Protein AF-A0A969DQN4-F1 (afdb_monomer)

Foldseek 3Di:
DDADQQWAWDDDPPDIDIDRCQPPPAQVDQDPPPSPFRFNDWHHDPPDRFKIWTATPPPRDIDIDGDPPPPDQLWAWDDDPPGIDIDRCLVPPAQVAQDPVPSPFGFHDWDDDPVDRAWIWTATPPPRDIDIDGPDPPDPPQLWAWPDDPPGTDIDRCQPPPAQPAQDPVPSPWGFHDWDDDPDDRAWIWTATPPPRDIDIGHPDPDQPQLWAWDQDLVGIDIDRCQPPPAQVDQDPVPSPWGFRDWHDDPDQSWIWTATPPPRDIDIDHDPPDPQVVFWDPPDADLAPPQCDADSNRGRFTKGWDDDVPDPDPPWTWMAGPPLRDIFTCPDLDCPGSNVVVVPPDDDDADLPDQKGACCVQAVDAPDGIHGLVLLPQPQLSNLLSVVLVVVSVVPPDPHPVLSVLLSVLSSLLSVLCVVVVPNDPVPDAQVSLVVSCVVCVPPALVSQLSSLVSVLVSCVVVVHPSCRRRPPVSRDDHDDDFADAADPQLVVLLLVCLVLADLLLSLLLVLCLVLLAALVFSLAFWLPQWDDDPNWIWRWTARPVVRDIDIDTDDPVNVVSQVVLSVVCCVQVNPPQTHSAFAWPDDDLVCTRPVPPIHTDSDGADSFLVRGPSNVVSLSVCVVVVRAGPVSHRDRGRSNNSSLHSLQVCCVVPNQVSSCSSHVPPDSCCCQRHRHDDDPVSLVVLCVVCLFFADFLQQDGDRCVNQDPLCSVCVPLQAQQDDPPPDDGDGFGFSDRNVDDDPVPDPPCQLQDRRTTGTLVCLVVLVVLLVVLVVQLVVCVVVVVVVSNVRSVVNNVSCVSHSVVSVVSNVD

Mean predicted aligned error: 22.47 Å

Sequence (813 aa):
MQKHPPISFHQTLTDTLQINWKQEYNGEFICPKCNKARIKHFLSHKKSDCKLRLRCHLCDQTTSLSCLISKYPSISFHPTLKERLQVNWKKEYNGEFICPKCNQGTLDKFIRDKDKLCKLTLRCNKCHQTTNLTCNKNPFRPPISFHPTLKEVLQVDWNQEYKNEFICPACNKGHLTKFQYASGAACKLKLSCNVCDKITYLTCQNKKHPAVSNHQTLKGKLQVDWKEEYNDEFVCFKCNNGRIGRFSYQEGLHNIKCCCTSCGQYTTLSCQISPHIHSYRRDLCCPNPLCTNIGPNGQKGWIYETFNKNRSEKTASNCKCYFCKINFNPTSICNSSWNGNQNTDKLLPFCFSENIWDFRHFVEKPQVKTLNFSSIKLQWYREQVKQYLHFLLKSGNYTSVTVPVNSLVALRQFGQLLYQYQIQDPSGINRQLVLVFLDREKANSNRTIREKLHILKNFFEWLGFDAATFVFVRDIPKVSYDNPDWLDEVTRNAIKQHLFRIPLPIANQYLIQEYTAARPGDICQMNFNCLIEMNGKWYVNFYQHKTKRWHKILATREIRKVIEQQQQWIQHTAGSSYPYLFCHFRSIRQESYPDFDNIKPLPKPPRIKSGENAMVRIIRMLIERENIRDANGQKPYFTGKITRHSRLQFIRTKYGMEAAQLYADHKSSTTTFQHYAPPTREQIASVDLPFQELLMNPSNKFLPWQSLPESLLSNPTAHELDLEISPRNVVYGHCALDPKIPCPVNLFPKCYGCSSFRPSSSKLPLYERQYQGEKQRLVSAEESGAELAKEEAKATIEAMDKWLPELRSIANG

Radius of gyration: 44.98 Å; Cα contacts (8 Å, |Δi|>4): 1214; chains: 1; bounding box: 77×148×80 Å

Nearest PDB structures (foldseek):
  5jk0-assembly1_A  TM=6.588E-01  e=1.262E-06  Helicobacter pylori 26695
  2a3v-assembly1_A  TM=6.619E-01  e=3.279E-06  Vibrio cholerae O1 biovar El Tor str. N16961
  2a3v-assembly1_C  TM=6.698E-01  e=5.544E-06  Vibrio cholerae O1 biovar El Tor str. N16961
  2a3v-assembly1_D  TM=5.781E-01  e=5.231E-05  Vibrio cholerae O1 biovar El Tor str. N16961

pLDDT: mean 75.31, std 16.82, range [29.55, 98.56]

Structure (mmCIF, N/CA/C/O backbone):
data_AF-A0A969DQN4-F1
#
_entry.id   AF-A0A969DQN4-F1
#
loop_
_atom_site.group_PDB
_atom_site.id
_atom_site.type_symbol
_atom_site.label_atom_id
_atom_site.label_alt_id
_atom_site.label_comp_id
_atom_site.label_asym_id
_atom_site.label_entity_id
_atom_site.label_seq_id
_atom_site.pdbx_PDB_ins_code
_atom_site.Cartn_x
_atom_site.Cartn_y
_atom_site.Cartn_z
_atom_site.occupancy
_atom_site.B_iso_or_equiv
_atom_site.auth_seq_id
_atom_site.auth_comp_id
_atom_site.auth_asym_id
_atom_site.auth_atom_id
_atom_site.pdbx_PDB_model_num
ATOM 1 N N . MET A 1 1 ? 25.670 -39.206 20.666 1.00 35.03 1 MET A N 1
ATOM 2 C CA . MET A 1 1 ? 24.452 -39.953 20.262 1.00 35.03 1 MET A CA 1
ATOM 3 C C . MET A 1 1 ? 23.223 -39.066 20.451 1.00 35.03 1 MET A C 1
ATOM 5 O O . MET A 1 1 ? 22.805 -38.867 21.585 1.00 35.03 1 MET A O 1
ATOM 9 N N . GLN A 1 2 ? 22.663 -38.495 19.378 1.00 30.31 2 GLN A N 1
ATOM 10 C CA . GLN A 1 2 ? 21.412 -37.725 19.455 1.00 30.31 2 GLN A CA 1
ATOM 11 C C . GLN A 1 2 ? 20.251 -38.668 19.811 1.00 30.31 2 GLN A C 1
ATOM 13 O O . GLN A 1 2 ? 19.948 -39.604 19.073 1.00 30.31 2 GLN A O 1
ATOM 18 N N . LYS A 1 3 ? 19.638 -38.463 20.983 1.00 43.44 3 LYS A N 1
ATOM 19 C CA . LYS A 1 3 ? 18.459 -39.215 21.429 1.00 43.44 3 LYS A CA 1
ATOM 20 C C . LYS A 1 3 ? 17.247 -38.700 20.650 1.00 43.44 3 LYS A C 1
ATOM 22 O O . LYS A 1 3 ? 16.821 -37.571 20.874 1.00 43.44 3 LYS A O 1
ATOM 27 N N . HIS A 1 4 ? 16.707 -39.508 19.738 1.00 50.06 4 HIS A N 1
ATOM 28 C CA . HIS A 1 4 ? 15.424 -39.209 19.098 1.00 50.06 4 HIS A CA 1
ATOM 29 C C . HIS A 1 4 ? 14.336 -39.014 20.169 1.00 50.06 4 HIS A C 1
ATOM 31 O O . HIS A 1 4 ? 14.338 -39.748 21.165 1.00 50.06 4 HIS A O 1
ATOM 37 N N . PRO A 1 5 ? 13.412 -38.052 19.998 1.00 61.00 5 PRO A N 1
ATOM 38 C CA . PRO A 1 5 ? 12.283 -37.907 20.904 1.00 61.00 5 PRO A CA 1
ATOM 39 C C . PRO A 1 5 ? 11.422 -39.187 20.869 1.00 61.00 5 PRO A C 1
ATOM 41 O O . PRO A 1 5 ? 11.298 -39.810 19.810 1.00 61.00 5 PRO A O 1
ATOM 44 N N . PRO A 1 6 ? 10.857 -39.625 22.009 1.00 67.31 6 PRO A N 1
ATOM 45 C CA . PRO A 1 6 ? 10.046 -40.835 22.096 1.00 67.31 6 PRO A CA 1
ATOM 46 C C . PRO A 1 6 ? 8.651 -40.561 21.527 1.00 67.31 6 PRO A C 1
ATOM 48 O O . PRO A 1 6 ? 7.685 -40.392 22.265 1.00 67.31 6 PRO A O 1
ATOM 51 N N . ILE A 1 7 ? 8.578 -40.468 20.203 1.00 68.12 7 ILE A N 1
ATOM 52 C CA . ILE A 1 7 ? 7.354 -40.237 19.440 1.00 68.12 7 ILE A CA 1
ATOM 53 C C . ILE A 1 7 ? 6.916 -41.573 18.838 1.00 68.12 7 ILE A C 1
ATOM 55 O O . ILE A 1 7 ? 7.743 -42.275 18.253 1.00 68.12 7 ILE A O 1
ATOM 59 N N . SER A 1 8 ? 5.639 -41.926 18.980 1.00 63.09 8 SER A N 1
ATOM 60 C CA . SER A 1 8 ? 5.029 -43.037 18.240 1.00 63.09 8 SER A CA 1
ATOM 61 C C . SER A 1 8 ? 3.931 -42.532 17.318 1.00 63.09 8 SER A C 1
ATOM 63 O O . SER A 1 8 ? 3.334 -41.478 17.544 1.00 63.09 8 SER A O 1
ATOM 65 N N . PHE A 1 9 ? 3.663 -43.316 16.279 1.00 63.66 9 PHE A N 1
ATOM 66 C CA . PHE A 1 9 ? 2.595 -43.060 15.325 1.00 63.66 9 PHE A CA 1
ATOM 67 C C . PHE A 1 9 ? 1.586 -44.202 15.402 1.00 63.66 9 PHE A C 1
ATOM 69 O O . PHE A 1 9 ? 1.962 -45.377 15.406 1.00 63.66 9 PHE A O 1
ATOM 76 N N . HIS A 1 10 ? 0.306 -43.857 15.474 1.00 54.41 10 HIS A N 1
ATOM 77 C CA . HIS A 1 10 ? -0.801 -44.799 15.553 1.00 54.41 10 HIS A CA 1
ATOM 78 C C . HIS A 1 10 ? -1.793 -44.505 14.431 1.00 54.41 10 HIS A C 1
ATOM 80 O O . HIS A 1 10 ? -2.334 -43.408 14.343 1.00 54.41 10 HIS A O 1
ATOM 86 N N . GLN A 1 11 ? -2.043 -45.485 13.563 1.00 47.44 11 GLN A N 1
ATOM 87 C CA . GLN A 1 11 ? -3.094 -45.358 12.556 1.00 47.44 11 GLN A CA 1
ATOM 88 C C . GLN A 1 11 ? -4.470 -45.455 13.217 1.00 47.44 11 GLN A C 1
ATOM 90 O O . GLN A 1 11 ? -4.756 -46.411 13.939 1.00 47.44 11 GLN A O 1
ATOM 95 N N . THR A 1 12 ? -5.317 -44.472 12.940 1.00 48.06 12 THR A N 1
ATOM 96 C CA . THR A 1 12 ? -6.743 -44.469 13.271 1.00 48.06 12 THR A CA 1
ATOM 97 C C . THR A 1 12 ? -7.561 -44.608 11.983 1.00 48.06 12 THR A C 1
ATOM 99 O O . THR A 1 12 ? -7.003 -44.632 10.887 1.00 48.06 12 THR A O 1
ATOM 102 N N . LEU A 1 13 ? -8.886 -44.734 12.094 1.00 32.16 13 LEU A N 1
ATOM 103 C CA . LEU A 1 13 ? -9.775 -44.928 10.939 1.00 32.16 13 LEU A CA 1
ATOM 104 C C . LEU A 1 13 ? -9.776 -43.748 9.950 1.00 32.16 13 LEU A C 1
ATOM 106 O O . LEU A 1 13 ? -10.175 -43.934 8.804 1.00 32.16 13 LEU A O 1
ATOM 110 N N . THR A 1 14 ? -9.338 -42.561 10.372 1.00 29.55 14 THR A N 1
ATOM 111 C CA . THR A 1 14 ? -9.420 -41.331 9.569 1.00 29.55 14 THR A CA 1
ATOM 112 C C . THR A 1 14 ? -8.111 -40.546 9.482 1.00 29.55 14 THR A C 1
ATOM 114 O O . THR A 1 14 ? -8.001 -39.700 8.600 1.00 29.55 14 THR A O 1
ATOM 117 N N . ASP A 1 15 ? -7.116 -40.823 10.338 1.00 45.84 15 ASP A N 1
ATOM 118 C CA . ASP A 1 15 ? -5.803 -40.154 10.306 1.00 45.84 15 ASP A CA 1
ATOM 119 C C . ASP A 1 15 ? -4.697 -40.939 11.057 1.00 45.84 15 ASP A C 1
ATOM 121 O O . ASP A 1 15 ? -4.953 -41.961 11.702 1.00 45.84 15 ASP A O 1
ATOM 125 N N . THR A 1 16 ? -3.451 -40.462 11.010 1.00 54.44 16 THR A N 1
ATOM 126 C CA . THR A 1 16 ? -2.323 -40.959 11.811 1.00 54.44 16 THR A CA 1
ATOM 127 C C . THR A 1 16 ? -2.137 -40.090 13.055 1.00 54.44 16 THR A C 1
ATOM 129 O O . THR A 1 16 ? -1.666 -38.960 12.977 1.00 54.44 16 THR A O 1
ATOM 132 N N . LEU A 1 17 ? -2.460 -40.634 14.227 1.00 55.47 17 LEU A N 1
ATOM 133 C CA . LEU A 1 17 ? -2.239 -39.984 15.515 1.00 55.47 17 LEU A CA 1
ATOM 134 C C . LEU A 1 17 ? -0.753 -40.066 15.898 1.00 55.47 17 LEU A C 1
ATOM 136 O O . LEU A 1 17 ? -0.215 -41.158 16.097 1.00 55.47 17 LEU A O 1
ATOM 140 N N . GLN A 1 18 ? -0.092 -38.916 16.012 1.00 74.75 18 GLN A N 1
ATOM 141 C CA . GLN A 1 18 ? 1.274 -38.797 16.524 1.00 74.75 18 GLN A CA 1
ATOM 142 C C . GLN A 1 18 ? 1.230 -38.485 18.025 1.00 74.75 18 GLN A C 1
ATOM 144 O O . GLN A 1 18 ? 0.632 -37.489 18.411 1.00 74.75 18 GLN A O 1
ATOM 149 N N . ILE A 1 19 ? 1.884 -39.305 18.852 1.00 63.78 19 ILE A N 1
ATOM 150 C CA . ILE A 1 19 ? 1.938 -39.132 20.313 1.00 63.78 19 ILE A CA 1
ATOM 151 C C . ILE A 1 19 ? 3.381 -38.870 20.737 1.00 63.78 19 ILE A C 1
ATOM 153 O O . ILE A 1 19 ? 4.262 -39.704 20.498 1.00 63.78 19 ILE A O 1
ATOM 157 N N . ASN A 1 20 ? 3.638 -37.742 21.402 1.00 78.56 20 ASN A N 1
ATOM 158 C CA . ASN A 1 20 ? 4.917 -37.469 22.054 1.00 78.56 20 ASN A CA 1
ATOM 159 C C . ASN A 1 20 ? 4.863 -37.866 23.534 1.00 78.56 20 ASN A C 1
ATOM 161 O O . ASN A 1 20 ? 4.552 -37.056 24.405 1.00 78.56 20 ASN A O 1
ATOM 165 N N . TRP A 1 21 ? 5.257 -39.102 23.840 1.00 73.69 21 TRP A N 1
ATOM 166 C CA . TRP A 1 21 ? 5.142 -39.689 25.181 1.00 73.69 21 TRP A CA 1
ATOM 167 C C . TRP A 1 21 ? 5.861 -38.908 26.282 1.00 73.69 21 TRP A C 1
ATOM 169 O O . TRP A 1 21 ? 5.433 -38.927 27.433 1.00 73.69 21 TRP A O 1
ATOM 179 N N . LYS A 1 22 ? 6.947 -38.199 25.946 1.00 76.62 22 LYS A N 1
ATOM 180 C CA . LYS A 1 22 ? 7.672 -37.373 26.921 1.00 76.62 22 LYS A CA 1
ATOM 181 C C . LYS A 1 22 ? 6.961 -36.050 27.215 1.00 76.62 22 LYS A C 1
ATOM 183 O O . LYS A 1 22 ? 7.179 -35.502 28.287 1.00 76.62 22 LYS A O 1
ATOM 188 N N . GLN A 1 23 ? 6.181 -35.515 26.279 1.00 75.50 23 GLN A N 1
ATOM 189 C CA . GLN A 1 23 ? 5.434 -34.270 26.485 1.00 75.50 23 GLN A CA 1
ATOM 190 C C . GLN A 1 23 ? 4.039 -34.539 27.043 1.00 75.50 23 GLN A C 1
ATOM 192 O O . GLN A 1 23 ? 3.620 -33.853 27.964 1.00 75.50 23 GLN A O 1
ATOM 197 N N . GLU A 1 24 ? 3.356 -35.547 26.509 1.00 72.62 24 GLU A N 1
ATOM 198 C CA . GLU A 1 24 ? 1.934 -35.773 26.764 1.00 72.62 24 GLU A CA 1
ATOM 199 C C . GLU A 1 24 ? 1.664 -36.665 27.981 1.00 72.62 24 GLU A C 1
ATOM 201 O O . GLU A 1 24 ? 0.620 -36.519 28.591 1.00 72.62 24 GLU A O 1
ATOM 206 N N . TYR A 1 25 ? 2.597 -37.547 28.373 1.00 69.38 25 TYR A N 1
ATOM 207 C CA . TYR A 1 25 ? 2.356 -38.561 29.417 1.00 69.38 25 TYR A CA 1
ATOM 208 C C . TYR A 1 25 ? 3.458 -38.605 30.495 1.00 69.38 25 TYR A C 1
ATOM 210 O O . TYR A 1 25 ? 3.711 -39.635 31.132 1.00 69.38 25 TYR A O 1
ATOM 218 N N . ASN A 1 26 ? 4.175 -37.495 30.699 1.00 76.50 26 ASN A N 1
ATOM 219 C CA . ASN A 1 26 ? 5.295 -37.435 31.640 1.00 76.50 26 ASN A CA 1
ATOM 220 C C . ASN A 1 26 ? 4.841 -37.615 33.096 1.00 76.50 26 ASN A C 1
ATOM 222 O O . ASN A 1 26 ? 4.226 -36.728 33.680 1.00 76.50 26 ASN A O 1
ATOM 226 N N . GLY A 1 27 ? 5.223 -38.731 33.719 1.00 72.75 27 GLY A N 1
ATOM 227 C CA . GLY A 1 27 ? 4.890 -39.004 35.115 1.00 72.75 27 GLY A CA 1
ATOM 228 C C . GLY A 1 27 ? 3.451 -39.472 35.350 1.00 72.75 27 GLY A C 1
ATOM 229 O O . GLY A 1 27 ? 3.026 -39.522 36.507 1.00 72.75 27 GLY A O 1
ATOM 230 N N . GLU A 1 28 ? 2.718 -39.837 34.297 1.00 74.69 28 GLU A N 1
ATOM 231 C CA . GLU A 1 28 ? 1.364 -40.392 34.425 1.00 74.69 28 GLU A CA 1
ATOM 232 C C . GLU A 1 28 ? 1.365 -41.876 34.805 1.00 74.69 28 GLU A C 1
ATOM 234 O O . GLU A 1 28 ? 0.514 -42.330 35.564 1.00 74.69 28 GLU A O 1
ATOM 239 N N . PHE A 1 29 ? 2.356 -42.642 34.344 1.00 75.31 29 PHE A N 1
ATOM 240 C CA . PHE A 1 29 ? 2.425 -44.078 34.616 1.00 75.31 29 PHE A CA 1
ATOM 241 C C . PHE A 1 29 ? 3.207 -44.377 35.893 1.00 75.31 29 PHE A C 1
ATOM 243 O O . PHE A 1 29 ? 4.335 -43.913 36.063 1.00 75.31 29 PHE A O 1
ATOM 250 N N . ILE A 1 30 ? 2.650 -45.218 36.762 1.00 78.38 30 ILE A N 1
ATOM 251 C CA . ILE A 1 30 ? 3.364 -45.793 37.907 1.00 78.38 30 ILE A CA 1
ATOM 252 C C . ILE A 1 30 ? 4.131 -47.031 37.431 1.00 78.38 30 ILE A C 1
ATOM 254 O O . ILE A 1 30 ? 3.636 -47.819 36.626 1.00 78.38 30 ILE A O 1
ATOM 258 N N . CYS A 1 31 ? 5.372 -47.196 37.888 1.00 80.88 31 CYS A N 1
ATOM 259 C CA . CYS A 1 31 ? 6.198 -48.339 37.527 1.00 80.88 31 CYS A CA 1
ATOM 260 C C . CYS A 1 31 ? 5.563 -49.645 38.027 1.00 80.88 31 CYS A C 1
ATOM 262 O O . CYS A 1 31 ? 5.512 -49.848 39.238 1.00 80.88 31 CYS A O 1
ATOM 264 N N . PRO A 1 32 ? 5.197 -50.586 37.137 1.00 74.25 32 PRO A N 1
ATOM 265 C CA . PRO A 1 32 ? 4.518 -51.819 37.539 1.00 74.25 32 PRO A CA 1
ATOM 266 C C . PRO A 1 32 ? 5.434 -52.803 38.282 1.00 74.25 32 PRO A C 1
ATOM 268 O O . PRO A 1 32 ? 4.969 -53.829 38.764 1.00 74.25 32 PRO A O 1
ATOM 271 N N . LYS A 1 33 ? 6.747 -52.536 38.341 1.00 84.44 33 LYS A N 1
ATOM 272 C CA . LYS A 1 33 ? 7.721 -53.392 39.031 1.00 84.44 33 LYS A CA 1
ATOM 273 C C . LYS A 1 33 ? 7.975 -52.971 40.471 1.00 84.44 33 LYS A C 1
ATOM 275 O O . LYS A 1 33 ? 8.053 -53.835 41.330 1.00 84.44 33 LYS A O 1
ATOM 280 N N . CYS A 1 34 ? 8.104 -51.672 40.743 1.00 86.06 34 CYS A N 1
ATOM 281 C CA . CYS A 1 34 ? 8.350 -51.191 42.105 1.00 86.06 34 CYS A CA 1
ATOM 282 C C . CYS A 1 34 ? 7.134 -50.531 42.758 1.00 86.06 34 CYS A C 1
ATOM 284 O O . CYS A 1 34 ? 7.188 -50.253 43.948 1.00 86.06 34 CYS A O 1
ATOM 286 N N . ASN A 1 35 ? 6.087 -50.218 41.987 1.00 82.81 35 ASN A N 1
ATOM 287 C CA . ASN A 1 35 ? 4.863 -49.518 42.392 1.00 82.81 35 ASN A CA 1
ATOM 288 C C . ASN A 1 35 ? 5.054 -48.171 43.124 1.00 82.81 35 ASN A C 1
ATOM 290 O O . ASN A 1 35 ? 4.096 -47.597 43.626 1.00 82.81 35 ASN A O 1
ATOM 294 N N . LYS A 1 36 ? 6.287 -47.649 43.174 1.00 79.62 36 LYS A N 1
ATOM 295 C CA . LYS A 1 36 ? 6.671 -46.445 43.933 1.00 79.62 36 LYS A CA 1
ATOM 296 C C . LYS A 1 36 ? 7.048 -45.261 43.042 1.00 79.62 36 LYS A C 1
ATOM 298 O O . LYS A 1 36 ? 6.866 -44.113 43.427 1.00 79.62 36 LYS A O 1
ATOM 303 N N . ALA A 1 37 ? 7.582 -45.518 41.846 1.00 81.62 37 ALA A N 1
ATOM 304 C CA . ALA A 1 37 ? 8.096 -44.469 40.965 1.00 81.62 37 ALA A CA 1
ATOM 305 C C . ALA A 1 37 ? 7.123 -44.145 39.831 1.00 81.62 37 ALA A C 1
ATOM 307 O O . ALA A 1 37 ? 6.693 -45.050 39.114 1.00 81.62 37 ALA A O 1
ATOM 308 N N . ARG A 1 38 ? 6.891 -42.856 39.571 1.00 83.88 38 ARG A N 1
ATOM 309 C CA . ARG A 1 38 ? 6.293 -42.400 38.309 1.00 83.88 38 ARG A CA 1
ATOM 310 C C . ARG A 1 38 ? 7.331 -42.442 37.180 1.00 83.88 38 ARG A C 1
ATOM 312 O O . ARG A 1 38 ? 8.483 -42.035 37.356 1.00 83.88 38 ARG A O 1
ATOM 319 N N . ILE A 1 39 ? 6.943 -42.965 36.024 1.00 78.56 39 ILE A N 1
ATOM 320 C CA . ILE A 1 39 ? 7.813 -43.180 34.866 1.00 78.56 39 ILE A CA 1
ATOM 321 C C . ILE A 1 39 ? 7.997 -41.857 34.117 1.00 78.56 39 ILE A C 1
ATOM 323 O O . ILE A 1 39 ? 7.035 -41.251 33.655 1.00 78.56 39 ILE A O 1
ATOM 327 N N . LYS A 1 40 ? 9.256 -41.427 33.979 1.00 77.94 40 LYS A N 1
ATOM 328 C CA . LYS A 1 40 ? 9.645 -40.184 33.284 1.00 77.94 40 LYS A CA 1
ATOM 329 C C . LYS A 1 40 ? 10.583 -40.422 32.090 1.00 77.94 40 LYS A C 1
ATOM 331 O O . LYS A 1 40 ? 10.873 -39.503 31.325 1.00 77.94 40 LYS A O 1
ATOM 336 N N . HIS A 1 41 ? 11.071 -41.655 31.912 1.00 79.38 41 HIS A N 1
ATOM 337 C CA . HIS A 1 41 ? 12.020 -42.012 30.856 1.00 79.38 41 HIS A CA 1
ATOM 338 C C . HIS A 1 41 ? 11.387 -42.949 29.828 1.00 79.38 41 HIS A C 1
ATOM 340 O O . HIS A 1 41 ? 11.181 -44.138 30.081 1.00 79.38 41 HIS A O 1
ATOM 346 N N . PHE A 1 42 ? 11.143 -42.396 28.643 1.00 79.00 42 PHE A N 1
ATOM 347 C CA . PHE A 1 42 ? 10.597 -43.091 27.484 1.00 79.00 42 PHE A CA 1
ATOM 348 C C . PHE A 1 42 ? 11.696 -43.251 26.427 1.00 79.00 42 PHE A C 1
ATOM 350 O O . PHE A 1 42 ? 12.384 -42.286 26.083 1.00 79.00 42 PHE A O 1
ATOM 357 N N . LEU A 1 43 ? 11.880 -44.468 25.920 1.00 73.88 43 LEU A N 1
ATOM 358 C CA . LEU A 1 43 ? 12.871 -44.824 24.905 1.00 73.88 43 LEU A CA 1
ATOM 359 C C . LEU A 1 43 ? 12.149 -45.410 23.683 1.00 73.88 43 LEU A C 1
ATOM 361 O O . LEU A 1 43 ? 11.376 -46.362 23.815 1.00 73.88 43 LEU A O 1
ATOM 365 N N . SER A 1 44 ? 12.408 -44.866 22.491 1.00 65.50 44 SER A N 1
ATOM 366 C CA . SER A 1 44 ? 11.850 -45.386 21.237 1.00 65.50 44 SER A CA 1
ATOM 367 C C . SER A 1 44 ? 12.601 -46.634 20.756 1.00 65.50 44 SER A C 1
ATOM 369 O O . SER A 1 44 ? 13.817 -46.767 20.924 1.00 65.50 44 SER A O 1
ATOM 371 N N . HIS A 1 45 ? 11.878 -47.585 20.162 1.00 64.50 45 HIS A N 1
ATOM 372 C CA . HIS A 1 45 ? 12.457 -48.821 19.638 1.00 64.50 45 HIS A CA 1
ATOM 373 C C . HIS A 1 45 ? 12.831 -48.673 18.151 1.00 64.50 45 HIS A C 1
ATOM 375 O O . HIS A 1 45 ? 11.957 -48.522 17.305 1.00 64.50 45 HIS A O 1
ATOM 381 N N . LYS A 1 46 ? 14.122 -48.803 17.801 1.00 55.44 46 LYS A N 1
ATOM 382 C CA . LYS A 1 46 ? 14.663 -48.537 16.442 1.00 55.44 46 LYS A CA 1
ATOM 383 C C . LYS A 1 46 ? 14.065 -49.358 15.280 1.00 55.44 46 LYS A C 1
ATOM 385 O O . LYS A 1 46 ? 14.342 -49.040 14.132 1.00 55.44 46 LYS A O 1
ATOM 390 N N . LYS A 1 47 ? 13.316 -50.436 15.546 1.00 54.09 47 LYS A N 1
ATOM 391 C CA . LYS A 1 47 ? 12.784 -51.362 14.518 1.00 54.09 47 LYS A CA 1
ATOM 392 C C . LYS A 1 47 ? 11.250 -51.448 14.463 1.00 54.09 47 LYS A C 1
ATOM 394 O O . LYS A 1 47 ? 10.724 -52.330 13.791 1.00 54.09 47 LYS A O 1
ATOM 399 N N . SER A 1 48 ? 10.519 -50.629 15.221 1.00 58.06 48 SER A N 1
ATOM 400 C CA . SER A 1 48 ? 9.050 -50.706 15.234 1.00 58.06 48 SER A CA 1
ATOM 401 C C . SER A 1 48 ? 8.401 -49.416 15.720 1.00 58.06 48 SER A C 1
ATOM 403 O O . SER A 1 48 ? 8.602 -49.043 16.876 1.00 58.06 48 SER A O 1
ATOM 405 N N . ASP A 1 49 ? 7.540 -48.841 14.885 1.00 54.41 49 ASP A N 1
ATOM 406 C CA . ASP A 1 49 ? 6.924 -47.520 15.091 1.00 54.41 49 ASP A CA 1
ATOM 407 C C . ASP A 1 49 ? 5.924 -47.456 16.263 1.00 54.41 49 ASP A C 1
ATOM 409 O O . ASP A 1 49 ? 5.544 -46.371 16.698 1.00 54.41 49 ASP A O 1
ATOM 413 N N . CYS A 1 50 ? 5.538 -48.609 16.829 1.00 54.69 50 CYS A N 1
ATOM 414 C CA . CYS A 1 50 ? 4.576 -48.700 17.936 1.00 54.69 50 CYS A CA 1
ATOM 415 C C . CYS A 1 50 ? 5.083 -49.474 19.175 1.00 54.69 50 CYS A C 1
ATOM 417 O O . CYS A 1 50 ? 4.264 -49.939 19.973 1.00 54.69 50 CYS A O 1
ATOM 419 N N . LYS A 1 51 ? 6.404 -49.671 19.345 1.00 65.88 51 LYS A N 1
ATOM 420 C CA . LYS A 1 51 ? 6.963 -50.220 20.603 1.00 65.88 51 LYS A CA 1
ATOM 421 C C . LYS A 1 51 ? 7.764 -49.166 21.355 1.00 65.88 51 LYS A C 1
ATOM 423 O O . LYS A 1 51 ? 8.726 -48.613 20.825 1.00 65.88 51 LYS A O 1
ATOM 428 N N . LEU A 1 52 ? 7.410 -48.973 22.619 1.00 72.94 52 LEU A N 1
ATOM 429 C CA . LEU A 1 52 ? 8.041 -48.032 23.532 1.00 72.94 52 LEU A CA 1
ATOM 430 C C . LEU A 1 52 ? 8.651 -48.798 24.708 1.00 72.94 52 LEU A C 1
ATOM 432 O O . LEU A 1 52 ? 8.031 -49.715 25.247 1.00 72.94 52 LEU A O 1
ATOM 436 N N . ARG A 1 53 ? 9.867 -48.441 25.120 1.00 79.88 53 ARG A N 1
ATOM 437 C CA . ARG A 1 53 ? 10.477 -48.952 26.353 1.00 79.88 53 ARG A CA 1
ATOM 438 C C . ARG A 1 53 ? 10.422 -47.873 27.426 1.00 79.88 53 ARG A C 1
ATOM 440 O O . ARG A 1 53 ? 10.891 -46.759 27.218 1.00 79.88 53 ARG A O 1
ATOM 447 N N . LEU A 1 54 ? 9.862 -48.225 28.570 1.00 80.81 54 LEU A N 1
ATOM 448 C CA . LEU A 1 54 ? 9.755 -47.397 29.760 1.00 80.81 54 LEU A CA 1
ATOM 449 C C . LEU A 1 54 ? 10.831 -47.819 30.751 1.00 80.81 54 LEU A C 1
ATOM 451 O O . LEU A 1 54 ? 10.842 -48.982 31.147 1.00 80.81 54 LEU A O 1
ATOM 455 N N . ARG A 1 55 ? 11.712 -46.912 31.172 1.00 82.56 55 ARG A N 1
ATOM 456 C CA . ARG A 1 55 ? 12.716 -47.207 32.208 1.00 82.56 55 ARG A CA 1
ATOM 457 C C . ARG A 1 55 ? 12.321 -46.526 33.515 1.00 82.56 55 ARG A C 1
ATOM 459 O O . ARG A 1 55 ? 12.069 -45.320 33.541 1.00 82.56 55 ARG A O 1
ATOM 466 N N . CYS A 1 56 ? 12.236 -47.299 34.592 1.00 83.25 56 CYS A N 1
ATOM 467 C CA . CYS A 1 56 ? 12.017 -46.755 35.928 1.00 83.25 56 CYS A CA 1
ATOM 468 C C . CYS A 1 56 ? 13.312 -46.131 36.450 1.00 83.25 56 CYS A C 1
ATOM 470 O O . CYS A 1 56 ? 14.349 -46.771 36.377 1.00 83.25 56 CYS A O 1
ATOM 472 N N . HIS A 1 57 ? 13.263 -44.924 37.013 1.00 83.00 57 HIS A N 1
ATOM 473 C CA . HIS A 1 57 ? 14.459 -44.299 37.587 1.00 83.00 57 HIS A CA 1
ATOM 474 C C . HIS A 1 57 ? 14.817 -44.830 38.987 1.00 83.00 57 HIS A C 1
ATOM 476 O O . HIS A 1 57 ? 15.953 -44.666 39.401 1.00 83.00 57 HIS A O 1
ATOM 482 N N . LEU A 1 58 ? 13.875 -45.457 39.711 1.00 84.12 58 LEU A N 1
ATOM 483 C CA . LEU A 1 58 ? 14.137 -45.987 41.059 1.00 84.12 58 LEU A CA 1
ATOM 484 C C . LEU A 1 58 ? 14.628 -47.438 41.062 1.00 84.12 58 LEU A C 1
ATOM 486 O O . LEU A 1 58 ? 15.531 -47.762 41.817 1.00 84.12 58 LEU A O 1
ATOM 490 N N . CYS A 1 59 ? 14.034 -48.325 40.256 1.00 87.38 59 CYS A N 1
ATOM 491 C CA . CYS A 1 59 ? 14.419 -49.749 40.231 1.00 87.38 59 CYS A CA 1
ATOM 492 C C . CYS A 1 59 ? 15.194 -50.160 38.975 1.00 87.38 59 CYS A C 1
ATOM 494 O O . CYS A 1 59 ? 15.504 -51.333 38.804 1.00 87.38 59 CYS A O 1
ATOM 496 N N . ASP A 1 60 ? 15.428 -49.217 38.062 1.00 82.75 60 ASP A N 1
ATOM 497 C CA . ASP A 1 60 ? 16.148 -49.389 36.796 1.00 82.75 60 ASP A CA 1
ATOM 498 C C . ASP A 1 60 ? 15.584 -50.437 35.812 1.00 82.75 60 ASP A C 1
ATOM 500 O O . ASP A 1 60 ? 16.082 -50.622 34.699 1.00 82.75 60 ASP A O 1
ATOM 504 N N . GLN A 1 61 ? 14.466 -51.075 36.169 1.00 82.25 61 GLN A N 1
ATOM 505 C CA . GLN A 1 61 ? 13.784 -52.056 35.338 1.00 82.25 61 GLN A CA 1
ATOM 506 C C . GLN A 1 61 ? 13.104 -51.402 34.135 1.00 82.25 61 GLN A C 1
ATOM 508 O O . GLN A 1 61 ? 12.505 -50.321 34.219 1.00 82.25 61 GLN A O 1
ATOM 513 N N . THR A 1 62 ? 13.163 -52.102 33.000 1.00 80.31 62 THR A N 1
ATOM 514 C CA . THR A 1 62 ? 12.563 -51.654 31.742 1.00 80.31 62 THR A CA 1
ATOM 515 C C . THR A 1 62 ? 11.279 -52.426 31.451 1.00 80.31 62 THR A C 1
ATOM 517 O O . THR A 1 62 ? 11.290 -53.648 31.351 1.00 80.31 62 THR A O 1
ATOM 520 N N . THR A 1 63 ? 10.167 -51.718 31.261 1.00 74.31 63 THR A N 1
ATOM 521 C CA . THR A 1 63 ? 8.881 -52.295 30.839 1.00 74.31 63 THR A CA 1
ATOM 522 C C . THR A 1 63 ? 8.605 -51.904 29.391 1.00 74.31 63 THR A C 1
ATOM 524 O O . THR A 1 63 ? 8.785 -50.748 29.018 1.00 74.31 63 THR A O 1
ATOM 527 N N . SER A 1 64 ? 8.197 -52.849 28.544 1.00 73.06 64 SER A N 1
ATOM 528 C CA . SER A 1 64 ? 7.850 -52.545 27.149 1.00 73.06 64 SER A CA 1
ATOM 529 C C . SER A 1 64 ? 6.348 -52.314 27.017 1.00 73.06 64 SER A C 1
ATOM 531 O O . SER A 1 64 ? 5.568 -53.197 27.358 1.00 73.06 64 SER A O 1
ATOM 533 N N . LEU A 1 65 ? 5.952 -51.160 26.481 1.00 61.81 65 LEU A N 1
ATOM 534 C CA . LEU A 1 65 ? 4.602 -50.923 25.984 1.00 61.81 65 LEU A CA 1
ATOM 535 C C . LEU A 1 65 ? 4.573 -51.240 24.489 1.00 61.81 65 LEU A C 1
ATOM 537 O O . LEU A 1 65 ? 5.335 -50.686 23.694 1.00 61.81 65 LEU A O 1
ATOM 541 N N . SER A 1 66 ? 3.681 -52.139 24.097 1.00 58.28 66 SER A N 1
ATOM 542 C CA . SER A 1 66 ? 3.325 -52.369 22.701 1.00 58.28 66 SER A CA 1
ATOM 543 C C . SER A 1 66 ? 1.828 -52.183 22.555 1.00 58.28 66 SER A C 1
ATOM 545 O O . SER A 1 66 ? 1.077 -52.733 23.357 1.00 58.28 66 SER A O 1
ATOM 547 N N . CYS A 1 67 ? 1.386 -51.449 21.536 1.00 46.81 67 CYS A N 1
ATOM 548 C CA . CYS A 1 67 ? -0.038 -51.357 21.240 1.00 46.81 67 CYS A CA 1
ATOM 549 C C . CYS A 1 67 ? -0.626 -52.761 20.992 1.00 46.81 67 CYS A C 1
ATOM 551 O O . CYS A 1 67 ? -0.083 -53.537 20.203 1.00 46.81 67 CYS A O 1
ATOM 553 N N . LEU A 1 68 ? -1.765 -53.065 21.617 1.00 39.53 68 LEU A N 1
ATOM 554 C CA . LEU A 1 68 ? -2.571 -54.269 21.364 1.00 39.53 68 LEU A CA 1
ATOM 555 C C . LEU A 1 68 ? -3.425 -54.140 20.087 1.00 39.53 68 LEU A C 1
ATOM 557 O O . LEU A 1 68 ? -4.491 -54.739 19.974 1.00 39.53 68 LEU A O 1
ATOM 561 N N . ILE A 1 69 ? -2.972 -53.370 19.094 1.00 40.53 69 ILE A N 1
ATOM 562 C CA . ILE A 1 69 ? -3.593 -53.393 17.770 1.00 40.53 69 ILE A CA 1
ATOM 563 C C . ILE A 1 69 ? -3.164 -54.714 17.130 1.00 40.53 69 ILE A C 1
ATOM 565 O O . ILE A 1 69 ? -2.002 -54.888 16.753 1.00 40.53 69 ILE A O 1
ATOM 569 N N . SER A 1 70 ? -4.098 -55.671 17.089 1.00 38.69 70 SER A N 1
ATOM 570 C CA . SER A 1 70 ? -3.953 -56.950 16.391 1.00 38.69 70 SER A CA 1
ATOM 571 C C . SER A 1 70 ? -3.309 -56.699 15.036 1.00 38.69 70 SER A C 1
ATOM 573 O O . SER A 1 70 ? -3.857 -55.992 14.192 1.00 38.69 70 SER A O 1
ATOM 575 N N . LYS A 1 71 ? -2.123 -57.272 14.838 1.00 42.78 71 LYS A N 1
ATOM 576 C CA . LYS A 1 71 ? -1.231 -56.945 13.724 1.00 42.78 71 LYS A CA 1
ATOM 577 C C . LYS A 1 71 ? -1.822 -57.277 12.343 1.00 42.78 71 LYS A C 1
ATOM 579 O O . LYS A 1 71 ? -1.218 -56.910 11.342 1.00 42.78 71 LYS A O 1
ATOM 584 N N . TYR A 1 72 ? -2.977 -57.948 12.292 1.00 50.66 72 TYR A N 1
ATOM 585 C CA . TYR A 1 72 ? -3.746 -58.252 11.088 1.00 50.66 72 TYR A CA 1
ATOM 586 C C . TYR A 1 72 ? -5.238 -58.302 11.463 1.00 50.66 72 TYR A C 1
ATOM 588 O O . TYR A 1 72 ? -5.622 -59.186 12.235 1.00 50.66 72 TYR A O 1
ATOM 596 N N . PRO A 1 73 ? -6.104 -57.395 10.980 1.00 51.94 73 PRO A N 1
ATOM 597 C CA . PRO A 1 73 ? -7.541 -57.618 11.088 1.00 51.94 73 PRO A CA 1
ATOM 598 C C . PRO A 1 73 ? -7.916 -58.876 10.284 1.00 51.94 73 PRO A C 1
ATOM 600 O O . PRO A 1 73 ? -7.255 -59.197 9.290 1.00 51.94 73 PRO A O 1
ATOM 603 N N . SER A 1 74 ? -8.961 -59.596 10.707 1.00 54.25 74 SER A N 1
ATOM 604 C CA . SER A 1 74 ? -9.513 -60.797 10.050 1.00 54.25 74 SER A CA 1
ATOM 605 C C . SER A 1 74 ? -10.225 -60.443 8.739 1.00 54.25 74 SER A C 1
ATOM 607 O O . SER A 1 74 ? -11.349 -60.862 8.499 1.00 54.25 74 SER A O 1
ATOM 609 N N . ILE A 1 75 ? -9.590 -59.608 7.921 1.00 56.28 75 ILE A N 1
ATOM 610 C CA . ILE A 1 75 ? -10.130 -59.049 6.694 1.00 56.28 75 ILE A CA 1
ATOM 611 C C . ILE A 1 75 ? -9.423 -59.715 5.515 1.00 56.28 75 ILE A C 1
ATOM 613 O O . ILE A 1 75 ? -8.187 -59.675 5.415 1.00 56.28 75 ILE A O 1
ATOM 617 N N . SER A 1 76 ? -10.197 -60.327 4.621 1.00 55.53 76 SER A N 1
ATOM 618 C CA . SER A 1 76 ? -9.721 -60.786 3.314 1.00 55.53 76 SER A CA 1
ATOM 619 C C . SER A 1 76 ? -10.266 -59.889 2.206 1.00 55.53 76 SER A C 1
ATOM 621 O O . SER A 1 76 ? -11.277 -59.208 2.362 1.00 55.53 76 SER A O 1
ATOM 623 N N . PHE A 1 77 ? -9.568 -59.898 1.074 1.00 55.69 77 PHE A N 1
ATOM 624 C CA . PHE A 1 77 ? -9.993 -59.220 -0.142 1.00 55.69 77 PHE A CA 1
ATOM 625 C C . PHE A 1 77 ? -10.169 -60.271 -1.231 1.00 55.69 77 PHE A C 1
ATOM 627 O O . PHE A 1 77 ? -9.254 -61.064 -1.477 1.00 55.69 77 PHE A O 1
ATOM 634 N N . HIS A 1 78 ? -11.328 -60.265 -1.876 1.00 48.88 78 HIS A N 1
ATOM 635 C CA . HIS A 1 78 ? -11.690 -61.178 -2.948 1.00 48.88 78 HIS A CA 1
ATOM 636 C C . HIS A 1 78 ? -11.902 -60.374 -4.235 1.00 48.88 78 HIS A C 1
ATOM 638 O O . HIS A 1 78 ? -12.698 -59.437 -4.245 1.00 48.88 78 HIS A O 1
ATOM 644 N N . PRO A 1 79 ? -11.174 -60.671 -5.321 1.00 42.19 79 PRO A N 1
ATOM 645 C CA . PRO A 1 79 ? -11.458 -60.064 -6.614 1.00 42.19 79 PRO A CA 1
ATOM 646 C C . PRO A 1 79 ? -12.804 -60.581 -7.141 1.00 42.19 79 PRO A C 1
ATOM 648 O O . PRO A 1 79 ? -13.046 -61.785 -7.127 1.00 42.19 79 PRO A O 1
ATOM 651 N N . THR A 1 80 ? -13.659 -59.676 -7.606 1.00 46.56 80 THR A N 1
ATOM 652 C CA . THR A 1 80 ? -14.895 -59.991 -8.338 1.00 46.56 80 THR A CA 1
ATOM 653 C C . THR A 1 80 ? -14.812 -59.396 -9.746 1.00 46.56 80 THR A C 1
ATOM 655 O O . THR A 1 80 ? -13.903 -58.620 -10.038 1.00 46.56 80 THR A O 1
ATOM 658 N N . LEU A 1 81 ? -15.745 -59.761 -10.631 1.00 33.06 81 LEU A N 1
ATOM 659 C CA . LEU A 1 81 ? -15.734 -59.353 -12.044 1.00 33.06 81 LEU A CA 1
ATOM 660 C C . LEU A 1 81 ? -15.867 -57.840 -12.274 1.00 33.06 81 LEU A C 1
ATOM 662 O O . LEU A 1 81 ? -15.587 -57.388 -13.380 1.00 33.06 81 LEU A O 1
ATOM 666 N N . LYS A 1 82 ? -16.286 -57.059 -11.269 1.00 33.94 82 LYS A N 1
ATOM 667 C CA . LYS A 1 82 ? -16.413 -55.601 -11.406 1.00 33.94 82 LYS A CA 1
ATOM 668 C C . LYS A 1 82 ? -15.611 -54.796 -10.378 1.00 33.94 82 LYS A C 1
ATOM 670 O O . LYS A 1 82 ? -15.136 -53.743 -10.768 1.00 33.94 82 LYS A O 1
ATOM 675 N N . GLU A 1 83 ? -15.343 -55.296 -9.159 1.00 53.50 83 GLU A N 1
ATOM 676 C CA . GLU A 1 83 ? -14.435 -54.662 -8.165 1.00 53.50 83 GLU A CA 1
ATOM 677 C C . GLU A 1 83 ? -13.852 -55.665 -7.126 1.00 53.50 83 GLU A C 1
ATOM 679 O O . GLU A 1 83 ? -14.045 -56.878 -7.226 1.00 53.50 83 GLU A O 1
ATOM 684 N N . ARG A 1 84 ? -13.105 -55.197 -6.106 1.00 49.91 84 ARG A N 1
ATOM 685 C CA . ARG A 1 84 ? -12.610 -56.020 -4.977 1.00 49.91 84 ARG A CA 1
ATOM 686 C C . ARG A 1 84 ? -13.595 -56.002 -3.800 1.00 49.91 84 ARG A C 1
ATOM 688 O O . ARG A 1 84 ? -13.790 -54.960 -3.190 1.00 49.91 84 ARG A O 1
ATOM 695 N N . LEU A 1 85 ? 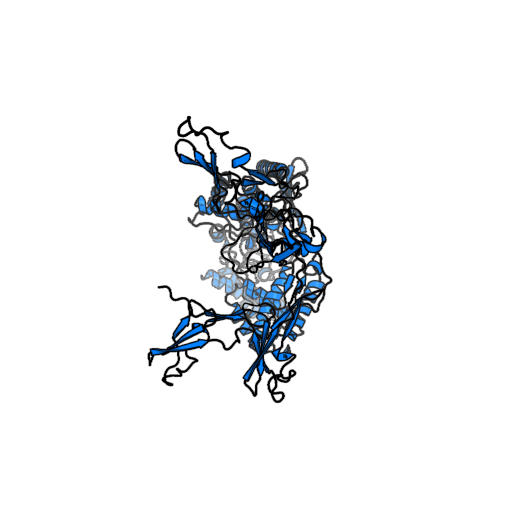-14.110 -57.167 -3.413 1.00 49.38 85 LEU A N 1
ATOM 696 C CA . LEU A 1 85 ? -14.926 -57.354 -2.211 1.00 49.38 85 LEU A CA 1
ATOM 697 C C . LEU A 1 85 ? -14.031 -57.499 -0.970 1.00 49.38 85 LEU A C 1
ATOM 699 O O . LEU A 1 85 ? -13.143 -58.354 -0.937 1.00 49.38 85 LEU A O 1
ATOM 703 N N . GLN A 1 86 ? -14.264 -56.682 0.056 1.00 66.69 86 GLN A N 1
ATOM 704 C CA . GLN A 1 86 ? -13.600 -56.775 1.358 1.00 66.69 86 GLN A CA 1
ATOM 705 C C . GLN A 1 86 ? -14.535 -57.464 2.359 1.00 66.69 86 GLN A C 1
ATOM 707 O O . GLN A 1 86 ? -15.647 -56.994 2.557 1.00 66.69 86 GLN A O 1
ATOM 712 N N . VAL A 1 87 ? -14.079 -58.544 2.999 1.00 56.72 87 VAL A N 1
ATOM 713 C CA . VAL A 1 87 ? -14.876 -59.343 3.951 1.00 56.72 87 VAL A CA 1
ATOM 714 C C . VAL A 1 87 ? -14.198 -59.327 5.313 1.00 56.72 87 VAL A C 1
ATOM 716 O O . VAL A 1 87 ? -13.011 -59.657 5.402 1.00 56.72 87 VAL A O 1
ATOM 719 N N . ASN A 1 88 ? -14.920 -58.958 6.374 1.00 73.19 88 ASN A N 1
ATOM 720 C CA . ASN A 1 88 ? -14.420 -58.983 7.751 1.00 73.19 88 ASN A CA 1
ATOM 721 C C . ASN A 1 88 ? -14.947 -60.215 8.492 1.00 73.19 88 ASN A C 1
ATOM 723 O O . ASN A 1 88 ? -15.940 -60.148 9.210 1.00 73.19 88 ASN A O 1
ATOM 727 N N . TRP A 1 89 ? -14.223 -61.328 8.389 1.00 69.06 89 TRP A N 1
ATOM 728 C CA . TRP A 1 89 ? -14.633 -62.639 8.903 1.00 69.06 89 TRP A CA 1
ATOM 729 C C . TRP A 1 89 ? -14.975 -62.662 10.393 1.00 69.06 89 TRP A C 1
ATOM 731 O O . TRP A 1 89 ? -15.880 -63.379 10.803 1.00 69.06 89 TRP A O 1
ATOM 741 N N . LYS A 1 90 ? -14.293 -61.849 11.209 1.00 68.94 90 LYS A N 1
ATOM 742 C CA . LYS A 1 90 ? -14.575 -61.774 12.650 1.00 68.94 90 LYS A CA 1
ATOM 743 C C . LYS A 1 90 ? -15.848 -60.981 12.964 1.00 68.94 90 LYS A C 1
ATOM 745 O O . LYS A 1 90 ? -16.428 -61.180 14.022 1.00 68.94 90 LYS A O 1
ATOM 750 N N . LYS A 1 91 ? -16.258 -60.053 12.096 1.00 70.31 91 LYS A N 1
ATOM 751 C CA . LYS A 1 91 ? -17.494 -59.279 12.280 1.00 70.31 91 LYS A CA 1
ATOM 752 C C . LYS A 1 91 ? -18.688 -59.959 11.611 1.00 70.31 91 LYS A C 1
ATOM 754 O O . LYS A 1 91 ? -19.777 -59.919 12.160 1.00 70.31 91 LYS A O 1
ATOM 759 N N . GLU A 1 92 ? -18.468 -60.545 10.441 1.00 65.06 92 GLU A N 1
ATOM 760 C CA . GLU A 1 92 ? -19.533 -60.989 9.538 1.00 65.06 92 GLU A CA 1
ATOM 761 C C . GLU A 1 92 ? -19.847 -62.485 9.651 1.00 65.06 92 GLU A C 1
ATOM 763 O O . GLU A 1 92 ? -20.954 -62.858 9.311 1.00 65.06 92 GLU A O 1
ATOM 768 N N . TYR A 1 93 ? -18.921 -63.325 10.140 1.00 64.31 93 TYR A N 1
ATOM 769 C CA . TYR A 1 93 ? -19.073 -64.794 10.123 1.00 64.31 93 TYR A CA 1
ATOM 770 C C . TYR A 1 93 ? -18.593 -65.474 11.425 1.00 64.31 93 TYR A C 1
ATOM 772 O O . TYR A 1 93 ? -18.162 -66.632 11.434 1.00 64.31 93 TYR A O 1
ATOM 780 N N . ASN A 1 94 ? -18.577 -64.749 12.549 1.00 71.50 94 ASN A N 1
ATOM 781 C CA . ASN A 1 94 ? -18.042 -65.266 13.810 1.00 71.50 94 ASN A CA 1
ATOM 782 C C . ASN A 1 94 ? -18.956 -66.334 14.422 1.00 71.50 94 ASN A C 1
ATOM 784 O O . ASN A 1 94 ? -20.061 -66.029 14.858 1.00 71.50 94 ASN A O 1
ATOM 788 N N . GLY A 1 95 ? -18.457 -67.567 14.518 1.00 66.56 95 GLY A N 1
ATOM 789 C CA . GLY A 1 95 ? -19.191 -68.681 15.118 1.00 66.56 95 GLY A CA 1
ATOM 790 C C . GLY A 1 95 ? -20.193 -69.368 14.185 1.00 66.56 95 GLY A C 1
ATOM 791 O O . GLY A 1 95 ? -20.786 -70.358 14.598 1.00 66.56 95 GLY A O 1
ATOM 792 N N . GLU A 1 96 ? -20.338 -68.911 12.939 1.00 74.56 96 GLU A N 1
ATOM 793 C CA . GLU A 1 96 ? -21.288 -69.490 11.976 1.00 74.56 96 GLU A CA 1
ATOM 794 C C . GLU A 1 96 ? -20.869 -70.871 11.454 1.00 74.56 96 GLU A C 1
ATOM 796 O O . GLU A 1 96 ? -21.710 -71.681 11.074 1.00 74.56 96 GLU A O 1
ATOM 801 N N . PHE A 1 97 ? -19.569 -71.180 11.454 1.00 73.69 97 PHE A N 1
ATOM 802 C CA . PHE A 1 97 ? -19.071 -72.457 10.947 1.00 73.69 97 PHE A CA 1
ATOM 803 C C . PHE A 1 97 ? -18.883 -73.472 12.076 1.00 73.69 97 PHE A C 1
ATOM 805 O O . PHE A 1 97 ? -18.068 -73.276 12.985 1.00 73.69 97 PHE A O 1
ATOM 812 N N . ILE A 1 98 ? -19.589 -74.598 11.983 1.00 78.75 98 ILE A N 1
ATOM 813 C CA . ILE A 1 98 ? -19.402 -75.755 12.865 1.00 78.75 98 ILE A CA 1
ATOM 814 C C . ILE A 1 98 ? -18.082 -76.450 12.504 1.00 78.75 98 ILE A C 1
ATOM 816 O O . ILE A 1 98 ? -17.740 -76.617 11.334 1.00 78.75 98 ILE A O 1
ATOM 820 N N . CYS A 1 99 ? -17.305 -76.839 13.516 1.00 78.31 99 CYS A N 1
ATOM 821 C CA . CYS A 1 99 ? -16.021 -77.501 13.335 1.00 78.31 99 CYS A CA 1
ATOM 822 C C . CYS A 1 99 ? -16.218 -78.892 12.715 1.00 78.31 99 CYS A C 1
ATOM 824 O O . CYS A 1 99 ? -16.722 -79.785 13.400 1.00 78.31 99 CYS A O 1
ATOM 826 N N . PRO A 1 100 ? -15.708 -79.143 11.496 1.00 72.69 100 PRO A N 1
ATOM 827 C CA . PRO A 1 100 ? -15.911 -80.417 10.806 1.00 72.69 100 PRO A CA 1
ATOM 828 C C . PRO A 1 100 ? -15.137 -81.581 11.442 1.00 72.69 100 PRO A C 1
ATOM 830 O O . PRO A 1 100 ? -15.271 -82.722 11.017 1.00 72.69 100 PRO A O 1
ATOM 833 N N . LYS A 1 101 ? -14.265 -81.306 12.424 1.00 83.75 101 LYS A N 1
ATOM 834 C CA . LYS A 1 101 ? -13.459 -82.329 13.104 1.00 83.75 101 LYS A CA 1
ATOM 835 C C . LYS A 1 101 ? -14.106 -82.881 14.366 1.00 83.75 101 LYS A C 1
ATOM 837 O O . LYS A 1 101 ? -13.833 -84.023 14.702 1.00 83.75 101 LYS A O 1
ATOM 842 N N . CYS A 1 102 ? -14.911 -82.091 15.073 1.00 84.81 102 CYS A N 1
ATOM 843 C CA . CYS A 1 102 ? -15.562 -82.551 16.302 1.00 84.81 102 CYS A CA 1
ATOM 844 C C . CYS A 1 102 ? -17.084 -82.407 16.289 1.00 84.81 102 CYS A C 1
ATOM 846 O O . CYS A 1 102 ? -17.713 -82.871 17.230 1.00 84.81 102 CYS A O 1
ATOM 848 N N . ASN A 1 103 ? -17.671 -81.727 15.295 1.00 78.81 103 ASN A N 1
ATOM 849 C CA . ASN A 1 103 ? -19.102 -81.413 15.175 1.00 78.81 103 ASN A CA 1
ATOM 850 C C . ASN A 1 103 ? -19.771 -80.752 16.398 1.00 78.81 103 ASN A C 1
ATOM 852 O O . ASN A 1 103 ? -20.973 -80.520 16.382 1.00 78.81 103 ASN A O 1
ATOM 856 N N . GLN A 1 104 ? -19.016 -80.402 17.443 1.00 81.88 104 GLN A N 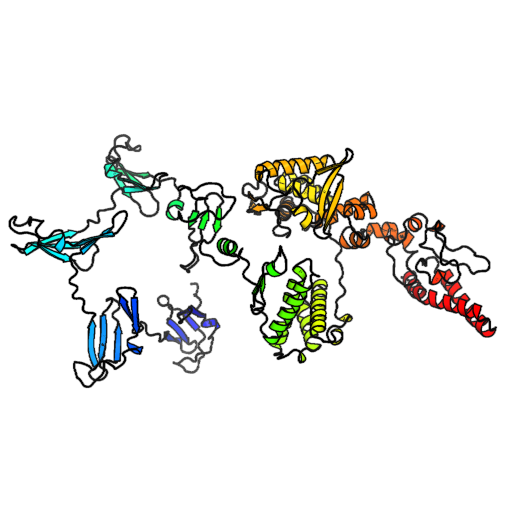1
ATOM 857 C CA . GLN A 1 104 ? -19.556 -79.856 18.692 1.00 81.88 104 GLN A CA 1
ATOM 858 C C . GLN A 1 104 ? -19.065 -78.443 19.026 1.00 81.88 104 GLN A C 1
ATOM 860 O O . GLN A 1 104 ? -19.588 -77.823 19.954 1.00 81.88 104 GLN A O 1
ATOM 865 N N . GLY A 1 105 ? -18.035 -77.942 18.339 1.00 80.38 105 GLY A N 1
ATOM 866 C CA . GLY A 1 105 ? -17.480 -76.598 18.536 1.00 80.38 105 GLY A CA 1
ATOM 867 C C . GLY A 1 105 ? -17.606 -75.739 17.285 1.00 80.38 105 GLY A C 1
ATOM 868 O O . GLY A 1 105 ? -17.775 -76.268 16.190 1.00 80.38 105 GLY A O 1
ATOM 869 N N . THR A 1 106 ? -17.477 -74.424 17.431 1.00 82.12 106 THR A N 1
ATOM 870 C CA . THR A 1 106 ? -17.540 -73.463 16.321 1.00 82.12 106 THR A CA 1
ATOM 871 C C . THR A 1 106 ? -16.148 -72.928 15.981 1.00 82.12 106 THR A C 1
ATOM 873 O O . THR A 1 106 ? -15.207 -72.996 16.782 1.00 82.12 106 THR A O 1
ATOM 876 N N . LEU A 1 107 ? -15.974 -72.468 14.745 1.00 78.81 107 LEU A N 1
ATOM 877 C CA . LEU A 1 107 ? -14.728 -71.896 14.244 1.00 78.81 107 LEU A CA 1
ATOM 878 C C . LEU A 1 107 ? -14.742 -70.370 14.446 1.00 78.81 107 LEU A C 1
ATOM 880 O O . LEU A 1 107 ? -15.264 -69.638 13.611 1.00 78.81 107 LEU A O 1
ATOM 884 N N . ASP A 1 108 ? -14.170 -69.885 15.550 1.00 73.62 108 ASP A N 1
ATOM 885 C CA . ASP A 1 108 ? -14.244 -68.469 15.969 1.00 73.62 108 ASP A CA 1
ATOM 886 C C . ASP A 1 108 ? -12.886 -67.730 15.965 1.00 73.62 108 ASP A C 1
ATOM 888 O O . ASP A 1 108 ? -12.817 -66.498 16.038 1.00 73.62 108 ASP A O 1
ATOM 892 N N . LYS A 1 109 ? -11.770 -68.462 15.837 1.00 75.50 109 LYS A N 1
ATOM 893 C CA . LYS A 1 109 ? -10.416 -67.890 15.770 1.00 75.50 109 LYS A CA 1
ATOM 894 C C . LYS A 1 109 ? -9.868 -67.888 14.346 1.00 75.50 109 LYS A C 1
ATOM 896 O O . LYS A 1 109 ? -9.473 -68.926 13.819 1.00 75.50 109 LYS A O 1
ATOM 901 N N . PHE A 1 110 ? -9.766 -66.688 13.775 1.00 74.69 110 PHE A N 1
ATOM 902 C CA . PHE A 1 110 ? -9.285 -66.419 12.416 1.00 74.69 110 PHE A CA 1
ATOM 903 C C . PHE A 1 110 ? -7.797 -66.033 12.402 1.00 74.69 110 PHE A C 1
ATOM 905 O O . PHE A 1 110 ? -7.411 -65.015 12.979 1.00 74.69 110 PHE A O 1
ATOM 912 N N . ILE A 1 111 ? -6.960 -66.809 11.710 1.00 69.62 111 ILE A N 1
ATOM 913 C CA . ILE A 1 111 ? -5.518 -66.569 11.548 1.00 69.62 111 ILE A CA 1
ATOM 914 C C . ILE A 1 111 ? -5.217 -66.401 10.054 1.00 69.62 111 ILE A C 1
ATOM 916 O O . ILE A 1 111 ? -5.466 -67.303 9.252 1.00 69.62 111 ILE A O 1
ATOM 920 N N . ARG A 1 112 ? -4.682 -65.238 9.664 1.00 58.22 112 ARG A N 1
ATOM 921 C CA . ARG A 1 112 ? -4.281 -64.950 8.279 1.00 58.22 112 ARG A CA 1
ATOM 922 C C . ARG A 1 112 ? -2.799 -65.258 8.069 1.00 58.22 112 ARG A C 1
ATOM 924 O O . ARG A 1 112 ? -1.953 -64.755 8.807 1.00 58.22 112 ARG A O 1
ATOM 931 N N . ASP A 1 113 ? -2.501 -66.033 7.032 1.00 59.94 113 ASP A N 1
ATOM 932 C CA . ASP A 1 113 ? -1.137 -66.298 6.565 1.00 59.94 113 ASP A CA 1
ATOM 933 C C . ASP A 1 113 ? -0.631 -65.097 5.738 1.00 59.94 113 ASP A C 1
ATOM 935 O O . ASP A 1 113 ? -1.327 -64.616 4.838 1.00 59.94 113 ASP A O 1
ATOM 939 N N . LYS A 1 114 ? 0.550 -64.556 6.071 1.00 49.03 114 LYS A N 1
ATOM 940 C CA . LYS A 1 114 ? 1.076 -63.330 5.436 1.00 49.03 114 LYS A CA 1
ATOM 941 C C . LYS A 1 114 ? 1.579 -63.572 4.019 1.00 49.03 114 LYS A C 1
ATOM 943 O O . LYS A 1 114 ? 1.535 -62.646 3.213 1.00 49.03 114 LYS A O 1
ATOM 948 N N . ASP A 1 115 ? 1.991 -64.799 3.717 1.00 49.25 115 ASP A N 1
ATOM 949 C CA . ASP A 1 115 ? 2.685 -65.122 2.469 1.00 49.25 115 ASP A CA 1
ATOM 950 C C . ASP A 1 115 ? 1.740 -65.698 1.402 1.00 49.25 115 ASP A C 1
ATOM 952 O O . ASP A 1 115 ? 2.140 -65.948 0.264 1.00 49.25 115 ASP A O 1
ATOM 956 N N . LYS A 1 116 ? 0.456 -65.897 1.739 1.00 56.03 116 LYS A N 1
ATOM 957 C CA . LYS A 1 116 ? -0.538 -66.511 0.848 1.00 56.03 116 LYS A CA 1
ATOM 958 C C . LYS A 1 116 ? -1.799 -65.656 0.758 1.00 56.03 116 LYS A C 1
ATOM 960 O O . LYS A 1 116 ? -2.700 -65.733 1.591 1.00 56.03 116 LYS A O 1
ATOM 965 N N . LEU A 1 117 ? -1.885 -64.857 -0.309 1.00 49.03 117 LEU A N 1
ATOM 966 C CA . LEU A 1 117 ? -3.124 -64.193 -0.723 1.00 49.03 117 LEU A CA 1
ATOM 967 C C . LEU A 1 117 ? -4.223 -65.264 -0.891 1.00 49.03 117 LEU A C 1
ATOM 969 O O . LEU A 1 117 ? -4.116 -66.114 -1.773 1.00 49.03 117 LEU A O 1
ATOM 973 N N . CYS A 1 118 ? -5.256 -65.204 -0.039 1.00 51.34 118 CYS A N 1
ATOM 974 C CA . CYS A 1 118 ? -6.456 -66.064 -0.015 1.00 51.34 118 CYS A CA 1
ATOM 975 C C . CYS A 1 118 ? -6.391 -67.395 0.774 1.00 51.34 118 CYS A C 1
ATOM 977 O O . CYS A 1 118 ? -7.223 -68.269 0.522 1.00 51.34 118 CYS A O 1
ATOM 979 N N . LYS A 1 119 ? -5.481 -67.552 1.751 1.00 58.72 119 LYS A N 1
ATOM 980 C CA . LYS A 1 119 ? -5.561 -68.642 2.749 1.00 58.72 119 LYS A CA 1
ATOM 981 C C . LYS A 1 119 ? -5.965 -68.103 4.126 1.00 58.72 119 LYS A C 1
ATOM 983 O O . LYS A 1 119 ? -5.267 -67.262 4.693 1.00 58.72 119 LYS A O 1
ATOM 988 N N . LEU A 1 120 ? -7.080 -68.603 4.656 1.00 69.06 120 LEU A N 1
ATOM 989 C CA . LEU A 1 120 ? -7.588 -68.290 5.989 1.00 69.06 120 LEU A CA 1
ATOM 990 C C . LEU A 1 120 ? -7.564 -69.560 6.843 1.00 69.06 120 LEU A C 1
ATOM 992 O O . LEU A 1 120 ? -8.171 -70.567 6.491 1.00 69.06 120 LEU A O 1
ATOM 996 N N . THR A 1 121 ? -6.849 -69.532 7.962 1.00 78.25 121 THR A N 1
ATOM 997 C CA . THR A 1 121 ? -6.823 -70.644 8.915 1.00 78.25 121 THR A CA 1
ATOM 998 C C . THR A 1 121 ? -7.812 -70.351 10.032 1.00 78.25 121 THR A C 1
ATOM 1000 O O . THR A 1 121 ? -7.719 -69.319 10.694 1.00 78.25 121 THR A O 1
ATOM 1003 N N . LEU A 1 122 ? -8.752 -71.261 10.248 1.00 77.75 122 LEU A N 1
ATOM 1004 C CA . LEU A 1 122 ? -9.736 -71.210 11.318 1.00 77.75 122 LEU A CA 1
ATOM 1005 C C . LEU A 1 122 ? -9.358 -72.201 12.415 1.00 77.75 122 LEU A C 1
ATOM 1007 O O . LEU A 1 122 ? -8.927 -73.309 12.108 1.00 77.75 122 LEU A O 1
ATOM 1011 N N . ARG A 1 123 ? -9.528 -71.846 13.688 1.00 82.31 123 ARG A N 1
ATOM 1012 C CA . ARG A 1 123 ? -9.302 -72.762 14.816 1.00 82.31 123 ARG A CA 1
ATOM 1013 C C . ARG A 1 123 ? -10.596 -72.969 15.590 1.00 82.31 123 ARG A C 1
ATOM 1015 O O . ARG A 1 123 ? -11.258 -71.995 15.930 1.00 82.31 123 ARG A O 1
ATOM 1022 N N . CYS A 1 124 ? -10.925 -74.226 15.880 1.00 85.12 124 CYS A N 1
ATOM 1023 C CA . CYS A 1 124 ? -12.084 -74.564 16.700 1.00 85.12 124 CYS A CA 1
ATOM 1024 C C . CYS A 1 124 ? -11.869 -74.146 18.157 1.00 85.12 124 CYS A C 1
ATOM 1026 O O . CYS A 1 124 ? -10.798 -74.381 18.729 1.00 85.12 124 CYS A O 1
ATOM 1028 N N . ASN A 1 125 ? -12.896 -73.572 18.775 1.00 83.31 125 ASN A N 1
ATOM 1029 C CA . ASN A 1 125 ? -12.851 -73.203 20.187 1.00 83.31 125 ASN A CA 1
ATOM 1030 C C . ASN A 1 125 ? -12.864 -74.392 21.148 1.00 83.31 125 ASN A C 1
ATOM 1032 O O . ASN A 1 125 ? -12.232 -74.294 22.193 1.00 83.31 125 ASN A O 1
ATOM 1036 N N . LYS A 1 126 ? -13.508 -75.511 20.793 1.00 86.38 126 LYS A N 1
ATOM 1037 C CA . LYS A 1 126 ? -13.566 -76.706 21.650 1.00 86.38 126 LYS A CA 1
ATOM 1038 C C . LYS A 1 126 ? -12.386 -77.653 21.460 1.00 86.38 126 LYS A C 1
ATOM 1040 O O . LYS A 1 126 ? -11.626 -77.879 22.388 1.00 86.38 126 LYS A O 1
ATOM 1045 N N . CYS A 1 127 ? -12.208 -78.217 20.264 1.00 86.00 127 CYS A N 1
ATOM 1046 C CA . CYS A 1 127 ? -11.177 -79.243 20.046 1.00 86.00 127 CYS A CA 1
ATOM 1047 C C . CYS A 1 127 ? -9.816 -78.669 19.630 1.00 86.00 127 CYS A C 1
ATOM 1049 O O . CYS A 1 127 ? -8.875 -79.422 19.395 1.00 86.00 127 CYS A O 1
ATOM 1051 N N . HIS A 1 128 ? -9.720 -77.345 19.462 1.00 84.06 128 HIS A N 1
ATOM 1052 C CA . HIS A 1 128 ? -8.506 -76.619 19.079 1.00 84.06 128 HIS A CA 1
ATOM 1053 C C . HIS A 1 128 ? -7.852 -77.016 17.750 1.00 84.06 128 HIS A C 1
ATOM 1055 O O . HIS A 1 128 ? -6.826 -76.424 17.397 1.00 84.06 128 HIS A O 1
ATOM 1061 N N . GLN A 1 129 ? -8.461 -77.934 16.998 1.00 81.56 129 GLN A N 1
ATOM 1062 C CA . GLN A 1 129 ? -8.037 -78.318 15.660 1.00 81.56 129 GLN A CA 1
ATOM 1063 C C . GLN A 1 129 ? -8.237 -77.161 14.684 1.00 81.56 129 GLN A C 1
ATOM 1065 O O . GLN A 1 129 ? -9.196 -76.385 14.785 1.00 81.56 129 GLN A O 1
ATOM 1070 N N . THR A 1 130 ? -7.308 -77.037 13.743 1.00 80.44 130 THR A N 1
ATOM 1071 C CA . THR A 1 130 ? -7.329 -75.990 12.726 1.00 80.44 130 THR A CA 1
ATOM 1072 C C . THR A 1 130 ? -7.888 -76.523 11.414 1.00 80.44 130 THR A C 1
ATOM 1074 O O . THR A 1 130 ? -7.512 -77.589 10.936 1.00 80.44 130 THR A O 1
ATOM 1077 N N . THR A 1 131 ? -8.793 -75.761 10.810 1.00 74.25 131 THR A N 1
ATOM 1078 C CA . THR A 1 131 ? -9.336 -76.013 9.474 1.00 74.25 131 THR A CA 1
ATOM 1079 C C . THR A 1 131 ? -8.925 -74.858 8.577 1.00 74.25 131 THR A C 1
ATOM 1081 O O . THR A 1 131 ? -9.043 -73.698 8.956 1.00 74.25 131 THR A O 1
ATOM 1084 N N . ASN A 1 132 ? -8.401 -75.148 7.392 1.00 73.38 132 ASN A N 1
ATOM 1085 C CA . ASN A 1 132 ? -7.996 -74.105 6.457 1.00 73.38 132 ASN A CA 1
ATOM 1086 C C . ASN A 1 132 ? -9.117 -73.868 5.445 1.00 73.38 132 ASN A C 1
ATOM 1088 O O . ASN A 1 132 ? -9.446 -74.770 4.682 1.00 73.38 132 ASN A O 1
ATOM 1092 N N . LEU A 1 133 ? -9.648 -72.647 5.404 1.00 59.09 133 LEU A N 1
ATOM 1093 C CA . LEU A 1 133 ? -10.412 -72.150 4.271 1.00 59.09 133 LEU A CA 1
ATOM 1094 C C . LEU A 1 133 ? -9.422 -71.590 3.253 1.00 59.09 133 LEU A C 1
ATOM 1096 O O . LEU A 1 133 ? -8.884 -70.486 3.375 1.00 59.09 133 LEU A O 1
ATOM 1100 N N . THR A 1 134 ? -9.133 -72.395 2.246 1.00 56.03 134 THR A N 1
ATOM 1101 C CA . THR A 1 134 ? -8.469 -71.934 1.033 1.00 56.03 134 THR A CA 1
ATOM 1102 C C . THR A 1 134 ? -9.549 -71.635 0.011 1.00 56.03 134 THR A C 1
ATOM 1104 O O . THR A 1 134 ? -10.357 -72.511 -0.287 1.00 56.03 134 THR A O 1
ATOM 1107 N N . CYS A 1 135 ? -9.556 -70.426 -0.561 1.00 43.88 135 CYS A N 1
ATOM 1108 C CA . CYS A 1 135 ? -10.254 -70.230 -1.831 1.00 43.88 135 CYS A CA 1
ATOM 1109 C C . CYS A 1 135 ? -9.701 -71.285 -2.791 1.00 43.88 135 CYS A C 1
ATOM 1111 O O . CYS A 1 135 ? -8.474 -71.408 -2.887 1.00 43.88 135 CYS A O 1
ATOM 1113 N N . ASN A 1 136 ? -10.579 -72.089 -3.393 1.00 36.59 136 ASN A N 1
ATOM 1114 C CA . ASN A 1 136 ? -10.207 -73.267 -4.160 1.00 36.59 136 ASN A CA 1
ATOM 1115 C C . ASN A 1 136 ? -9.480 -72.829 -5.438 1.00 36.59 136 ASN A C 1
ATOM 1117 O O . ASN A 1 136 ? -10.036 -72.727 -6.523 1.00 36.59 136 ASN A O 1
ATOM 1121 N N . LYS A 1 137 ? -8.200 -72.510 -5.287 1.00 36.84 137 LYS A N 1
ATOM 1122 C CA . LYS A 1 137 ? -7.234 -72.493 -6.361 1.00 36.84 137 LYS A CA 1
ATOM 1123 C C . LYS A 1 137 ? -6.677 -73.904 -6.419 1.00 36.84 137 LYS A C 1
ATOM 1125 O O . LYS A 1 137 ? -5.577 -74.146 -5.936 1.00 36.84 137 LYS A O 1
ATOM 1130 N N . ASN A 1 138 ? -7.396 -74.792 -7.093 1.00 30.64 138 ASN A N 1
ATOM 1131 C CA . ASN A 1 138 ? -6.705 -75.435 -8.192 1.00 30.64 138 ASN A CA 1
ATOM 1132 C C . ASN A 1 138 ? -7.090 -74.647 -9.443 1.00 30.64 138 ASN A C 1
ATOM 1134 O O . ASN A 1 138 ? -8.136 -74.889 -10.041 1.00 30.64 138 ASN A O 1
ATOM 1138 N N . PRO A 1 139 ? -6.315 -73.601 -9.772 1.00 38.53 139 PRO A N 1
ATOM 1139 C CA . PRO A 1 139 ? -6.501 -72.946 -11.034 1.00 38.53 139 PRO A CA 1
ATOM 1140 C C . PRO A 1 139 ? -6.045 -73.986 -12.052 1.00 38.53 139 PRO A C 1
ATOM 1142 O O . PRO A 1 139 ? -4.854 -74.301 -12.120 1.00 38.53 139 PRO A O 1
ATOM 1145 N N . PHE A 1 140 ? -6.955 -74.470 -12.891 1.00 37.59 140 PHE A N 1
ATOM 1146 C CA . PHE A 1 140 ? -6.552 -74.623 -14.277 1.00 37.59 140 PHE A CA 1
ATOM 1147 C C . PHE A 1 140 ? -6.129 -73.207 -14.669 1.00 37.59 140 PHE A C 1
ATOM 1149 O O . PHE A 1 140 ? -6.956 -72.361 -14.987 1.00 37.59 140 PHE A O 1
ATOM 1156 N N . ARG A 1 141 ? -4.851 -72.870 -14.446 1.00 44.75 141 ARG A N 1
ATOM 1157 C CA . ARG A 1 141 ? -4.260 -71.772 -15.178 1.00 44.75 141 ARG A CA 1
ATOM 1158 C C . ARG A 1 141 ? -4.245 -72.364 -16.574 1.00 44.75 141 ARG A C 1
ATOM 1160 O O . ARG A 1 141 ? -3.454 -73.291 -16.775 1.00 44.75 141 ARG A O 1
ATOM 1167 N N . PRO A 1 142 ? -5.107 -71.921 -17.504 1.00 49.62 142 PRO A N 1
ATOM 1168 C CA . PRO A 1 142 ? -4.751 -72.124 -18.896 1.00 49.62 142 PRO A CA 1
ATOM 1169 C C . PRO A 1 142 ? -3.293 -71.643 -19.013 1.00 49.62 142 PRO A C 1
ATOM 1171 O O . PRO A 1 142 ? -2.914 -70.714 -18.278 1.00 49.62 142 PRO A O 1
ATOM 1174 N N . PRO A 1 143 ? -2.419 -72.350 -19.743 1.00 55.41 143 PRO A N 1
ATOM 1175 C CA . PRO A 1 143 ? -1.016 -71.995 -19.853 1.00 55.41 143 PRO A CA 1
ATOM 1176 C C . PRO A 1 143 ? -0.958 -70.700 -20.644 1.00 55.41 143 PRO A C 1
ATOM 1178 O O . PRO A 1 143 ? -0.681 -70.693 -21.825 1.00 55.41 143 PRO A O 1
ATOM 1181 N N . ILE A 1 144 ? -1.294 -69.609 -19.974 1.00 55.00 144 ILE A N 1
ATOM 1182 C CA . ILE A 1 144 ? -1.441 -68.295 -20.531 1.00 55.00 144 ILE A CA 1
ATOM 1183 C C . ILE A 1 144 ? -0.234 -67.516 -20.068 1.00 55.00 144 ILE A C 1
ATOM 1185 O O . ILE A 1 144 ? -0.057 -67.283 -18.864 1.00 55.00 144 ILE A O 1
ATOM 1189 N N . SER A 1 145 ? 0.614 -67.147 -21.015 1.00 51.12 145 SER A N 1
ATOM 1190 C CA . SER A 1 145 ? 1.707 -66.228 -20.764 1.00 51.12 145 SER A CA 1
ATOM 1191 C C . SER A 1 145 ? 1.273 -64.803 -21.056 1.00 51.12 145 SER A C 1
ATOM 1193 O O . SER A 1 145 ? 0.471 -64.537 -21.943 1.00 51.12 145 SER A O 1
ATOM 1195 N N . PHE A 1 146 ? 1.817 -63.873 -20.279 1.00 53.69 146 PHE A N 1
ATOM 1196 C CA . PHE A 1 146 ? 1.641 -62.447 -20.499 1.00 53.69 146 PHE A CA 1
ATOM 1197 C C . PHE A 1 146 ? 2.987 -61.873 -20.919 1.00 53.69 146 PHE A C 1
ATOM 1199 O O . PHE A 1 146 ? 3.952 -61.917 -20.150 1.00 53.69 146 PHE A O 1
ATOM 1206 N N . HIS A 1 147 ? 3.052 -61.355 -22.138 1.00 46.12 147 HIS A N 1
ATOM 1207 C CA . HIS A 1 147 ? 4.245 -60.766 -22.720 1.00 46.12 147 HIS A CA 1
ATOM 1208 C C . HIS A 1 147 ? 4.044 -59.254 -22.846 1.00 46.12 147 HIS A C 1
ATOM 1210 O O . HIS A 1 147 ? 3.150 -58.813 -23.568 1.00 46.12 147 HIS A O 1
ATOM 1216 N N . PRO A 1 148 ? 4.834 -58.426 -22.145 1.00 41.56 148 PRO A N 1
ATOM 1217 C CA . PRO A 1 148 ? 4.765 -56.984 -22.330 1.00 41.56 148 PRO A CA 1
ATOM 1218 C C . PRO A 1 148 ? 5.224 -56.631 -23.749 1.00 41.56 148 PRO A C 1
ATOM 1220 O O . PRO A 1 148 ? 6.358 -56.922 -24.127 1.00 41.56 148 PRO A O 1
ATOM 1223 N N . THR A 1 149 ? 4.350 -55.996 -24.527 1.00 40.69 149 THR A N 1
ATOM 1224 C CA . THR A 1 149 ? 4.697 -55.399 -25.823 1.00 40.69 149 THR A CA 1
ATOM 1225 C C . THR A 1 149 ? 4.696 -53.872 -25.705 1.00 40.69 149 THR A C 1
ATOM 1227 O O . THR A 1 149 ? 4.289 -53.311 -24.687 1.00 40.69 149 THR A O 1
ATOM 1230 N N . LEU A 1 150 ? 5.175 -53.171 -26.737 1.00 35.06 150 LEU A N 1
ATOM 1231 C CA . LEU A 1 150 ? 5.345 -51.711 -26.714 1.00 35.06 150 LEU A CA 1
ATOM 1232 C C . LEU A 1 150 ? 4.036 -50.914 -26.602 1.00 35.06 150 LEU A C 1
ATOM 1234 O O . LEU A 1 150 ? 4.097 -49.721 -26.305 1.00 35.06 150 LEU A O 1
ATOM 1238 N N . LYS A 1 151 ? 2.875 -51.532 -26.850 1.00 36.81 151 LYS A N 1
ATOM 1239 C CA . LYS A 1 151 ? 1.579 -50.845 -26.771 1.00 36.81 151 LYS A CA 1
ATOM 1240 C C . LYS A 1 151 ? 0.637 -51.449 -25.731 1.00 36.81 151 LYS A C 1
ATOM 1242 O O . LYS A 1 151 ? -0.011 -50.663 -25.054 1.00 36.81 151 LYS A O 1
ATOM 1247 N N . GLU A 1 152 ? 0.635 -52.770 -25.516 1.00 46.56 152 GLU A N 1
ATOM 1248 C CA . GLU A 1 152 ? -0.160 -53.445 -24.468 1.00 46.56 152 GLU A CA 1
ATOM 1249 C C . GLU A 1 152 ? 0.492 -54.768 -23.999 1.00 46.56 152 GLU A C 1
ATOM 1251 O O . GLU A 1 152 ? 1.529 -55.190 -24.515 1.00 46.56 152 GLU A O 1
ATOM 1256 N N . VAL A 1 153 ? -0.085 -55.437 -22.996 1.00 46.00 153 VAL A N 1
ATOM 1257 C CA . VAL A 1 153 ? 0.361 -56.773 -22.561 1.00 46.00 153 VAL A CA 1
ATOM 1258 C C . VAL A 1 153 ? -0.340 -57.829 -23.420 1.00 46.00 153 VAL A C 1
ATOM 1260 O O . VAL A 1 153 ? -1.549 -57.993 -23.307 1.00 46.00 153 VAL A O 1
ATOM 1263 N N . LEU A 1 154 ? 0.414 -58.552 -24.253 1.00 46.53 154 LEU A N 1
ATOM 1264 C CA . LEU A 1 154 ? -0.109 -59.653 -25.062 1.00 46.53 154 LEU A CA 1
ATOM 1265 C C . LEU A 1 154 ? -0.325 -60.885 -24.178 1.00 46.53 154 LEU A C 1
ATOM 1267 O O . LEU A 1 154 ? 0.598 -61.331 -23.493 1.00 46.53 154 LEU A O 1
ATOM 1271 N N . GLN A 1 155 ? -1.536 -61.427 -24.204 1.00 58.59 155 GLN A N 1
ATOM 1272 C CA . GLN A 1 155 ? -1.922 -62.647 -23.508 1.00 58.59 155 GLN A CA 1
ATOM 1273 C C . GLN A 1 155 ? -1.928 -63.806 -24.518 1.00 58.59 155 GLN A C 1
ATOM 1275 O O . GLN A 1 155 ? -2.626 -63.701 -25.516 1.00 58.59 155 GLN A O 1
ATOM 1280 N N . VAL A 1 156 ? -1.157 -64.871 -24.277 1.00 50.12 156 VAL A N 1
ATOM 1281 C CA . VAL A 1 156 ? -1.003 -66.024 -25.192 1.00 50.12 156 VAL A CA 1
ATOM 1282 C C . VAL A 1 156 ? -1.406 -67.307 -24.479 1.00 50.12 156 VAL A C 1
ATOM 1284 O O . VAL A 1 156 ? -0.731 -67.661 -23.513 1.00 50.12 156 VAL A O 1
ATOM 1287 N N . ASP A 1 157 ? -2.449 -68.010 -24.932 1.00 67.31 157 ASP A N 1
ATOM 1288 C CA . ASP A 1 157 ? -2.863 -69.319 -24.397 1.00 67.31 157 ASP A CA 1
ATOM 1289 C C . ASP A 1 157 ? -2.196 -70.482 -25.139 1.00 67.31 157 ASP A C 1
ATOM 1291 O O . ASP A 1 157 ? -2.671 -70.964 -26.162 1.00 67.31 157 ASP A O 1
ATOM 1295 N N . TRP A 1 158 ? -1.109 -71.005 -24.577 1.00 61.09 158 TRP A N 1
ATOM 1296 C CA . TRP A 1 158 ? -0.298 -72.063 -25.181 1.00 61.09 158 TRP A CA 1
ATOM 1297 C C . TRP A 1 158 ? -1.049 -73.388 -25.399 1.00 61.09 158 TRP A C 1
ATOM 1299 O O . TRP A 1 158 ? -0.640 -74.178 -26.246 1.00 61.09 158 TRP A O 1
ATOM 1309 N N . ASN A 1 159 ? -2.146 -73.647 -24.675 1.00 63.44 159 ASN A N 1
ATOM 1310 C CA . ASN A 1 159 ? -2.951 -74.859 -24.865 1.00 63.44 159 ASN A CA 1
ATOM 1311 C C . ASN A 1 159 ? -3.955 -74.716 -26.008 1.00 63.44 159 ASN A C 1
ATOM 1313 O O . ASN A 1 159 ? -4.380 -75.740 -26.544 1.00 63.44 159 ASN A O 1
ATOM 1317 N N . GLN A 1 160 ? -4.386 -73.494 -26.325 1.00 63.62 160 GLN A N 1
ATOM 1318 C CA . GLN A 1 160 ? -5.299 -73.236 -27.440 1.00 63.62 160 GLN A CA 1
ATOM 1319 C C . GLN A 1 160 ? -4.535 -72.899 -28.717 1.00 63.62 160 GLN A C 1
ATOM 1321 O O . GLN A 1 160 ? -4.859 -73.431 -29.772 1.00 63.62 160 GLN A O 1
ATOM 1326 N N . GLU A 1 161 ? -3.514 -72.053 -28.611 1.00 58.91 161 GLU A N 1
ATOM 1327 C CA . GLU A 1 161 ? -2.855 -71.440 -29.762 1.00 58.91 161 GLU A CA 1
ATOM 1328 C C . GLU A 1 161 ? -1.706 -72.290 -30.328 1.00 58.91 161 GLU A C 1
ATOM 1330 O O . GLU A 1 161 ? -1.471 -72.227 -31.525 1.00 58.91 161 GLU A O 1
ATOM 1335 N N . TYR A 1 162 ? -1.030 -73.115 -29.509 1.00 56.38 162 TYR A N 1
ATOM 1336 C CA . TYR A 1 162 ? 0.222 -73.802 -29.900 1.00 56.38 162 TYR A CA 1
ATOM 1337 C C . TYR A 1 162 ? 0.249 -75.313 -29.584 1.00 56.38 162 TYR A C 1
ATOM 1339 O O . TYR A 1 162 ? 1.306 -75.956 -29.509 1.00 56.38 162 TYR A O 1
ATOM 1347 N N . LYS A 1 163 ? -0.916 -75.927 -29.344 1.00 57.56 163 LYS A N 1
ATOM 1348 C CA . LYS A 1 163 ? -1.011 -77.354 -29.000 1.00 57.56 163 LYS A CA 1
ATOM 1349 C C . LYS A 1 163 ? -0.604 -78.223 -30.193 1.00 57.56 163 LYS A C 1
ATOM 1351 O O . LYS A 1 163 ? -1.183 -78.118 -31.264 1.00 57.56 163 LYS A O 1
ATOM 1356 N N . ASN A 1 164 ? 0.337 -79.142 -29.966 1.00 64.25 164 ASN A N 1
ATOM 1357 C CA . ASN A 1 164 ? 0.937 -80.041 -30.969 1.00 64.25 164 ASN A CA 1
ATOM 1358 C C . ASN A 1 164 ? 1.851 -79.365 -32.004 1.00 64.25 164 ASN A C 1
ATOM 1360 O O . ASN A 1 164 ? 2.352 -80.049 -32.889 1.00 64.25 164 ASN A O 1
ATOM 1364 N N . GLU A 1 165 ? 2.138 -78.073 -31.889 1.00 65.62 165 GLU A N 1
ATOM 1365 C CA . GLU A 1 165 ? 2.954 -77.380 -32.891 1.00 65.62 165 GLU A CA 1
ATOM 1366 C C . GLU A 1 165 ? 4.447 -77.721 -32.770 1.00 65.62 165 GLU A C 1
ATOM 1368 O O . GLU A 1 165 ? 5.144 -77.928 -33.760 1.00 65.62 165 GLU A O 1
ATOM 1373 N N . PHE A 1 166 ? 4.943 -77.865 -31.539 1.00 61.69 166 PHE A N 1
ATOM 1374 C CA . PHE A 1 166 ? 6.366 -78.085 -31.287 1.00 61.69 166 PHE A CA 1
ATOM 1375 C C . PHE A 1 166 ? 6.705 -79.571 -31.145 1.00 61.69 166 PHE A C 1
ATOM 1377 O O . PHE A 1 166 ? 6.259 -80.242 -30.209 1.00 61.69 166 PHE A O 1
ATOM 1384 N N . ILE A 1 167 ? 7.558 -80.074 -32.037 1.00 66.00 167 ILE A N 1
ATOM 1385 C CA . ILE A 1 167 ? 8.130 -81.424 -31.958 1.00 66.00 167 ILE A CA 1
ATOM 1386 C C . ILE A 1 167 ? 9.186 -81.463 -30.845 1.00 66.00 167 ILE A C 1
ATOM 1388 O O . ILE A 1 167 ? 9.981 -80.539 -30.674 1.00 66.00 167 ILE A O 1
ATOM 1392 N N . CYS A 1 168 ? 9.199 -82.537 -30.056 1.00 64.94 168 CYS A N 1
ATOM 1393 C CA . CYS A 1 168 ? 10.143 -82.721 -28.965 1.00 64.94 168 CYS A CA 1
ATOM 1394 C C . CYS A 1 168 ? 11.560 -82.960 -29.513 1.00 64.94 168 CYS A C 1
ATOM 1396 O O . CYS A 1 168 ? 11.821 -84.041 -30.048 1.00 64.94 168 CYS A O 1
ATOM 1398 N N . PRO A 1 169 ? 12.517 -82.048 -29.267 1.00 60.06 169 PRO A N 1
ATOM 1399 C CA . PRO A 1 169 ? 13.870 -82.164 -29.815 1.00 60.06 169 PRO A CA 1
ATOM 1400 C C . PRO A 1 169 ? 14.664 -83.333 -29.214 1.00 60.06 169 PRO A C 1
ATOM 1402 O O . PRO A 1 169 ? 15.705 -83.717 -29.731 1.00 60.06 169 PRO A O 1
ATOM 1405 N N . ALA A 1 170 ? 14.199 -83.904 -28.098 1.00 67.88 170 ALA A N 1
ATOM 1406 C CA . ALA A 1 170 ? 14.898 -84.984 -27.411 1.00 67.88 170 ALA A CA 1
ATOM 1407 C C . ALA A 1 170 ? 14.549 -86.385 -27.935 1.00 67.88 170 ALA A C 1
ATOM 1409 O O . ALA A 1 170 ? 15.251 -87.337 -27.602 1.00 67.88 170 ALA A O 1
ATOM 1410 N N . CYS A 1 171 ? 13.454 -86.539 -28.685 1.00 75.94 171 CYS A N 1
ATOM 1411 C CA . CYS A 1 171 ? 13.073 -87.832 -29.267 1.00 75.94 171 CYS A CA 1
ATOM 1412 C C . CYS A 1 171 ? 12.627 -87.751 -30.729 1.00 75.94 171 CYS A C 1
ATOM 1414 O O . CYS A 1 171 ? 12.462 -88.800 -31.342 1.00 75.94 171 CYS A O 1
ATOM 1416 N N . ASN A 1 172 ? 12.392 -86.547 -31.268 1.00 70.25 172 ASN A N 1
ATOM 1417 C CA . ASN A 1 172 ? 11.905 -86.266 -32.624 1.00 70.25 172 ASN A CA 1
ATOM 1418 C C . ASN A 1 172 ? 10.637 -87.028 -33.059 1.00 70.25 172 ASN A C 1
ATOM 1420 O O . ASN A 1 172 ? 10.285 -87.006 -34.232 1.00 70.25 172 ASN A O 1
ATOM 1424 N N . LYS A 1 173 ? 9.942 -87.695 -32.129 1.00 76.44 173 LYS A N 1
ATOM 1425 C CA . LYS A 1 173 ? 8.742 -88.507 -32.393 1.00 76.44 173 LYS A CA 1
ATOM 1426 C C . LYS A 1 173 ? 7.504 -88.039 -31.626 1.00 76.44 173 LYS A C 1
ATOM 1428 O O . LYS A 1 173 ? 6.391 -88.329 -32.041 1.00 76.44 173 LYS A O 1
ATOM 1433 N N . GLY A 1 174 ? 7.683 -87.349 -30.499 1.00 75.69 174 GLY A N 1
ATOM 1434 C CA . GLY A 1 174 ? 6.587 -86.790 -29.700 1.00 75.69 174 GLY A CA 1
ATOM 1435 C C . GLY A 1 174 ? 6.476 -85.277 -29.835 1.00 75.69 174 GLY A C 1
ATOM 1436 O O . GLY A 1 174 ? 7.415 -84.627 -30.283 1.00 75.69 174 GLY A O 1
ATOM 1437 N N . HIS A 1 175 ? 5.358 -84.710 -29.389 1.00 75.94 175 HIS A N 1
ATOM 1438 C CA . HIS A 1 175 ? 5.111 -83.267 -29.360 1.00 75.94 175 HIS A CA 1
ATOM 1439 C C . HIS A 1 175 ? 5.153 -82.734 -27.918 1.00 75.94 175 HIS A C 1
ATOM 1441 O O . HIS A 1 175 ? 4.863 -83.448 -26.951 1.00 75.94 175 HIS A O 1
ATOM 1447 N N . LEU A 1 176 ? 5.522 -81.464 -27.753 1.00 69.19 176 LEU A N 1
ATOM 1448 C CA . LEU A 1 176 ? 5.522 -80.771 -26.463 1.00 69.19 176 LEU A CA 1
ATOM 1449 C C . LEU A 1 176 ? 4.108 -80.267 -26.156 1.00 69.19 176 LEU A C 1
ATOM 1451 O O . LEU A 1 176 ? 3.749 -79.149 -26.505 1.00 69.19 176 LEU A O 1
ATOM 1455 N N . THR A 1 177 ? 3.286 -81.110 -25.534 1.00 70.56 177 THR A N 1
ATOM 1456 C CA . THR A 1 177 ? 1.843 -80.841 -25.372 1.00 70.56 177 THR A CA 1
ATOM 1457 C C . THR A 1 177 ? 1.415 -80.571 -23.932 1.00 70.56 177 THR A C 1
ATOM 1459 O O . THR A 1 177 ? 0.283 -80.158 -23.690 1.00 70.56 177 THR A O 1
ATOM 1462 N N . LYS A 1 178 ? 2.301 -80.801 -22.956 1.00 73.50 178 LYS A N 1
ATOM 1463 C CA . LYS A 1 178 ? 2.032 -80.592 -21.526 1.00 73.50 178 LYS A CA 1
ATOM 1464 C C . LYS A 1 178 ? 2.770 -79.339 -21.038 1.00 73.50 178 LYS A C 1
ATOM 1466 O O . LYS A 1 178 ? 3.994 -79.366 -20.879 1.00 73.50 178 LYS A O 1
ATOM 1471 N N . PHE A 1 179 ? 2.018 -78.269 -20.771 1.00 71.12 179 PHE A N 1
ATOM 1472 C CA . PHE A 1 179 ? 2.519 -76.942 -20.386 1.00 71.12 179 PHE A CA 1
ATOM 1473 C C . PHE A 1 179 ? 2.278 -76.663 -18.894 1.00 71.12 179 PHE A C 1
ATOM 1475 O O . PHE A 1 179 ? 1.156 -76.796 -18.406 1.00 71.12 179 PHE A O 1
ATOM 1482 N N . GLN A 1 180 ? 3.311 -76.259 -18.147 1.00 67.38 180 GLN A N 1
ATOM 1483 C CA . GLN A 1 180 ? 3.199 -75.920 -16.721 1.00 67.38 180 GLN A CA 1
ATOM 1484 C C . GLN A 1 180 ? 4.030 -74.685 -16.358 1.00 67.38 180 GLN A C 1
ATOM 1486 O O . GLN A 1 180 ? 5.173 -74.538 -16.777 1.00 67.38 180 GLN A O 1
ATOM 1491 N N . TYR A 1 181 ? 3.493 -73.806 -15.512 1.00 59.41 181 TYR A N 1
ATOM 1492 C CA . TYR A 1 181 ? 4.248 -72.674 -14.968 1.00 59.41 181 TYR A CA 1
ATOM 1493 C C . TYR A 1 181 ? 5.022 -73.067 -13.707 1.00 59.41 181 TYR A C 1
ATOM 1495 O O . TYR A 1 181 ? 4.438 -73.588 -12.758 1.00 59.41 181 TYR A O 1
ATOM 1503 N N . ALA A 1 182 ? 6.321 -72.761 -13.658 1.00 52.94 182 ALA A N 1
ATOM 1504 C CA . ALA A 1 182 ? 7.117 -72.949 -12.446 1.00 52.94 182 ALA A CA 1
ATOM 1505 C C . ALA A 1 182 ? 6.831 -71.821 -11.434 1.00 52.94 182 ALA A C 1
ATOM 1507 O O . ALA A 1 182 ? 6.943 -70.636 -11.754 1.00 52.94 182 ALA A O 1
ATOM 1508 N N . SER A 1 183 ? 6.454 -72.164 -10.198 1.00 47.00 183 SER A N 1
ATOM 1509 C CA . SER A 1 183 ? 6.175 -71.176 -9.150 1.00 47.00 183 SER A CA 1
ATOM 1510 C C . SER A 1 183 ? 7.457 -70.463 -8.704 1.00 47.00 183 SER A C 1
ATOM 1512 O O . SER A 1 183 ? 8.358 -71.112 -8.182 1.00 47.00 183 SER A O 1
ATOM 1514 N N . GLY A 1 184 ? 7.522 -69.136 -8.862 1.00 51.72 184 GLY A N 1
ATOM 1515 C CA . GLY A 1 184 ? 8.578 -68.303 -8.264 1.00 51.72 184 GLY A CA 1
ATOM 1516 C C . GLY A 1 184 ? 9.370 -67.394 -9.211 1.00 51.72 184 GLY A C 1
ATOM 1517 O O . GLY A 1 184 ? 10.214 -66.647 -8.732 1.00 51.72 184 GLY A O 1
ATOM 1518 N N . ALA A 1 185 ? 9.104 -67.389 -10.521 1.00 49.19 185 ALA A N 1
ATOM 1519 C CA . ALA A 1 185 ? 9.713 -66.431 -11.452 1.00 49.19 185 ALA A CA 1
ATOM 1520 C C . ALA A 1 185 ? 8.729 -66.033 -12.563 1.00 49.19 185 ALA A C 1
ATOM 1522 O O . ALA A 1 185 ? 8.061 -66.894 -13.135 1.00 49.19 185 ALA A O 1
ATOM 1523 N N . ALA A 1 186 ? 8.640 -64.738 -12.884 1.00 48.81 186 ALA A N 1
ATOM 1524 C CA . ALA A 1 186 ? 7.925 -64.283 -14.074 1.00 48.81 186 ALA A CA 1
ATOM 1525 C C . ALA A 1 186 ? 8.619 -64.859 -15.327 1.00 48.81 186 ALA A C 1
ATOM 1527 O O . ALA A 1 186 ? 9.839 -64.773 -15.449 1.00 48.81 186 ALA A O 1
ATOM 1528 N N . CYS A 1 187 ? 7.845 -65.470 -16.230 1.00 48.66 187 CYS A N 1
ATOM 1529 C CA . CYS A 1 187 ? 8.296 -65.988 -17.533 1.00 48.66 187 CYS A CA 1
ATOM 1530 C C . CYS A 1 187 ? 9.231 -67.222 -17.526 1.00 48.66 187 CYS A C 1
ATOM 1532 O O . CYS A 1 187 ? 10.184 -67.279 -18.308 1.00 48.66 187 CYS A O 1
ATOM 1534 N N . LYS A 1 188 ? 8.949 -68.239 -16.694 1.00 56.44 188 LYS A N 1
ATOM 1535 C CA . LYS A 1 188 ? 9.496 -69.602 -16.877 1.00 56.44 188 LYS A CA 1
ATOM 1536 C C . LYS A 1 188 ? 8.375 -70.617 -17.142 1.00 56.44 188 LYS A C 1
ATOM 1538 O O . LYS A 1 188 ? 7.670 -71.012 -16.211 1.00 56.44 188 LYS A O 1
ATOM 1543 N N . LEU A 1 189 ? 8.224 -71.026 -18.402 1.00 59.31 189 LEU A N 1
ATOM 1544 C CA . LEU A 1 189 ? 7.270 -72.045 -18.847 1.00 59.31 189 LEU A CA 1
ATOM 1545 C C . LEU A 1 189 ? 7.990 -73.393 -18.993 1.00 59.31 189 LEU A C 1
ATOM 1547 O O . LEU A 1 189 ? 9.026 -73.491 -19.645 1.00 59.31 189 LEU A O 1
ATOM 1551 N N . LYS A 1 190 ? 7.458 -74.431 -18.355 1.00 70.38 190 LYS A N 1
ATOM 1552 C CA . LYS A 1 190 ? 7.937 -75.813 -18.424 1.00 70.38 190 LYS A CA 1
ATOM 1553 C C . LYS A 1 190 ? 7.107 -76.565 -19.464 1.00 70.38 190 LYS A C 1
ATOM 1555 O O . LYS A 1 190 ? 5.880 -76.551 -19.391 1.00 70.38 190 LYS A O 1
ATOM 1560 N N . LEU A 1 191 ? 7.780 -77.227 -20.396 1.00 70.44 191 LEU A N 1
ATOM 1561 C CA . LEU A 1 191 ? 7.191 -78.013 -21.477 1.00 70.44 191 LEU A CA 1
ATOM 1562 C C . LEU A 1 191 ? 7.605 -79.475 -21.307 1.00 70.44 191 LEU A C 1
ATOM 1564 O O . LEU A 1 191 ? 8.774 -79.745 -21.036 1.00 70.44 191 LEU A O 1
ATOM 1568 N N . SER A 1 192 ? 6.685 -80.422 -21.480 1.00 74.62 192 SER A N 1
ATOM 1569 C CA . SER A 1 192 ? 7.009 -81.857 -21.454 1.00 74.62 192 SER A CA 1
ATOM 1570 C C . SER A 1 192 ? 6.463 -82.590 -22.675 1.00 74.62 192 SER A C 1
ATOM 1572 O O . SER A 1 192 ? 5.370 -82.289 -23.160 1.00 74.62 192 SER A O 1
ATOM 1574 N N . CYS A 1 193 ? 7.272 -83.520 -23.184 1.00 80.31 193 CYS A N 1
ATOM 1575 C CA . CYS A 1 193 ? 6.937 -84.363 -24.327 1.00 80.31 193 CYS A CA 1
ATOM 1576 C C . CYS A 1 193 ? 5.868 -85.391 -23.958 1.00 80.31 193 CYS A C 1
ATOM 1578 O O . CYS A 1 193 ? 5.972 -86.026 -22.914 1.00 80.31 193 CYS A O 1
ATOM 1580 N N . ASN A 1 194 ? 4.881 -85.608 -24.825 1.00 79.12 194 ASN A N 1
ATOM 1581 C CA . ASN A 1 194 ? 3.855 -86.629 -24.600 1.00 79.12 194 ASN A CA 1
ATOM 1582 C C . ASN A 1 194 ? 4.322 -88.075 -24.816 1.00 79.12 194 ASN A C 1
ATOM 1584 O O . ASN A 1 194 ? 3.621 -88.980 -24.382 1.00 79.12 194 ASN A O 1
ATOM 1588 N N . VAL A 1 195 ? 5.457 -88.293 -25.487 1.00 85.25 195 VAL A N 1
ATOM 1589 C CA . VAL A 1 195 ? 5.959 -89.644 -25.799 1.00 85.25 195 VAL A CA 1
ATOM 1590 C C . VAL A 1 195 ? 7.074 -90.078 -24.853 1.00 85.25 195 VAL A C 1
ATOM 1592 O O . VAL A 1 195 ? 7.053 -91.197 -24.362 1.00 85.25 195 VAL A O 1
ATOM 1595 N N . CYS A 1 196 ? 8.064 -89.219 -24.595 1.00 81.88 196 CYS A N 1
ATOM 1596 C CA . CYS A 1 196 ? 9.240 -89.592 -23.797 1.00 81.88 196 CYS A CA 1
ATOM 1597 C C . CYS A 1 196 ? 9.308 -88.915 -22.421 1.00 81.88 196 CYS A C 1
ATOM 1599 O O . CYS A 1 196 ? 10.320 -89.054 -21.738 1.00 81.88 196 CYS A O 1
ATOM 1601 N N . ASP A 1 197 ? 8.298 -88.111 -22.066 1.00 82.12 197 ASP A N 1
ATOM 1602 C CA . ASP A 1 197 ? 8.181 -87.316 -20.830 1.00 82.12 197 ASP A CA 1
ATOM 1603 C C . ASP A 1 197 ? 9.385 -86.408 -20.483 1.00 82.12 197 ASP A C 1
ATOM 1605 O O . ASP A 1 197 ? 9.393 -85.738 -19.447 1.00 82.12 197 ASP A O 1
ATOM 1609 N N . LYS A 1 198 ? 10.388 -86.286 -21.369 1.00 72.81 198 LYS A N 1
ATOM 1610 C CA . LYS A 1 198 ? 11.498 -85.343 -21.198 1.00 72.81 198 LYS A CA 1
ATOM 1611 C C . LYS A 1 198 ? 10.982 -83.908 -21.190 1.00 72.81 198 LYS A C 1
ATOM 1613 O O . LYS A 1 198 ? 10.098 -83.521 -21.960 1.00 72.81 198 LYS A O 1
ATOM 1618 N N . ILE A 1 199 ? 11.577 -83.122 -20.300 1.00 69.62 199 ILE A N 1
ATOM 1619 C CA . ILE A 1 199 ? 11.130 -81.783 -19.934 1.00 69.62 199 ILE A CA 1
ATOM 1620 C C . ILE A 1 199 ? 12.120 -80.757 -20.481 1.00 69.62 199 ILE A C 1
ATOM 1622 O O . ILE A 1 199 ? 13.321 -80.890 -20.261 1.00 69.62 199 ILE A O 1
ATOM 1626 N N . THR A 1 200 ? 11.619 -79.708 -21.128 1.00 60.78 200 THR A N 1
ATOM 1627 C CA . THR A 1 200 ? 12.406 -78.522 -21.484 1.00 60.78 200 THR A CA 1
ATOM 1628 C C . THR A 1 200 ? 11.780 -77.261 -20.890 1.00 60.78 200 THR A C 1
ATOM 1630 O O . THR A 1 200 ? 10.603 -77.251 -20.523 1.00 60.78 200 THR A O 1
ATOM 1633 N N . TYR A 1 201 ? 12.561 -76.193 -20.749 1.00 65.25 201 TYR A N 1
ATOM 1634 C CA . TYR A 1 201 ? 12.108 -74.947 -20.130 1.00 65.25 201 TYR A CA 1
ATOM 1635 C C . TYR A 1 201 ? 12.273 -73.779 -21.098 1.00 65.25 201 TYR A C 1
ATOM 1637 O O . TYR A 1 201 ? 13.379 -73.494 -21.551 1.00 65.25 201 TYR A O 1
ATOM 1645 N N . LEU A 1 202 ? 11.190 -73.047 -21.342 1.00 50.75 202 LEU A N 1
ATOM 1646 C CA . LEU A 1 202 ? 11.241 -71.721 -21.938 1.00 50.75 202 LEU A CA 1
ATOM 1647 C C . LEU A 1 202 ? 11.421 -70.713 -20.807 1.00 50.75 202 LEU A C 1
ATOM 1649 O O . LEU A 1 202 ? 10.501 -70.426 -20.039 1.00 50.75 202 LEU A O 1
ATOM 1653 N N . THR A 1 203 ? 12.639 -70.203 -20.670 1.00 50.31 203 THR A N 1
ATOM 1654 C CA . THR A 1 203 ? 12.934 -69.101 -19.752 1.00 50.31 203 THR A CA 1
ATOM 1655 C C . THR A 1 203 ? 13.186 -67.845 -20.566 1.00 50.31 203 THR A C 1
ATOM 1657 O O . THR A 1 203 ? 13.988 -67.876 -21.498 1.00 50.31 203 THR A O 1
ATOM 1660 N N . CYS A 1 204 ? 12.521 -66.740 -20.222 1.00 39.59 204 CYS A N 1
ATOM 1661 C CA . CYS A 1 204 ? 12.898 -65.440 -20.767 1.00 39.59 204 CYS A CA 1
ATOM 1662 C C . CYS A 1 204 ? 14.325 -65.152 -20.290 1.00 39.59 204 CYS A C 1
ATOM 1664 O O . CYS A 1 204 ? 14.567 -65.031 -19.085 1.00 39.59 204 CYS A O 1
ATOM 1666 N N . GLN A 1 205 ? 15.291 -65.140 -21.208 1.00 36.56 205 GLN A N 1
ATOM 1667 C CA . GLN A 1 205 ? 16.687 -64.933 -20.852 1.00 36.56 205 GLN A CA 1
ATOM 1668 C C . GLN A 1 205 ? 16.860 -63.504 -20.322 1.00 36.56 205 GLN A C 1
ATOM 1670 O O . GLN A 1 205 ? 16.962 -62.557 -21.096 1.00 36.56 205 GLN A O 1
ATOM 1675 N N . ASN A 1 206 ? 16.953 -63.349 -18.997 1.00 37.38 206 ASN A N 1
ATOM 1676 C CA . ASN A 1 206 ? 17.680 -62.237 -18.389 1.00 37.38 206 ASN A CA 1
ATOM 1677 C C . ASN A 1 206 ? 19.151 -62.371 -18.807 1.00 37.38 206 ASN A C 1
ATOM 1679 O O . ASN A 1 206 ? 19.969 -62.965 -18.104 1.00 37.38 206 ASN A O 1
ATOM 1683 N N . LYS A 1 207 ? 19.481 -61.864 -19.995 1.00 34.34 207 LYS A N 1
ATOM 1684 C CA . LYS A 1 207 ? 20.860 -61.594 -20.390 1.00 34.34 207 LYS A CA 1
ATOM 1685 C C . LYS A 1 207 ? 21.324 -60.335 -19.659 1.00 34.34 207 LYS A C 1
ATOM 1687 O O . LYS A 1 207 ? 20.550 -59.396 -19.480 1.00 34.34 207 LYS A O 1
ATOM 1692 N N . LYS A 1 208 ? 22.601 -60.341 -19.250 1.00 39.31 208 LYS A N 1
ATOM 1693 C CA . LYS A 1 208 ? 23.412 -59.144 -18.958 1.00 39.31 208 LYS A CA 1
ATOM 1694 C C . LYS A 1 208 ? 22.926 -58.012 -19.858 1.00 39.31 208 LYS A C 1
ATOM 1696 O O . LYS A 1 208 ? 22.839 -58.264 -21.060 1.00 39.31 208 LYS A O 1
ATOM 1701 N N . HIS A 1 209 ? 22.572 -56.859 -19.278 1.00 39.19 209 HIS A N 1
ATOM 1702 C CA . HIS A 1 209 ? 21.997 -55.740 -20.027 1.00 39.19 209 HIS A CA 1
ATOM 1703 C C . HIS A 1 209 ? 22.729 -55.616 -21.366 1.00 39.19 209 HIS A C 1
ATOM 1705 O O . HIS A 1 209 ? 23.958 -55.464 -21.345 1.00 39.19 209 HIS A O 1
ATOM 1711 N N . PRO A 1 210 ? 22.031 -55.771 -22.508 1.00 48.56 210 PRO A N 1
ATOM 1712 C CA . PRO A 1 210 ? 22.658 -55.505 -23.789 1.00 48.56 210 PRO A CA 1
ATOM 1713 C C . PRO A 1 210 ? 23.200 -54.075 -23.729 1.00 48.56 210 PRO A C 1
ATOM 1715 O O . PRO A 1 210 ? 22.737 -53.268 -22.910 1.00 48.56 210 PRO A O 1
ATOM 1718 N N . ALA A 1 211 ? 24.231 -53.771 -24.511 1.00 55.00 211 ALA A N 1
ATOM 1719 C CA . ALA A 1 211 ? 24.853 -52.453 -24.515 1.00 55.00 211 ALA A CA 1
ATOM 1720 C C . ALA A 1 211 ? 23.944 -51.448 -25.222 1.00 55.00 211 ALA A C 1
ATOM 1722 O O . ALA A 1 211 ? 24.343 -50.793 -26.167 1.00 55.00 211 ALA A O 1
ATOM 1723 N N . VAL A 1 212 ? 22.696 -51.375 -24.781 1.00 54.78 212 VAL A N 1
ATOM 1724 C CA . VAL A 1 212 ? 21.616 -50.674 -25.424 1.00 54.78 212 VAL A CA 1
ATOM 1725 C C . VAL A 1 212 ? 21.322 -49.444 -24.601 1.00 54.78 212 VAL A C 1
ATOM 1727 O O . VAL A 1 212 ? 20.833 -49.534 -23.469 1.00 54.78 212 VAL A O 1
ATOM 1730 N N . SER A 1 213 ? 21.636 -48.281 -25.153 1.00 53.84 213 SER A N 1
ATOM 1731 C CA . SER A 1 213 ? 21.234 -47.020 -24.551 1.00 53.84 213 SER A CA 1
ATOM 1732 C C . SER A 1 213 ? 19.899 -46.574 -25.121 1.00 53.84 213 SER A C 1
ATOM 1734 O O . SER A 1 213 ? 19.522 -46.866 -26.253 1.00 53.84 213 SER A O 1
ATOM 1736 N N . ASN A 1 214 ? 19.157 -45.853 -24.292 1.00 56.34 214 ASN A N 1
ATOM 1737 C CA . ASN A 1 214 ? 17.904 -45.241 -24.681 1.00 56.34 214 ASN A CA 1
ATOM 1738 C C . ASN A 1 214 ? 18.101 -43.728 -24.678 1.00 56.34 214 ASN A C 1
ATOM 1740 O O . ASN A 1 214 ? 18.314 -43.138 -23.617 1.00 56.34 214 ASN A O 1
ATOM 1744 N N . HIS A 1 215 ? 18.014 -43.113 -25.850 1.00 48.78 215 HIS A N 1
ATOM 1745 C CA . HIS A 1 215 ? 18.112 -41.675 -26.040 1.00 48.78 215 HIS A CA 1
ATOM 1746 C C . HIS A 1 215 ? 16.743 -41.111 -26.400 1.00 48.78 215 HIS A C 1
ATOM 1748 O O . HIS A 1 215 ? 16.072 -41.583 -27.315 1.00 48.78 215 HIS A O 1
ATOM 1754 N N . GLN A 1 216 ? 16.317 -40.071 -25.692 1.00 47.38 216 GLN A N 1
ATOM 1755 C CA . GLN A 1 216 ? 15.110 -39.352 -26.072 1.00 47.38 216 GLN A CA 1
ATOM 1756 C C . GLN A 1 216 ? 15.478 -38.314 -27.136 1.00 47.38 216 GLN A C 1
ATOM 1758 O O . GLN A 1 216 ? 16.281 -37.420 -26.882 1.00 47.38 216 GLN A O 1
ATOM 1763 N N . THR A 1 217 ? 14.903 -38.442 -28.325 1.00 45.12 217 THR A N 1
ATOM 1764 C CA . THR A 1 217 ? 15.111 -37.541 -29.466 1.00 45.12 217 THR A CA 1
ATOM 1765 C C . THR A 1 217 ? 13.846 -36.725 -29.739 1.00 45.12 217 THR A C 1
ATOM 1767 O O . THR A 1 217 ? 12.766 -37.042 -29.234 1.00 45.12 217 THR A O 1
ATOM 1770 N N . LEU A 1 218 ? 13.955 -35.696 -30.587 1.00 35.94 218 LEU A N 1
ATOM 1771 C CA . LEU A 1 218 ? 12.813 -34.888 -31.043 1.00 35.94 218 LEU A CA 1
ATOM 1772 C C . LEU A 1 218 ? 11.722 -35.719 -31.750 1.00 35.94 218 LEU A C 1
ATOM 1774 O O . LEU A 1 218 ? 10.578 -35.283 -31.808 1.00 35.94 218 LEU A O 1
ATOM 1778 N N . LYS A 1 219 ? 12.056 -36.915 -32.263 1.00 36.19 219 LYS A N 1
ATOM 1779 C CA . LYS A 1 219 ? 11.141 -37.807 -33.001 1.00 36.19 219 LYS A CA 1
ATOM 1780 C C . LYS A 1 219 ? 10.695 -39.039 -32.202 1.00 36.19 219 LYS A C 1
ATOM 1782 O O . LYS A 1 219 ? 10.039 -39.917 -32.750 1.00 36.19 219 LYS A O 1
ATOM 1787 N N . GLY A 1 220 ? 11.033 -39.119 -30.914 1.00 56.06 220 GLY A N 1
ATOM 1788 C CA . GLY A 1 220 ? 10.692 -40.254 -30.055 1.00 56.06 220 GLY A CA 1
ATOM 1789 C C . GLY A 1 220 ? 11.908 -40.857 -29.360 1.00 56.06 220 GLY A C 1
ATOM 1790 O O . GLY A 1 220 ? 12.940 -40.209 -29.195 1.00 56.06 220 GLY A O 1
ATOM 1791 N N . LYS A 1 221 ? 11.778 -42.101 -28.904 1.00 50.47 221 LYS A N 1
ATOM 1792 C CA . LYS A 1 221 ? 12.841 -42.813 -28.192 1.00 50.47 221 LYS A CA 1
ATOM 1793 C C . LYS A 1 221 ? 13.714 -43.555 -29.206 1.00 50.47 221 LYS A C 1
ATOM 1795 O O . LYS A 1 221 ? 13.229 -44.477 -29.850 1.00 50.47 221 LYS A O 1
ATOM 1800 N N . LEU A 1 222 ? 14.970 -43.143 -29.343 1.00 47.56 222 LEU A N 1
ATOM 1801 C CA . LEU A 1 222 ? 15.984 -43.860 -30.107 1.00 47.56 222 LEU A CA 1
ATOM 1802 C C . LEU A 1 222 ? 16.656 -44.867 -29.174 1.00 47.56 222 LEU A C 1
ATOM 1804 O O . LEU A 1 222 ? 17.211 -44.494 -28.138 1.00 47.56 222 LEU A O 1
ATOM 1808 N N . GLN A 1 223 ? 16.562 -46.139 -29.524 1.00 61.41 223 GLN A N 1
ATOM 1809 C CA . GLN A 1 223 ? 17.250 -47.221 -28.842 1.00 61.41 223 GLN A CA 1
ATOM 1810 C C . GLN A 1 223 ? 18.451 -47.589 -29.710 1.00 61.41 223 GLN A C 1
ATOM 1812 O O . GLN A 1 223 ? 18.251 -47.868 -30.883 1.00 61.41 223 GLN A O 1
ATOM 1817 N N . VAL A 1 224 ? 19.659 -47.513 -29.152 1.00 51.56 224 VAL A N 1
ATOM 1818 C CA . VAL A 1 224 ? 20.909 -47.808 -29.869 1.00 51.56 224 VAL A CA 1
ATOM 1819 C C . VAL A 1 224 ? 21.550 -49.013 -29.212 1.00 51.56 224 VAL A C 1
ATOM 1821 O O . VAL A 1 224 ? 21.924 -48.906 -28.040 1.00 51.56 224 VAL A O 1
ATOM 1824 N N . ASP A 1 225 ? 21.674 -50.134 -29.920 1.00 73.19 225 ASP A N 1
ATOM 1825 C CA . ASP A 1 225 ? 22.487 -51.271 -29.487 1.00 73.19 225 ASP A CA 1
ATOM 1826 C C . ASP A 1 225 ? 23.941 -51.052 -29.903 1.00 73.19 225 ASP A C 1
ATOM 1828 O O . ASP A 1 225 ? 24.351 -51.353 -31.016 1.00 73.19 225 ASP A O 1
ATOM 1832 N N . TRP A 1 226 ? 24.764 -50.550 -28.985 1.00 64.00 226 TRP A N 1
ATOM 1833 C CA . TRP A 1 226 ? 26.166 -50.229 -29.262 1.00 64.00 226 TRP A CA 1
ATOM 1834 C C . TRP A 1 226 ? 27.001 -51.453 -29.629 1.00 64.00 226 TRP A C 1
ATOM 1836 O O . TRP A 1 226 ? 28.052 -51.310 -30.248 1.00 64.00 226 TRP A O 1
ATOM 1846 N N . LYS A 1 227 ? 26.556 -52.655 -29.243 1.00 69.31 227 LYS A N 1
ATOM 1847 C CA . LYS A 1 227 ? 27.251 -53.891 -29.589 1.00 69.31 227 LYS A CA 1
ATOM 1848 C C . LYS A 1 227 ? 26.876 -54.390 -30.986 1.00 69.31 227 LYS A C 1
ATOM 1850 O O . LYS A 1 227 ? 27.693 -55.067 -31.597 1.00 69.31 227 LYS A O 1
ATOM 1855 N N . GLU A 1 228 ? 25.680 -54.101 -31.485 1.00 69.31 228 GLU A N 1
ATOM 1856 C CA . GLU A 1 228 ? 25.298 -54.482 -32.853 1.00 69.31 228 GLU A CA 1
ATOM 1857 C C . GLU A 1 228 ? 25.598 -53.376 -33.867 1.00 69.31 228 GLU A C 1
ATOM 1859 O O . GLU A 1 228 ? 26.113 -53.661 -34.942 1.00 69.31 228 GLU A O 1
ATOM 1864 N N . GLU A 1 229 ? 25.329 -52.121 -33.514 1.00 60.22 229 GLU A N 1
ATOM 1865 C CA . GLU A 1 229 ? 25.372 -50.989 -34.444 1.00 60.22 229 GLU A CA 1
ATOM 1866 C C . GLU A 1 229 ? 26.762 -50.350 -34.561 1.00 60.22 229 GLU A C 1
ATOM 1868 O O . GLU A 1 229 ? 27.076 -49.800 -35.607 1.00 60.22 229 GLU A O 1
ATOM 1873 N N . TYR A 1 230 ? 27.594 -50.435 -33.514 1.00 58.78 230 TYR A N 1
ATOM 1874 C CA . TYR A 1 230 ? 28.847 -49.668 -33.402 1.00 58.78 230 TYR A CA 1
ATOM 1875 C C . TYR A 1 230 ? 30.062 -50.515 -32.983 1.00 58.78 230 TYR A C 1
ATOM 1877 O O . TYR A 1 230 ? 31.107 -49.982 -32.585 1.00 58.78 230 TYR A O 1
ATOM 1885 N N . ASN A 1 231 ? 29.946 -51.847 -33.021 1.00 69.88 231 ASN A N 1
ATOM 1886 C CA . ASN A 1 231 ? 31.047 -52.725 -32.637 1.00 69.88 231 ASN A CA 1
ATOM 1887 C C . ASN A 1 231 ? 32.212 -52.588 -33.614 1.00 69.88 231 ASN A C 1
ATOM 1889 O O . ASN A 1 231 ? 32.047 -52.734 -34.820 1.00 69.88 231 ASN A O 1
ATOM 1893 N N . ASP A 1 232 ? 33.399 -52.332 -33.066 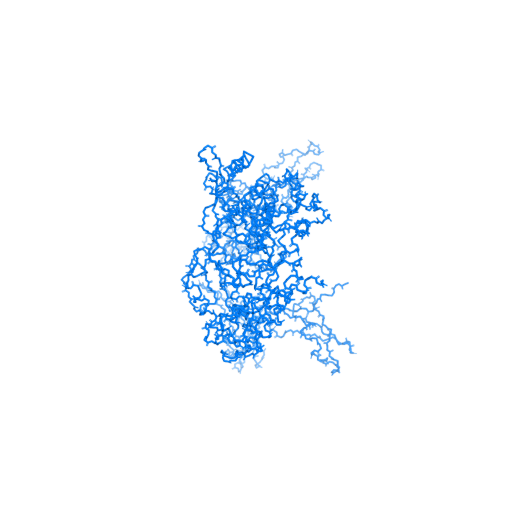1.00 68.69 232 ASP A N 1
ATOM 1894 C CA . ASP A 1 232 ? 34.629 -52.151 -33.829 1.00 68.69 232 ASP A CA 1
ATOM 1895 C C . ASP A 1 232 ? 34.621 -50.946 -34.794 1.00 68.69 232 ASP A C 1
ATOM 1897 O O . ASP A 1 232 ? 35.538 -50.798 -35.599 1.00 68.69 232 ASP A O 1
ATOM 1901 N N . GLU A 1 233 ? 33.650 -50.035 -34.703 1.00 72.19 233 GLU A N 1
ATOM 1902 C CA . GLU A 1 233 ? 33.605 -48.834 -35.550 1.00 72.19 233 GLU A CA 1
ATOM 1903 C C . GLU A 1 233 ? 34.605 -47.768 -35.081 1.00 72.19 233 GLU A C 1
ATOM 1905 O O . GLU A 1 233 ? 35.287 -47.124 -35.879 1.00 72.19 233 GLU A O 1
ATOM 1910 N N . PHE A 1 234 ? 34.745 -47.611 -33.764 1.00 69.44 234 PHE A N 1
ATOM 1911 C CA . PHE A 1 234 ? 35.569 -46.558 -33.181 1.00 69.44 234 PHE A CA 1
ATOM 1912 C C . PHE A 1 234 ? 36.987 -47.039 -32.870 1.00 69.44 234 PHE A C 1
ATOM 1914 O O . PHE A 1 234 ? 37.196 -48.027 -32.157 1.00 69.44 234 PHE A O 1
ATOM 1921 N N . VAL A 1 235 ? 37.977 -46.278 -33.338 1.00 73.19 235 VAL A N 1
ATOM 1922 C CA . VAL A 1 235 ? 39.385 -46.460 -32.970 1.00 73.19 235 VAL A CA 1
ATOM 1923 C C . VAL A 1 235 ? 39.617 -45.918 -31.559 1.00 73.19 235 VAL A C 1
ATOM 1925 O O . VAL A 1 235 ? 39.165 -44.833 -31.189 1.00 73.19 235 VAL A O 1
ATOM 1928 N N . CYS A 1 236 ? 40.329 -46.680 -30.735 1.00 75.50 236 CYS A N 1
ATOM 1929 C CA . CYS A 1 236 ? 40.675 -46.280 -29.383 1.00 75.50 236 CYS A CA 1
ATOM 1930 C C . CYS A 1 236 ? 41.675 -45.121 -29.411 1.00 75.50 236 CYS A C 1
ATOM 1932 O O . CYS A 1 236 ? 42.864 -45.335 -29.631 1.00 75.50 236 CYS A O 1
ATOM 1934 N N . PHE A 1 237 ? 41.225 -43.916 -29.061 1.00 69.56 237 PHE A N 1
ATOM 1935 C CA . PHE A 1 237 ? 42.076 -42.718 -28.985 1.00 69.56 237 PHE A CA 1
ATOM 1936 C C . PHE A 1 237 ? 43.257 -42.824 -28.000 1.00 69.56 237 PHE A C 1
ATOM 1938 O O . PHE A 1 237 ? 44.128 -41.961 -27.987 1.00 69.56 237 PHE A O 1
ATOM 1945 N N . LYS A 1 238 ? 43.273 -43.835 -27.116 1.00 77.56 238 LYS A N 1
ATOM 1946 C CA . LYS A 1 238 ? 44.367 -44.042 -26.156 1.00 77.56 238 LYS A CA 1
ATOM 1947 C C . LYS A 1 238 ? 45.546 -44.808 -26.741 1.00 77.56 238 LYS A C 1
ATOM 1949 O O . LYS A 1 238 ? 46.668 -44.536 -26.339 1.00 77.56 238 LYS A O 1
ATOM 1954 N N . CYS A 1 239 ? 45.310 -45.778 -27.622 1.00 80.38 239 CYS A N 1
ATOM 1955 C CA . CYS A 1 239 ? 46.390 -46.583 -28.202 1.00 80.38 239 CYS A CA 1
ATOM 1956 C C . CYS A 1 239 ? 46.470 -46.502 -29.727 1.00 80.38 239 CYS A C 1
ATOM 1958 O O . CYS A 1 239 ? 47.389 -47.087 -30.288 1.00 80.38 239 CYS A O 1
ATOM 1960 N N . ASN A 1 240 ? 45.511 -45.841 -30.385 1.00 76.19 240 ASN A N 1
ATOM 1961 C CA . ASN A 1 240 ? 45.346 -45.679 -31.836 1.00 76.19 240 ASN A CA 1
ATOM 1962 C C . ASN A 1 240 ? 45.343 -46.964 -32.687 1.00 76.19 240 ASN A C 1
ATOM 1964 O O . ASN A 1 240 ? 45.034 -46.898 -33.869 1.00 76.19 240 ASN A O 1
ATOM 1968 N N . ASN A 1 241 ? 45.598 -48.128 -32.088 1.00 78.81 241 ASN A N 1
ATOM 1969 C CA . ASN A 1 241 ? 45.683 -49.422 -32.764 1.00 78.81 241 ASN A CA 1
ATOM 1970 C C . ASN A 1 241 ? 44.541 -50.375 -32.389 1.00 78.81 241 ASN A C 1
ATOM 1972 O O . ASN A 1 241 ? 44.289 -51.345 -33.096 1.00 78.81 241 ASN A O 1
ATOM 1976 N N . GLY A 1 242 ? 43.865 -50.146 -31.260 1.00 78.25 242 GLY A N 1
ATOM 1977 C CA . GLY A 1 242 ? 42.764 -50.996 -30.809 1.00 78.25 242 GLY A CA 1
ATOM 1978 C C . GLY A 1 242 ? 41.397 -50.438 -31.164 1.00 78.25 242 GLY A C 1
ATOM 1979 O O . GLY A 1 242 ? 41.239 -49.228 -31.303 1.00 78.25 242 GLY A O 1
ATOM 1980 N N . ARG A 1 243 ? 40.397 -51.313 -31.276 1.00 79.75 243 ARG A N 1
ATOM 1981 C CA . ARG A 1 243 ? 39.008 -50.930 -31.555 1.00 79.75 243 ARG A CA 1
ATOM 1982 C C . ARG A 1 243 ? 38.152 -50.989 -30.291 1.00 79.75 243 ARG A C 1
ATOM 1984 O O . ARG A 1 243 ? 38.473 -51.696 -29.332 1.00 79.75 243 ARG A O 1
ATOM 1991 N N . ILE A 1 244 ? 37.085 -50.199 -30.241 1.00 74.62 244 ILE A N 1
ATOM 1992 C CA . ILE A 1 244 ? 36.118 -50.247 -29.142 1.00 74.62 244 ILE A CA 1
ATOM 1993 C C . ILE A 1 244 ? 35.087 -51.338 -29.452 1.00 74.62 244 ILE A C 1
ATOM 1995 O O . ILE A 1 244 ? 34.250 -51.165 -30.330 1.00 74.62 244 ILE A O 1
ATOM 1999 N N . GLY A 1 245 ? 35.136 -52.443 -28.703 1.00 69.19 245 GLY A N 1
ATOM 2000 C CA . GLY A 1 245 ? 34.231 -53.588 -28.908 1.00 69.19 245 GLY A CA 1
ATOM 2001 C C . GLY A 1 245 ? 33.597 -54.144 -27.629 1.00 69.19 245 GLY A C 1
ATOM 2002 O O . GLY A 1 245 ? 32.774 -55.058 -27.663 1.00 69.19 245 GLY A O 1
ATOM 2003 N N . ARG A 1 246 ? 33.959 -53.610 -26.453 1.00 78.94 246 ARG A N 1
ATOM 2004 C CA . ARG A 1 246 ? 33.362 -54.009 -25.169 1.00 78.94 246 ARG A CA 1
ATOM 2005 C C . ARG A 1 246 ? 32.616 -52.842 -24.541 1.00 78.94 246 ARG A C 1
ATOM 2007 O O . ARG A 1 246 ? 33.224 -51.878 -24.086 1.00 78.94 246 ARG A O 1
ATOM 2014 N N . PHE A 1 247 ? 31.299 -52.968 -24.459 1.00 73.25 247 PHE A N 1
ATOM 2015 C CA . PHE A 1 247 ? 30.413 -51.942 -23.924 1.00 73.25 247 PHE A CA 1
ATOM 2016 C C . PHE A 1 247 ? 29.718 -52.442 -22.656 1.00 73.25 247 PHE A C 1
ATOM 2018 O O . PHE A 1 247 ? 29.290 -53.595 -22.578 1.00 73.25 247 PHE A O 1
ATOM 2025 N N . SER A 1 248 ? 29.606 -51.580 -21.647 1.00 72.00 248 SER A N 1
ATOM 2026 C CA . SER A 1 248 ? 28.873 -51.877 -20.415 1.00 72.00 248 SER A CA 1
ATOM 2027 C C . SER A 1 248 ? 28.102 -50.654 -19.934 1.00 72.00 248 SER A C 1
ATOM 2029 O O . SER A 1 248 ? 28.619 -49.534 -19.915 1.00 72.00 248 SER A O 1
ATOM 2031 N N . TYR A 1 249 ? 26.849 -50.875 -19.551 1.00 60.69 249 TYR A N 1
ATOM 2032 C CA . TYR A 1 249 ? 25.977 -49.834 -19.024 1.00 60.69 249 TYR A CA 1
ATOM 2033 C C . TYR A 1 249 ? 26.183 -49.667 -17.513 1.00 60.69 249 TYR A C 1
ATOM 2035 O O . TYR A 1 249 ? 26.229 -50.660 -16.785 1.00 60.69 249 TYR A O 1
ATOM 2043 N N . GLN A 1 250 ? 26.283 -48.423 -17.028 1.00 59.28 250 GLN A N 1
ATOM 2044 C CA . GLN A 1 250 ? 26.246 -48.124 -15.592 1.00 59.28 250 GLN A CA 1
ATOM 2045 C C . GLN A 1 250 ? 24.900 -47.502 -15.200 1.00 59.28 250 GLN A C 1
ATOM 2047 O O . GLN A 1 250 ? 24.575 -46.385 -15.610 1.00 59.28 250 GLN A O 1
ATOM 2052 N N . GLU A 1 251 ? 24.138 -48.204 -14.355 1.00 47.25 251 GLU A N 1
ATOM 2053 C CA . GLU A 1 251 ? 22.913 -47.674 -13.749 1.00 47.25 251 GLU A CA 1
ATOM 2054 C C . GLU A 1 251 ? 23.210 -46.425 -12.900 1.00 47.25 251 GLU A C 1
ATOM 2056 O O . GLU A 1 251 ? 24.099 -46.425 -12.050 1.00 47.25 251 GLU A O 1
ATOM 2061 N N . GLY A 1 252 ? 22.447 -45.351 -13.133 1.00 50.56 252 GLY A N 1
ATOM 2062 C CA . GLY A 1 252 ? 22.416 -44.152 -12.284 1.00 50.56 252 GLY A CA 1
ATOM 2063 C C . GLY A 1 252 ? 22.958 -42.859 -12.903 1.00 50.56 252 GLY A C 1
ATOM 2064 O O . GLY A 1 252 ? 22.593 -41.786 -12.430 1.00 50.56 252 GLY A O 1
ATOM 2065 N N . LEU A 1 253 ? 23.773 -42.923 -13.964 1.00 51.09 253 LEU A N 1
ATOM 2066 C CA . LEU A 1 253 ? 24.386 -41.724 -14.572 1.00 51.09 253 LEU A CA 1
ATOM 2067 C C . LEU A 1 253 ? 24.115 -41.546 -16.074 1.00 51.09 253 LEU A C 1
ATOM 2069 O O . LEU A 1 253 ? 24.608 -40.586 -16.652 1.00 51.09 253 LEU A O 1
ATOM 2073 N N . HIS A 1 254 ? 23.333 -42.430 -16.708 1.00 57.88 254 HIS A N 1
ATOM 2074 C CA . HIS A 1 254 ? 23.144 -42.446 -18.171 1.00 57.88 254 HIS A CA 1
ATOM 2075 C C . HIS A 1 254 ? 24.479 -42.467 -18.949 1.00 57.88 254 HIS A C 1
ATOM 2077 O O . HIS A 1 254 ? 24.597 -41.868 -20.016 1.00 57.88 254 HIS A O 1
ATOM 2083 N N . ASN A 1 255 ? 25.477 -43.166 -18.401 1.00 62.19 255 ASN A N 1
ATOM 2084 C CA . ASN A 1 255 ? 26.832 -43.250 -18.936 1.00 62.19 255 ASN A CA 1
ATOM 2085 C C . ASN A 1 255 ? 27.094 -44.642 -19.531 1.00 62.19 255 ASN A C 1
ATOM 2087 O O . ASN A 1 255 ? 26.774 -45.656 -18.902 1.00 62.19 255 ASN A O 1
ATOM 2091 N N . ILE A 1 256 ? 27.723 -44.693 -20.707 1.00 66.88 256 ILE A N 1
ATOM 2092 C CA . ILE A 1 256 ? 28.176 -45.942 -21.340 1.00 66.88 256 ILE A CA 1
ATOM 2093 C C . ILE A 1 256 ? 29.683 -46.051 -21.156 1.00 66.88 256 ILE A C 1
ATOM 2095 O O . ILE A 1 256 ? 30.432 -45.171 -21.585 1.00 66.88 256 ILE A O 1
ATOM 2099 N N . LYS A 1 257 ? 30.141 -47.137 -20.532 1.00 76.88 257 LYS A N 1
ATOM 2100 C CA . LYS A 1 257 ? 31.564 -47.471 -20.475 1.00 76.88 257 LYS A CA 1
ATOM 2101 C C . LYS A 1 257 ? 31.945 -48.289 -21.698 1.00 76.88 257 LYS A C 1
ATOM 2103 O O . LYS A 1 257 ? 31.419 -49.379 -21.907 1.00 76.88 257 LYS A O 1
ATOM 2108 N N . CYS A 1 258 ? 32.896 -47.761 -22.447 1.00 75.94 258 CYS A N 1
ATOM 2109 C CA . CYS A 1 258 ? 33.470 -48.328 -23.654 1.00 75.94 258 CYS A CA 1
ATOM 2110 C C . CYS A 1 258 ? 34.893 -48.802 -23.342 1.00 75.94 258 CYS A C 1
ATOM 2112 O O . CYS A 1 258 ? 35.669 -48.049 -22.758 1.00 75.94 258 CYS A O 1
ATOM 2114 N N . CYS A 1 259 ? 35.243 -50.035 -23.691 1.00 82.62 259 CYS A N 1
ATOM 2115 C CA . CYS A 1 259 ? 36.544 -50.640 -23.421 1.00 82.62 259 CYS A CA 1
ATOM 2116 C C . CYS A 1 259 ? 37.219 -51.046 -24.734 1.00 82.62 259 CYS A C 1
ATOM 2118 O O . CYS A 1 259 ? 36.602 -51.679 -25.597 1.00 82.62 259 CYS A O 1
ATOM 2120 N N . CYS A 1 260 ? 38.492 -50.676 -24.865 1.00 82.81 260 CYS A N 1
ATOM 2121 C CA . CYS A 1 260 ? 39.325 -51.050 -26.001 1.00 82.81 260 CYS A CA 1
ATOM 2122 C C . CYS A 1 260 ? 39.641 -52.549 -25.980 1.00 82.81 260 CYS A C 1
ATOM 2124 O O . CYS A 1 260 ? 40.070 -53.085 -24.954 1.00 82.81 260 CYS A O 1
ATOM 2126 N N . THR A 1 261 ? 39.475 -53.223 -27.118 1.00 81.94 261 THR A N 1
ATOM 2127 C CA . THR A 1 261 ? 39.759 -54.656 -27.255 1.00 81.94 261 THR A CA 1
ATOM 2128 C C . THR A 1 261 ? 41.249 -54.971 -27.143 1.00 81.94 261 THR A C 1
ATOM 2130 O O . THR A 1 261 ? 41.577 -56.004 -26.564 1.00 81.94 261 THR A O 1
ATOM 2133 N N . SER A 1 262 ? 42.132 -54.068 -27.589 1.00 84.25 262 SER A N 1
ATOM 2134 C CA . SER A 1 262 ? 43.587 -54.290 -27.596 1.00 84.25 262 SER A CA 1
ATOM 2135 C C . SER A 1 262 ? 44.296 -53.864 -26.308 1.00 84.25 262 SER A C 1
ATOM 2137 O O . SER A 1 262 ? 45.118 -54.613 -25.798 1.00 84.25 262 SER A O 1
ATOM 2139 N N . CYS A 1 263 ? 44.008 -52.674 -25.760 1.00 84.19 263 CYS A N 1
ATOM 2140 C CA . CYS A 1 263 ? 44.721 -52.158 -24.575 1.00 84.19 263 CYS A CA 1
ATOM 2141 C C . CYS A 1 263 ? 43.923 -52.246 -23.264 1.00 84.19 263 CYS A C 1
ATOM 2143 O O . CYS A 1 263 ? 44.439 -51.888 -22.208 1.00 84.19 263 CYS A O 1
ATOM 2145 N N . GLY A 1 264 ? 42.652 -52.663 -23.311 1.00 82.69 264 GLY A N 1
ATOM 2146 C CA . GLY A 1 264 ? 41.797 -52.825 -22.128 1.00 82.69 264 GLY A CA 1
ATOM 2147 C C . GLY A 1 264 ? 41.376 -51.527 -21.426 1.00 82.69 264 GLY A C 1
ATOM 2148 O O . GLY A 1 264 ? 40.629 -51.580 -20.450 1.00 82.69 264 GLY A O 1
ATOM 2149 N N . GLN A 1 265 ? 41.818 -50.360 -21.905 1.00 80.25 265 GLN A N 1
ATOM 2150 C CA . GLN A 1 265 ? 41.489 -49.067 -21.304 1.00 80.25 265 GLN A CA 1
ATOM 2151 C C . GLN A 1 265 ? 40.016 -48.704 -21.510 1.00 80.25 265 GLN A C 1
ATOM 2153 O O . GLN A 1 265 ? 39.430 -48.983 -22.561 1.00 80.25 265 GLN A O 1
ATOM 2158 N N . TYR A 1 266 ? 39.429 -48.057 -20.500 1.00 78.31 266 TYR A N 1
ATOM 2159 C CA . TYR A 1 266 ? 38.025 -47.652 -20.494 1.00 78.31 266 TYR A CA 1
ATOM 2160 C C . TYR A 1 266 ? 37.864 -46.166 -20.817 1.00 78.31 266 TYR A C 1
ATOM 2162 O O . TYR A 1 266 ? 38.672 -45.326 -20.428 1.00 78.31 266 TYR A O 1
ATOM 2170 N N . THR A 1 267 ? 36.773 -45.818 -21.487 1.00 68.31 267 THR A N 1
ATOM 2171 C CA . THR A 1 267 ? 36.308 -44.444 -21.692 1.00 68.31 267 THR A CA 1
ATOM 2172 C C . THR A 1 267 ? 34.810 -44.382 -21.478 1.00 68.31 267 THR A C 1
ATOM 2174 O O . THR A 1 267 ? 34.098 -45.349 -21.732 1.00 68.31 267 THR A O 1
ATOM 2177 N N . THR A 1 268 ? 34.332 -43.261 -20.947 1.00 68.56 268 THR A N 1
ATOM 2178 C CA . THR A 1 268 ? 32.917 -43.086 -20.620 1.00 68.56 268 THR A CA 1
ATOM 2179 C C . THR A 1 268 ? 32.295 -42.081 -21.576 1.00 68.56 268 THR A C 1
ATOM 2181 O O . THR A 1 268 ? 32.765 -40.950 -21.652 1.00 68.56 268 THR A O 1
ATOM 2184 N N . LEU A 1 269 ? 31.233 -42.484 -22.271 1.00 57.72 269 LEU A N 1
ATOM 2185 C CA . LEU A 1 269 ? 30.382 -41.578 -23.036 1.00 57.72 269 LEU A CA 1
ATOM 2186 C C . LEU A 1 269 ? 29.254 -41.093 -22.120 1.00 57.72 269 LEU A C 1
ATOM 2188 O O . LEU A 1 269 ? 28.490 -41.911 -21.598 1.00 57.72 269 LEU A O 1
ATOM 2192 N N . SER A 1 270 ? 29.165 -39.779 -21.908 1.00 55.09 270 SER A N 1
ATOM 2193 C CA . SER A 1 270 ? 28.081 -39.133 -21.163 1.00 55.09 270 SER A CA 1
ATOM 2194 C C . SER A 1 270 ? 27.188 -38.335 -22.114 1.00 55.09 270 SER A C 1
ATOM 2196 O O . SER A 1 270 ? 27.658 -37.572 -22.958 1.00 55.09 270 SER A O 1
ATOM 2198 N N . CYS A 1 271 ? 25.871 -38.513 -22.002 1.00 47.75 271 CYS A N 1
ATOM 2199 C CA . CYS A 1 271 ? 24.914 -37.710 -22.759 1.00 47.75 271 CYS A CA 1
ATOM 2200 C C . CYS A 1 271 ? 24.747 -36.345 -22.068 1.00 47.75 271 CYS A C 1
ATOM 2202 O O . CYS A 1 271 ? 24.344 -36.293 -20.908 1.00 47.75 271 CYS A O 1
ATOM 2204 N N . GLN A 1 272 ? 25.014 -35.232 -22.765 1.00 42.47 272 GLN A N 1
ATOM 2205 C CA . GLN A 1 272 ? 24.843 -33.873 -22.211 1.00 42.47 272 GLN A CA 1
ATOM 2206 C C . GLN A 1 272 ? 23.376 -33.478 -21.948 1.00 42.47 272 GLN A C 1
ATOM 2208 O O . GLN A 1 272 ? 23.093 -32.400 -21.419 1.00 42.47 272 GLN A O 1
ATOM 2213 N N . ILE A 1 273 ? 22.419 -34.336 -22.301 1.00 42.72 273 ILE A N 1
ATOM 2214 C CA . ILE A 1 273 ? 21.003 -34.059 -22.108 1.00 42.72 273 ILE A CA 1
ATOM 2215 C C . ILE A 1 273 ? 20.629 -34.357 -20.647 1.00 42.72 273 ILE A C 1
ATOM 2217 O O . ILE A 1 273 ? 20.549 -35.503 -20.214 1.00 42.72 273 ILE A O 1
ATOM 2221 N N . SER A 1 274 ? 20.428 -33.280 -19.883 1.00 44.22 274 SER A N 1
ATOM 2222 C CA . SER A 1 274 ? 20.161 -33.267 -18.437 1.00 44.22 274 SER A CA 1
ATOM 2223 C C . SER A 1 274 ? 19.036 -34.236 -17.995 1.00 44.22 274 SER A C 1
ATOM 2225 O O . SER A 1 274 ? 18.038 -34.369 -18.710 1.00 44.22 274 SER A O 1
ATOM 2227 N N . PRO A 1 275 ? 19.103 -34.832 -16.780 1.00 43.25 275 PRO A N 1
ATOM 2228 C CA . PRO A 1 275 ? 18.116 -35.783 -16.222 1.00 43.25 275 PRO A CA 1
ATOM 2229 C C . PRO A 1 275 ? 16.654 -35.294 -16.146 1.00 43.25 275 PRO A C 1
ATOM 2231 O O . PRO A 1 275 ? 15.759 -36.053 -15.775 1.00 43.25 275 PRO A O 1
ATOM 2234 N N . HIS A 1 276 ? 16.370 -34.044 -16.516 1.00 48.31 276 HIS A N 1
ATOM 2235 C CA . HIS A 1 276 ? 15.021 -33.479 -16.573 1.00 48.31 276 HIS A CA 1
ATOM 2236 C C . HIS A 1 276 ? 14.079 -34.163 -17.581 1.00 48.31 276 HIS A C 1
ATOM 2238 O O . HIS A 1 276 ? 12.869 -33.962 -17.488 1.00 48.31 276 HIS A O 1
ATOM 2244 N N . ILE A 1 277 ? 14.592 -34.990 -18.501 1.00 52.09 277 ILE A N 1
ATOM 2245 C CA . ILE A 1 277 ? 13.757 -35.757 -19.439 1.00 52.09 277 ILE A CA 1
ATOM 2246 C C . ILE A 1 277 ? 12.970 -36.873 -18.743 1.00 52.09 277 ILE A C 1
ATOM 2248 O O . ILE A 1 277 ? 11.807 -37.081 -19.080 1.00 52.09 277 ILE A O 1
ATOM 2252 N N . HIS A 1 278 ? 13.544 -37.559 -17.747 1.00 47.97 278 HIS A N 1
ATOM 2253 C CA . HIS A 1 278 ? 12.864 -38.680 -17.078 1.00 47.97 278 HIS A CA 1
ATOM 2254 C C . HIS A 1 278 ? 11.598 -38.236 -16.323 1.00 47.97 278 HIS A C 1
ATOM 2256 O O . HIS A 1 278 ? 10.651 -38.999 -16.169 1.00 47.97 278 HIS A O 1
ATOM 2262 N N . SER A 1 279 ? 11.562 -36.983 -15.875 1.00 67.44 279 SER A N 1
ATOM 2263 C CA . SER A 1 279 ? 10.431 -36.406 -15.144 1.00 67.44 279 SER A CA 1
ATOM 2264 C C . SER A 1 279 ? 9.493 -35.590 -16.035 1.00 67.44 279 SER A C 1
ATOM 2266 O O . SER A 1 279 ? 8.670 -34.839 -15.514 1.00 67.44 279 SER A O 1
ATOM 2268 N N . TYR A 1 280 ? 9.640 -35.661 -17.360 1.00 77.81 280 TYR A N 1
ATOM 2269 C CA . TYR A 1 280 ? 8.856 -34.858 -18.291 1.00 77.81 280 TYR A CA 1
ATOM 2270 C C . TYR A 1 280 ? 7.365 -35.222 -18.255 1.00 77.81 280 TYR A C 1
ATOM 2272 O O . TYR A 1 280 ? 6.982 -36.384 -18.386 1.00 77.81 280 TYR A O 1
ATOM 2280 N N . ARG A 1 281 ? 6.510 -34.205 -18.123 1.00 81.50 281 ARG A N 1
ATOM 2281 C CA . ARG A 1 281 ? 5.051 -34.333 -18.113 1.00 81.50 281 ARG A CA 1
ATOM 2282 C C . ARG A 1 281 ? 4.484 -33.821 -19.429 1.00 81.50 281 ARG A C 1
ATOM 2284 O O . ARG A 1 281 ? 4.322 -32.616 -19.630 1.00 81.50 281 ARG A O 1
ATOM 2291 N N . ARG A 1 282 ? 4.226 -34.770 -20.332 1.00 78.44 282 ARG A N 1
ATOM 2292 C CA . ARG A 1 282 ? 3.655 -34.543 -21.673 1.00 78.44 282 ARG A CA 1
ATOM 2293 C C . ARG A 1 282 ? 2.160 -34.194 -21.667 1.00 78.44 282 ARG A C 1
ATOM 2295 O O . ARG A 1 282 ? 1.594 -33.873 -22.700 1.00 78.44 282 ARG A O 1
ATOM 2302 N N . ASP A 1 283 ? 1.511 -34.374 -20.524 1.00 80.31 283 ASP A N 1
ATOM 2303 C CA . ASP A 1 283 ? 0.091 -34.126 -20.274 1.00 80.31 283 ASP A CA 1
ATOM 2304 C C . ASP A 1 283 ? -0.161 -32.734 -19.674 1.00 80.31 283 ASP A C 1
ATOM 2306 O O . ASP A 1 283 ? -1.306 -32.318 -19.521 1.00 80.31 283 ASP A O 1
ATOM 2310 N N . LEU A 1 284 ? 0.902 -32.005 -19.320 1.00 82.56 284 LEU A N 1
ATOM 2311 C CA . LEU A 1 284 ? 0.810 -30.738 -18.608 1.00 82.56 284 LEU A CA 1
ATOM 2312 C C . LEU A 1 284 ? 1.342 -29.586 -19.455 1.00 82.56 284 LEU A C 1
ATOM 2314 O O . LEU A 1 284 ? 2.490 -29.581 -19.899 1.00 82.56 284 LEU A O 1
ATOM 2318 N N . CYS A 1 285 ? 0.521 -28.549 -19.583 1.00 83.12 285 CYS A N 1
ATOM 2319 C CA . CYS A 1 285 ? 0.930 -27.267 -20.131 1.00 83.12 285 CYS A CA 1
ATOM 2320 C C . CYS A 1 285 ? 1.497 -26.356 -19.039 1.00 83.12 285 CYS A C 1
ATOM 2322 O O . CYS A 1 285 ? 1.155 -26.432 -17.858 1.00 83.12 285 CYS A O 1
ATOM 2324 N N . CYS A 1 286 ? 2.369 -25.447 -19.455 1.00 80.19 286 CYS A N 1
ATOM 2325 C CA . CYS A 1 286 ? 2.926 -24.421 -18.612 1.00 80.19 286 CYS A CA 1
ATOM 2326 C C . CYS A 1 286 ? 1.812 -23.484 -18.174 1.00 80.19 286 CYS A C 1
ATOM 2328 O O . CYS A 1 286 ? 1.200 -22.823 -19.017 1.00 80.19 286 CYS A O 1
ATOM 2330 N N . PRO A 1 287 ? 1.613 -23.358 -16.860 1.00 68.38 287 PRO A N 1
ATOM 2331 C CA . PRO A 1 287 ? 0.569 -22.512 -16.326 1.00 68.38 287 PRO A CA 1
ATOM 2332 C C . PRO A 1 287 ? 0.808 -21.029 -16.616 1.00 68.38 287 PRO A C 1
ATOM 2334 O O . PRO A 1 287 ? -0.107 -20.226 -16.715 1.00 68.38 287 PRO A O 1
ATOM 2337 N N . ASN A 1 288 ? 2.061 -20.608 -16.762 1.00 67.06 288 ASN A N 1
ATOM 2338 C CA . ASN A 1 288 ? 2.345 -19.203 -16.999 1.00 67.06 288 ASN A CA 1
ATOM 2339 C C . ASN A 1 288 ? 1.775 -18.777 -18.372 1.00 67.06 288 ASN A C 1
ATOM 2341 O O . ASN A 1 288 ? 2.303 -19.242 -19.387 1.00 67.06 288 ASN A O 1
ATOM 2345 N N . PRO A 1 289 ? 0.773 -17.872 -18.443 1.00 57.00 289 PRO A N 1
ATOM 2346 C CA . PRO A 1 289 ? 0.174 -17.461 -19.713 1.00 57.00 289 PRO A CA 1
ATOM 2347 C C . PRO A 1 289 ? 1.199 -16.839 -20.673 1.00 57.00 289 PRO A C 1
ATOM 2349 O O . PRO A 1 289 ? 1.011 -16.911 -21.881 1.00 57.00 289 PRO A O 1
ATOM 2352 N N . LEU A 1 290 ? 2.317 -16.343 -20.141 1.00 53.53 290 LEU A N 1
ATOM 2353 C CA . LEU A 1 290 ? 3.420 -15.715 -20.876 1.00 53.53 290 LEU A CA 1
ATOM 2354 C C . LEU A 1 290 ? 4.496 -16.694 -21.338 1.00 53.53 290 LEU A C 1
ATOM 2356 O O . LEU A 1 290 ? 5.462 -16.302 -21.978 1.00 53.53 290 LEU A O 1
ATOM 2360 N N . CYS A 1 291 ? 4.405 -17.962 -20.942 1.00 71.44 291 CYS A N 1
ATOM 2361 C CA . CYS A 1 291 ? 5.301 -18.976 -21.468 1.00 71.44 291 CYS A CA 1
ATOM 2362 C C . CYS A 1 291 ? 4.842 -19.321 -22.883 1.00 71.44 291 CYS A C 1
ATOM 2364 O O . CYS A 1 291 ? 4.037 -20.227 -23.052 1.00 71.44 291 CYS A O 1
ATOM 2366 N N . THR A 1 292 ? 5.319 -18.578 -23.873 1.00 74.50 292 THR A N 1
ATOM 2367 C CA . THR A 1 292 ? 5.006 -18.790 -25.294 1.00 74.50 292 THR A CA 1
ATOM 2368 C C . THR A 1 292 ? 5.831 -19.915 -25.910 1.00 74.50 292 THR A C 1
ATOM 2370 O O . THR A 1 292 ? 5.409 -20.513 -26.891 1.00 74.50 292 THR A O 1
ATOM 2373 N N . ASN A 1 293 ? 6.972 -20.252 -25.301 1.00 70.62 293 ASN A N 1
ATOM 2374 C CA . ASN A 1 293 ? 7.828 -21.339 -25.762 1.00 70.62 293 ASN A CA 1
ATOM 2375 C C . ASN A 1 293 ? 7.087 -22.675 -25.724 1.00 70.62 293 ASN A C 1
ATOM 2377 O O . ASN A 1 293 ? 6.454 -23.016 -24.720 1.00 70.62 293 ASN A O 1
ATOM 2381 N N . ILE A 1 294 ? 7.232 -23.439 -26.797 1.00 78.44 294 ILE A N 1
ATOM 2382 C CA . ILE A 1 294 ? 6.576 -24.722 -27.003 1.00 78.44 294 ILE A CA 1
ATOM 2383 C C . ILE A 1 294 ? 7.528 -25.854 -26.603 1.00 78.44 294 ILE A C 1
ATOM 2385 O O . ILE A 1 294 ? 8.727 -25.814 -26.876 1.00 78.44 294 ILE A O 1
ATOM 2389 N N . GLY A 1 295 ? 7.007 -26.821 -25.852 1.00 75.12 295 GLY A N 1
ATOM 2390 C CA . GLY A 1 295 ? 7.724 -28.021 -25.445 1.00 75.12 295 GLY A CA 1
ATOM 2391 C C . GLY A 1 295 ? 7.885 -29.023 -26.597 1.00 75.12 295 GLY A C 1
ATOM 2392 O O . GLY A 1 295 ? 7.290 -28.848 -27.659 1.00 75.12 295 GLY A O 1
ATOM 2393 N N . PRO A 1 296 ? 8.652 -30.106 -26.387 1.00 62.97 296 PRO A N 1
ATOM 2394 C CA . PRO A 1 296 ? 9.015 -31.060 -27.444 1.00 62.97 296 PRO A CA 1
ATOM 2395 C C . PRO A 1 296 ? 7.839 -31.714 -28.191 1.00 62.97 296 PRO A C 1
ATOM 2397 O O . PRO A 1 296 ? 8.019 -32.208 -29.295 1.00 62.97 296 PRO A O 1
ATOM 2400 N N . ASN A 1 297 ? 6.644 -31.735 -27.601 1.00 68.56 297 ASN A N 1
ATOM 2401 C CA . ASN A 1 297 ? 5.431 -32.341 -28.153 1.00 68.56 297 ASN A CA 1
ATOM 2402 C C . ASN A 1 297 ? 4.374 -31.313 -28.603 1.00 68.56 297 ASN A C 1
ATOM 2404 O O . ASN A 1 297 ? 3.201 -31.661 -28.707 1.00 68.56 297 ASN A O 1
ATOM 2408 N N . GLY A 1 298 ? 4.738 -30.042 -28.784 1.00 74.19 298 GLY A N 1
ATOM 2409 C CA . GLY A 1 298 ? 3.773 -29.005 -29.160 1.00 74.19 298 GLY A CA 1
ATOM 2410 C C . GLY A 1 298 ? 3.008 -28.383 -27.984 1.00 74.19 298 GLY A C 1
ATOM 2411 O O . GLY A 1 298 ? 2.291 -27.402 -28.173 1.00 74.19 298 GLY A O 1
ATOM 2412 N N . GLN A 1 299 ? 3.169 -28.887 -26.755 1.00 77.44 299 GLN A N 1
ATOM 2413 C CA . GLN A 1 299 ? 2.485 -28.324 -25.590 1.00 77.44 299 GLN A CA 1
ATOM 2414 C C . GLN A 1 299 ? 3.099 -26.985 -25.163 1.00 77.44 299 GLN A C 1
ATOM 2416 O O . GLN A 1 299 ? 4.298 -26.749 -25.315 1.00 77.44 299 GLN A O 1
ATOM 2421 N N . LYS A 1 300 ? 2.305 -26.112 -24.541 1.00 80.38 300 LYS A N 1
ATOM 2422 C CA . LYS A 1 300 ? 2.816 -24.854 -23.988 1.00 80.38 300 LYS A CA 1
ATOM 2423 C C . LYS A 1 300 ? 3.843 -25.157 -22.895 1.00 80.38 300 LYS A C 1
ATOM 2425 O O . LYS A 1 300 ? 3.503 -25.696 -21.854 1.00 80.38 300 LYS A O 1
ATOM 2430 N N . GLY A 1 301 ? 5.095 -24.778 -23.099 1.00 81.50 301 GLY A N 1
ATOM 2431 C CA . GLY A 1 301 ? 6.224 -24.984 -22.199 1.00 81.50 301 GLY A CA 1
ATOM 2432 C C . GLY A 1 301 ? 6.683 -26.427 -21.955 1.00 81.50 301 GLY A C 1
ATOM 2433 O O . GLY A 1 301 ? 6.020 -27.407 -22.270 1.00 81.50 301 GLY A O 1
ATOM 2434 N N . TRP A 1 302 ? 7.872 -26.560 -21.366 1.00 86.88 302 TRP A N 1
ATOM 2435 C CA . TRP A 1 302 ? 8.517 -27.854 -21.126 1.00 86.88 302 TRP A CA 1
ATOM 2436 C C . TRP A 1 302 ? 8.466 -28.204 -19.633 1.00 86.88 302 TRP A C 1
ATOM 2438 O O . TRP A 1 302 ? 9.213 -27.642 -18.837 1.00 86.88 302 TRP A O 1
ATOM 2448 N N . ILE A 1 303 ? 7.539 -29.081 -19.235 1.00 86.12 303 ILE A N 1
ATOM 2449 C CA . ILE A 1 303 ? 7.189 -29.335 -17.827 1.00 86.12 303 ILE A CA 1
ATOM 2450 C C . ILE A 1 303 ? 7.852 -30.601 -17.310 1.00 86.12 303 ILE A C 1
ATOM 2452 O O . ILE A 1 303 ? 7.746 -31.642 -17.942 1.00 86.12 303 ILE A O 1
ATOM 2456 N N . TYR A 1 304 ? 8.485 -30.531 -16.143 1.00 84.00 304 TYR A N 1
ATOM 2457 C CA . TYR A 1 304 ? 9.063 -31.696 -15.484 1.00 84.00 304 TYR A CA 1
ATOM 2458 C C . TYR A 1 304 ? 8.721 -31.743 -13.995 1.00 84.00 304 TYR A C 1
ATOM 2460 O O . TYR A 1 304 ? 8.609 -30.706 -13.339 1.00 84.00 304 TYR A O 1
ATOM 2468 N N . GLU A 1 305 ? 8.567 -32.942 -13.442 1.00 83.25 305 GLU A N 1
ATOM 2469 C CA . GLU A 1 305 ? 8.398 -33.137 -12.004 1.00 83.25 305 GLU A CA 1
ATOM 2470 C C . GLU A 1 305 ? 9.686 -32.823 -11.240 1.00 83.25 305 GLU A C 1
ATOM 2472 O O . GLU A 1 305 ? 10.798 -33.203 -11.617 1.00 83.25 305 GLU A O 1
ATOM 2477 N N . THR A 1 306 ? 9.518 -32.139 -10.115 1.00 77.69 306 THR A N 1
ATOM 2478 C CA . THR A 1 306 ? 10.564 -31.879 -9.133 1.00 77.69 306 THR A CA 1
ATOM 2479 C C . THR A 1 306 ? 10.309 -32.742 -7.904 1.00 77.69 306 THR A C 1
ATOM 2481 O O . THR A 1 306 ? 9.337 -32.535 -7.177 1.00 77.69 306 THR A O 1
ATOM 2484 N N . PHE A 1 307 ? 11.198 -33.701 -7.653 1.00 64.56 307 PHE A N 1
ATOM 2485 C CA . PHE A 1 307 ? 11.166 -34.498 -6.431 1.00 64.56 307 PHE A CA 1
ATOM 2486 C C . PHE A 1 307 ? 11.676 -33.657 -5.263 1.00 64.56 307 PHE A C 1
ATOM 2488 O O . PHE A 1 307 ? 12.855 -33.302 -5.203 1.00 64.56 307 PHE A O 1
ATOM 2495 N N . ASN A 1 308 ? 10.793 -33.329 -4.322 1.00 57.19 308 ASN A N 1
ATOM 2496 C CA . ASN A 1 308 ? 11.203 -32.704 -3.074 1.00 57.19 308 ASN A CA 1
ATOM 2497 C C . ASN A 1 308 ? 11.588 -33.821 -2.093 1.00 57.19 308 ASN A C 1
ATOM 2499 O O . ASN A 1 308 ? 10.710 -34.492 -1.557 1.00 57.19 308 ASN A O 1
ATOM 2503 N N . LYS A 1 309 ? 12.893 -34.042 -1.875 1.00 47.41 309 LYS A N 1
ATOM 2504 C CA . LYS A 1 309 ? 13.425 -35.149 -1.047 1.00 47.41 309 LYS A CA 1
ATOM 2505 C C . LYS A 1 309 ? 12.923 -35.155 0.412 1.00 47.41 309 LYS A C 1
ATOM 2507 O O . LYS A 1 309 ? 13.097 -36.153 1.097 1.00 47.41 309 LYS A O 1
ATOM 2512 N N . ASN A 1 310 ? 12.278 -34.077 0.868 1.00 47.09 310 ASN A N 1
ATOM 2513 C CA . ASN A 1 310 ? 11.930 -33.844 2.272 1.00 47.09 310 ASN A CA 1
ATOM 2514 C C . ASN A 1 310 ? 10.429 -33.968 2.608 1.00 47.09 310 ASN A C 1
ATOM 2516 O O . ASN A 1 310 ? 10.024 -33.519 3.678 1.00 47.09 310 ASN A O 1
ATOM 2520 N N . ARG A 1 311 ? 9.577 -34.536 1.742 1.00 46.53 311 ARG A N 1
ATOM 2521 C CA . ARG A 1 311 ? 8.173 -34.827 2.102 1.00 46.53 311 ARG A CA 1
ATOM 2522 C C . ARG A 1 311 ? 7.869 -36.313 1.955 1.00 46.53 311 ARG A C 1
ATOM 2524 O O . ARG A 1 311 ? 7.915 -36.854 0.859 1.00 46.53 311 ARG A O 1
ATOM 2531 N N . SER A 1 312 ? 7.528 -36.945 3.073 1.00 42.72 312 SER A N 1
ATOM 2532 C CA . SER A 1 312 ? 7.041 -38.326 3.182 1.00 42.72 312 SER A CA 1
ATOM 2533 C C . SER A 1 312 ? 5.612 -38.520 2.651 1.00 42.72 312 SER A C 1
ATOM 2535 O O . SER A 1 312 ? 5.094 -39.633 2.681 1.00 42.72 312 SER A O 1
ATOM 2537 N N . GLU A 1 313 ? 4.969 -37.473 2.131 1.00 43.22 313 GLU A N 1
ATOM 2538 C CA . GLU A 1 313 ? 3.629 -37.548 1.552 1.00 43.22 313 GLU A CA 1
ATOM 2539 C C . GLU A 1 313 ? 3.685 -37.806 0.043 1.00 43.22 313 GLU A C 1
ATOM 2541 O O . GLU A 1 313 ? 4.091 -36.965 -0.759 1.00 43.22 313 GLU A O 1
ATOM 2546 N N . LYS A 1 314 ? 3.221 -38.998 -0.336 1.00 44.88 314 LYS A N 1
ATOM 2547 C CA . LYS A 1 314 ? 3.124 -39.531 -1.703 1.00 44.88 314 LYS A CA 1
ATOM 2548 C C . LYS A 1 314 ? 2.101 -38.821 -2.613 1.00 44.88 314 LYS A C 1
ATOM 2550 O O . LYS A 1 314 ? 1.808 -39.338 -3.684 1.00 44.88 314 LYS A O 1
ATOM 2555 N N . THR A 1 315 ? 1.522 -37.688 -2.216 1.00 46.81 315 THR A N 1
ATOM 2556 C CA . THR A 1 315 ? 0.246 -37.212 -2.789 1.00 46.81 315 THR A CA 1
ATOM 2557 C C . THR A 1 315 ? 0.302 -35.900 -3.578 1.00 46.81 315 THR A C 1
ATOM 2559 O O . THR A 1 315 ? -0.717 -35.494 -4.129 1.00 46.81 315 THR A O 1
ATOM 2562 N N . ALA A 1 316 ? 1.461 -35.250 -3.740 1.00 54.03 316 ALA A N 1
ATOM 2563 C CA . ALA A 1 316 ? 1.550 -34.042 -4.571 1.00 54.03 316 ALA A CA 1
ATOM 2564 C C . ALA A 1 316 ? 2.910 -33.882 -5.272 1.00 54.03 316 ALA A C 1
ATOM 2566 O O . ALA A 1 316 ? 3.860 -33.334 -4.708 1.00 54.03 316 ALA A O 1
ATOM 2567 N N . SER A 1 317 ? 3.005 -34.321 -6.530 1.00 62.62 317 SER A N 1
ATOM 2568 C CA . SER A 1 317 ? 4.160 -34.058 -7.397 1.00 62.62 317 SER A CA 1
ATOM 2569 C C . SER A 1 317 ? 4.217 -32.568 -7.768 1.00 62.62 317 SER A C 1
ATOM 2571 O O . SER A 1 317 ? 3.407 -32.085 -8.561 1.00 62.62 317 SER A O 1
ATOM 2573 N N . ASN A 1 318 ? 5.177 -31.816 -7.224 1.00 79.19 318 ASN A N 1
ATOM 2574 C CA . ASN A 1 318 ? 5.445 -30.452 -7.689 1.00 79.19 318 ASN A CA 1
ATOM 2575 C C . ASN A 1 318 ? 6.085 -30.500 -9.081 1.00 79.19 318 ASN A C 1
ATOM 2577 O O . ASN A 1 318 ? 7.035 -31.247 -9.298 1.00 79.19 318 ASN A O 1
ATOM 2581 N N . CYS A 1 319 ? 5.604 -29.674 -10.002 1.00 86.38 319 CYS A N 1
ATOM 2582 C CA . CYS A 1 319 ? 6.106 -29.542 -11.365 1.00 86.38 319 CYS A CA 1
ATOM 2583 C C . CYS A 1 319 ? 6.843 -28.216 -11.556 1.00 86.38 319 CYS A C 1
ATOM 2585 O O . CYS A 1 319 ? 6.543 -27.217 -10.898 1.00 86.38 319 CYS A O 1
ATOM 2587 N N . LYS A 1 320 ? 7.784 -28.191 -12.500 1.00 86.00 320 LYS A N 1
ATOM 2588 C CA . LYS A 1 320 ? 8.534 -27.004 -12.900 1.00 86.00 320 LYS A CA 1
ATOM 2589 C C . LYS A 1 320 ? 8.573 -26.875 -14.418 1.00 86.00 320 LYS A C 1
ATOM 2591 O O . LYS A 1 320 ? 8.822 -27.846 -15.120 1.00 86.00 320 LYS A O 1
ATOM 2596 N N . CYS A 1 321 ? 8.354 -25.670 -14.940 1.00 83.69 321 CYS A N 1
ATOM 2597 C CA . CYS A 1 321 ? 8.592 -25.388 -16.358 1.00 83.69 321 CYS A CA 1
ATOM 2598 C C . CYS A 1 321 ? 10.070 -25.074 -16.605 1.00 83.69 321 CYS A C 1
ATOM 2600 O O . CYS A 1 321 ? 10.642 -24.211 -15.942 1.00 83.69 321 CYS A O 1
ATOM 2602 N N . TYR A 1 322 ? 10.682 -25.705 -17.599 1.00 81.50 322 TYR A N 1
ATOM 2603 C CA . TYR A 1 322 ? 12.065 -25.480 -17.994 1.00 81.50 322 TYR A CA 1
ATOM 2604 C C . TYR A 1 322 ? 12.298 -24.074 -18.548 1.00 81.50 322 TYR A C 1
ATOM 2606 O O . TYR A 1 322 ? 13.289 -23.453 -18.173 1.00 81.50 322 TYR A O 1
ATOM 2614 N N . PHE A 1 323 ? 11.392 -23.527 -19.360 1.00 79.31 323 PHE A N 1
ATOM 2615 C CA . PHE A 1 323 ? 11.599 -22.210 -19.970 1.00 79.31 323 PHE A CA 1
ATOM 2616 C C . PHE A 1 323 ? 11.404 -21.073 -18.967 1.00 79.31 323 PHE A C 1
ATOM 2618 O O . PHE A 1 323 ? 12.305 -20.277 -18.703 1.00 79.31 323 PHE A O 1
ATOM 2625 N N . CYS A 1 324 ? 10.226 -21.005 -18.343 1.00 75.06 324 CYS A N 1
ATOM 2626 C CA . CYS A 1 324 ? 9.897 -19.887 -17.463 1.00 75.06 324 CYS A CA 1
ATOM 2627 C C . CYS A 1 324 ? 10.256 -20.146 -15.991 1.00 75.06 324 CYS A C 1
ATOM 2629 O O . CYS A 1 324 ? 10.083 -19.255 -15.161 1.00 75.06 324 CYS A O 1
ATOM 2631 N N . LYS A 1 325 ? 10.736 -21.346 -15.636 1.00 79.94 325 LYS A N 1
ATOM 2632 C CA . LYS A 1 325 ? 11.120 -21.740 -14.266 1.00 79.94 325 LYS A CA 1
ATOM 2633 C C . LYS A 1 325 ? 9.985 -21.598 -13.239 1.00 79.94 325 LYS A C 1
ATOM 2635 O O . LYS A 1 325 ? 10.251 -21.397 -12.056 1.00 79.94 325 LYS A O 1
ATOM 2640 N N . ILE A 1 326 ? 8.711 -21.608 -13.655 1.00 72.31 326 ILE A N 1
ATOM 2641 C CA . ILE A 1 326 ? 7.568 -21.611 -12.721 1.00 72.31 326 ILE A CA 1
ATOM 2642 C C . ILE A 1 326 ? 7.451 -22.966 -12.045 1.00 72.31 326 ILE A C 1
ATOM 2644 O O . ILE A 1 326 ? 7.506 -23.975 -12.737 1.00 72.31 326 ILE A O 1
ATOM 2648 N N . ASN A 1 327 ? 7.307 -22.961 -10.719 1.00 81.31 327 ASN A N 1
ATOM 2649 C CA . ASN A 1 327 ? 6.940 -24.139 -9.945 1.00 81.31 327 ASN A CA 1
ATOM 2650 C C . ASN A 1 327 ? 5.432 -24.099 -9.706 1.00 81.31 327 ASN A C 1
ATOM 2652 O O . ASN A 1 327 ? 4.899 -23.040 -9.368 1.00 81.31 327 ASN A O 1
ATOM 2656 N N . PHE A 1 328 ? 4.757 -25.225 -9.867 1.00 73.81 328 PHE A N 1
ATOM 2657 C CA . PHE A 1 328 ? 3.323 -25.343 -9.641 1.00 73.81 328 PHE A CA 1
ATOM 2658 C C . PHE A 1 328 ? 2.966 -26.780 -9.276 1.00 73.81 328 PHE A C 1
ATOM 2660 O O . PHE A 1 328 ? 3.699 -27.708 -9.602 1.00 73.81 328 PHE A O 1
ATOM 2667 N N . ASN A 1 329 ? 1.837 -26.964 -8.602 1.00 81.38 329 ASN A N 1
ATOM 2668 C CA . ASN A 1 329 ? 1.289 -28.285 -8.341 1.00 81.38 329 ASN A CA 1
ATOM 2669 C C . ASN A 1 329 ? 0.063 -28.489 -9.253 1.00 81.38 329 ASN A C 1
ATOM 2671 O O . ASN A 1 329 ? -0.923 -27.768 -9.073 1.00 81.38 329 ASN A O 1
ATOM 2675 N N . PRO A 1 330 ? 0.114 -29.433 -10.213 1.00 73.38 330 PRO A N 1
ATOM 2676 C CA . PRO A 1 330 ? -0.970 -29.669 -11.161 1.00 73.38 330 PRO A CA 1
ATOM 2677 C C . PRO A 1 330 ? -2.226 -30.290 -10.523 1.00 73.38 330 PRO A C 1
ATOM 2679 O O . PRO A 1 330 ? -3.292 -30.265 -11.126 1.00 73.38 330 PRO A O 1
ATOM 2682 N N . THR A 1 331 ? -2.150 -30.828 -9.307 1.00 74.44 331 THR A N 1
ATOM 2683 C CA . THR A 1 331 ? -3.309 -31.425 -8.617 1.00 74.44 331 THR A CA 1
ATOM 2684 C C . THR A 1 331 ? -3.817 -30.572 -7.461 1.00 74.44 331 THR A C 1
ATOM 2686 O O . THR A 1 331 ? -4.764 -30.948 -6.774 1.00 74.44 331 THR A O 1
ATOM 2689 N N . SER A 1 332 ? -3.203 -29.413 -7.209 1.00 67.31 332 SER A N 1
ATOM 2690 C CA . SER A 1 332 ? -3.605 -28.584 -6.082 1.00 67.31 332 SER A CA 1
ATOM 2691 C C . SER A 1 332 ? -4.921 -27.867 -6.364 1.00 67.31 332 SER A C 1
ATOM 2693 O O . SER A 1 332 ? -5.024 -27.068 -7.292 1.00 67.31 332 SER A O 1
ATOM 2695 N N . ILE A 1 333 ? -5.908 -28.145 -5.514 1.00 59.22 333 ILE A N 1
ATOM 2696 C CA . ILE A 1 333 ? -7.217 -27.482 -5.484 1.00 59.22 333 ILE A CA 1
ATOM 2697 C C . ILE A 1 333 ? -7.252 -26.283 -4.530 1.00 59.22 333 ILE A C 1
ATOM 2699 O O . ILE A 1 333 ? -8.277 -25.622 -4.414 1.00 59.22 333 ILE A O 1
ATOM 2703 N N . CYS A 1 334 ? -6.160 -25.982 -3.815 1.00 52.25 334 CYS A N 1
ATOM 2704 C CA . CYS A 1 334 ? -6.179 -24.869 -2.871 1.00 52.25 334 CYS A CA 1
ATOM 2705 C C . CYS A 1 334 ? -6.186 -23.530 -3.620 1.00 52.25 334 CYS A C 1
ATOM 2707 O O . CYS A 1 334 ? -5.432 -23.347 -4.577 1.00 52.25 334 CYS A O 1
ATOM 2709 N N . ASN A 1 335 ? -6.981 -22.566 -3.150 1.00 49.50 335 ASN A N 1
ATOM 2710 C CA . ASN A 1 335 ? -7.098 -21.237 -3.774 1.00 49.50 335 ASN A CA 1
ATOM 2711 C C . ASN A 1 335 ? -5.762 -20.476 -3.852 1.00 49.50 335 ASN A C 1
ATOM 2713 O O . ASN A 1 335 ? -5.615 -19.556 -4.651 1.00 49.50 335 ASN A O 1
ATOM 2717 N N . SER A 1 336 ? -4.783 -20.837 -3.015 1.00 44.09 336 SER A N 1
ATOM 2718 C CA . SER A 1 336 ? -3.430 -20.271 -3.033 1.00 44.09 336 SER A CA 1
ATOM 2719 C C . SER A 1 336 ? -2.488 -20.940 -4.042 1.00 44.09 336 SER A C 1
ATOM 2721 O O . SER A 1 336 ? -1.406 -20.414 -4.305 1.00 44.09 336 SER A O 1
ATOM 2723 N N . SER A 1 337 ? -2.874 -22.079 -4.622 1.00 49.75 337 SER A N 1
ATOM 2724 C CA . SER A 1 337 ? -2.142 -22.723 -5.711 1.00 49.75 337 SER A CA 1
ATOM 2725 C C . SER A 1 337 ? -2.533 -22.148 -7.062 1.00 49.75 337 SER A C 1
ATOM 2727 O O . SER A 1 337 ? -3.600 -21.565 -7.236 1.00 49.75 337 SER A O 1
ATOM 2729 N N . TRP A 1 338 ? -1.663 -22.342 -8.051 1.00 56.16 338 TRP A N 1
ATOM 2730 C CA . TRP A 1 338 ? -1.931 -21.856 -9.394 1.00 56.16 338 TRP A CA 1
ATOM 2731 C C . TRP A 1 338 ? -3.143 -22.563 -10.041 1.00 56.16 338 TRP A C 1
ATOM 2733 O O . TRP A 1 338 ? -4.020 -21.866 -10.543 1.00 56.16 338 TRP A O 1
ATOM 2743 N N . ASN A 1 339 ? -3.242 -23.901 -9.957 1.00 57.56 339 ASN A N 1
ATOM 2744 C CA . ASN A 1 339 ? -4.376 -24.663 -10.511 1.00 57.56 339 ASN A CA 1
ATOM 2745 C C . ASN A 1 339 ? -5.683 -24.396 -9.750 1.00 57.56 339 ASN A C 1
ATOM 2747 O O . ASN A 1 339 ? -6.716 -24.170 -10.375 1.00 57.56 339 ASN A O 1
ATOM 2751 N N . GLY A 1 340 ? -5.644 -24.327 -8.415 1.00 56.03 340 GLY A N 1
ATOM 2752 C CA . GLY A 1 340 ? -6.816 -23.943 -7.629 1.00 56.03 340 GLY A CA 1
ATOM 2753 C C . GLY A 1 340 ? -7.297 -22.5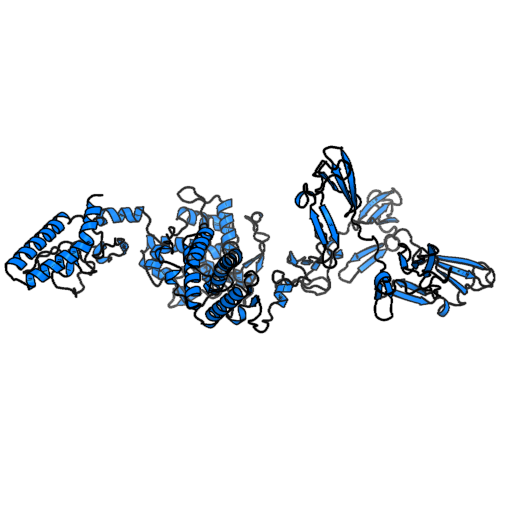28 -7.961 1.00 56.03 340 GLY A C 1
ATOM 2754 O O . GLY A 1 340 ? -8.492 -22.320 -8.129 1.00 56.03 340 GLY A O 1
ATOM 2755 N N . ASN A 1 341 ? -6.389 -21.569 -8.181 1.00 54.41 341 ASN A N 1
ATOM 2756 C CA . ASN A 1 341 ? -6.775 -20.214 -8.583 1.00 54.41 341 ASN A CA 1
ATOM 2757 C C . ASN A 1 341 ? -7.398 -20.156 -9.996 1.00 54.41 341 ASN A C 1
ATOM 2759 O O . ASN A 1 341 ? -8.246 -19.301 -10.232 1.00 54.41 341 ASN A O 1
ATOM 2763 N N . GLN A 1 342 ? -7.049 -21.069 -10.914 1.00 51.78 342 GLN A N 1
ATOM 2764 C CA . GLN A 1 342 ? -7.700 -21.154 -12.232 1.00 51.78 342 GLN A CA 1
ATOM 2765 C C . GLN A 1 342 ? -9.135 -21.691 -12.170 1.00 51.78 342 GLN A C 1
ATOM 2767 O O . GLN A 1 342 ? -9.988 -21.231 -12.923 1.00 51.78 342 GLN A O 1
ATOM 2772 N N . ASN A 1 343 ? -9.423 -22.610 -11.246 1.00 51.44 343 ASN A N 1
ATOM 2773 C CA . ASN A 1 343 ? -10.782 -23.120 -11.038 1.00 51.44 343 ASN A CA 1
ATOM 2774 C C . ASN A 1 343 ? -11.668 -22.157 -10.218 1.00 51.44 343 ASN A C 1
ATOM 2776 O O . ASN A 1 343 ? -12.887 -22.303 -10.217 1.00 51.44 343 ASN A O 1
ATOM 2780 N N . THR A 1 344 ? -11.086 -21.152 -9.546 1.00 53.97 344 THR A N 1
ATOM 2781 C CA . THR A 1 344 ? -11.821 -20.198 -8.682 1.00 53.97 344 THR A CA 1
ATOM 2782 C C . THR A 1 344 ? -12.476 -19.013 -9.395 1.00 53.97 344 THR A C 1
ATOM 2784 O O . THR A 1 344 ? -13.108 -18.181 -8.737 1.00 53.97 344 THR A O 1
ATOM 2787 N N . ASP A 1 345 ? -12.368 -18.894 -10.719 1.00 55.84 345 ASP A N 1
ATOM 2788 C CA . ASP A 1 345 ? -12.993 -17.767 -11.425 1.00 55.84 345 ASP A CA 1
ATOM 2789 C C . ASP A 1 345 ? -14.491 -17.964 -11.714 1.00 55.84 345 ASP A C 1
ATOM 2791 O O . ASP A 1 345 ? -15.164 -16.998 -12.064 1.00 55.84 345 ASP A O 1
ATOM 2795 N N . LYS A 1 346 ? -15.064 -19.148 -11.440 1.00 60.41 346 LYS A N 1
ATOM 2796 C CA . LYS A 1 346 ? -16.525 -19.296 -11.367 1.00 60.41 346 LYS A CA 1
ATOM 2797 C C . LYS A 1 346 ? -17.041 -18.742 -10.037 1.00 60.41 346 LYS A C 1
ATOM 2799 O O . LYS A 1 346 ? -16.734 -19.274 -8.973 1.00 60.41 346 LYS A O 1
ATOM 2804 N N . LEU A 1 347 ? -17.818 -17.662 -10.112 1.00 70.88 347 LEU A N 1
ATOM 2805 C CA . LEU A 1 347 ? -18.591 -17.139 -8.990 1.00 70.88 347 LEU A CA 1
ATOM 2806 C C . LEU A 1 347 ? -19.781 -18.081 -8.750 1.00 70.88 347 LEU A C 1
ATOM 2808 O O . LEU A 1 347 ? -20.703 -18.123 -9.561 1.00 70.88 347 LEU A O 1
ATOM 2812 N N . LEU A 1 348 ? -19.723 -18.885 -7.686 1.00 70.19 348 LEU A N 1
ATOM 2813 C CA . LEU A 1 348 ? -20.857 -19.712 -7.251 1.00 70.19 348 LEU A CA 1
ATOM 2814 C C . LEU A 1 348 ? -22.007 -18.811 -6.780 1.00 70.19 348 LEU A C 1
ATOM 2816 O O . LEU A 1 348 ? -21.720 -17.693 -6.379 1.00 70.19 348 LEU A O 1
ATOM 2820 N N . PRO A 1 349 ? -23.283 -19.236 -6.808 1.00 74.06 349 PRO A N 1
ATOM 2821 C CA . PRO A 1 349 ? -24.382 -18.443 -6.257 1.00 74.06 349 PRO A CA 1
ATOM 2822 C C . PRO A 1 349 ? -24.153 -18.073 -4.786 1.00 74.06 349 PRO A C 1
ATOM 2824 O O . PRO A 1 349 ? -23.657 -18.885 -4.005 1.00 74.06 349 PRO A O 1
ATOM 2827 N N . PHE A 1 350 ? -24.541 -16.857 -4.396 1.00 80.69 350 PHE A N 1
ATOM 2828 C CA . PHE A 1 350 ? -24.392 -16.410 -3.013 1.00 80.69 350 PHE A CA 1
ATOM 2829 C C . PHE A 1 350 ? -25.311 -17.207 -2.082 1.00 80.69 350 PHE A C 1
ATOM 2831 O O . PHE A 1 350 ? -26.522 -17.259 -2.299 1.00 80.69 350 PHE A O 1
ATOM 2838 N N . CYS A 1 351 ? -24.749 -17.755 -1.004 1.00 78.50 351 CYS A N 1
ATOM 2839 C CA . CYS A 1 351 ? -25.500 -18.439 0.038 1.00 78.50 351 CYS A CA 1
ATOM 2840 C C . CYS A 1 351 ? -25.231 -17.799 1.407 1.00 78.50 351 CYS A C 1
ATOM 2842 O O . CYS A 1 351 ? -24.127 -17.876 1.949 1.00 78.50 351 CYS A O 1
ATOM 2844 N N . PHE A 1 352 ? -26.255 -17.173 1.999 1.00 79.69 352 PHE A N 1
ATOM 2845 C CA . PHE A 1 352 ? -26.102 -16.485 3.283 1.00 79.69 352 PHE A CA 1
ATOM 2846 C C . PHE A 1 352 ? -25.716 -17.441 4.418 1.00 79.69 352 PHE A C 1
ATOM 2848 O O . PHE A 1 352 ? -24.957 -17.050 5.303 1.00 79.69 352 PHE A O 1
ATOM 2855 N N . SER A 1 353 ? -26.190 -18.692 4.415 1.00 77.50 353 SER A N 1
ATOM 2856 C CA . SER A 1 353 ? -25.923 -19.660 5.490 1.00 77.50 353 SER A CA 1
ATOM 2857 C C . SER A 1 353 ? -24.461 -20.119 5.540 1.00 77.50 353 SER A C 1
ATOM 2859 O O . SER A 1 353 ? -23.980 -20.485 6.613 1.00 77.50 353 SER A O 1
ATOM 2861 N N . GLU A 1 354 ? -23.698 -19.976 4.456 1.00 81.69 354 GLU A N 1
ATOM 2862 C CA . GLU A 1 354 ? -22.290 -20.368 4.412 1.00 81.69 354 GLU A CA 1
ATOM 2863 C C . GLU A 1 354 ? -21.392 -19.504 5.306 1.00 81.69 354 GLU A C 1
ATOM 2865 O O . GLU A 1 354 ? -21.633 -18.319 5.541 1.00 81.69 354 GLU A O 1
ATOM 2870 N N . ASN A 1 355 ? -20.315 -20.101 5.818 1.00 84.69 355 ASN A N 1
ATOM 2871 C CA . ASN A 1 355 ? -19.318 -19.406 6.640 1.00 84.69 355 ASN A CA 1
ATOM 2872 C C . ASN A 1 355 ? -18.187 -18.782 5.819 1.00 84.69 355 ASN A C 1
ATOM 2874 O O . ASN A 1 355 ? -17.271 -18.194 6.397 1.00 84.69 355 ASN A O 1
ATOM 2878 N N . ILE A 1 356 ? -18.219 -18.921 4.496 1.00 86.75 356 ILE A N 1
ATOM 2879 C CA . ILE A 1 356 ? -17.256 -18.311 3.588 1.00 86.75 356 ILE A CA 1
ATOM 2880 C C . ILE A 1 356 ? -18.052 -17.574 2.520 1.00 86.75 356 ILE A C 1
ATOM 2882 O O . ILE A 1 356 ? -18.797 -18.198 1.783 1.00 86.75 356 ILE A O 1
ATOM 2886 N N . TRP A 1 357 ? -17.911 -16.254 2.443 1.00 85.75 357 TRP A N 1
ATOM 2887 C CA . TRP A 1 357 ? -18.584 -15.443 1.427 1.00 85.75 357 TRP A CA 1
ATOM 2888 C C . TRP A 1 357 ? -17.584 -14.941 0.405 1.00 85.75 357 TRP A C 1
ATOM 2890 O O . TRP A 1 357 ? -16.519 -14.461 0.790 1.00 85.75 357 TRP A O 1
ATOM 2900 N N . ASP A 1 358 ? -17.938 -14.996 -0.877 1.00 82.75 358 ASP A N 1
ATOM 2901 C CA . ASP A 1 358 ? -17.161 -14.378 -1.949 1.00 82.75 358 ASP A CA 1
ATOM 2902 C C . ASP A 1 358 ? -17.548 -12.900 -2.117 1.00 82.75 358 ASP A C 1
ATOM 2904 O O . ASP A 1 358 ? -18.711 -12.560 -2.332 1.00 82.75 358 ASP A O 1
ATOM 2908 N N . PHE A 1 359 ? -16.570 -11.997 -2.024 1.00 81.00 359 PHE A N 1
ATOM 2909 C CA . PHE A 1 359 ? -16.805 -10.556 -2.146 1.00 81.00 359 PHE A CA 1
ATOM 2910 C C . PHE A 1 359 ? -17.296 -10.139 -3.533 1.00 81.00 359 PHE A C 1
ATOM 2912 O O . PHE A 1 359 ? -17.893 -9.070 -3.649 1.00 81.00 359 PHE A O 1
ATOM 2919 N N . ARG A 1 360 ? -17.054 -10.946 -4.575 1.00 81.25 360 ARG A N 1
ATOM 2920 C CA . ARG A 1 360 ? -17.475 -10.637 -5.950 1.00 81.25 360 ARG A CA 1
ATOM 2921 C C . ARG A 1 360 ? -18.996 -10.541 -6.100 1.00 81.25 360 ARG A C 1
ATOM 2923 O O . ARG A 1 360 ? -19.459 -9.948 -7.064 1.00 81.25 360 ARG A O 1
ATOM 2930 N N . HIS A 1 361 ? -19.765 -11.049 -5.135 1.00 80.75 361 HIS A N 1
ATOM 2931 C CA . HIS A 1 361 ? -21.215 -10.835 -5.058 1.00 80.75 361 HIS A CA 1
ATOM 2932 C C . HIS A 1 361 ? -21.630 -9.414 -4.679 1.00 80.75 361 HIS A C 1
ATOM 2934 O O . HIS A 1 361 ? -22.759 -9.020 -4.947 1.00 80.75 361 HIS A O 1
ATOM 2940 N N . PHE A 1 362 ? -20.743 -8.665 -4.027 1.00 80.06 362 PHE A N 1
ATOM 2941 C CA . PHE A 1 362 ? -21.054 -7.355 -3.453 1.00 80.06 362 PHE A CA 1
ATOM 2942 C C . PHE A 1 362 ? -20.209 -6.235 -4.065 1.00 80.06 362 PHE A C 1
ATOM 2944 O O . PHE A 1 362 ? -20.594 -5.073 -4.021 1.00 80.06 362 PHE A O 1
ATOM 2951 N N . VAL A 1 363 ? -19.034 -6.569 -4.607 1.00 74.56 363 VAL A N 1
ATOM 2952 C CA . VAL A 1 363 ? -18.062 -5.612 -5.142 1.00 74.56 363 VAL A CA 1
ATOM 2953 C C . VAL A 1 363 ? -17.462 -6.180 -6.424 1.00 74.56 363 VAL A C 1
ATOM 2955 O O . VAL A 1 363 ? -16.941 -7.288 -6.412 1.00 74.56 363 VAL A O 1
ATOM 2958 N N . GLU A 1 364 ? -17.455 -5.410 -7.515 1.00 65.75 364 GLU A N 1
ATOM 2959 C CA . GLU A 1 364 ? -17.011 -5.890 -8.838 1.00 65.75 364 GLU A CA 1
ATOM 2960 C C . GLU A 1 364 ? -15.548 -6.371 -8.880 1.00 65.75 364 GLU A C 1
ATOM 2962 O O . GLU A 1 364 ? -15.211 -7.304 -9.608 1.00 65.75 364 GLU A O 1
ATOM 2967 N N . LYS A 1 365 ? -14.643 -5.728 -8.125 1.00 66.81 365 LYS A N 1
ATOM 2968 C CA . LYS A 1 365 ? -13.191 -6.008 -8.158 1.00 66.81 365 LYS A CA 1
ATOM 2969 C C . LYS A 1 365 ? -12.563 -5.955 -6.761 1.00 66.81 365 LYS A C 1
ATOM 2971 O O . LYS A 1 365 ? -11.797 -5.034 -6.456 1.00 66.81 365 LYS A O 1
ATOM 2976 N N . PRO A 1 366 ? -12.875 -6.912 -5.876 1.00 66.56 366 PRO A N 1
ATOM 2977 C CA . PRO A 1 366 ? -12.427 -6.849 -4.497 1.00 66.56 366 PRO A CA 1
ATOM 2978 C C . PRO A 1 366 ? -10.943 -7.236 -4.380 1.00 66.56 366 PRO A C 1
ATOM 2980 O O . PRO A 1 366 ? -10.479 -8.191 -5.001 1.00 66.56 366 PRO A O 1
ATOM 2983 N N . GLN A 1 367 ? -10.173 -6.515 -3.551 1.00 64.06 367 GLN A N 1
ATOM 2984 C CA . GLN A 1 367 ? -8.770 -6.881 -3.275 1.00 64.06 367 GLN A CA 1
ATOM 2985 C C . GLN A 1 367 ? -8.639 -8.152 -2.421 1.00 64.06 367 GLN A C 1
ATOM 2987 O O . GLN A 1 367 ? -7.608 -8.823 -2.461 1.00 64.06 367 GLN A O 1
ATOM 2992 N N . VAL A 1 368 ? -9.678 -8.474 -1.647 1.00 67.94 368 VAL A N 1
ATOM 2993 C CA . VAL A 1 368 ? -9.814 -9.704 -0.861 1.00 67.94 368 VAL A CA 1
ATOM 2994 C C . VAL A 1 368 ? -10.970 -10.492 -1.459 1.00 67.94 368 VAL A C 1
ATOM 2996 O O . VAL A 1 368 ? -12.075 -9.973 -1.523 1.00 67.94 368 VAL A O 1
ATOM 2999 N N . LYS A 1 369 ? -10.730 -11.731 -1.900 1.00 72.12 369 LYS A N 1
ATOM 3000 C CA . LYS A 1 369 ? -11.770 -12.531 -2.567 1.00 72.12 369 LYS A CA 1
ATOM 3001 C C . LYS A 1 369 ? -12.840 -13.052 -1.598 1.00 72.12 369 LYS A C 1
ATOM 3003 O O . LYS A 1 369 ? -13.975 -13.208 -2.016 1.00 72.12 369 LYS A O 1
ATOM 3008 N N . THR A 1 370 ? -12.517 -13.296 -0.322 1.00 83.31 370 THR A N 1
ATOM 3009 C CA . THR A 1 370 ? -13.439 -13.989 0.601 1.00 83.31 370 THR A CA 1
ATOM 3010 C C . THR A 1 370 ? -13.475 -13.427 2.026 1.00 83.31 370 THR A C 1
ATOM 3012 O O . THR A 1 370 ? -12.426 -13.088 2.576 1.00 83.31 370 THR A O 1
ATOM 3015 N N . LEU A 1 371 ? -14.649 -13.444 2.665 1.00 86.12 371 LEU A N 1
ATOM 3016 C CA . LEU A 1 371 ? -14.837 -13.312 4.119 1.00 86.12 371 LEU A CA 1
ATOM 3017 C C . LEU A 1 371 ? -15.012 -14.694 4.744 1.00 86.12 371 LEU A C 1
ATOM 3019 O O . LEU A 1 371 ? -15.755 -15.504 4.208 1.00 86.12 371 LEU A O 1
ATOM 3023 N N . ASN A 1 372 ? -14.359 -14.963 5.876 1.00 89.69 372 ASN A N 1
ATOM 3024 C CA . ASN A 1 372 ? -14.475 -16.245 6.577 1.00 89.69 372 ASN A CA 1
ATOM 3025 C C . ASN A 1 372 ? -14.933 -16.032 8.027 1.00 89.69 372 ASN A C 1
ATOM 3027 O O . ASN A 1 372 ? -14.241 -15.394 8.822 1.00 89.69 372 ASN A O 1
ATOM 3031 N N . PHE A 1 373 ? -16.081 -16.599 8.375 1.00 92.00 373 PHE A N 1
ATOM 3032 C CA . PHE A 1 373 ? -16.739 -16.477 9.675 1.00 92.00 373 PHE A CA 1
ATOM 3033 C C . PHE A 1 373 ? -16.436 -17.649 10.620 1.00 92.00 373 PHE A C 1
ATOM 3035 O O . PHE A 1 373 ? -16.758 -17.580 11.804 1.00 92.00 373 PHE A O 1
ATOM 3042 N N . SER A 1 374 ? -15.776 -18.706 10.134 1.00 90.62 374 SER A N 1
ATOM 3043 C CA . SER A 1 374 ? -15.591 -19.984 10.847 1.00 90.62 374 SER A CA 1
ATOM 3044 C C . SER A 1 374 ? -14.858 -19.849 12.185 1.00 90.62 374 SER A C 1
ATOM 3046 O O . SER A 1 374 ? -15.041 -20.654 13.090 1.00 90.62 374 SER A O 1
ATOM 3048 N N . SER A 1 375 ? -14.034 -18.812 12.338 1.00 92.25 375 SER A N 1
ATOM 3049 C CA . SER A 1 375 ? -13.308 -18.521 13.579 1.00 92.25 375 SER A CA 1
ATOM 3050 C C . SER A 1 375 ? -14.174 -17.920 14.693 1.00 92.25 375 SER A C 1
ATOM 3052 O O . SER A 1 375 ? -13.715 -17.837 15.829 1.00 92.25 375 SER A O 1
ATOM 3054 N N . ILE A 1 376 ? -15.385 -17.445 14.385 1.00 95.19 376 ILE A N 1
ATOM 3055 C CA . ILE A 1 376 ? -16.337 -16.954 15.386 1.00 95.19 376 ILE A CA 1
ATOM 3056 C C . ILE A 1 376 ? -17.066 -18.174 15.943 1.00 95.19 376 ILE A C 1
ATOM 3058 O O . ILE A 1 376 ? -17.851 -18.780 15.223 1.00 95.19 376 ILE A O 1
ATOM 3062 N N . LYS A 1 377 ? -16.774 -18.583 17.181 1.00 93.44 377 LYS A N 1
ATOM 3063 C CA . LYS A 1 377 ? -17.247 -19.867 17.733 1.00 93.44 377 LYS A CA 1
ATOM 3064 C C . LYS A 1 377 ? -18.715 -19.858 18.169 1.00 93.44 377 LYS A C 1
ATOM 3066 O O . LYS A 1 377 ? -19.401 -20.848 17.955 1.00 93.44 377 LYS A O 1
ATOM 3071 N N . LEU A 1 378 ? -19.177 -18.757 18.759 1.00 94.19 378 LEU A N 1
ATOM 3072 C CA . LEU A 1 378 ? -20.558 -18.594 19.220 1.00 94.19 378 LEU A CA 1
ATOM 3073 C C . LEU A 1 378 ? -21.510 -18.467 18.031 1.00 94.19 378 LEU A C 1
ATOM 3075 O O . LEU A 1 378 ? -21.346 -17.560 17.214 1.00 94.19 378 LEU A O 1
ATOM 3079 N N . GLN A 1 379 ? -22.488 -19.370 17.942 1.00 92.69 379 GLN A N 1
ATOM 3080 C CA . GLN A 1 379 ? -23.392 -19.464 16.794 1.00 92.69 379 GLN A CA 1
ATOM 3081 C C . GLN A 1 379 ? -24.287 -18.226 16.662 1.00 92.69 379 GLN A C 1
ATOM 3083 O O . GLN A 1 379 ? -24.258 -17.586 15.613 1.00 92.69 379 GLN A O 1
ATOM 3088 N N . TRP A 1 380 ? -24.983 -17.834 17.737 1.00 94.75 380 TRP A N 1
ATOM 3089 C CA . TRP A 1 380 ? -25.834 -16.638 17.748 1.00 94.75 380 TRP A CA 1
ATOM 3090 C C . TRP A 1 380 ? -25.041 -15.391 17.329 1.00 94.75 380 TRP A C 1
ATOM 3092 O O . TRP A 1 380 ? -25.467 -14.616 16.478 1.00 94.75 380 TRP A O 1
ATOM 3102 N N . TYR A 1 381 ? -23.824 -15.235 17.859 1.00 97.06 381 TYR A N 1
ATOM 3103 C CA . TYR A 1 381 ? -22.988 -14.073 17.581 1.00 97.06 381 TYR A CA 1
ATOM 3104 C C . TYR A 1 381 ? -22.473 -14.088 16.140 1.00 97.06 381 TYR A C 1
ATOM 3106 O O . TYR A 1 381 ? -22.440 -13.055 15.476 1.00 97.06 381 TYR A O 1
ATOM 3114 N N . ARG A 1 382 ? -22.107 -15.265 15.614 1.00 95.81 382 ARG A N 1
ATOM 3115 C CA . ARG A 1 382 ? -21.724 -15.425 14.206 1.00 95.81 382 ARG A CA 1
ATOM 3116 C C . ARG A 1 382 ? -22.862 -15.006 13.279 1.00 95.81 382 ARG A C 1
ATOM 3118 O O . ARG A 1 382 ? -22.599 -14.326 12.291 1.00 95.81 382 ARG A O 1
ATOM 3125 N N . GLU A 1 383 ? -24.093 -15.398 13.586 1.00 94.38 383 GLU A N 1
ATOM 3126 C CA . GLU A 1 383 ? -25.277 -15.017 12.813 1.00 94.38 383 GLU A CA 1
ATOM 3127 C C . GLU A 1 383 ? -25.501 -13.502 12.839 1.00 94.38 383 GLU A C 1
ATOM 3129 O O . GLU A 1 383 ? -25.635 -12.904 11.772 1.00 94.38 383 GLU A O 1
ATOM 3134 N N . GLN A 1 384 ? -25.403 -12.863 14.009 1.00 95.94 384 GLN A N 1
ATOM 3135 C CA . GLN A 1 384 ? -25.496 -11.402 14.137 1.00 95.94 384 GLN A CA 1
ATOM 3136 C C . GLN A 1 384 ? -24.394 -10.670 13.356 1.00 95.94 384 GLN A C 1
ATOM 3138 O O . GLN A 1 384 ? -24.661 -9.730 12.610 1.00 95.94 384 GLN A O 1
ATOM 3143 N N . VAL A 1 385 ? -23.145 -11.140 13.437 1.00 96.44 385 VAL A N 1
ATOM 3144 C CA . VAL A 1 385 ? -22.027 -10.566 12.669 1.00 96.44 385 VAL A CA 1
ATOM 3145 C C . VAL A 1 385 ? -22.236 -10.733 11.161 1.00 96.44 385 VAL A C 1
ATOM 3147 O O . VAL A 1 385 ? -21.916 -9.821 10.396 1.00 96.44 385 VAL A O 1
ATOM 3150 N N . LYS A 1 386 ? -22.782 -11.871 10.710 1.00 94.75 386 LYS A N 1
ATOM 3151 C CA . LYS A 1 386 ? -23.138 -12.089 9.300 1.00 94.75 386 LYS A CA 1
ATOM 3152 C C . LYS A 1 386 ? -24.231 -11.120 8.862 1.00 94.75 386 LYS A C 1
ATOM 3154 O O . LYS A 1 386 ? -24.065 -10.461 7.840 1.00 94.75 386 LYS A O 1
ATOM 3159 N N . GLN A 1 387 ? -25.305 -10.983 9.635 1.00 94.75 387 GLN A N 1
ATOM 3160 C CA . GLN A 1 387 ? -26.390 -10.045 9.336 1.00 94.75 387 GLN A CA 1
ATOM 3161 C C . GLN A 1 387 ? -25.879 -8.600 9.249 1.00 94.75 387 GLN A C 1
ATOM 3163 O O . GLN A 1 387 ? -26.130 -7.932 8.245 1.00 94.75 387 GLN A O 1
ATOM 3168 N N . TYR A 1 388 ? -25.071 -8.159 10.216 1.00 94.44 388 TYR A N 1
ATOM 3169 C CA . TYR A 1 388 ? -24.460 -6.831 10.208 1.00 94.44 388 TYR A CA 1
ATOM 3170 C C . TYR A 1 388 ? -23.551 -6.607 8.995 1.00 94.44 388 TYR A C 1
ATOM 3172 O O . TYR A 1 388 ? -23.695 -5.619 8.279 1.00 94.44 388 TYR A O 1
ATOM 3180 N N . LEU A 1 389 ? -22.630 -7.532 8.703 1.00 92.31 389 LEU A N 1
ATOM 3181 C CA . LEU A 1 389 ? -21.731 -7.383 7.555 1.00 92.31 389 LEU A CA 1
ATOM 3182 C C . LEU A 1 389 ? -22.487 -7.420 6.226 1.00 92.31 389 LEU A C 1
ATOM 3184 O O . LEU A 1 389 ? -22.133 -6.685 5.309 1.00 92.31 389 LEU A O 1
ATOM 3188 N N . HIS A 1 390 ? -23.544 -8.223 6.119 1.00 91.25 390 HIS A N 1
ATOM 3189 C CA . HIS A 1 390 ? -24.419 -8.224 4.952 1.00 91.25 390 HIS A CA 1
ATOM 3190 C C . HIS A 1 390 ? -25.179 -6.900 4.802 1.00 91.25 390 HIS A C 1
ATOM 3192 O O . HIS A 1 390 ? -25.254 -6.375 3.693 1.00 91.25 390 HIS A O 1
ATOM 3198 N N . PHE A 1 391 ? -25.671 -6.322 5.903 1.00 90.31 391 PHE A N 1
ATOM 3199 C CA . PHE A 1 391 ? -26.258 -4.981 5.926 1.00 90.31 391 PHE A CA 1
ATOM 3200 C C . PHE A 1 391 ? -25.259 -3.924 5.432 1.00 90.31 391 PHE A C 1
ATOM 3202 O O . PHE A 1 391 ? -25.568 -3.167 4.510 1.00 90.31 391 PHE A O 1
ATOM 3209 N N . LEU A 1 392 ? -24.027 -3.932 5.955 1.00 87.75 392 LEU A N 1
ATOM 3210 C CA . LEU A 1 392 ? -22.974 -3.017 5.512 1.00 87.75 392 LEU A CA 1
ATOM 3211 C C . LEU A 1 392 ? -22.682 -3.175 4.014 1.00 87.75 392 LEU A C 1
ATOM 3213 O O . LEU A 1 392 ? -22.611 -2.181 3.295 1.00 87.75 392 LEU A O 1
ATOM 3217 N N . LEU A 1 393 ? -22.555 -4.411 3.528 1.00 85.88 393 LEU A N 1
ATOM 3218 C CA . LEU A 1 393 ? -22.275 -4.702 2.120 1.00 85.88 393 LEU A CA 1
ATOM 3219 C C . LEU A 1 393 ? -23.421 -4.279 1.190 1.00 85.88 393 LEU A C 1
ATOM 3221 O O . LEU A 1 393 ? -23.154 -3.755 0.112 1.00 85.88 393 LEU A O 1
ATOM 3225 N N . LYS A 1 394 ? -24.681 -4.451 1.608 1.00 84.38 394 LYS A N 1
ATOM 3226 C CA . LYS A 1 394 ? -25.857 -4.024 0.833 1.00 84.38 394 LYS A CA 1
ATOM 3227 C C . LYS A 1 394 ? -26.088 -2.516 0.840 1.00 84.38 394 LYS A C 1
ATOM 3229 O O . LYS A 1 394 ? -26.695 -2.010 -0.095 1.00 84.38 394 LYS A O 1
ATOM 3234 N N . SER A 1 395 ? -25.597 -1.796 1.849 1.00 78.19 395 SER A N 1
ATOM 3235 C CA . SER A 1 395 ? -25.813 -0.347 1.970 1.00 78.19 395 SER A CA 1
ATOM 3236 C C . SER A 1 395 ? -25.192 0.486 0.839 1.00 78.19 395 SER A C 1
ATOM 3238 O O . SER A 1 395 ? -25.493 1.667 0.728 1.00 78.19 395 SER A O 1
ATOM 3240 N N . GLY A 1 396 ? -24.284 -0.076 0.030 1.00 64.50 396 GLY A N 1
ATOM 3241 C CA . GLY A 1 396 ? -23.615 0.644 -1.065 1.00 64.50 396 GLY A CA 1
ATOM 3242 C C . GLY A 1 396 ? -22.660 1.765 -0.619 1.00 64.50 396 GLY A C 1
ATOM 3243 O O . GLY A 1 396 ? -21.909 2.298 -1.433 1.00 64.50 396 GLY A O 1
ATOM 3244 N N . ASN A 1 397 ? -22.615 2.084 0.679 1.00 58.84 397 ASN A N 1
ATOM 3245 C CA . ASN A 1 397 ? -21.844 3.193 1.251 1.00 58.84 397 ASN A CA 1
ATOM 3246 C C . ASN A 1 397 ? -20.328 2.942 1.292 1.00 58.84 397 ASN A C 1
ATOM 3248 O O . ASN A 1 397 ? -19.545 3.842 1.604 1.00 58.84 397 ASN A O 1
ATOM 3252 N N . TYR A 1 398 ? -19.883 1.729 0.961 1.00 60.50 398 TYR A N 1
ATOM 3253 C CA . TYR A 1 398 ? -18.476 1.354 1.002 1.00 60.50 398 TYR A CA 1
ATOM 3254 C C . TYR A 1 398 ? -17.913 1.181 -0.404 1.00 60.50 398 TYR A C 1
ATOM 3256 O O . TYR A 1 398 ? -18.111 0.173 -1.071 1.00 60.50 398 TYR A O 1
ATOM 3264 N N . THR A 1 399 ? -17.109 2.156 -0.826 1.00 50.34 399 THR A N 1
ATOM 3265 C CA . THR A 1 399 ? -16.333 2.094 -2.077 1.00 50.34 399 THR A CA 1
ATOM 3266 C C . THR A 1 399 ? -15.113 1.165 -1.992 1.00 50.34 399 THR A C 1
ATOM 3268 O O . THR A 1 399 ? -14.435 0.947 -2.995 1.00 50.34 399 THR A O 1
ATOM 3271 N N . SER A 1 400 ? -14.814 0.619 -0.806 1.00 63.16 400 SER A N 1
ATOM 3272 C CA . SER A 1 400 ? -13.680 -0.270 -0.544 1.00 63.16 400 SER A CA 1
ATOM 3273 C C . SER A 1 400 ? -14.064 -1.415 0.396 1.00 63.16 400 SER A C 1
ATOM 3275 O O . SER A 1 400 ? -14.697 -1.196 1.427 1.00 63.16 400 SER A O 1
ATOM 3277 N N . VAL A 1 401 ? -13.569 -2.623 0.101 1.00 69.69 401 VAL A N 1
ATOM 3278 C CA . VAL A 1 401 ? -13.707 -3.832 0.942 1.00 69.69 401 VAL A CA 1
ATOM 3279 C C . VAL A 1 401 ? -13.015 -3.726 2.307 1.00 69.69 401 VAL A C 1
ATOM 3281 O O . VAL A 1 401 ? -13.210 -4.585 3.162 1.00 69.69 401 VAL A O 1
ATOM 3284 N N . THR A 1 402 ? -12.199 -2.690 2.530 1.00 76.38 402 THR A N 1
ATOM 3285 C CA . THR A 1 402 ? -11.429 -2.513 3.770 1.00 76.38 402 THR A CA 1
ATOM 3286 C C . THR A 1 402 ? -12.319 -2.455 5.006 1.00 76.38 402 THR A C 1
ATOM 3288 O O . THR A 1 402 ? -11.991 -3.101 5.995 1.00 76.38 402 THR A O 1
ATOM 3291 N N . VAL A 1 403 ? -13.442 -1.730 4.954 1.00 81.38 403 VAL A N 1
ATOM 3292 C CA . VAL A 1 403 ? -14.299 -1.551 6.136 1.00 81.38 403 VAL A CA 1
ATOM 3293 C C . VAL A 1 403 ? -14.933 -2.880 6.568 1.00 81.38 403 VAL A C 1
ATOM 3295 O O . VAL A 1 403 ? -14.658 -3.288 7.691 1.00 81.38 403 VAL A O 1
ATOM 3298 N N . PRO A 1 404 ? -15.648 -3.636 5.706 1.00 85.88 404 PRO A N 1
ATOM 3299 C CA . PRO A 1 404 ? -16.171 -4.953 6.087 1.00 85.88 404 PRO A CA 1
ATOM 3300 C C . PRO A 1 404 ? -15.100 -5.936 6.585 1.00 85.88 404 PRO A C 1
ATOM 3302 O O . PRO A 1 404 ? -15.341 -6.694 7.523 1.00 85.88 404 PRO A O 1
ATOM 3305 N N . VAL A 1 405 ? -13.897 -5.922 5.992 1.00 87.75 405 VAL A N 1
ATOM 3306 C CA . VAL A 1 405 ? -12.781 -6.775 6.441 1.00 87.75 405 VAL A CA 1
ATOM 3307 C C . VAL A 1 405 ? -12.310 -6.379 7.842 1.00 87.75 405 VAL A C 1
ATOM 3309 O O . VAL A 1 405 ? -12.179 -7.249 8.703 1.00 87.75 405 VAL A O 1
ATOM 3312 N N . ASN A 1 406 ? -12.085 -5.089 8.093 1.00 89.62 406 ASN A N 1
ATOM 3313 C CA . ASN A 1 406 ? -11.663 -4.594 9.404 1.00 89.62 406 ASN A CA 1
ATOM 3314 C C . ASN A 1 406 ? -12.754 -4.822 10.459 1.00 89.62 406 ASN A C 1
ATOM 3316 O O . ASN A 1 406 ? -12.442 -5.232 11.578 1.00 89.62 406 ASN A O 1
ATOM 3320 N N . SER A 1 407 ? -14.025 -4.659 10.079 1.00 92.75 407 SER A N 1
ATOM 3321 C CA . SER A 1 407 ? -15.174 -4.999 10.914 1.00 92.75 407 SER A CA 1
ATOM 3322 C C . SER A 1 407 ? -15.171 -6.471 11.306 1.00 92.75 407 SER A C 1
ATOM 3324 O O . SER A 1 407 ? -15.247 -6.779 12.492 1.00 92.75 407 SER A O 1
ATOM 3326 N N . LEU A 1 408 ? -14.986 -7.388 10.349 1.00 94.31 408 LEU A N 1
ATOM 3327 C CA . LEU A 1 408 ? -14.886 -8.818 10.648 1.00 94.31 408 LEU A CA 1
ATOM 3328 C C . LEU A 1 408 ? -13.719 -9.131 11.593 1.00 94.31 408 LEU A C 1
ATOM 3330 O O . LEU A 1 408 ? -13.868 -9.974 12.473 1.00 94.31 408 LEU A O 1
ATOM 3334 N N . VAL A 1 409 ? -12.561 -8.484 11.426 1.00 94.12 409 VAL A N 1
ATOM 3335 C CA . VAL A 1 409 ? -11.401 -8.689 12.311 1.00 94.12 409 VAL A CA 1
ATOM 3336 C C . VAL A 1 409 ? -11.725 -8.259 13.742 1.00 94.12 409 VAL A C 1
ATOM 3338 O O . VAL A 1 409 ? -11.546 -9.060 14.658 1.00 94.12 409 VAL A O 1
ATOM 3341 N N . ALA A 1 410 ? -12.238 -7.042 13.934 1.00 95.69 410 ALA A N 1
ATOM 3342 C CA . ALA A 1 410 ? -12.575 -6.521 15.258 1.00 95.69 410 ALA A CA 1
ATOM 3343 C C . ALA A 1 410 ? -13.676 -7.356 15.938 1.00 95.69 410 ALA A C 1
ATOM 3345 O O . ALA A 1 410 ? -13.523 -7.775 17.084 1.00 95.69 410 ALA A O 1
ATOM 3346 N N . LEU A 1 411 ? -14.746 -7.681 15.205 1.00 97.12 411 LEU A N 1
ATOM 3347 C CA . LEU A 1 411 ? -15.860 -8.487 15.714 1.00 97.12 411 LEU A CA 1
ATOM 3348 C C . LEU A 1 411 ? -15.436 -9.927 16.002 1.00 97.12 411 LEU A C 1
ATOM 3350 O O . LEU A 1 411 ? -15.896 -10.532 16.960 1.00 97.12 411 LEU A O 1
ATOM 3354 N N . ARG A 1 412 ? -14.494 -10.491 15.245 1.00 96.50 412 ARG A N 1
ATOM 3355 C CA . ARG A 1 412 ? -13.920 -11.805 15.560 1.00 96.50 412 ARG A CA 1
ATOM 3356 C C . ARG A 1 412 ? -13.139 -11.788 16.872 1.00 96.50 412 ARG A C 1
ATOM 3358 O O . ARG A 1 412 ? -13.276 -12.727 17.651 1.00 96.50 412 ARG A O 1
ATOM 3365 N N . GLN A 1 413 ? -12.332 -10.755 17.110 1.00 95.62 413 GLN A N 1
ATOM 3366 C CA . GLN A 1 413 ? -11.600 -10.590 18.371 1.00 95.62 413 GLN A CA 1
ATOM 3367 C C . GLN A 1 413 ? -12.569 -10.416 19.549 1.00 95.62 413 GLN A C 1
ATOM 3369 O O . GLN A 1 413 ? -12.402 -11.058 20.585 1.00 95.62 413 GLN A O 1
ATOM 3374 N N . PHE A 1 414 ? -13.636 -9.636 19.367 1.00 96.81 414 PHE A N 1
ATOM 3375 C CA . PHE A 1 414 ? -14.683 -9.501 20.379 1.00 96.81 414 PHE A CA 1
ATOM 3376 C C . PHE A 1 414 ? -15.457 -10.812 20.597 1.00 96.81 414 PHE A C 1
ATOM 3378 O O . PHE A 1 414 ? -15.646 -11.242 21.728 1.00 96.81 414 PHE A O 1
ATOM 3385 N N . GLY A 1 415 ? -15.798 -11.545 19.538 1.00 96.25 415 GLY A N 1
ATOM 3386 C CA . GLY A 1 415 ? -16.433 -12.862 19.638 1.00 96.25 415 GLY A CA 1
ATOM 3387 C C . GLY A 1 415 ? -15.581 -13.912 20.363 1.00 96.25 415 GLY A C 1
ATOM 3388 O O . GLY A 1 415 ? -16.124 -14.816 20.995 1.00 96.25 415 GLY A O 1
ATOM 3389 N N . GLN A 1 416 ? -14.248 -13.796 20.320 1.00 95.50 416 GLN A N 1
ATOM 3390 C CA . GLN A 1 416 ? -13.362 -14.634 21.137 1.00 95.50 416 GLN A CA 1
ATOM 3391 C C . GLN A 1 416 ? -13.497 -14.329 22.633 1.00 95.50 416 GLN A C 1
ATOM 3393 O O . GLN A 1 416 ? -13.446 -15.264 23.431 1.00 95.50 416 GLN A O 1
ATOM 3398 N N . LEU A 1 417 ? -13.696 -13.060 23.013 1.00 95.75 417 LEU A N 1
ATOM 3399 C CA . LEU A 1 417 ? -14.006 -12.687 24.397 1.00 95.75 417 LEU A CA 1
ATOM 3400 C C . LEU A 1 417 ? -15.340 -13.270 24.828 1.00 95.75 417 LEU A C 1
ATOM 3402 O O . LEU A 1 417 ? -15.386 -13.969 25.834 1.00 95.75 417 LEU A O 1
ATOM 3406 N N . LEU A 1 418 ? -16.391 -13.053 24.037 1.00 96.44 418 LEU A N 1
ATOM 3407 C CA . LEU A 1 418 ? -17.718 -13.584 24.346 1.00 96.44 418 LEU A CA 1
ATOM 3408 C C . LEU A 1 418 ? -17.671 -15.100 24.576 1.00 96.44 418 LEU A C 1
ATOM 3410 O O . LEU A 1 418 ? -18.280 -15.601 25.514 1.00 96.44 418 LEU A O 1
ATOM 3414 N N . TYR A 1 419 ? -16.888 -15.826 23.769 1.00 95.69 419 TYR A N 1
ATOM 3415 C CA . TYR A 1 419 ? -16.728 -17.273 23.913 1.00 95.69 419 TYR A CA 1
ATOM 3416 C C . TYR A 1 419 ? -16.021 -17.658 25.218 1.00 95.69 419 TYR A C 1
ATOM 3418 O O . TYR A 1 419 ? -16.418 -18.613 25.877 1.00 95.69 419 TYR A O 1
ATOM 3426 N N . GLN A 1 420 ? -14.973 -16.929 25.603 1.00 94.88 420 GLN A N 1
ATOM 3427 C CA . GLN A 1 420 ? -14.224 -17.208 26.832 1.00 94.88 420 GLN A CA 1
ATOM 3428 C C . GLN A 1 420 ? -15.017 -16.886 28.097 1.00 94.88 420 GLN A C 1
ATOM 3430 O O . GLN A 1 420 ? -14.886 -17.606 29.080 1.00 94.88 420 GLN A O 1
ATOM 3435 N N . TYR A 1 421 ? -15.850 -15.847 28.054 1.00 95.12 421 TYR A N 1
ATOM 3436 C CA . TYR A 1 421 ? -16.770 -15.486 29.134 1.00 95.12 421 TYR A CA 1
ATOM 3437 C C . TYR A 1 421 ? -18.116 -16.223 29.043 1.00 95.12 421 TYR A C 1
ATOM 3439 O O . TYR A 1 421 ? -19.018 -15.931 29.818 1.00 95.12 421 TYR A O 1
ATOM 3447 N N . GLN A 1 422 ? -18.248 -17.183 28.117 1.00 93.56 422 GLN A N 1
ATOM 3448 C CA . GLN A 1 422 ? -19.425 -18.046 27.951 1.00 93.56 422 GLN A CA 1
ATOM 3449 C C . GLN A 1 422 ? -20.751 -17.282 27.789 1.00 93.56 422 GLN A C 1
ATOM 3451 O O . GLN A 1 422 ? -21.797 -17.730 28.254 1.00 93.56 422 GLN A O 1
ATOM 3456 N N . ILE A 1 423 ? -20.713 -16.140 27.100 1.00 95.56 423 ILE A N 1
ATOM 3457 C CA . ILE A 1 423 ? -21.889 -15.298 26.867 1.00 95.56 423 ILE A CA 1
ATOM 3458 C C . ILE A 1 423 ? -22.848 -15.997 25.894 1.00 95.56 423 ILE A C 1
ATOM 3460 O O . ILE A 1 423 ? -22.494 -16.252 24.739 1.00 95.56 423 ILE A O 1
ATOM 3464 N N . GLN A 1 424 ? -24.058 -16.312 26.360 1.00 90.25 424 GLN A N 1
ATOM 3465 C CA . GLN A 1 424 ? -25.023 -17.138 25.622 1.00 90.25 424 GLN A CA 1
ATOM 3466 C C . GLN A 1 424 ? -25.907 -16.351 24.654 1.00 90.25 424 GLN A C 1
ATOM 3468 O O . GLN A 1 424 ? -26.396 -16.929 23.688 1.00 90.25 424 GLN A O 1
ATOM 3473 N N . ASP A 1 425 ? -26.073 -15.048 24.868 1.00 90.56 425 ASP A N 1
ATOM 3474 C CA . ASP A 1 425 ? -26.948 -14.198 24.064 1.00 90.56 425 ASP A CA 1
ATOM 3475 C C . ASP A 1 425 ? -26.531 -12.710 24.167 1.00 90.56 425 ASP A C 1
ATOM 3477 O O . ASP A 1 425 ? -25.676 -12.364 24.994 1.00 90.56 425 ASP A O 1
ATOM 3481 N N . PRO A 1 426 ? -27.093 -11.814 23.329 1.00 89.62 426 PRO A N 1
ATOM 3482 C CA . PRO A 1 426 ? -26.710 -10.404 23.307 1.00 89.62 426 PRO A CA 1
ATOM 3483 C C . PRO A 1 426 ? -26.859 -9.671 24.651 1.00 89.62 426 PRO A C 1
ATOM 3485 O O . PRO A 1 426 ? -26.080 -8.755 24.902 1.00 89.62 426 PRO A O 1
ATOM 3488 N N . SER A 1 427 ? -27.799 -10.062 25.522 1.00 88.44 427 SER A N 1
ATOM 3489 C CA . SER A 1 427 ? -28.045 -9.384 26.808 1.00 88.44 427 SER A CA 1
ATOM 3490 C C . SER A 1 427 ? -26.880 -9.512 27.793 1.00 88.44 427 SER A C 1
ATOM 3492 O O . SER A 1 427 ? -26.700 -8.658 28.658 1.00 88.44 427 SER A O 1
ATOM 3494 N N . GLY A 1 428 ? -26.029 -10.530 27.628 1.00 89.50 428 GLY A N 1
ATOM 3495 C CA . GLY A 1 428 ? -24.814 -10.689 28.426 1.00 89.50 428 GLY A CA 1
ATOM 3496 C C . GLY A 1 428 ? -23.675 -9.742 28.028 1.00 89.50 428 GLY A C 1
ATOM 3497 O O . GLY A 1 428 ? -22.632 -9.727 28.687 1.00 89.50 428 GLY A O 1
ATOM 3498 N N . ILE A 1 429 ? -23.837 -8.949 26.961 1.00 92.81 429 ILE A N 1
ATOM 3499 C CA . ILE A 1 429 ? -22.876 -7.907 26.595 1.00 92.81 429 ILE A CA 1
ATOM 3500 C C . ILE A 1 429 ? -22.993 -6.757 27.598 1.00 92.81 429 ILE A C 1
ATOM 3502 O O . ILE A 1 429 ? -24.055 -6.181 27.790 1.00 92.81 429 ILE A O 1
ATOM 3506 N N . ASN A 1 430 ? -21.875 -6.396 28.227 1.00 92.06 430 ASN A N 1
ATOM 3507 C CA . ASN A 1 430 ? -21.802 -5.322 29.212 1.00 92.06 430 ASN A CA 1
ATOM 3508 C C . ASN A 1 430 ? -20.515 -4.501 29.047 1.00 92.06 430 ASN A C 1
ATOM 3510 O O . ASN A 1 430 ? -19.590 -4.867 28.312 1.00 92.06 430 ASN A O 1
ATOM 3514 N N . ARG A 1 431 ? -20.442 -3.374 29.761 1.00 92.19 431 ARG A N 1
ATOM 3515 C CA . ARG A 1 431 ? -19.297 -2.456 29.723 1.00 92.19 431 ARG A CA 1
ATOM 3516 C C . ARG A 1 431 ? -17.970 -3.127 30.093 1.00 92.19 431 ARG A C 1
ATOM 3518 O O . ARG A 1 431 ? -16.937 -2.767 29.521 1.00 92.19 431 ARG A O 1
ATOM 3525 N N . GLN A 1 432 ? -17.991 -4.103 31.004 1.00 93.88 432 GLN A N 1
ATOM 3526 C CA . GLN A 1 432 ? -16.790 -4.808 31.457 1.00 93.88 432 GLN A CA 1
ATOM 3527 C C . GLN A 1 432 ? -16.132 -5.584 30.313 1.00 93.88 432 GLN A C 1
ATOM 3529 O O . GLN A 1 432 ? -14.911 -5.555 30.174 1.00 93.88 432 GLN A O 1
ATOM 3534 N N . LEU A 1 433 ? -16.918 -6.203 29.428 1.00 94.88 433 LEU A N 1
ATOM 3535 C CA . LEU A 1 433 ? -16.383 -6.901 28.253 1.00 94.88 433 LEU A CA 1
ATOM 3536 C C . LEU A 1 433 ? -15.660 -5.951 27.286 1.00 94.88 433 LEU A C 1
ATOM 3538 O O . LEU A 1 433 ? -14.657 -6.337 26.685 1.00 94.88 433 LEU A O 1
ATOM 3542 N N . VAL A 1 434 ? -16.117 -4.699 27.169 1.00 93.75 434 VAL A N 1
ATOM 3543 C CA . VAL A 1 434 ? -15.434 -3.665 26.372 1.00 93.75 434 VAL A CA 1
ATOM 3544 C C . VAL A 1 434 ? -14.112 -3.237 27.019 1.00 93.75 434 VAL A C 1
ATOM 3546 O O . VAL A 1 434 ? -13.132 -3.037 26.305 1.00 93.75 434 VAL A O 1
ATOM 3549 N N . LEU A 1 435 ? -14.039 -3.145 28.355 1.00 93.56 435 LEU A N 1
ATOM 3550 C CA . LEU A 1 435 ? -12.769 -2.885 29.056 1.00 93.56 435 LEU A CA 1
ATOM 3551 C C . LEU A 1 435 ? -11.763 -4.012 28.823 1.00 93.56 435 LEU A C 1
ATOM 3553 O O . LEU A 1 435 ? -10.632 -3.751 28.427 1.00 93.56 435 LEU A O 1
ATOM 3557 N N . VAL A 1 436 ? -12.195 -5.268 28.968 1.00 95.38 436 VAL A N 1
ATOM 3558 C CA . VAL A 1 436 ? -11.323 -6.426 28.721 1.00 95.38 436 VAL A CA 1
ATOM 3559 C C . VAL A 1 436 ? -10.882 -6.478 27.253 1.00 95.38 436 VAL A C 1
ATOM 3561 O O . VAL A 1 436 ? -9.747 -6.856 26.956 1.00 95.38 436 VAL A O 1
ATOM 3564 N N . PHE A 1 437 ? -11.746 -6.074 26.315 1.00 95.19 437 PHE A N 1
ATOM 3565 C CA . PHE A 1 437 ? -11.358 -5.908 24.915 1.00 95.19 437 PHE A CA 1
ATOM 3566 C C . PHE A 1 437 ? -10.255 -4.862 24.751 1.00 95.19 437 PHE A C 1
ATOM 3568 O O . PHE A 1 437 ? -9.242 -5.149 24.117 1.00 95.19 437 PHE A O 1
ATOM 3575 N N . LEU A 1 438 ? -10.400 -3.684 25.359 1.00 91.81 438 LEU A N 1
ATOM 3576 C CA . LEU A 1 438 ? -9.380 -2.636 25.305 1.00 91.81 438 LEU A CA 1
ATOM 3577 C C . LEU A 1 438 ? -8.041 -3.095 25.888 1.00 91.81 438 LEU A C 1
ATOM 3579 O O . LEU A 1 438 ? -7.007 -2.904 25.248 1.00 91.81 438 LEU A O 1
ATOM 3583 N N . ASP A 1 439 ? -8.063 -3.781 27.030 1.00 92.38 439 ASP A N 1
ATOM 3584 C CA . ASP A 1 439 ? -6.856 -4.310 27.670 1.00 92.38 439 ASP A CA 1
ATOM 3585 C C . ASP A 1 439 ? -6.113 -5.322 26.794 1.00 92.38 439 ASP A C 1
ATOM 3587 O O . ASP A 1 439 ? -4.879 -5.365 26.796 1.00 92.38 439 ASP A O 1
ATOM 3591 N N . ARG A 1 440 ? -6.838 -6.124 26.007 1.00 93.12 440 ARG A N 1
ATOM 3592 C CA . ARG A 1 440 ? -6.227 -7.051 25.040 1.00 93.12 440 ARG A CA 1
ATOM 3593 C C . ARG A 1 440 ? -5.643 -6.350 23.834 1.00 93.12 440 ARG A C 1
ATOM 3595 O O . ARG A 1 440 ? -4.621 -6.778 23.304 1.00 93.12 440 ARG A O 1
ATOM 3602 N N . GLU A 1 441 ? -6.291 -5.283 23.393 1.00 91.12 441 GLU A N 1
ATOM 3603 C CA . GLU A 1 441 ? -5.900 -4.554 22.196 1.00 91.12 441 GLU A CA 1
ATOM 3604 C C . GLU A 1 441 ? -4.885 -3.431 22.480 1.00 91.12 441 GLU A C 1
ATOM 3606 O O . GLU A 1 441 ? -4.467 -2.765 21.531 1.00 91.12 441 GLU A O 1
ATOM 3611 N N . LYS A 1 442 ? -4.430 -3.264 23.734 1.00 87.50 442 LYS A N 1
ATOM 3612 C CA . LYS A 1 442 ? -3.493 -2.210 24.177 1.00 87.50 442 LYS A CA 1
ATOM 3613 C C . LYS A 1 442 ? -2.146 -2.184 23.451 1.00 87.50 442 LYS A C 1
ATOM 3615 O O . LYS A 1 442 ? -1.484 -1.156 23.428 1.00 87.50 442 LYS A O 1
ATOM 3620 N N . ALA A 1 443 ? -1.729 -3.313 22.873 1.00 89.00 443 ALA A N 1
ATOM 3621 C CA . ALA A 1 443 ? -0.495 -3.402 22.092 1.00 89.00 443 ALA A CA 1
ATOM 3622 C C . ALA A 1 443 ? -0.641 -2.822 20.671 1.00 89.00 443 ALA A C 1
ATOM 3624 O O . ALA A 1 443 ? 0.354 -2.625 19.975 1.00 89.00 443 ALA A O 1
ATOM 3625 N N . ASN A 1 444 ? -1.871 -2.575 20.209 1.00 89.19 444 ASN A N 1
ATOM 3626 C CA . ASN A 1 444 ? -2.099 -1.931 18.922 1.00 89.19 444 ASN A CA 1
ATOM 3627 C C . ASN A 1 444 ? -1.859 -0.419 19.014 1.00 89.19 444 ASN A C 1
ATOM 3629 O O . ASN A 1 444 ? -1.983 0.191 20.069 1.00 89.19 444 ASN A O 1
ATOM 3633 N N . SER A 1 445 ? -1.628 0.217 17.865 1.00 87.44 445 SER A N 1
ATOM 3634 C CA . SER A 1 445 ? -1.576 1.679 17.793 1.00 87.44 445 SER A CA 1
ATOM 3635 C C . SER A 1 445 ? -2.923 2.326 18.142 1.00 87.44 445 SER A C 1
ATOM 3637 O O . SER A 1 445 ? -3.982 1.781 17.813 1.00 87.44 445 SER A O 1
ATOM 3639 N N . ASN A 1 446 ? -2.894 3.545 18.697 1.00 86.00 446 ASN A N 1
ATOM 3640 C CA . ASN A 1 446 ? -4.095 4.329 19.030 1.00 86.00 446 ASN A CA 1
ATOM 3641 C C . ASN A 1 446 ? -5.086 4.416 17.864 1.00 86.00 446 ASN A C 1
ATOM 3643 O O . ASN A 1 446 ? -6.292 4.279 18.050 1.00 86.00 446 ASN A O 1
ATOM 3647 N N . ARG A 1 447 ? -4.582 4.582 16.634 1.00 85.62 447 ARG A N 1
ATOM 3648 C CA . ARG A 1 447 ? -5.410 4.588 15.421 1.00 85.62 447 ARG A CA 1
ATOM 3649 C C . ARG A 1 447 ? -6.202 3.289 15.250 1.00 85.62 447 ARG A C 1
ATOM 3651 O O . ARG A 1 447 ? -7.384 3.336 14.928 1.00 85.62 447 ARG A O 1
ATOM 3658 N N . THR A 1 448 ? -5.549 2.151 15.458 1.00 89.81 448 THR A N 1
ATOM 3659 C CA . THR A 1 448 ? -6.162 0.825 15.318 1.00 89.81 448 THR A CA 1
ATOM 3660 C C . THR A 1 448 ? -7.187 0.577 16.422 1.00 89.81 448 THR A C 1
ATOM 3662 O O . THR A 1 448 ? -8.275 0.082 16.142 1.00 89.81 448 THR A O 1
ATOM 3665 N N . ILE A 1 449 ? -6.870 0.956 17.665 1.00 90.94 449 ILE A N 1
ATOM 3666 C CA . ILE A 1 449 ? -7.797 0.851 18.804 1.00 90.94 449 ILE A CA 1
ATOM 3667 C C . ILE A 1 449 ? -9.044 1.701 18.549 1.00 90.94 449 ILE A C 1
ATOM 3669 O O . ILE A 1 449 ? -10.163 1.204 18.654 1.00 90.94 449 ILE A O 1
ATOM 3673 N N . ARG A 1 450 ? -8.859 2.958 18.127 1.00 91.88 450 ARG A N 1
ATOM 3674 C CA . ARG A 1 450 ? -9.953 3.860 17.754 1.00 91.88 450 ARG A CA 1
ATOM 3675 C C . ARG A 1 450 ? -10.856 3.265 16.675 1.00 91.88 450 ARG A C 1
ATOM 3677 O O . ARG A 1 450 ? -12.074 3.329 16.805 1.00 91.88 450 ARG A O 1
ATOM 3684 N N . GLU A 1 451 ? -10.282 2.691 15.619 1.00 92.00 451 GLU A N 1
ATOM 3685 C CA . GLU A 1 451 ? -11.057 2.054 14.548 1.00 92.00 451 GLU A CA 1
ATOM 3686 C C . GLU A 1 451 ? -11.874 0.864 15.070 1.00 92.00 451 GLU A C 1
ATOM 3688 O O . GLU A 1 451 ? -13.071 0.777 14.801 1.00 92.00 451 GLU A O 1
ATOM 3693 N N . LYS A 1 452 ? -11.265 -0.008 15.884 1.00 94.62 452 LYS A N 1
ATOM 3694 C CA . LYS A 1 452 ? -11.953 -1.147 16.511 1.00 94.62 452 LYS A CA 1
ATOM 3695 C C . LYS A 1 452 ? -13.096 -0.706 17.427 1.00 94.62 452 LYS A C 1
ATOM 3697 O O . LYS A 1 452 ? -14.172 -1.291 17.360 1.00 94.62 452 LYS A O 1
ATOM 3702 N N . LEU A 1 453 ? -12.895 0.337 18.233 1.00 93.44 453 LEU A N 1
ATOM 3703 C CA . LEU A 1 453 ? -13.936 0.888 19.103 1.00 93.44 453 LEU A CA 1
ATOM 3704 C C . LEU A 1 453 ? -15.099 1.489 18.317 1.00 93.44 453 LEU A C 1
ATOM 3706 O O . LEU A 1 453 ? -16.247 1.237 18.664 1.00 93.44 453 LEU A O 1
ATOM 3710 N N . HIS A 1 454 ? -14.829 2.228 17.238 1.00 92.56 454 HIS A N 1
ATOM 3711 C CA . HIS A 1 454 ? -15.894 2.719 16.360 1.00 92.56 454 HIS A CA 1
ATOM 3712 C C . HIS A 1 454 ? -16.672 1.570 15.709 1.00 92.56 454 HIS A C 1
ATOM 3714 O O . HIS A 1 454 ? -17.892 1.637 15.617 1.00 92.56 454 HIS A O 1
ATOM 3720 N N . ILE A 1 455 ? -15.992 0.495 15.301 1.00 94.81 455 ILE A N 1
ATOM 3721 C CA . ILE A 1 455 ? -16.656 -0.696 14.759 1.00 94.81 455 ILE A CA 1
ATOM 3722 C C . ILE A 1 455 ? -17.567 -1.346 15.805 1.00 94.81 455 ILE A C 1
ATOM 3724 O O . ILE A 1 455 ? -18.698 -1.688 15.470 1.00 94.81 455 ILE A O 1
ATOM 3728 N N . LEU A 1 456 ? -17.090 -1.522 17.044 1.00 94.94 456 LEU A N 1
ATOM 3729 C CA . LEU A 1 456 ? -17.903 -2.081 18.128 1.00 94.94 456 LEU A CA 1
ATOM 3730 C C . LEU A 1 456 ? -19.095 -1.184 18.450 1.00 94.94 456 LEU A C 1
ATOM 3732 O O . LEU A 1 456 ? -20.209 -1.684 18.528 1.00 94.94 456 LEU A O 1
ATOM 3736 N N . LYS A 1 457 ? -18.870 0.130 18.559 1.00 94.12 457 LYS A N 1
ATOM 3737 C CA . LYS A 1 457 ? -19.924 1.119 18.794 1.00 94.12 457 LYS A CA 1
ATOM 3738 C C . LYS A 1 457 ? -21.033 1.007 17.740 1.00 94.12 457 LYS A C 1
ATOM 3740 O O . LYS A 1 457 ? -22.183 0.788 18.098 1.00 94.12 457 LYS A O 1
ATOM 3745 N N . ASN A 1 458 ? -20.668 1.052 16.458 1.00 93.50 458 ASN A N 1
ATOM 3746 C CA . ASN A 1 458 ? -21.627 0.956 15.353 1.00 93.50 458 ASN A CA 1
ATOM 3747 C C . ASN A 1 458 ? -22.346 -0.403 15.320 1.00 93.50 458 ASN A C 1
ATOM 3749 O O . ASN A 1 458 ? -23.516 -0.483 14.962 1.00 93.50 458 ASN A O 1
ATOM 3753 N N . PHE A 1 459 ? -21.648 -1.487 15.671 1.00 95.12 459 PHE A N 1
ATOM 3754 C CA . PHE A 1 459 ? -22.252 -2.816 15.745 1.00 95.12 459 PHE A CA 1
ATOM 3755 C C . PHE A 1 459 ? -23.251 -2.930 16.905 1.00 95.12 459 PHE A C 1
ATOM 3757 O O . PHE A 1 459 ? -24.306 -3.529 16.733 1.00 95.12 459 PHE A O 1
ATOM 3764 N N . PHE A 1 460 ? -22.952 -2.342 18.066 1.00 94.69 460 PHE A N 1
ATOM 3765 C CA . PHE A 1 460 ? -23.870 -2.302 19.206 1.00 94.69 460 PHE A CA 1
ATOM 3766 C C . PHE A 1 460 ? -25.100 -1.440 18.916 1.00 94.69 460 PHE A C 1
ATOM 3768 O O . PHE A 1 460 ? -26.211 -1.891 19.171 1.00 94.69 460 PHE A O 1
ATOM 3775 N N . GLU A 1 461 ? -24.921 -0.268 18.302 1.00 93.31 461 GLU A N 1
ATOM 3776 C CA . GLU A 1 461 ? -26.036 0.549 17.796 1.00 93.31 461 GLU A CA 1
ATOM 3777 C C . GLU A 1 461 ? -26.922 -0.252 16.837 1.00 93.31 461 GLU A C 1
ATOM 3779 O O . GLU A 1 461 ? -28.144 -0.241 16.958 1.00 93.31 461 GLU A O 1
ATOM 3784 N N . TRP A 1 462 ? -26.314 -1.008 15.918 1.00 93.75 462 TRP A N 1
ATOM 3785 C CA . TRP A 1 462 ? -27.053 -1.858 14.984 1.00 93.75 462 TRP A CA 1
ATOM 3786 C C . TRP A 1 462 ? -27.813 -3.003 15.674 1.00 93.75 462 TRP A C 1
ATOM 3788 O O . TRP A 1 462 ? -28.898 -3.362 15.227 1.00 93.75 462 TRP A O 1
ATOM 3798 N N . LEU A 1 463 ? -27.289 -3.544 16.780 1.00 92.81 463 LEU A N 1
ATOM 3799 C CA . LEU A 1 463 ? -27.995 -4.514 17.629 1.00 92.81 463 LEU A CA 1
ATOM 3800 C C . LEU A 1 463 ? -29.142 -3.892 18.450 1.00 92.81 463 LEU A C 1
ATOM 3802 O O . LEU A 1 463 ? -29.839 -4.621 19.152 1.00 92.81 463 LEU A O 1
ATOM 3806 N N . GLY A 1 464 ? -29.343 -2.572 18.377 1.00 91.88 464 GLY A N 1
ATOM 3807 C CA . GLY A 1 464 ? -30.362 -1.850 19.141 1.00 91.88 464 GLY A CA 1
ATOM 3808 C C . GLY A 1 464 ? -29.919 -1.450 20.549 1.00 91.88 464 GLY A C 1
ATOM 3809 O O . GLY A 1 464 ? -30.753 -1.074 21.369 1.00 91.88 464 GLY A O 1
ATOM 3810 N N . PHE A 1 465 ? -28.624 -1.529 20.855 1.00 91.69 465 PHE A N 1
ATOM 3811 C CA . PHE A 1 465 ? -28.086 -1.066 22.128 1.00 91.69 465 PHE A CA 1
ATOM 3812 C C . PHE A 1 465 ? -27.806 0.437 22.111 1.00 91.69 465 PHE A C 1
ATOM 3814 O O . PHE A 1 465 ? -27.357 0.984 21.102 1.00 91.69 465 PHE A O 1
ATOM 3821 N N . ASP A 1 466 ? -27.942 1.091 23.268 1.00 88.38 466 ASP A N 1
ATOM 3822 C CA . ASP A 1 466 ? -27.355 2.415 23.467 1.00 88.38 466 ASP A CA 1
ATOM 3823 C C . ASP A 1 466 ? -25.831 2.278 23.590 1.00 88.38 466 ASP A C 1
ATOM 3825 O O . ASP A 1 466 ? -25.284 2.075 24.678 1.00 88.38 466 ASP A O 1
ATOM 3829 N N . ALA A 1 467 ? -25.120 2.361 22.463 1.00 86.19 467 ALA A N 1
ATOM 3830 C CA . ALA A 1 467 ? -23.674 2.170 22.435 1.00 86.19 467 ALA A CA 1
ATOM 3831 C C . ALA A 1 467 ? -22.901 3.190 23.286 1.00 86.19 467 ALA A C 1
ATOM 3833 O O . ALA A 1 467 ? -21.758 2.906 23.662 1.00 86.19 467 ALA A O 1
ATOM 3834 N N . ALA A 1 468 ? -23.504 4.334 23.641 1.00 85.19 468 ALA A N 1
ATOM 3835 C CA . ALA A 1 468 ? -22.898 5.296 24.555 1.00 85.19 468 ALA A CA 1
ATOM 3836 C C . ALA A 1 468 ? -22.768 4.745 25.985 1.00 85.19 468 ALA A C 1
ATOM 3838 O O . ALA A 1 468 ? -21.907 5.210 26.723 1.00 85.19 468 ALA A O 1
ATOM 3839 N N . THR A 1 469 ? -23.533 3.713 26.361 1.00 87.25 469 THR A N 1
ATOM 3840 C CA . THR A 1 469 ? -23.383 3.017 27.654 1.00 87.25 469 THR A CA 1
ATOM 3841 C C . THR A 1 469 ? -22.214 2.021 27.673 1.00 87.25 469 THR A C 1
ATOM 3843 O O . THR A 1 469 ? -21.697 1.686 28.741 1.00 87.25 469 THR A O 1
ATOM 3846 N N . PHE A 1 470 ? -21.739 1.581 26.499 1.00 88.12 470 PHE A N 1
ATOM 3847 C CA . PHE A 1 470 ? -20.674 0.577 26.358 1.00 88.12 470 PHE A CA 1
ATOM 3848 C C . PHE A 1 470 ? -19.327 1.171 25.934 1.00 88.12 470 PHE A C 1
ATOM 3850 O O . PHE A 1 470 ? -18.284 0.688 26.373 1.00 88.12 470 PHE A O 1
ATOM 3857 N N . VAL A 1 471 ? -19.330 2.184 25.065 1.00 89.06 471 VAL A N 1
ATOM 3858 C CA . VAL A 1 471 ? -18.121 2.821 24.524 1.00 89.06 471 VAL A CA 1
ATOM 3859 C C . VAL A 1 471 ? -18.190 4.319 24.795 1.00 89.06 471 VAL A C 1
ATOM 3861 O O . VAL A 1 471 ? -18.880 5.065 24.097 1.00 89.06 471 VAL A O 1
ATOM 3864 N N . PHE A 1 472 ? -17.445 4.778 25.797 1.00 86.12 472 PHE A N 1
ATOM 3865 C CA . PHE A 1 472 ? -17.402 6.187 26.160 1.00 86.12 472 PHE A CA 1
ATOM 3866 C C . PHE A 1 472 ? -16.465 6.965 25.241 1.00 86.12 472 PHE A C 1
ATOM 3868 O O . PHE A 1 472 ? -15.464 6.448 24.745 1.00 86.12 472 PHE A O 1
ATOM 3875 N N . VAL A 1 473 ? -16.737 8.262 25.072 1.00 80.44 473 VAL A N 1
ATOM 3876 C CA . VAL A 1 473 ? -15.881 9.162 24.276 1.00 80.44 473 VAL A CA 1
ATOM 3877 C C . VAL A 1 473 ? -14.437 9.156 24.789 1.00 80.44 473 VAL A C 1
ATOM 3879 O O . VAL A 1 473 ? -13.506 9.163 23.988 1.00 80.44 473 VAL A O 1
ATOM 3882 N N . ARG A 1 474 ? -14.245 9.066 26.113 1.00 82.94 474 ARG A N 1
ATOM 3883 C CA . ARG A 1 474 ? -12.922 8.987 26.754 1.00 82.94 474 ARG A CA 1
ATOM 3884 C C . ARG A 1 474 ? -12.157 7.692 26.466 1.00 82.94 474 ARG A C 1
ATOM 3886 O O . ARG A 1 474 ? -10.938 7.689 26.577 1.00 82.94 474 ARG A O 1
ATOM 3893 N N . ASP A 1 475 ? -12.854 6.618 26.094 1.00 80.94 475 ASP A N 1
ATOM 3894 C CA . ASP A 1 475 ? -12.221 5.339 25.758 1.00 80.94 475 ASP A CA 1
ATOM 3895 C C . ASP A 1 475 ? -11.560 5.395 24.377 1.00 80.94 475 ASP A C 1
ATOM 3897 O O . ASP A 1 475 ? -10.675 4.597 24.071 1.00 80.94 475 ASP A O 1
ATOM 3901 N N . ILE A 1 476 ? -11.989 6.333 23.525 1.00 83.81 476 ILE A N 1
ATOM 3902 C CA . ILE A 1 476 ? -11.461 6.507 22.178 1.00 83.81 476 ILE A CA 1
ATOM 3903 C C . ILE A 1 476 ? -10.127 7.256 22.276 1.00 83.81 476 ILE A C 1
ATOM 3905 O O . ILE A 1 476 ? -10.118 8.460 22.554 1.00 83.81 476 ILE A O 1
ATOM 3909 N N . PRO A 1 477 ? -8.985 6.594 22.014 1.00 82.31 477 PRO A N 1
ATOM 3910 C CA . PRO A 1 477 ? -7.693 7.226 22.205 1.00 82.31 477 PRO A CA 1
ATOM 3911 C C . PRO A 1 477 ? -7.505 8.390 21.231 1.00 82.31 477 PRO A C 1
ATOM 3913 O O . PRO A 1 477 ? -7.872 8.327 20.046 1.00 82.31 477 PRO A O 1
ATOM 3916 N N . LYS A 1 478 ? -6.863 9.453 21.724 1.00 76.00 478 LYS A N 1
ATOM 3917 C CA . LYS A 1 478 ? -6.372 10.531 20.867 1.00 76.00 478 LYS A CA 1
ATOM 3918 C C . LYS A 1 478 ? -5.334 9.942 19.911 1.00 76.00 478 LYS A C 1
ATOM 3920 O O . LYS A 1 478 ? -4.408 9.236 20.313 1.00 76.00 478 LYS A O 1
ATOM 3925 N N . VAL A 1 479 ? -5.518 10.205 18.624 1.00 69.19 479 VAL A N 1
ATOM 3926 C CA . VAL A 1 479 ? -4.572 9.779 17.594 1.00 69.19 479 VAL A CA 1
ATOM 3927 C C . VAL A 1 479 ? -3.556 10.900 17.449 1.00 69.19 479 VAL A C 1
ATOM 3929 O O . VAL A 1 479 ? -3.894 11.956 16.920 1.00 69.19 479 VAL A O 1
ATOM 3932 N N . SER A 1 480 ? -2.336 10.682 17.938 1.00 59.12 480 SER A N 1
ATOM 3933 C CA . SER A 1 480 ? -1.194 11.482 17.512 1.00 59.12 480 SER A CA 1
ATOM 3934 C C . SER A 1 480 ? -0.882 11.101 16.068 1.00 59.12 480 SER A C 1
ATOM 3936 O O . SER A 1 480 ? -0.807 9.918 15.725 1.00 59.12 480 SER A O 1
ATOM 3938 N N . TYR A 1 481 ? -0.768 12.095 15.196 1.00 57.94 481 TYR A N 1
ATOM 3939 C CA . TYR A 1 481 ? -0.204 11.870 13.876 1.00 57.94 481 TYR A CA 1
ATOM 3940 C C . TYR A 1 481 ? 1.306 11.982 14.021 1.00 57.94 481 TYR A C 1
ATOM 3942 O O . TYR A 1 481 ? 1.796 13.034 14.426 1.00 57.94 481 TYR A O 1
ATOM 3950 N N . ASP A 1 482 ? 2.026 10.903 13.716 1.00 55.88 482 ASP A N 1
ATOM 3951 C CA . ASP A 1 482 ? 3.472 10.990 13.541 1.00 55.88 482 ASP A CA 1
ATOM 3952 C C . ASP A 1 482 ? 3.765 12.045 12.472 1.00 55.88 482 ASP A C 1
ATOM 3954 O O . ASP A 1 482 ? 3.009 12.169 11.493 1.00 55.88 482 ASP A O 1
ATOM 3958 N N . ASN A 1 483 ? 4.854 12.796 12.654 1.00 59.22 483 ASN A N 1
ATOM 3959 C CA . ASN A 1 483 ? 5.306 13.724 11.629 1.00 59.22 483 ASN A CA 1
ATOM 3960 C C . ASN A 1 483 ? 5.447 12.943 10.317 1.00 59.22 483 ASN A C 1
ATOM 3962 O O . ASN A 1 483 ? 6.052 11.866 10.310 1.00 59.22 483 ASN A O 1
ATOM 3966 N N . PRO A 1 484 ? 4.835 13.413 9.218 1.00 61.88 484 PRO A N 1
ATOM 3967 C CA . PRO A 1 484 ? 4.952 12.726 7.948 1.00 61.88 484 PRO A CA 1
ATOM 3968 C C . PRO A 1 484 ? 6.428 12.572 7.596 1.00 61.88 484 PRO A C 1
ATOM 3970 O O . PRO A 1 484 ? 7.175 13.535 7.631 1.00 61.88 484 PRO A O 1
ATOM 3973 N N . ASP A 1 485 ? 6.823 11.350 7.269 1.00 73.62 485 ASP A N 1
ATOM 3974 C CA . ASP A 1 485 ? 8.192 11.026 6.888 1.00 73.62 485 ASP A CA 1
ATOM 3975 C C . ASP A 1 485 ? 8.435 11.431 5.421 1.00 73.62 485 ASP A C 1
ATOM 3977 O O . ASP A 1 485 ? 7.582 11.191 4.551 1.00 73.62 485 ASP A O 1
ATOM 3981 N N . TRP A 1 486 ? 9.576 12.062 5.138 1.00 86.06 486 TRP A N 1
ATOM 3982 C CA . TRP A 1 486 ? 10.027 12.419 3.792 1.00 86.06 486 TRP A CA 1
ATOM 3983 C C . TRP A 1 486 ? 11.528 12.179 3.653 1.00 86.06 486 TRP A C 1
ATOM 3985 O O . TRP A 1 486 ? 12.293 12.327 4.597 1.00 86.06 486 TRP A O 1
ATOM 3995 N N . LEU A 1 487 ? 11.964 11.849 2.439 1.00 89.50 487 LEU A N 1
ATOM 3996 C CA . LEU A 1 487 ? 13.386 11.804 2.118 1.00 89.50 487 LEU A CA 1
ATOM 3997 C C . LEU A 1 487 ? 13.883 13.242 2.035 1.00 89.50 487 LEU A C 1
ATOM 3999 O O . LEU A 1 487 ? 13.303 14.031 1.282 1.00 89.50 487 LEU A O 1
ATOM 4003 N N . ASP A 1 488 ? 14.930 13.587 2.773 1.00 85.31 488 ASP A N 1
ATOM 4004 C CA . ASP A 1 488 ? 15.590 14.886 2.665 1.00 85.31 488 ASP A CA 1
ATOM 4005 C C . ASP A 1 488 ? 16.285 15.073 1.302 1.00 85.31 488 ASP A C 1
ATOM 4007 O O . ASP A 1 488 ? 16.317 14.181 0.449 1.00 85.31 488 ASP A O 1
ATOM 4011 N N . GLU A 1 489 ? 16.786 16.279 1.040 1.00 86.50 489 GLU A N 1
ATOM 4012 C CA . GLU A 1 489 ? 17.416 16.584 -0.247 1.00 86.50 489 GLU A CA 1
ATOM 4013 C C . GLU A 1 489 ? 18.677 15.757 -0.506 1.00 86.50 489 GLU A C 1
ATOM 4015 O O . GLU A 1 489 ? 18.841 15.247 -1.617 1.00 86.50 489 GLU A O 1
ATOM 4020 N N . VAL A 1 490 ? 19.499 15.555 0.527 1.00 89.31 490 VAL A N 1
ATOM 4021 C CA . VAL A 1 490 ? 20.718 14.737 0.474 1.00 89.31 490 VAL A CA 1
ATOM 4022 C C . VAL A 1 490 ? 20.382 13.318 0.017 1.00 89.31 490 VAL A C 1
ATOM 4024 O O . VAL A 1 490 ? 20.915 12.848 -0.989 1.00 89.31 490 VAL A O 1
ATOM 4027 N N . THR A 1 491 ? 19.412 12.673 0.669 1.00 92.06 491 THR A N 1
ATOM 4028 C CA . THR A 1 491 ? 18.959 11.324 0.321 1.00 92.06 491 THR A CA 1
ATOM 4029 C C . THR A 1 491 ? 18.394 11.259 -1.093 1.00 92.06 491 THR A C 1
ATOM 4031 O O . THR A 1 491 ? 18.715 10.342 -1.850 1.00 92.06 491 THR A O 1
ATOM 4034 N N . ARG A 1 492 ? 17.534 12.212 -1.481 1.00 94.38 492 ARG A N 1
ATOM 4035 C CA . ARG A 1 492 ? 16.930 12.219 -2.825 1.00 94.38 492 ARG A CA 1
ATOM 4036 C C . ARG A 1 492 ? 17.986 12.350 -3.917 1.00 94.38 492 ARG A C 1
ATOM 4038 O O . ARG A 1 492 ? 17.882 11.666 -4.936 1.00 94.38 492 ARG A O 1
ATOM 4045 N N . ASN A 1 493 ? 18.971 13.221 -3.716 1.00 94.81 493 ASN A N 1
ATOM 4046 C CA . ASN A 1 493 ? 20.047 13.441 -4.673 1.00 94.81 493 ASN A CA 1
ATOM 4047 C C . ASN A 1 493 ? 20.957 12.214 -4.760 1.00 94.81 493 ASN A C 1
ATOM 4049 O O . ASN A 1 493 ? 21.234 11.764 -5.870 1.00 94.81 493 ASN A O 1
ATOM 4053 N N . ALA A 1 494 ? 21.308 11.603 -3.626 1.00 95.81 494 ALA A N 1
ATOM 4054 C CA . ALA A 1 494 ? 22.061 10.352 -3.598 1.00 95.81 494 ALA A CA 1
ATOM 4055 C C . ALA A 1 494 ? 21.320 9.222 -4.339 1.00 95.81 494 ALA A C 1
ATOM 4057 O O . ALA A 1 494 ? 21.895 8.570 -5.206 1.00 95.81 494 ALA A O 1
ATOM 4058 N N . ILE A 1 495 ? 20.015 9.031 -4.098 1.00 97.19 495 ILE A N 1
ATOM 4059 C CA . ILE A 1 495 ? 19.226 8.030 -4.840 1.00 97.19 495 ILE A CA 1
ATOM 4060 C C . ILE A 1 495 ? 19.299 8.298 -6.345 1.00 97.19 495 ILE A C 1
ATOM 4062 O O . ILE A 1 495 ? 19.601 7.377 -7.101 1.00 97.19 495 ILE A O 1
ATOM 4066 N N . LYS A 1 496 ? 19.062 9.545 -6.780 1.00 96.69 496 LYS A N 1
ATOM 4067 C CA . LYS A 1 496 ? 19.107 9.938 -8.201 1.00 96.69 496 LYS A CA 1
ATOM 4068 C C . LYS A 1 496 ? 20.467 9.676 -8.836 1.00 96.69 496 LYS A C 1
ATOM 4070 O O . LYS A 1 496 ? 20.510 9.159 -9.949 1.00 96.69 496 LYS A O 1
ATOM 4075 N N . GLN A 1 497 ? 21.550 9.984 -8.125 1.00 97.12 497 GLN A N 1
ATOM 4076 C CA . GLN A 1 497 ? 22.916 9.751 -8.588 1.00 97.12 497 GLN A CA 1
ATOM 4077 C C . GLN A 1 497 ? 23.197 8.272 -8.838 1.00 97.12 497 GLN A C 1
ATOM 4079 O O . GLN A 1 497 ? 23.934 7.970 -9.764 1.00 97.12 497 GLN A O 1
ATOM 4084 N N . HIS A 1 498 ? 22.579 7.353 -8.090 1.00 97.06 498 HIS A N 1
ATOM 4085 C CA . HIS A 1 498 ? 22.804 5.914 -8.247 1.00 97.06 498 HIS A CA 1
ATOM 4086 C C . HIS A 1 498 ? 21.723 5.171 -9.057 1.00 97.06 498 HIS A C 1
ATOM 4088 O O . HIS A 1 498 ? 21.808 3.951 -9.206 1.00 97.06 498 HIS A O 1
ATOM 4094 N N . LEU A 1 499 ? 20.729 5.859 -9.639 1.00 96.50 499 LEU A N 1
ATOM 4095 C CA . LEU A 1 499 ? 19.667 5.204 -10.429 1.00 96.50 499 LEU A CA 1
ATOM 4096 C C . LEU A 1 499 ? 20.191 4.429 -11.649 1.00 96.50 499 LEU A C 1
ATOM 4098 O O . LEU A 1 499 ? 19.518 3.512 -12.113 1.00 96.50 499 LEU A O 1
ATOM 4102 N N . PHE A 1 500 ? 21.386 4.749 -12.152 1.00 94.50 500 PHE A N 1
ATOM 4103 C CA . PHE A 1 500 ? 22.016 4.013 -13.253 1.00 94.50 500 PHE A CA 1
ATOM 4104 C C . PHE A 1 500 ? 22.431 2.577 -12.875 1.00 94.50 500 PHE A C 1
ATOM 4106 O O . PHE A 1 500 ? 22.682 1.771 -13.765 1.00 94.50 500 PHE A O 1
ATOM 4113 N N . ARG A 1 501 ? 22.497 2.241 -11.575 1.00 94.56 501 ARG A N 1
ATOM 4114 C CA . ARG A 1 501 ? 22.858 0.901 -11.067 1.00 94.56 501 ARG A CA 1
ATOM 4115 C C . ARG A 1 501 ? 21.673 -0.061 -10.952 1.00 94.56 501 ARG A C 1
ATOM 4117 O O . ARG A 1 501 ? 21.824 -1.170 -10.447 1.00 94.56 501 ARG A O 1
ATOM 4124 N N . ILE A 1 502 ? 20.476 0.369 -11.342 1.00 95.06 502 ILE A N 1
ATOM 4125 C CA . ILE A 1 502 ? 19.259 -0.443 -11.290 1.00 95.06 502 ILE A CA 1
ATOM 4126 C C . ILE A 1 502 ? 18.592 -0.487 -12.670 1.00 95.06 502 ILE A C 1
ATOM 4128 O O . ILE A 1 502 ? 18.881 0.351 -13.523 1.00 95.06 502 ILE A O 1
ATOM 4132 N N . PRO A 1 503 ? 17.669 -1.433 -12.919 1.00 94.19 503 PRO A N 1
ATOM 4133 C CA . PRO A 1 503 ? 17.046 -1.578 -14.226 1.00 94.19 503 PRO A CA 1
ATOM 4134 C C . PRO A 1 503 ? 16.306 -0.301 -14.622 1.00 94.19 503 PRO A C 1
ATOM 4136 O O . PRO A 1 503 ? 15.477 0.203 -13.858 1.00 94.19 503 PRO A O 1
ATOM 4139 N N . LEU A 1 504 ? 16.547 0.174 -15.845 1.00 94.19 504 LEU A N 1
ATOM 4140 C CA . LEU A 1 504 ? 15.995 1.431 -16.356 1.00 94.19 504 LEU A CA 1
ATOM 4141 C C . LEU A 1 504 ? 14.470 1.586 -16.151 1.00 94.19 504 LEU A C 1
ATOM 4143 O O . LEU A 1 504 ? 14.051 2.642 -15.681 1.00 94.19 504 LEU A O 1
ATOM 4147 N N . PRO A 1 505 ? 13.616 0.561 -16.369 1.00 94.94 505 PRO A N 1
ATOM 4148 C CA . PRO A 1 505 ? 12.174 0.700 -16.135 1.00 94.94 505 PRO A CA 1
ATOM 4149 C C . PRO A 1 505 ? 11.807 0.983 -14.672 1.00 94.94 505 PRO A C 1
ATOM 4151 O O . PRO A 1 505 ? 10.798 1.624 -14.379 1.00 94.94 505 PRO A O 1
ATOM 4154 N N . ILE A 1 506 ? 12.627 0.502 -13.734 1.00 96.25 506 ILE A N 1
ATOM 4155 C CA . ILE A 1 506 ? 12.448 0.738 -12.301 1.00 96.25 506 ILE A CA 1
ATOM 4156 C C . ILE A 1 506 ? 12.882 2.159 -11.934 1.00 96.25 506 ILE A C 1
ATOM 4158 O O . ILE A 1 506 ? 12.170 2.835 -11.187 1.00 96.25 506 ILE A O 1
ATOM 4162 N N . ALA A 1 507 ? 14.007 2.623 -12.485 1.00 97.31 507 ALA A N 1
ATOM 4163 C CA . ALA A 1 507 ? 14.459 4.004 -12.336 1.00 97.31 507 ALA A CA 1
ATOM 4164 C C . ALA A 1 507 ? 13.427 4.994 -12.903 1.00 97.31 507 ALA A C 1
ATOM 4166 O O . ALA A 1 507 ? 13.041 5.943 -12.218 1.00 97.31 507 ALA A O 1
ATOM 4167 N N . ASN A 1 508 ? 12.891 4.719 -14.096 1.00 98.06 508 ASN A N 1
ATOM 4168 C CA . ASN A 1 508 ? 11.829 5.514 -14.715 1.00 98.06 508 ASN A CA 1
ATOM 4169 C C . ASN A 1 508 ? 10.583 5.575 -13.825 1.00 98.06 508 ASN A C 1
ATOM 4171 O O . ASN A 1 508 ? 10.032 6.654 -13.609 1.00 98.06 508 ASN A O 1
ATOM 4175 N N . GLN A 1 509 ? 10.162 4.442 -13.245 1.00 97.94 509 GLN A N 1
ATOM 4176 C CA . GLN A 1 509 ? 9.039 4.424 -12.306 1.00 97.94 509 GLN A CA 1
ATOM 4177 C C . GLN A 1 509 ? 9.287 5.323 -11.090 1.00 97.94 509 GLN A C 1
ATOM 4179 O O . GLN A 1 509 ? 8.387 6.068 -10.701 1.00 97.94 509 GLN A O 1
ATOM 4184 N N . TYR A 1 510 ? 10.484 5.278 -10.498 1.00 98.00 510 TYR A N 1
ATOM 4185 C CA . TYR A 1 510 ? 10.846 6.153 -9.381 1.00 98.00 510 TYR A CA 1
ATOM 4186 C C . TYR A 1 510 ? 10.758 7.635 -9.780 1.00 98.00 510 TYR A C 1
ATOM 4188 O O . TYR A 1 510 ? 10.063 8.400 -9.112 1.00 98.00 510 TYR A O 1
ATOM 4196 N N . LEU A 1 511 ? 11.387 8.020 -10.897 1.00 98.12 511 LEU A N 1
ATOM 4197 C CA . LEU A 1 511 ? 11.427 9.406 -11.374 1.00 98.12 511 LEU A CA 1
ATOM 4198 C C . LEU A 1 511 ? 10.028 9.953 -11.675 1.00 98.12 511 LEU A C 1
ATOM 4200 O O . LEU A 1 511 ? 9.696 11.064 -11.266 1.00 98.12 511 LEU A O 1
ATOM 4204 N N . ILE A 1 512 ? 9.181 9.164 -12.338 1.00 98.31 512 ILE A N 1
ATOM 4205 C CA . ILE A 1 512 ? 7.808 9.564 -12.671 1.00 98.31 512 ILE A CA 1
ATOM 4206 C C . ILE A 1 512 ? 6.942 9.649 -11.412 1.00 98.31 512 ILE A C 1
ATOM 4208 O O . ILE A 1 512 ? 6.164 10.596 -11.263 1.00 98.31 512 ILE A O 1
ATOM 4212 N N . GLN A 1 513 ? 7.088 8.712 -10.473 1.00 97.50 513 GLN A N 1
ATOM 4213 C CA . GLN A 1 513 ? 6.346 8.746 -9.214 1.00 97.50 513 GLN A CA 1
ATOM 4214 C C . GLN A 1 513 ? 6.754 9.927 -8.325 1.00 97.50 513 GLN A C 1
ATOM 4216 O O . GLN A 1 513 ? 5.895 10.552 -7.700 1.00 97.50 513 GLN A O 1
ATOM 4221 N N . GLU A 1 514 ? 8.052 10.222 -8.242 1.00 96.06 514 GLU A N 1
ATOM 4222 C CA . GLU A 1 514 ? 8.567 11.394 -7.536 1.00 96.06 514 GLU A CA 1
ATOM 4223 C C . GLU A 1 514 ? 8.073 12.672 -8.207 1.00 96.06 514 GLU A C 1
ATOM 4225 O O . GLU A 1 514 ? 7.496 13.512 -7.526 1.00 96.06 514 GLU A O 1
ATOM 4230 N N . TYR A 1 515 ? 8.227 12.793 -9.531 1.00 96.81 515 TYR A N 1
ATOM 4231 C CA . TYR A 1 515 ? 7.805 13.971 -10.281 1.00 96.81 515 TYR A CA 1
ATOM 4232 C C . TYR A 1 515 ? 6.328 14.261 -10.051 1.00 96.81 515 TYR A C 1
ATOM 4234 O O . TYR A 1 515 ? 5.997 15.301 -9.506 1.00 96.81 515 TYR A O 1
ATOM 4242 N N . THR A 1 516 ? 5.445 13.317 -10.379 1.00 96.62 516 THR A N 1
ATOM 4243 C CA . THR A 1 516 ? 3.984 13.505 -10.314 1.00 96.62 516 THR A CA 1
ATOM 4244 C C . THR A 1 516 ? 3.430 13.618 -8.895 1.00 96.62 516 THR A C 1
ATOM 4246 O O . THR A 1 516 ? 2.241 13.885 -8.718 1.00 96.62 516 THR A O 1
ATOM 4249 N N . ALA A 1 517 ? 4.254 13.347 -7.876 1.00 95.31 517 ALA A N 1
ATOM 4250 C CA . ALA A 1 517 ? 3.822 13.143 -6.501 1.00 95.31 517 ALA A CA 1
ATOM 4251 C C . ALA A 1 517 ? 2.650 12.141 -6.387 1.00 95.31 517 ALA A C 1
ATOM 4253 O O . ALA A 1 517 ? 1.878 12.211 -5.433 1.00 95.31 517 ALA A O 1
ATOM 4254 N N . ALA A 1 518 ? 2.451 11.230 -7.347 1.00 94.81 518 ALA A N 1
ATOM 4255 C CA . ALA A 1 518 ? 1.270 10.370 -7.403 1.00 94.81 518 ALA A CA 1
ATOM 4256 C C . ALA A 1 518 ? 1.230 9.362 -6.241 1.00 94.81 518 ALA A C 1
ATOM 4258 O O . ALA A 1 518 ? 2.258 8.942 -5.702 1.00 94.81 518 ALA A O 1
ATOM 4259 N N . ARG A 1 519 ? 0.023 8.947 -5.828 1.00 93.50 519 ARG A N 1
ATOM 4260 C CA . ARG A 1 519 ? -0.107 7.881 -4.821 1.00 93.50 519 ARG A CA 1
ATOM 4261 C C . ARG A 1 519 ? 0.354 6.553 -5.433 1.00 93.50 519 ARG A C 1
ATOM 4263 O O . ARG A 1 519 ? 0.133 6.342 -6.624 1.00 93.50 519 ARG A O 1
ATOM 4270 N N . PRO A 1 520 ? 0.883 5.607 -4.631 1.00 93.31 520 PRO A N 1
ATOM 4271 C CA . PRO A 1 520 ? 1.310 4.302 -5.140 1.00 93.31 520 PRO A CA 1
ATOM 4272 C C . PRO A 1 520 ? 0.240 3.551 -5.948 1.00 93.31 520 PRO A C 1
ATOM 4274 O O . PRO A 1 520 ? 0.576 2.859 -6.900 1.00 93.31 520 PRO A O 1
ATOM 4277 N N . GLY A 1 521 ? -1.045 3.691 -5.600 1.00 91.06 521 GLY A N 1
ATOM 4278 C CA . GLY A 1 521 ? -2.139 3.107 -6.385 1.00 91.06 521 GLY A CA 1
ATOM 4279 C C . GLY A 1 521 ? -2.278 3.731 -7.774 1.00 91.06 521 GLY A C 1
ATOM 4280 O O . GLY A 1 521 ? -2.303 3.004 -8.761 1.00 91.06 521 GLY A O 1
ATOM 4281 N N . ASP A 1 522 ? -2.287 5.064 -7.830 1.00 95.19 522 ASP A N 1
ATOM 4282 C CA . ASP A 1 522 ? -2.479 5.852 -9.053 1.00 95.19 522 ASP A CA 1
ATOM 4283 C C . ASP A 1 522 ? -1.321 5.636 -10.043 1.00 95.19 522 ASP A C 1
ATOM 4285 O O . ASP A 1 522 ? -1.541 5.389 -11.223 1.00 95.19 522 ASP A O 1
ATOM 4289 N N . ILE A 1 523 ? -0.074 5.638 -9.559 1.00 96.19 523 ILE A N 1
ATOM 4290 C CA . ILE A 1 523 ? 1.106 5.446 -10.417 1.00 96.19 523 ILE A CA 1
ATOM 4291 C C . ILE A 1 523 ? 1.239 4.013 -10.945 1.00 96.19 523 ILE A C 1
ATOM 4293 O O . ILE A 1 523 ? 1.595 3.814 -12.101 1.00 96.19 523 ILE A O 1
ATOM 4297 N N . CYS A 1 524 ? 0.926 2.996 -10.131 1.00 95.12 524 CYS A N 1
ATOM 4298 C CA . CYS A 1 524 ? 1.004 1.600 -10.573 1.00 95.12 524 CYS A CA 1
ATOM 4299 C C . CYS A 1 524 ? -0.042 1.280 -11.652 1.00 95.12 524 CYS A C 1
ATOM 4301 O O . CYS A 1 524 ? 0.122 0.307 -12.380 1.00 95.12 524 CYS A O 1
ATOM 4303 N N . GLN A 1 525 ? -1.108 2.076 -11.742 1.00 93.69 525 GLN A N 1
ATOM 4304 C CA . GLN A 1 525 ? -2.184 1.941 -12.725 1.00 93.69 525 GLN A CA 1
ATOM 4305 C C . GLN A 1 525 ? -2.197 3.104 -13.726 1.00 93.69 525 GLN A C 1
ATOM 4307 O O . GLN A 1 525 ? -3.189 3.303 -14.421 1.00 93.69 525 GLN A O 1
ATOM 4312 N N . MET A 1 526 ? -1.096 3.856 -13.828 1.00 96.56 526 MET A N 1
ATOM 4313 C CA . MET A 1 526 ? -0.966 4.939 -14.796 1.00 96.56 526 MET A CA 1
ATOM 4314 C C . MET A 1 526 ? -1.086 4.380 -16.217 1.00 96.56 526 MET A C 1
ATOM 4316 O O . MET A 1 526 ? -0.421 3.402 -16.569 1.00 96.56 526 MET A O 1
ATOM 4320 N N . ASN A 1 527 ? -1.952 4.994 -17.021 1.00 96.25 527 ASN A N 1
ATOM 4321 C CA . ASN A 1 527 ? -2.216 4.558 -18.389 1.00 96.25 527 ASN A CA 1
ATOM 4322 C C . ASN A 1 527 ? -0.983 4.730 -19.278 1.00 96.25 527 ASN A C 1
ATOM 4324 O O . ASN A 1 527 ? -0.206 5.661 -19.093 1.00 96.25 527 ASN A O 1
ATOM 4328 N N . PHE A 1 528 ? -0.852 3.862 -20.280 1.00 96.69 528 PHE A N 1
ATOM 4329 C CA . PHE A 1 528 ? 0.217 3.926 -21.273 1.00 96.69 528 PHE A CA 1
ATOM 4330 C C . PHE A 1 528 ? 0.255 5.290 -21.988 1.00 96.69 528 PHE A C 1
ATOM 4332 O O . PHE A 1 528 ? 1.309 5.910 -22.070 1.00 96.69 528 PHE A O 1
ATOM 4339 N N . ASN A 1 529 ? -0.901 5.809 -22.415 1.00 95.25 529 ASN A N 1
ATOM 4340 C CA . ASN A 1 529 ? -1.042 7.113 -23.080 1.00 95.25 529 ASN A CA 1
ATOM 4341 C C . ASN A 1 529 ? -1.244 8.264 -22.074 1.00 95.25 529 ASN A C 1
ATOM 4343 O O . ASN A 1 529 ? -2.232 8.994 -22.142 1.00 95.25 529 ASN A O 1
ATOM 4347 N N . CYS A 1 530 ? -0.358 8.398 -21.085 1.00 97.31 530 CYS A N 1
ATOM 4348 C CA . CYS A 1 530 ? -0.486 9.436 -20.054 1.00 97.31 530 CYS A CA 1
ATOM 4349 C C . CYS A 1 530 ? 0.017 10.822 -20.487 1.00 97.31 530 CYS A C 1
ATOM 4351 O O . CYS A 1 530 ? -0.238 11.791 -19.781 1.00 97.31 530 CYS A O 1
ATOM 4353 N N . LEU A 1 531 ? 0.745 10.943 -21.598 1.00 97.94 531 LEU A N 1
ATOM 4354 C CA . LEU A 1 531 ? 1.174 12.239 -22.128 1.00 97.94 531 LEU A CA 1
ATOM 4355 C C . LEU A 1 531 ? 0.086 12.825 -23.025 1.00 97.94 531 LEU A C 1
ATOM 4357 O O . LEU A 1 531 ? -0.358 12.169 -23.963 1.00 97.94 531 LEU A O 1
ATOM 4361 N N . ILE A 1 532 ? -0.320 14.061 -22.740 1.00 96.69 532 ILE A N 1
ATOM 4362 C CA . ILE A 1 532 ? -1.260 14.819 -23.569 1.00 96.69 532 ILE A CA 1
ATOM 4363 C C . ILE A 1 532 ? -0.662 16.181 -23.916 1.00 96.69 532 ILE A C 1
ATOM 4365 O O . ILE A 1 532 ? -0.042 16.825 -23.067 1.00 96.69 532 ILE A O 1
ATOM 4369 N N . GLU A 1 533 ? -0.871 16.624 -25.148 1.00 96.06 533 GLU A N 1
ATOM 4370 C CA . GLU A 1 533 ? -0.512 17.966 -25.597 1.00 96.06 533 GLU A CA 1
ATOM 4371 C C . GLU A 1 533 ? -1.765 18.840 -25.648 1.00 96.06 533 GLU A C 1
ATOM 4373 O O . GLU A 1 533 ? -2.801 18.439 -26.175 1.00 96.06 533 GLU A O 1
ATOM 4378 N N . MET A 1 534 ? -1.684 20.026 -25.051 1.00 92.94 534 MET A N 1
ATOM 4379 C CA . MET A 1 534 ? -2.751 21.022 -25.054 1.00 92.94 534 MET A CA 1
ATOM 4380 C C . MET A 1 534 ? -2.115 22.403 -25.215 1.00 92.94 534 MET A C 1
ATOM 4382 O O . MET A 1 534 ? -1.261 22.781 -24.413 1.00 92.94 534 MET A O 1
ATOM 4386 N N . ASN A 1 535 ? -2.529 23.161 -26.232 1.00 92.50 535 ASN A N 1
ATOM 4387 C CA . ASN A 1 535 ? -2.044 24.524 -26.499 1.00 92.50 535 ASN A CA 1
ATOM 4388 C C . ASN A 1 535 ? -0.502 24.626 -26.549 1.00 92.50 535 ASN A C 1
ATOM 4390 O O . ASN A 1 535 ? 0.090 25.501 -25.918 1.00 92.50 535 ASN A O 1
ATOM 4394 N N . GLY A 1 536 ? 0.158 23.677 -27.226 1.00 90.25 536 GLY A N 1
ATOM 4395 C CA . GLY A 1 536 ? 1.624 23.620 -27.349 1.00 90.25 536 GLY A CA 1
ATOM 4396 C C . GLY A 1 536 ? 2.377 23.278 -26.055 1.00 90.25 536 GLY A C 1
ATOM 4397 O O . GLY A 1 536 ? 3.603 23.368 -26.005 1.00 90.25 536 GLY A O 1
ATOM 4398 N N . LYS A 1 537 ? 1.667 22.896 -24.984 1.00 93.50 537 LYS A N 1
ATOM 4399 C CA . LYS A 1 537 ? 2.246 22.457 -23.709 1.00 93.50 537 LYS A CA 1
ATOM 4400 C C . LYS A 1 537 ? 1.914 20.994 -23.453 1.00 93.50 537 LYS A C 1
ATOM 4402 O O . LYS A 1 537 ? 0.804 20.532 -23.708 1.00 93.50 537 LYS A O 1
ATOM 4407 N N . TRP A 1 538 ? 2.881 20.273 -22.899 1.00 96.56 538 TRP A N 1
ATOM 4408 C CA . TRP A 1 538 ? 2.744 18.858 -22.569 1.00 96.56 538 TRP A CA 1
ATOM 4409 C C . TRP A 1 538 ? 2.335 18.675 -21.113 1.00 96.56 538 TRP A C 1
ATOM 4411 O O . TRP A 1 538 ? 2.810 19.391 -20.233 1.00 96.56 538 TRP A O 1
ATOM 4421 N N . TYR A 1 539 ? 1.481 17.691 -20.850 1.00 97.50 539 TYR A N 1
ATOM 4422 C CA . TYR A 1 539 ? 0.997 17.355 -19.516 1.00 97.50 539 TYR A CA 1
ATOM 4423 C C . TYR A 1 539 ? 1.063 15.847 -19.277 1.00 97.50 539 TYR A C 1
ATOM 4425 O O . TYR A 1 539 ? 0.807 15.050 -20.178 1.00 97.50 539 TYR A O 1
ATOM 4433 N N . VAL A 1 540 ? 1.352 15.460 -18.035 1.00 97.69 540 VAL A N 1
ATOM 4434 C CA . VAL A 1 540 ? 1.145 14.104 -17.525 1.00 97.69 540 VAL A CA 1
ATOM 4435 C C . VAL A 1 540 ? -0.270 14.026 -16.959 1.00 97.69 540 VAL A C 1
ATOM 4437 O O . VAL A 1 540 ? -0.588 14.681 -15.965 1.00 97.69 540 VAL A O 1
ATOM 4440 N N . ASN A 1 541 ? -1.117 13.228 -17.595 1.00 97.12 541 ASN A N 1
ATOM 4441 C CA . ASN A 1 541 ? -2.509 12.997 -17.242 1.00 97.12 541 ASN A CA 1
ATOM 4442 C C . ASN A 1 541 ? -2.680 11.599 -16.637 1.00 97.12 541 ASN A C 1
ATOM 4444 O O . ASN A 1 541 ? -2.314 10.595 -17.250 1.00 97.12 541 ASN A O 1
ATOM 4448 N N . PHE A 1 542 ? -3.252 11.517 -15.438 1.00 96.31 542 PHE A N 1
ATOM 4449 C CA . PHE A 1 542 ? -3.469 10.244 -14.753 1.00 96.31 542 PHE A CA 1
ATOM 4450 C C . PHE A 1 542 ? -4.723 10.260 -13.885 1.00 96.31 542 PHE A C 1
ATOM 4452 O O . PHE A 1 542 ? -5.179 11.303 -13.418 1.00 96.31 542 PHE A O 1
ATOM 4459 N N . TYR A 1 543 ? -5.293 9.078 -13.669 1.00 94.75 543 TYR A N 1
ATOM 4460 C CA . TYR A 1 543 ? -6.511 8.920 -12.889 1.00 94.75 543 TYR A CA 1
ATOM 4461 C C . TYR A 1 543 ? -6.187 8.723 -11.405 1.00 94.75 543 TYR A C 1
ATOM 4463 O O . TYR A 1 543 ? -5.384 7.867 -11.037 1.00 94.75 543 TYR A O 1
ATOM 4471 N N . GLN A 1 544 ? -6.823 9.508 -10.538 1.00 92.00 544 GLN A N 1
ATOM 4472 C CA . GLN A 1 544 ? -6.706 9.368 -9.092 1.00 92.00 544 GLN A CA 1
ATOM 4473 C C . GLN A 1 544 ? -7.810 8.448 -8.565 1.00 92.00 544 GLN A C 1
ATOM 4475 O O . GLN A 1 544 ? -8.957 8.865 -8.397 1.00 92.00 544 GLN A O 1
ATOM 4480 N N . HIS A 1 545 ? -7.478 7.201 -8.231 1.00 86.00 545 HIS A N 1
ATOM 4481 C CA . HIS A 1 545 ? -8.483 6.196 -7.862 1.00 86.00 545 HIS A CA 1
ATOM 4482 C C . HIS A 1 545 ? -9.212 6.523 -6.556 1.00 86.00 545 HIS A C 1
ATOM 4484 O O . HIS A 1 545 ? -10.390 6.204 -6.407 1.00 86.00 545 HIS A O 1
ATOM 4490 N N . LYS A 1 546 ? -8.534 7.185 -5.607 1.00 82.94 546 LYS A N 1
ATOM 4491 C CA . LYS A 1 546 ? -9.136 7.554 -4.314 1.00 82.94 546 LYS A CA 1
ATOM 4492 C C . LYS A 1 546 ? -10.241 8.608 -4.462 1.00 82.94 546 LYS A C 1
ATOM 4494 O O . LYS A 1 546 ? -11.225 8.557 -3.735 1.00 82.94 546 LYS A O 1
ATOM 4499 N N . THR A 1 547 ? -10.051 9.574 -5.355 1.00 84.62 547 THR A N 1
ATOM 4500 C CA . THR A 1 547 ? -10.967 10.708 -5.583 1.00 84.62 547 THR A CA 1
ATOM 4501 C C . THR A 1 547 ? -11.836 10.520 -6.825 1.00 84.62 547 THR A C 1
ATOM 4503 O O . THR A 1 547 ? -12.754 11.305 -7.035 1.00 84.62 547 THR A O 1
ATOM 4506 N N . LYS A 1 548 ? -11.573 9.468 -7.610 1.00 85.69 548 LYS A N 1
ATOM 4507 C CA . LYS A 1 548 ? -12.283 9.079 -8.831 1.00 85.69 548 LYS A CA 1
ATOM 4508 C C . LYS A 1 548 ? -12.303 10.158 -9.924 1.00 85.69 548 LYS A C 1
ATOM 4510 O O . LYS A 1 548 ? -13.294 10.294 -10.636 1.00 85.69 548 LYS A O 1
ATOM 4515 N N . ARG A 1 549 ? -11.210 10.910 -10.085 1.00 91.50 549 ARG A N 1
ATOM 4516 C CA . ARG A 1 549 ? -11.090 11.977 -11.097 1.00 91.50 549 ARG A CA 1
ATOM 4517 C C . ARG A 1 549 ? -9.735 11.985 -11.797 1.00 91.50 549 ARG A C 1
ATOM 4519 O O . ARG A 1 549 ? -8.761 11.442 -11.279 1.00 91.50 549 ARG A O 1
ATOM 4526 N N . TRP A 1 550 ? -9.684 12.622 -12.961 1.00 93.56 550 TRP A N 1
ATOM 4527 C CA . TRP A 1 550 ? -8.445 12.871 -13.693 1.00 93.56 550 TRP A CA 1
ATOM 4528 C C . TRP A 1 550 ? -7.668 14.030 -13.077 1.00 93.56 550 TRP A C 1
ATOM 4530 O O . TRP A 1 550 ? -8.255 15.051 -12.726 1.00 93.56 550 TRP A O 1
ATOM 4540 N N . HIS A 1 551 ? -6.353 13.863 -12.973 1.00 95.50 551 HIS A N 1
ATOM 4541 C CA . HIS A 1 551 ? -5.417 14.909 -12.582 1.00 95.50 551 HIS A CA 1
ATOM 4542 C C . HIS A 1 551 ? -4.395 15.133 -13.690 1.00 95.50 551 HIS A C 1
ATOM 4544 O O . HIS A 1 551 ? -3.966 14.184 -14.352 1.00 95.50 551 HIS A O 1
ATOM 4550 N N . LYS A 1 552 ? -3.999 16.391 -13.873 1.00 94.06 552 LYS A N 1
ATOM 4551 C CA . LYS A 1 552 ? -3.066 16.820 -14.913 1.00 94.06 552 LYS A CA 1
ATOM 4552 C C . LYS A 1 552 ? -1.973 17.673 -14.292 1.00 94.06 552 LYS A C 1
ATOM 4554 O O . LYS A 1 552 ? -2.255 18.610 -13.553 1.00 94.06 552 LYS A O 1
ATOM 4559 N N . ILE A 1 553 ? -0.728 17.360 -14.625 1.00 95.06 553 ILE A N 1
ATOM 4560 C CA . ILE A 1 553 ? 0.451 18.113 -14.190 1.00 95.06 553 ILE A CA 1
ATOM 4561 C C . ILE A 1 553 ? 1.249 18.473 -15.437 1.00 95.06 553 ILE A C 1
ATOM 4563 O O . ILE A 1 553 ? 1.393 17.635 -16.323 1.00 95.06 553 ILE A O 1
ATOM 4567 N N . LEU A 1 554 ? 1.772 19.698 -15.522 1.00 94.56 554 LEU A N 1
ATOM 4568 C CA . LEU A 1 554 ? 2.655 20.096 -16.622 1.00 94.56 554 LEU A CA 1
ATOM 4569 C C . LEU A 1 554 ? 3.832 19.112 -16.725 1.00 94.56 554 LEU A C 1
ATOM 4571 O O . LEU A 1 554 ? 4.404 18.734 -15.704 1.00 94.56 554 LEU A O 1
ATOM 4575 N N . ALA A 1 555 ? 4.186 18.681 -17.930 1.00 95.56 555 ALA A N 1
ATOM 4576 C CA . ALA A 1 555 ? 5.309 17.793 -18.195 1.00 95.56 555 ALA A CA 1
ATOM 4577 C C . ALA A 1 555 ? 6.499 18.619 -18.696 1.00 95.56 555 ALA A C 1
ATOM 4579 O O . ALA A 1 555 ? 6.439 19.204 -19.777 1.00 95.56 555 ALA A O 1
ATOM 4580 N N . THR A 1 556 ? 7.590 18.662 -17.926 1.00 95.25 556 THR A N 1
ATOM 4581 C CA . THR A 1 556 ? 8.854 19.196 -18.447 1.00 95.25 556 THR A CA 1
ATOM 4582 C C . THR A 1 556 ? 9.412 18.307 -19.560 1.00 95.25 556 THR A C 1
ATOM 4584 O O . THR A 1 556 ? 9.025 17.143 -19.721 1.00 95.25 556 THR A O 1
ATOM 4587 N N . ARG A 1 557 ? 10.366 18.838 -20.330 1.00 95.56 557 ARG A N 1
ATOM 4588 C CA . ARG A 1 557 ? 11.033 18.086 -21.398 1.00 95.56 557 ARG A CA 1
ATOM 4589 C C . ARG A 1 557 ? 11.731 16.834 -20.860 1.00 95.56 557 ARG A C 1
ATOM 4591 O O . ARG A 1 557 ? 11.714 15.798 -21.516 1.00 95.56 557 ARG A O 1
ATOM 4598 N N . GLU A 1 558 ? 12.322 16.920 -19.672 1.00 95.88 558 GLU A N 1
ATOM 4599 C CA . GLU A 1 558 ? 13.039 15.820 -19.024 1.00 95.88 558 GLU A CA 1
ATOM 4600 C C . GLU A 1 558 ? 12.077 14.691 -18.663 1.00 95.88 558 GLU A C 1
ATOM 4602 O O . GLU A 1 558 ? 12.308 13.548 -19.052 1.00 95.88 558 GLU A O 1
ATOM 4607 N N . ILE A 1 559 ? 10.966 14.997 -17.980 1.00 97.62 559 ILE A N 1
ATOM 4608 C CA . ILE A 1 559 ? 10.022 13.947 -17.585 1.00 97.62 559 ILE A CA 1
ATOM 4609 C C . ILE A 1 559 ? 9.299 13.346 -18.789 1.00 97.62 559 ILE A C 1
ATOM 4611 O O . ILE A 1 559 ? 9.029 12.147 -18.804 1.00 97.62 559 ILE A O 1
ATOM 4615 N N . ARG A 1 560 ? 9.037 14.155 -19.823 1.00 97.56 560 ARG A N 1
ATOM 4616 C CA . ARG A 1 560 ? 8.482 13.677 -21.088 1.00 97.56 560 ARG A CA 1
ATOM 4617 C C . ARG A 1 560 ? 9.384 12.608 -21.704 1.00 97.56 560 ARG A C 1
ATOM 4619 O O . ARG A 1 560 ? 8.898 11.517 -21.977 1.00 97.56 560 ARG A O 1
ATOM 4626 N N . LYS A 1 561 ? 10.690 12.875 -21.821 1.00 98.00 561 LYS A N 1
ATOM 4627 C CA . LYS A 1 561 ? 11.664 11.898 -22.338 1.00 98.00 561 LYS A CA 1
ATOM 4628 C C . LYS A 1 561 ? 11.678 10.605 -21.519 1.00 98.00 561 LYS A C 1
ATOM 4630 O O . LYS A 1 561 ? 11.714 9.525 -22.096 1.00 98.00 561 LYS A O 1
ATOM 4635 N N . VAL A 1 562 ? 11.620 10.703 -20.189 1.00 98.38 562 VAL A N 1
ATOM 4636 C CA . VAL A 1 562 ? 11.574 9.526 -19.299 1.00 98.38 562 VAL A CA 1
ATOM 4637 C C . VAL A 1 562 ? 10.307 8.695 -19.544 1.00 98.38 562 VAL A C 1
ATOM 4639 O O . VAL A 1 562 ? 10.372 7.466 -19.597 1.00 98.38 562 VAL A O 1
ATOM 4642 N N . ILE A 1 563 ? 9.153 9.345 -19.725 1.00 98.56 563 ILE A N 1
ATOM 4643 C CA . ILE A 1 563 ? 7.891 8.658 -20.025 1.00 98.56 563 ILE A CA 1
ATOM 4644 C C . ILE A 1 563 ? 7.927 8.025 -21.421 1.00 98.56 563 ILE A C 1
ATOM 4646 O O . ILE A 1 563 ? 7.550 6.865 -21.554 1.00 98.56 563 ILE A O 1
ATOM 4650 N N . GLU A 1 564 ? 8.423 8.728 -22.439 1.00 98.25 564 GLU A N 1
ATOM 4651 C CA . GLU A 1 564 ? 8.548 8.205 -23.808 1.00 98.25 564 GLU A CA 1
ATOM 4652 C C . GLU A 1 564 ? 9.484 6.984 -23.861 1.00 98.25 564 GLU A C 1
ATOM 4654 O O . GLU A 1 564 ? 9.139 5.962 -24.456 1.00 98.25 564 GLU A O 1
ATOM 4659 N N . GLN A 1 565 ? 10.624 7.025 -23.161 1.00 97.75 565 GLN A N 1
ATOM 4660 C CA . GLN A 1 565 ? 11.518 5.867 -23.009 1.00 97.75 565 GLN A CA 1
ATOM 4661 C C . GLN A 1 565 ? 10.813 4.687 -22.331 1.00 97.75 565 GLN A C 1
ATOM 4663 O O . GLN A 1 565 ? 10.956 3.535 -22.747 1.00 97.75 565 GLN A O 1
ATOM 4668 N N . GLN A 1 566 ? 10.019 4.962 -21.294 1.00 98.19 566 GLN A N 1
ATOM 4669 C CA . GLN A 1 566 ? 9.238 3.935 -20.616 1.00 98.19 566 GLN A CA 1
ATOM 4670 C C . GLN A 1 566 ? 8.151 3.341 -21.528 1.00 98.19 566 GLN A C 1
ATOM 4672 O O . GLN A 1 566 ? 7.945 2.126 -21.518 1.00 98.19 566 GLN A O 1
ATOM 4677 N N . GLN A 1 567 ? 7.483 4.162 -22.341 1.00 97.88 567 GLN A N 1
ATOM 4678 C CA . GLN A 1 567 ? 6.497 3.719 -23.327 1.00 97.88 567 GLN A CA 1
ATOM 4679 C C . GLN A 1 567 ? 7.134 2.801 -24.380 1.00 97.88 567 GLN A C 1
ATOM 4681 O O . GLN A 1 567 ? 6.614 1.713 -24.630 1.00 97.88 567 GLN A O 1
ATOM 4686 N N . GLN A 1 568 ? 8.289 3.183 -24.935 1.00 97.06 568 GLN A N 1
ATOM 4687 C CA . GLN A 1 568 ? 9.038 2.357 -25.891 1.00 97.06 568 GLN A CA 1
ATOM 4688 C C . GLN A 1 568 ? 9.411 0.995 -25.289 1.00 97.06 568 GLN A C 1
ATOM 4690 O O . GLN A 1 568 ? 9.177 -0.051 -25.899 1.00 97.06 568 GLN A O 1
ATOM 4695 N N . TRP A 1 569 ? 9.923 0.990 -24.054 1.00 96.38 569 TRP A N 1
ATOM 4696 C CA . TRP A 1 569 ? 10.277 -0.250 -23.366 1.00 96.38 569 TRP A CA 1
ATOM 4697 C C . TRP A 1 569 ? 9.061 -1.159 -23.131 1.00 96.38 569 TRP A C 1
ATOM 4699 O O . TRP A 1 569 ? 9.148 -2.372 -23.340 1.00 96.38 569 TRP A O 1
ATOM 4709 N N . ILE A 1 570 ? 7.914 -0.595 -22.735 1.00 94.12 570 ILE A N 1
ATOM 4710 C CA . ILE A 1 570 ? 6.668 -1.353 -22.551 1.00 94.12 570 ILE A CA 1
ATOM 4711 C C . ILE A 1 570 ? 6.167 -1.943 -23.866 1.00 94.12 570 ILE A C 1
ATOM 4713 O O . ILE A 1 570 ? 5.810 -3.119 -23.881 1.00 94.12 570 ILE A O 1
ATOM 4717 N N . GLN A 1 571 ? 6.168 -1.178 -24.959 1.00 92.88 571 GLN A N 1
ATOM 4718 C CA . GLN A 1 571 ? 5.737 -1.680 -26.268 1.00 92.88 571 GLN A CA 1
ATOM 4719 C C . GLN A 1 571 ? 6.575 -2.881 -26.707 1.00 92.88 571 GLN A C 1
ATOM 4721 O O . GLN A 1 571 ? 6.018 -3.898 -27.116 1.00 92.88 571 GLN A O 1
ATOM 4726 N N . HIS A 1 572 ? 7.899 -2.793 -26.550 1.00 90.00 572 HIS A N 1
ATOM 4727 C CA . HIS A 1 572 ? 8.810 -3.884 -26.883 1.00 90.00 572 HIS A CA 1
ATOM 4728 C C . HIS A 1 572 ? 8.627 -5.111 -25.972 1.00 90.00 572 HIS A C 1
ATOM 4730 O O . HIS A 1 572 ? 8.718 -6.249 -26.423 1.00 90.00 572 HIS A O 1
ATOM 4736 N N . THR A 1 573 ? 8.350 -4.892 -24.684 1.00 84.19 573 THR A N 1
ATOM 4737 C CA . THR A 1 573 ? 8.375 -5.955 -23.665 1.00 84.19 573 THR A CA 1
ATOM 4738 C C . THR A 1 573 ? 7.023 -6.638 -23.441 1.00 84.19 573 THR A C 1
ATOM 4740 O O . THR A 1 573 ? 6.961 -7.847 -23.218 1.00 84.19 573 THR A O 1
ATOM 4743 N N . ALA A 1 574 ? 5.936 -5.867 -23.423 1.00 84.25 574 ALA A N 1
ATOM 4744 C CA . ALA A 1 574 ? 4.587 -6.318 -23.078 1.00 84.25 574 ALA A CA 1
ATOM 4745 C C . ALA A 1 574 ? 3.614 -6.288 -24.270 1.00 84.25 574 ALA A C 1
ATOM 4747 O O . ALA A 1 574 ? 2.494 -6.787 -24.143 1.00 84.25 574 ALA A O 1
ATOM 4748 N N . GLY A 1 575 ? 4.045 -5.744 -25.412 1.00 81.31 575 GLY A N 1
ATOM 4749 C CA . GLY A 1 575 ? 3.235 -5.584 -26.615 1.00 81.31 575 GLY A CA 1
ATOM 4750 C C . GLY A 1 575 ? 2.394 -4.305 -26.613 1.00 81.31 575 GLY A C 1
ATOM 4751 O O . GLY A 1 575 ? 2.142 -3.689 -25.577 1.00 81.31 575 GLY A O 1
ATOM 4752 N N . SER A 1 576 ? 1.927 -3.916 -27.801 1.00 84.88 576 SER A N 1
ATOM 4753 C CA . SER A 1 576 ? 1.155 -2.686 -28.035 1.00 84.88 576 SER A CA 1
ATOM 4754 C C . SER A 1 576 ? -0.227 -2.671 -27.372 1.00 84.88 576 SER A C 1
ATOM 4756 O O . SER A 1 576 ? -0.785 -1.603 -27.146 1.00 84.88 576 SER A O 1
ATOM 4758 N N . SER A 1 577 ? -0.778 -3.838 -27.027 1.00 86.94 577 SER A N 1
ATOM 4759 C CA . SER A 1 577 ? -2.094 -3.967 -26.391 1.00 86.94 577 SER A CA 1
ATOM 4760 C C . SER A 1 577 ? -2.069 -3.808 -24.864 1.00 86.94 577 SER A C 1
ATOM 4762 O O . SER A 1 577 ? -3.116 -3.901 -24.223 1.00 86.94 577 SER A O 1
ATOM 4764 N N . TYR A 1 578 ? -0.896 -3.634 -24.245 1.00 90.56 578 TYR A N 1
ATOM 4765 C CA . TYR A 1 578 ? -0.787 -3.500 -22.793 1.00 90.56 578 TYR A CA 1
ATOM 4766 C C . TYR A 1 578 ? -1.154 -2.070 -22.333 1.00 90.56 578 TYR A C 1
ATOM 4768 O O . TYR A 1 578 ? -0.514 -1.111 -22.758 1.00 90.56 578 TYR A O 1
ATOM 4776 N N . PRO A 1 579 ? -2.155 -1.884 -21.445 1.00 92.56 579 PRO A N 1
ATOM 4777 C CA . PRO A 1 579 ? -2.777 -0.570 -21.237 1.00 92.56 579 PRO A CA 1
ATOM 4778 C C . PRO A 1 579 ? -2.056 0.349 -20.238 1.00 92.56 579 PRO A C 1
ATOM 4780 O O . PRO A 1 579 ? -2.460 1.502 -20.077 1.00 92.56 579 PRO A O 1
ATOM 4783 N N . TYR A 1 580 ? -1.021 -0.128 -19.541 1.00 96.75 580 TYR A N 1
ATOM 4784 C CA . TYR A 1 580 ? -0.371 0.607 -18.449 1.00 96.75 580 TYR A CA 1
ATOM 4785 C C . TYR A 1 580 ? 1.066 1.013 -18.790 1.00 96.75 580 TYR A C 1
ATOM 4787 O O . TYR A 1 580 ? 1.776 0.297 -19.490 1.00 96.75 580 TYR A O 1
ATOM 4795 N N . LEU A 1 581 ? 1.525 2.128 -18.217 1.00 97.81 581 LEU A N 1
ATOM 4796 C CA . LEU A 1 581 ? 2.894 2.632 -18.375 1.00 97.81 581 LEU A CA 1
ATOM 4797 C C . LEU A 1 581 ? 3.942 1.763 -17.657 1.00 97.81 581 LEU A C 1
ATOM 4799 O O . LEU A 1 581 ? 5.118 1.765 -18.011 1.00 97.81 581 LEU A O 1
ATOM 4803 N N . PHE A 1 582 ? 3.531 0.995 -16.647 1.00 97.25 582 PHE A N 1
ATOM 4804 C CA . PHE A 1 582 ? 4.424 0.128 -15.880 1.00 97.25 582 PHE A CA 1
ATOM 4805 C C . PHE A 1 582 ? 3.918 -1.307 -15.843 1.00 97.25 582 PHE A C 1
ATOM 4807 O O . PHE A 1 582 ? 2.715 -1.577 -15.885 1.00 97.25 582 PHE A O 1
ATOM 4814 N N . CYS A 1 583 ? 4.854 -2.242 -15.702 1.00 91.44 583 CYS A N 1
ATOM 4815 C CA . CYS A 1 583 ? 4.574 -3.664 -15.564 1.00 91.44 583 CYS A CA 1
ATOM 4816 C C . CYS A 1 583 ? 5.232 -4.232 -14.297 1.00 91.44 583 CYS A C 1
ATOM 4818 O O . CYS A 1 583 ? 6.089 -3.606 -13.672 1.00 91.44 583 CYS A O 1
ATOM 4820 N N . HIS A 1 584 ? 4.800 -5.412 -13.867 1.00 90.44 584 HIS A N 1
ATOM 4821 C CA . HIS A 1 584 ? 5.348 -6.082 -12.697 1.00 90.44 584 HIS A CA 1
ATOM 4822 C C . HIS A 1 584 ? 6.578 -6.917 -13.062 1.00 90.44 584 HIS A C 1
ATOM 4824 O O . HIS A 1 584 ? 6.739 -7.333 -14.201 1.00 90.44 584 HIS A O 1
ATOM 4830 N N . PHE A 1 585 ? 7.403 -7.249 -12.069 1.00 85.69 585 PHE A N 1
ATOM 4831 C CA . PHE A 1 585 ? 8.593 -8.076 -12.254 1.00 85.69 585 PHE A CA 1
ATOM 4832 C C . PHE A 1 585 ? 8.522 -9.338 -11.403 1.00 85.69 585 PHE A C 1
ATOM 4834 O O . PHE A 1 585 ? 8.149 -9.312 -10.228 1.00 85.69 585 PHE A O 1
ATOM 4841 N N . ARG A 1 586 ? 8.905 -10.465 -11.997 1.00 75.12 586 ARG A N 1
ATOM 4842 C CA . ARG A 1 586 ? 9.100 -11.737 -11.310 1.00 75.12 586 ARG A CA 1
ATOM 4843 C C . ARG A 1 586 ? 10.518 -11.806 -10.740 1.00 75.12 586 ARG A C 1
ATOM 4845 O O . ARG A 1 586 ? 11.458 -11.363 -11.386 1.00 75.12 586 ARG A O 1
ATOM 4852 N N . SER A 1 587 ? 10.658 -12.460 -9.584 1.00 68.06 587 SER A N 1
ATOM 4853 C CA . SER A 1 587 ? 11.948 -12.912 -9.035 1.00 68.06 587 SER A CA 1
ATOM 4854 C C . SER A 1 587 ? 12.964 -11.809 -8.705 1.00 68.06 587 SER A C 1
ATOM 4856 O O . SER A 1 587 ? 14.108 -11.878 -9.129 1.00 68.06 587 SER A O 1
ATOM 4858 N N . ILE A 1 588 ? 12.586 -10.836 -7.878 1.00 82.94 588 ILE A N 1
ATOM 4859 C CA . ILE A 1 588 ? 13.552 -9.881 -7.310 1.00 82.94 588 ILE A CA 1
ATOM 4860 C C . ILE A 1 588 ? 14.222 -10.538 -6.097 1.00 82.94 588 ILE A C 1
ATOM 4862 O O . ILE A 1 588 ? 13.515 -10.948 -5.168 1.00 82.94 588 ILE A O 1
ATOM 4866 N N . ARG A 1 589 ? 15.551 -10.650 -6.101 1.00 82.69 589 ARG A N 1
ATOM 4867 C CA . ARG A 1 589 ? 16.362 -11.163 -4.983 1.00 82.69 589 ARG A CA 1
ATOM 4868 C C . ARG A 1 589 ? 17.451 -10.157 -4.619 1.00 82.69 589 ARG A C 1
ATOM 4870 O O . ARG A 1 589 ? 17.835 -9.363 -5.470 1.00 82.69 589 ARG A O 1
ATOM 4877 N N . GLN A 1 590 ? 17.929 -10.178 -3.375 1.00 83.50 590 GLN A N 1
ATOM 4878 C CA . GLN A 1 590 ? 18.970 -9.242 -2.925 1.00 83.50 590 GLN A CA 1
ATOM 4879 C C . GLN A 1 590 ? 20.317 -9.500 -3.609 1.00 83.50 590 GLN A C 1
ATOM 4881 O O . GLN A 1 590 ? 21.095 -8.570 -3.813 1.00 83.50 590 GLN A O 1
ATOM 4886 N N . GLU A 1 591 ? 20.578 -10.752 -3.984 1.00 83.62 591 GLU A N 1
ATOM 4887 C CA . GLU A 1 591 ? 21.780 -11.164 -4.721 1.00 83.62 591 GLU A CA 1
ATOM 4888 C C . GLU A 1 591 ? 21.769 -10.713 -6.188 1.00 83.62 591 GLU A C 1
ATOM 4890 O O . GLU A 1 591 ? 22.769 -10.854 -6.872 1.00 83.62 591 GLU A O 1
ATOM 4895 N N . SER A 1 592 ? 20.638 -10.208 -6.695 1.00 83.38 592 SER A N 1
ATOM 4896 C CA . SER A 1 592 ? 20.535 -9.735 -8.079 1.00 83.38 592 SER A CA 1
ATOM 4897 C C . SER A 1 592 ? 21.103 -8.331 -8.280 1.00 83.38 592 SER A C 1
ATOM 4899 O O . SER A 1 592 ? 21.148 -7.882 -9.410 1.00 83.38 592 SER A O 1
ATOM 4901 N N . TYR A 1 593 ? 21.491 -7.621 -7.223 1.00 87.25 593 TYR A N 1
ATOM 4902 C CA . TYR A 1 593 ? 22.116 -6.309 -7.358 1.00 87.25 593 TYR A CA 1
ATOM 4903 C C . TYR A 1 593 ? 23.614 -6.448 -7.696 1.00 87.25 593 TYR A C 1
ATOM 4905 O O . TYR A 1 593 ? 24.277 -7.220 -6.998 1.00 87.25 593 TYR A O 1
ATOM 4913 N N . PRO A 1 594 ? 24.167 -5.674 -8.652 1.00 84.50 594 PRO A N 1
ATOM 4914 C CA . PRO A 1 594 ? 23.513 -4.618 -9.440 1.00 84.50 594 PRO A CA 1
ATOM 4915 C C . PRO A 1 594 ? 22.984 -5.071 -10.814 1.00 84.50 594 PRO A C 1
ATOM 4917 O O . PRO A 1 594 ? 22.323 -4.284 -11.480 1.00 84.50 594 PRO A O 1
ATOM 4920 N N . ASP A 1 595 ? 23.251 -6.304 -11.249 1.00 81.88 595 ASP A N 1
ATOM 4921 C CA . ASP A 1 595 ? 23.091 -6.694 -12.664 1.00 81.88 595 ASP A CA 1
ATOM 4922 C C . ASP A 1 595 ? 21.646 -7.054 -13.056 1.00 81.88 595 ASP A C 1
ATOM 4924 O O . ASP A 1 595 ? 21.186 -6.836 -14.172 1.00 81.88 595 ASP A O 1
ATOM 4928 N N . PHE 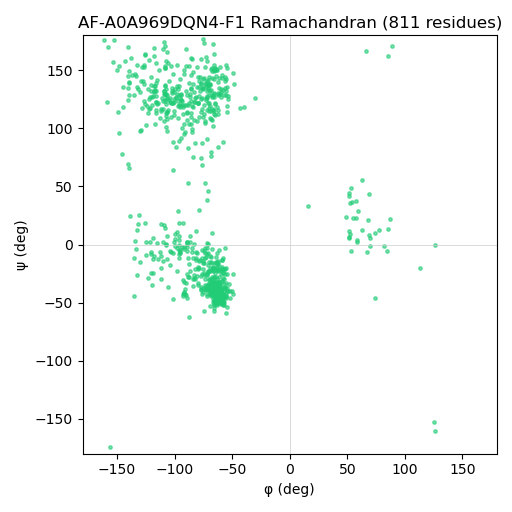A 1 596 ? 20.874 -7.573 -12.104 1.00 84.00 596 PHE A N 1
ATOM 4929 C CA . PHE A 1 596 ? 19.468 -7.952 -12.241 1.00 84.00 596 PHE A CA 1
ATOM 4930 C C . PHE A 1 596 ? 19.139 -8.944 -13.373 1.00 84.00 596 PHE A C 1
ATOM 4932 O O . PHE A 1 596 ? 17.966 -9.088 -13.712 1.00 84.00 596 PHE A O 1
ATOM 4939 N N . ASP A 1 597 ? 20.097 -9.738 -13.855 1.00 75.00 597 ASP A N 1
ATOM 4940 C CA . ASP A 1 597 ? 19.947 -10.688 -14.981 1.00 75.00 597 ASP A CA 1
ATOM 4941 C C . ASP A 1 597 ? 18.732 -11.633 -14.905 1.00 75.00 597 ASP A C 1
ATOM 4943 O O . ASP A 1 597 ? 18.226 -12.146 -15.905 1.00 75.00 597 ASP A O 1
ATOM 4947 N N . ASN A 1 598 ? 18.251 -11.907 -13.691 1.00 68.44 598 ASN A N 1
ATOM 4948 C CA . ASN A 1 598 ? 17.174 -12.856 -13.431 1.00 68.44 598 ASN A CA 1
ATOM 4949 C C . ASN A 1 598 ? 15.779 -12.222 -13.304 1.00 68.44 598 ASN A C 1
ATOM 4951 O O . ASN A 1 598 ? 14.796 -12.967 -13.152 1.00 68.44 598 ASN A O 1
ATOM 4955 N N . ILE A 1 599 ? 15.656 -10.887 -13.337 1.00 79.88 599 ILE A N 1
ATOM 4956 C CA . ILE A 1 599 ? 14.343 -10.238 -13.274 1.00 79.88 599 ILE A CA 1
ATOM 4957 C C . ILE A 1 599 ? 13.597 -10.467 -14.585 1.00 79.88 599 ILE A C 1
ATOM 4959 O O . ILE A 1 599 ? 14.162 -10.384 -15.670 1.00 79.88 599 ILE A O 1
ATOM 4963 N N . LYS A 1 600 ? 12.301 -10.773 -14.495 1.00 77.44 600 LYS A N 1
ATOM 4964 C CA . LYS A 1 600 ? 11.475 -10.998 -15.691 1.00 77.44 600 LYS A CA 1
ATOM 4965 C C . LYS A 1 600 ? 10.227 -10.127 -15.663 1.00 77.44 600 LYS A C 1
ATOM 4967 O O . LYS A 1 600 ? 9.472 -10.243 -14.693 1.00 77.44 600 LYS A O 1
ATOM 4972 N N . PRO A 1 601 ? 9.981 -9.298 -16.687 1.00 84.50 601 PRO A N 1
ATOM 4973 C CA . PRO A 1 601 ? 8.769 -8.496 -16.767 1.00 84.50 601 PRO A CA 1
ATOM 4974 C C . PRO A 1 601 ? 7.525 -9.384 -16.913 1.00 84.50 601 PRO A C 1
ATOM 4976 O O . PRO A 1 601 ? 7.582 -10.510 -17.411 1.00 84.50 601 PRO A O 1
ATOM 4979 N N . LEU A 1 602 ? 6.392 -8.889 -16.425 1.00 80.75 602 LEU A N 1
ATOM 4980 C CA . LEU A 1 602 ? 5.079 -9.523 -16.473 1.00 80.75 602 LEU A CA 1
ATOM 4981 C C . LEU A 1 602 ? 4.056 -8.452 -16.887 1.00 80.75 602 LEU A C 1
ATOM 4983 O O . LEU A 1 602 ? 3.994 -7.431 -16.201 1.00 80.75 602 LEU A O 1
ATOM 4987 N N . PRO A 1 603 ? 3.208 -8.677 -17.912 1.00 83.19 603 PRO A N 1
ATOM 4988 C CA . PRO A 1 603 ? 2.229 -7.716 -18.414 1.00 83.19 603 PRO A CA 1
ATOM 4989 C C . PRO A 1 603 ? 1.022 -7.645 -17.475 1.00 83.19 603 PRO A C 1
ATOM 4991 O O . PRO A 1 603 ? -0.084 -8.100 -17.754 1.00 83.19 603 PRO A O 1
ATOM 4994 N N . LYS A 1 604 ? 1.270 -7.105 -16.292 1.00 87.31 604 LYS A N 1
ATOM 4995 C CA . LYS A 1 604 ? 0.287 -6.724 -15.287 1.00 87.31 604 LYS A CA 1
ATOM 4996 C C . LYS A 1 604 ? 0.862 -5.542 -14.512 1.00 87.31 604 LYS A C 1
ATOM 4998 O O . LYS A 1 604 ? 2.084 -5.491 -14.352 1.00 87.31 604 LYS A O 1
ATOM 5003 N N . PRO A 1 605 ? 0.031 -4.634 -13.989 1.00 91.00 605 PRO A N 1
ATOM 5004 C CA . PRO A 1 605 ? 0.527 -3.462 -13.283 1.00 91.00 605 PRO A CA 1
ATOM 5005 C C . PRO A 1 605 ? 1.359 -3.858 -12.048 1.00 91.00 605 PRO A C 1
ATOM 5007 O O . PRO A 1 605 ? 1.131 -4.932 -11.463 1.00 91.00 605 PRO A O 1
ATOM 5010 N N . PRO A 1 606 ? 2.322 -3.019 -11.617 1.00 93.50 606 PRO A N 1
ATOM 5011 C CA . PRO A 1 606 ? 3.055 -3.240 -10.381 1.00 93.50 606 PRO A CA 1
ATOM 5012 C C . PRO A 1 606 ? 2.121 -3.412 -9.175 1.00 93.50 606 PRO A C 1
ATOM 5014 O O . PRO A 1 606 ? 1.013 -2.877 -9.110 1.00 93.50 606 PRO A O 1
ATOM 5017 N N . ARG A 1 607 ? 2.580 -4.166 -8.173 1.00 89.62 607 ARG A N 1
ATOM 5018 C CA . ARG A 1 607 ? 1.847 -4.327 -6.913 1.00 89.62 607 ARG A CA 1
ATOM 5019 C C . ARG A 1 607 ? 1.881 -3.023 -6.120 1.00 89.62 607 ARG A C 1
ATOM 5021 O O . ARG A 1 607 ? 2.933 -2.411 -5.994 1.00 89.62 607 ARG A O 1
ATOM 5028 N N . ILE A 1 608 ? 0.753 -2.640 -5.526 1.00 88.75 608 ILE A N 1
ATOM 5029 C CA . ILE A 1 608 ? 0.642 -1.399 -4.739 1.00 88.75 608 ILE A CA 1
ATOM 5030 C C . ILE A 1 608 ? 1.344 -1.533 -3.375 1.00 88.75 608 ILE A C 1
ATOM 5032 O O . ILE A 1 608 ? 1.928 -0.574 -2.877 1.00 88.75 608 ILE A O 1
ATOM 5036 N N . LYS A 1 609 ? 1.305 -2.724 -2.759 1.00 86.56 609 LYS A N 1
ATOM 5037 C CA . LYS A 1 609 ? 1.896 -2.970 -1.434 1.00 86.56 609 LYS A CA 1
ATOM 5038 C C . LYS A 1 609 ? 3.420 -2.855 -1.483 1.00 86.56 609 LYS A C 1
ATOM 5040 O O . LYS A 1 609 ? 4.059 -3.562 -2.257 1.00 86.56 609 LYS A O 1
ATOM 5045 N N . SER A 1 610 ? 4.003 -2.047 -0.595 1.00 86.00 610 SER A N 1
ATOM 5046 C CA . SER A 1 610 ? 5.443 -1.740 -0.556 1.00 86.00 610 SER A CA 1
ATOM 5047 C C . SER A 1 610 ? 6.347 -2.982 -0.542 1.00 86.00 610 SER A C 1
ATOM 5049 O O . SER A 1 610 ? 7.345 -3.010 -1.251 1.00 86.00 610 SER A O 1
ATOM 5051 N N . GLY A 1 611 ? 5.985 -4.036 0.201 1.00 84.62 611 GLY A N 1
ATOM 5052 C CA . GLY A 1 611 ? 6.773 -5.278 0.268 1.00 84.62 611 GLY A CA 1
ATOM 5053 C C . GLY A 1 611 ? 6.743 -6.135 -1.005 1.00 84.62 611 GLY A C 1
ATOM 5054 O O . GLY A 1 611 ? 7.609 -6.982 -1.191 1.00 84.62 611 GLY A O 1
ATOM 5055 N N . GLU A 1 612 ? 5.774 -5.912 -1.895 1.00 86.06 612 GLU A N 1
ATOM 5056 C CA . GLU A 1 612 ? 5.617 -6.641 -3.162 1.00 86.06 612 GLU A CA 1
ATOM 5057 C C . GLU A 1 612 ? 5.927 -5.765 -4.388 1.00 86.06 612 GLU A C 1
ATOM 5059 O O . GLU A 1 612 ? 6.079 -6.274 -5.500 1.00 86.06 612 GLU A O 1
ATOM 5064 N N . ASN A 1 613 ? 5.996 -4.445 -4.206 1.00 93.12 613 ASN A N 1
ATOM 5065 C CA . ASN A 1 613 ? 6.260 -3.485 -5.264 1.00 93.12 613 ASN A CA 1
ATOM 5066 C C . ASN A 1 613 ? 7.727 -3.572 -5.710 1.00 93.12 613 ASN A C 1
ATOM 5068 O O . ASN A 1 613 ? 8.642 -3.465 -4.896 1.00 93.12 613 ASN A O 1
ATOM 5072 N N . ALA A 1 614 ? 7.949 -3.760 -7.012 1.00 92.88 614 ALA A N 1
ATOM 5073 C CA . ALA A 1 614 ? 9.285 -3.966 -7.560 1.00 92.88 614 ALA A CA 1
ATOM 5074 C C . ALA A 1 614 ? 10.202 -2.755 -7.350 1.00 92.88 614 ALA A C 1
ATOM 5076 O O . ALA A 1 614 ? 11.323 -2.924 -6.874 1.00 92.88 614 ALA A O 1
ATOM 5077 N N . MET A 1 615 ? 9.695 -1.550 -7.625 1.00 96.00 615 MET A N 1
ATOM 5078 C CA . MET A 1 615 ? 10.441 -0.308 -7.444 1.00 96.00 615 MET A CA 1
ATOM 5079 C C . MET A 1 615 ? 10.825 -0.100 -5.982 1.00 96.00 615 MET A C 1
ATOM 5081 O O . MET A 1 615 ? 11.995 0.114 -5.689 1.00 96.00 615 MET A O 1
ATOM 5085 N N . VAL A 1 616 ? 9.891 -0.287 -5.046 1.00 96.19 616 VAL A N 1
ATOM 5086 C CA . VAL A 1 616 ? 10.193 -0.138 -3.612 1.00 96.19 616 VAL A CA 1
ATOM 5087 C C . VAL A 1 616 ? 11.282 -1.101 -3.154 1.00 96.19 616 VAL A C 1
ATOM 5089 O O . VAL A 1 616 ? 12.195 -0.700 -2.439 1.00 96.19 616 VAL A O 1
ATOM 5092 N N . ARG A 1 617 ? 11.206 -2.369 -3.563 1.00 95.06 617 ARG A N 1
ATOM 5093 C CA . ARG A 1 617 ? 12.197 -3.377 -3.171 1.00 95.06 617 ARG A CA 1
ATOM 5094 C C . ARG A 1 617 ? 13.582 -3.066 -3.727 1.00 95.06 617 ARG A C 1
ATOM 5096 O O . ARG A 1 617 ? 14.553 -3.190 -2.993 1.00 95.06 617 ARG A O 1
ATOM 5103 N N . ILE A 1 618 ? 13.664 -2.663 -4.992 1.00 95.56 618 ILE A N 1
ATOM 5104 C CA . ILE A 1 618 ? 14.938 -2.375 -5.658 1.00 95.56 618 ILE A CA 1
ATOM 5105 C C . ILE A 1 618 ? 15.550 -1.067 -5.141 1.00 95.56 618 ILE A C 1
ATOM 5107 O O . ILE A 1 618 ? 16.746 -1.036 -4.885 1.00 95.56 618 ILE A O 1
ATOM 5111 N N . ILE A 1 619 ? 14.755 -0.024 -4.879 1.00 96.69 619 ILE A N 1
ATOM 5112 C CA . ILE A 1 619 ? 15.260 1.214 -4.261 1.00 96.69 619 ILE A CA 1
ATOM 5113 C C . ILE A 1 619 ? 15.757 0.966 -2.831 1.00 96.69 619 ILE A C 1
ATOM 5115 O O . ILE A 1 619 ? 16.777 1.518 -2.439 1.00 96.69 619 ILE A O 1
ATOM 5119 N N . ARG A 1 620 ? 15.104 0.092 -2.051 1.00 95.75 620 ARG A N 1
ATOM 5120 C CA . ARG A 1 620 ? 15.641 -0.326 -0.741 1.00 95.75 620 ARG A CA 1
ATOM 5121 C C . ARG A 1 620 ? 16.993 -1.024 -0.875 1.00 95.75 620 ARG A C 1
ATOM 5123 O O . ARG A 1 620 ? 17.901 -0.704 -0.122 1.00 95.75 620 ARG A O 1
ATOM 5130 N N . MET A 1 621 ? 17.139 -1.919 -1.856 1.00 95.25 621 MET A N 1
ATOM 5131 C CA . MET A 1 621 ? 18.431 -2.553 -2.148 1.00 95.25 621 MET A CA 1
ATOM 5132 C C . MET A 1 621 ? 19.482 -1.513 -2.541 1.00 95.25 621 MET A C 1
ATOM 5134 O O . MET A 1 621 ? 20.599 -1.593 -2.052 1.00 95.25 621 MET A O 1
ATOM 5138 N N . LEU A 1 622 ? 19.121 -0.524 -3.364 1.00 96.19 622 LEU A N 1
ATOM 5139 C CA . LEU A 1 622 ? 20.007 0.577 -3.741 1.00 96.19 622 LEU A CA 1
ATOM 5140 C C . LEU A 1 622 ? 20.484 1.358 -2.507 1.00 96.19 622 LEU A C 1
ATOM 5142 O O . LEU A 1 622 ? 21.683 1.516 -2.313 1.00 96.19 622 LEU A O 1
ATOM 5146 N N . ILE A 1 623 ? 19.558 1.773 -1.634 1.00 96.25 623 ILE A N 1
ATOM 5147 C CA . ILE A 1 623 ? 19.871 2.475 -0.378 1.00 96.25 623 ILE A CA 1
ATOM 5148 C C . ILE A 1 623 ? 20.808 1.637 0.503 1.00 96.25 623 ILE A C 1
ATOM 5150 O O . ILE A 1 623 ? 21.771 2.159 1.061 1.00 96.25 623 ILE A O 1
ATOM 5154 N N . GLU A 1 624 ? 20.550 0.333 0.616 1.00 95.06 624 GLU A N 1
ATOM 5155 C CA . GLU A 1 624 ? 21.370 -0.584 1.409 1.00 95.06 624 GLU A CA 1
ATOM 5156 C C . GLU A 1 624 ? 22.780 -0.766 0.831 1.00 95.06 624 GLU A C 1
ATOM 5158 O O . GLU A 1 624 ? 23.752 -0.702 1.584 1.00 95.06 624 GLU A O 1
ATOM 5163 N N . ARG A 1 625 ? 22.890 -1.001 -0.482 1.00 95.31 625 ARG A N 1
ATOM 5164 C CA . ARG A 1 625 ? 24.139 -1.359 -1.177 1.00 95.31 625 ARG A CA 1
ATOM 5165 C C . ARG A 1 625 ? 25.059 -0.170 -1.399 1.00 95.31 625 ARG A C 1
ATOM 5167 O O . ARG A 1 625 ? 26.265 -0.318 -1.259 1.00 95.31 625 ARG A O 1
ATOM 5174 N N . GLU A 1 626 ? 24.486 0.991 -1.686 1.00 96.19 626 GLU A N 1
ATOM 5175 C CA . GLU A 1 626 ? 25.228 2.242 -1.859 1.00 96.19 626 GLU A CA 1
ATOM 5176 C C . GLU A 1 626 ? 25.400 2.999 -0.531 1.00 96.19 626 GLU A C 1
ATOM 5178 O O . GLU A 1 626 ? 25.970 4.083 -0.505 1.00 96.19 626 GLU A O 1
ATOM 5183 N N . ASN A 1 627 ? 24.920 2.432 0.588 1.00 95.94 627 ASN A N 1
ATOM 5184 C CA . ASN A 1 627 ? 24.993 3.029 1.926 1.00 95.94 627 ASN A CA 1
ATOM 5185 C C . ASN A 1 627 ? 24.459 4.476 1.958 1.00 95.94 627 ASN A C 1
ATOM 5187 O O . ASN A 1 627 ? 25.033 5.342 2.619 1.00 95.94 627 ASN A O 1
ATOM 5191 N N . ILE A 1 628 ? 23.349 4.724 1.255 1.00 95.62 628 ILE A N 1
ATOM 5192 C CA . ILE A 1 628 ? 22.714 6.043 1.195 1.00 95.62 628 ILE A CA 1
ATOM 5193 C C . ILE A 1 628 ? 22.182 6.400 2.583 1.00 95.62 628 ILE A C 1
ATOM 5195 O O . ILE A 1 628 ? 21.477 5.606 3.216 1.00 95.62 628 ILE A O 1
ATOM 5199 N N . ARG A 1 629 ? 22.526 7.602 3.044 1.00 90.88 629 ARG A N 1
ATOM 5200 C CA . ARG A 1 629 ? 22.165 8.144 4.355 1.00 90.88 629 ARG A CA 1
ATOM 5201 C C . ARG A 1 629 ? 21.541 9.523 4.205 1.00 90.88 629 ARG A C 1
ATOM 5203 O O . ARG A 1 629 ? 21.823 10.224 3.235 1.00 90.88 629 ARG A O 1
ATOM 5210 N N . ASP A 1 630 ? 20.696 9.870 5.163 1.00 87.56 630 ASP A N 1
ATOM 5211 C CA . ASP A 1 630 ? 20.167 11.221 5.309 1.00 87.56 630 ASP A CA 1
ATOM 5212 C C . ASP A 1 630 ? 21.214 12.182 5.895 1.00 87.56 630 ASP A C 1
ATOM 5214 O O . ASP A 1 630 ? 22.335 11.787 6.236 1.00 87.56 630 ASP A O 1
ATOM 5218 N N . ALA A 1 631 ? 20.848 13.458 6.016 1.00 82.31 631 ALA A N 1
ATOM 5219 C CA . ALA A 1 631 ? 21.687 14.517 6.567 1.00 82.31 631 ALA A CA 1
ATOM 5220 C C . ALA A 1 631 ? 22.139 14.258 8.017 1.00 82.31 631 ALA A C 1
ATOM 5222 O O . ALA A 1 631 ? 23.136 14.829 8.449 1.00 82.31 631 ALA A O 1
ATOM 5223 N N . ASN A 1 632 ? 21.457 13.374 8.754 1.00 80.75 632 ASN A N 1
ATOM 5224 C CA . ASN A 1 632 ? 21.819 12.971 10.115 1.00 80.75 632 ASN A CA 1
ATOM 5225 C C . ASN A 1 632 ? 22.646 11.673 10.143 1.00 80.75 632 ASN A C 1
ATOM 5227 O O . ASN A 1 632 ? 22.878 11.094 11.207 1.00 80.75 632 ASN A O 1
ATOM 5231 N N . GLY A 1 633 ? 23.061 11.166 8.979 1.00 81.56 633 GLY A N 1
ATOM 5232 C CA . GLY A 1 633 ? 23.814 9.924 8.853 1.00 81.56 633 GLY A CA 1
ATOM 5233 C C . GLY A 1 633 ? 22.978 8.656 9.067 1.00 81.56 633 GLY A C 1
ATOM 5234 O O . GLY A 1 633 ? 23.553 7.564 9.148 1.00 81.56 633 GLY A O 1
ATOM 5235 N N . GLN A 1 634 ? 21.648 8.751 9.143 1.00 86.25 634 GLN A N 1
ATOM 5236 C CA . GLN A 1 634 ? 20.750 7.610 9.334 1.00 86.25 634 GLN A CA 1
ATOM 5237 C C . GLN A 1 634 ? 20.316 7.006 7.997 1.00 86.25 634 GLN A C 1
ATOM 5239 O O . GLN A 1 634 ? 20.309 7.660 6.956 1.00 86.25 634 GLN A O 1
ATOM 5244 N N . LYS A 1 635 ? 19.973 5.711 8.003 1.00 88.31 635 LYS A N 1
ATOM 5245 C CA . LYS A 1 635 ? 19.482 5.028 6.798 1.00 88.31 635 LYS A CA 1
ATOM 5246 C C . LYS A 1 635 ? 17.978 5.287 6.618 1.00 88.31 635 LYS A C 1
ATOM 5248 O O . LYS A 1 635 ? 17.205 4.903 7.497 1.00 88.31 635 LYS A O 1
ATOM 5253 N N . PRO A 1 636 ? 17.538 5.844 5.479 1.00 90.94 636 PRO A N 1
ATOM 5254 C CA . PRO A 1 636 ? 16.136 6.188 5.260 1.00 90.94 636 PRO A CA 1
ATOM 5255 C C . PRO A 1 636 ? 15.265 4.950 4.993 1.00 90.94 636 PRO A C 1
ATOM 5257 O O . PRO A 1 636 ? 15.662 4.023 4.279 1.00 90.94 636 PRO A O 1
ATOM 5260 N N . TYR A 1 637 ? 14.025 4.948 5.496 1.00 89.56 637 TYR A N 1
ATOM 5261 C CA . TYR A 1 637 ? 13.063 3.867 5.251 1.00 89.56 637 TYR A CA 1
ATOM 5262 C C . TYR A 1 637 ? 12.141 4.153 4.054 1.00 89.56 637 TYR A C 1
ATOM 5264 O O . TYR A 1 637 ? 11.121 4.836 4.136 1.00 89.56 637 TYR A O 1
ATOM 5272 N N . PHE A 1 638 ? 12.449 3.561 2.900 1.00 93.94 638 PHE A N 1
ATOM 5273 C CA . PHE A 1 638 ? 11.697 3.823 1.670 1.00 93.94 638 PHE A CA 1
ATOM 5274 C C . PHE A 1 638 ? 10.386 3.016 1.568 1.00 93.94 638 PHE A C 1
ATOM 5276 O O . PHE A 1 638 ? 10.412 1.791 1.632 1.00 93.94 638 PHE A O 1
ATOM 5283 N N . THR A 1 639 ? 9.220 3.638 1.334 1.00 89.56 639 THR A N 1
ATOM 5284 C CA . THR A 1 639 ? 7.911 2.930 1.202 1.00 89.56 639 THR A CA 1
ATOM 5285 C C . THR A 1 639 ? 7.186 3.147 -0.127 1.00 89.56 639 THR A C 1
ATOM 5287 O O . THR A 1 639 ? 6.066 2.659 -0.310 1.00 89.56 639 THR A O 1
ATOM 5290 N N . GLY A 1 640 ? 7.782 3.887 -1.063 1.00 91.00 640 GLY A N 1
ATOM 5291 C CA . GLY A 1 640 ? 7.120 4.374 -2.275 1.00 91.00 640 GLY A CA 1
ATOM 5292 C C . GLY A 1 640 ? 6.156 5.528 -1.990 1.00 91.00 640 GLY A C 1
ATOM 5293 O O . GLY A 1 640 ? 6.235 6.553 -2.650 1.00 91.00 640 GLY A O 1
ATOM 5294 N N . LYS A 1 641 ? 5.304 5.437 -0.958 1.00 91.62 641 LYS A N 1
ATOM 5295 C CA . LYS A 1 641 ? 4.454 6.563 -0.521 1.00 91.62 641 LYS A CA 1
ATOM 5296 C C . LYS A 1 641 ? 5.290 7.814 -0.223 1.00 91.62 641 LYS A C 1
ATOM 5298 O O . LYS A 1 641 ? 4.866 8.911 -0.574 1.00 91.62 641 LYS A O 1
ATOM 5303 N N . ILE A 1 642 ? 6.477 7.628 0.358 1.00 92.25 642 ILE A N 1
ATOM 5304 C CA . ILE A 1 642 ? 7.403 8.698 0.752 1.00 92.25 642 ILE A CA 1
ATOM 5305 C C . ILE A 1 642 ? 7.804 9.632 -0.403 1.00 92.25 642 ILE A C 1
ATOM 5307 O O . ILE A 1 642 ? 8.077 10.804 -0.161 1.00 92.25 642 ILE A O 1
ATOM 5311 N N . THR A 1 643 ? 7.761 9.185 -1.668 1.00 94.00 643 THR A N 1
ATOM 5312 C CA . THR A 1 643 ? 8.083 10.052 -2.818 1.00 94.00 643 THR A CA 1
ATOM 5313 C C . THR A 1 643 ? 7.107 11.223 -2.938 1.00 94.00 643 THR A C 1
ATOM 5315 O O . THR A 1 643 ? 7.528 12.339 -3.222 1.00 94.00 643 THR A O 1
ATOM 5318 N N . ARG A 1 644 ? 5.814 11.004 -2.643 1.00 93.69 644 ARG A N 1
ATOM 5319 C CA . ARG A 1 644 ? 4.796 12.065 -2.630 1.00 93.69 644 ARG A CA 1
ATOM 5320 C C . ARG A 1 644 ? 5.087 13.099 -1.549 1.00 93.69 644 ARG A C 1
ATOM 5322 O O . ARG A 1 644 ? 5.043 14.285 -1.838 1.00 93.69 644 ARG A O 1
ATOM 5329 N N . HIS A 1 645 ? 5.389 12.656 -0.331 1.00 91.12 645 HIS A N 1
ATOM 5330 C CA . HIS A 1 645 ? 5.730 13.553 0.778 1.00 91.12 645 HIS A CA 1
ATOM 5331 C C . HIS A 1 645 ? 6.958 14.396 0.422 1.00 91.12 645 HIS A C 1
ATOM 5333 O O . HIS A 1 645 ? 6.902 15.619 0.435 1.00 91.12 645 HIS A O 1
ATOM 5339 N N . SER A 1 646 ? 8.018 13.733 -0.041 1.00 92.06 646 SER A N 1
ATOM 5340 C CA . SER A 1 646 ? 9.281 14.382 -0.399 1.00 92.06 646 SER A CA 1
ATOM 5341 C C . SER A 1 646 ? 9.121 15.402 -1.531 1.00 92.06 646 SER A C 1
ATOM 5343 O O . SER A 1 646 ? 9.662 16.504 -1.453 1.00 92.06 646 SER A O 1
ATOM 5345 N N . ARG A 1 647 ? 8.333 15.078 -2.568 1.00 93.62 647 ARG A N 1
ATOM 5346 C CA . ARG A 1 647 ? 8.053 16.011 -3.666 1.00 93.62 647 ARG A CA 1
ATOM 5347 C C . ARG A 1 647 ? 7.233 17.211 -3.208 1.00 93.62 647 ARG A C 1
ATOM 5349 O O . ARG A 1 647 ? 7.537 18.330 -3.605 1.00 93.62 647 ARG A O 1
ATOM 5356 N N . LEU A 1 648 ? 6.203 16.988 -2.395 1.00 91.25 648 LEU A N 1
ATOM 5357 C CA . LEU A 1 648 ? 5.355 18.069 -1.897 1.00 91.25 648 LEU A CA 1
ATOM 5358 C C . LEU A 1 648 ? 6.112 18.983 -0.936 1.00 91.25 648 LEU A C 1
ATOM 5360 O O . LEU A 1 648 ? 5.926 20.192 -1.017 1.00 91.25 648 LEU A O 1
ATOM 5364 N N . GLN A 1 649 ? 7.014 18.439 -0.115 1.00 86.62 649 GLN A N 1
ATOM 5365 C CA . GLN A 1 649 ? 7.904 19.243 0.720 1.00 86.62 649 GLN A CA 1
ATOM 5366 C C . GLN A 1 649 ? 8.828 20.116 -0.131 1.00 86.62 649 GLN A C 1
ATOM 5368 O O . GLN A 1 649 ? 8.937 21.310 0.116 1.00 86.62 649 GLN A O 1
ATOM 5373 N N . PHE A 1 650 ? 9.431 19.557 -1.185 1.00 87.12 650 PHE A N 1
ATOM 5374 C CA . PHE A 1 650 ? 10.244 20.336 -2.123 1.00 87.12 650 PHE A CA 1
ATOM 5375 C C . PHE A 1 650 ? 9.448 21.478 -2.774 1.00 87.12 650 PHE A C 1
ATOM 5377 O O . PHE A 1 650 ? 9.913 22.615 -2.810 1.00 87.12 650 PHE A O 1
ATOM 5384 N N . ILE A 1 651 ? 8.242 21.190 -3.278 1.00 84.31 651 ILE A N 1
ATOM 5385 C CA . ILE A 1 651 ? 7.397 22.203 -3.926 1.00 84.31 651 ILE A CA 1
ATOM 5386 C C . ILE A 1 651 ? 7.002 23.283 -2.930 1.00 84.31 651 ILE A C 1
ATOM 5388 O O . ILE A 1 651 ? 7.089 24.457 -3.260 1.00 84.31 651 ILE A O 1
ATOM 5392 N N . ARG A 1 652 ? 6.621 22.894 -1.714 1.00 83.81 652 ARG A N 1
ATOM 5393 C CA . ARG A 1 652 ? 6.288 23.826 -0.644 1.00 83.81 652 ARG A CA 1
ATOM 5394 C C . ARG A 1 652 ? 7.456 24.758 -0.334 1.00 83.81 652 ARG A C 1
ATOM 5396 O O . ARG A 1 652 ? 7.260 25.965 -0.318 1.00 83.81 652 ARG A O 1
ATOM 5403 N N . THR A 1 653 ? 8.650 24.212 -0.101 1.00 78.69 653 THR A N 1
ATOM 5404 C CA . THR A 1 653 ? 9.837 25.018 0.225 1.00 78.69 653 THR A CA 1
ATOM 5405 C C . THR A 1 653 ? 10.181 25.998 -0.894 1.00 78.69 653 THR A C 1
ATOM 5407 O O . THR A 1 653 ? 10.637 27.098 -0.614 1.00 78.69 653 THR A O 1
ATOM 5410 N N . LYS A 1 654 ? 9.951 25.622 -2.159 1.00 79.19 654 LYS A N 1
ATOM 5411 C CA . LYS A 1 654 ? 10.337 26.442 -3.314 1.00 79.19 654 LYS A CA 1
ATOM 5412 C C . LYS A 1 654 ? 9.253 27.410 -3.804 1.00 79.19 654 LYS A C 1
ATOM 5414 O O . LYS A 1 654 ? 9.586 28.456 -4.346 1.00 79.19 654 LYS A O 1
ATOM 5419 N N . TYR A 1 655 ? 7.982 27.043 -3.677 1.00 75.38 655 TYR A N 1
ATOM 5420 C CA . TYR A 1 655 ? 6.855 27.719 -4.333 1.00 75.38 655 TYR A CA 1
ATOM 5421 C C . TYR A 1 655 ? 5.662 27.981 -3.401 1.00 75.38 655 TYR A C 1
ATOM 5423 O O . TYR A 1 655 ? 4.626 28.453 -3.857 1.00 75.38 655 TYR A O 1
ATOM 5431 N N . GLY A 1 656 ? 5.769 27.647 -2.114 1.00 72.50 656 GLY A N 1
ATOM 5432 C CA . GLY A 1 656 ? 4.715 27.878 -1.131 1.00 72.50 656 GLY A CA 1
ATOM 5433 C C . GLY A 1 656 ? 3.690 26.745 -1.000 1.00 72.50 656 GLY A C 1
ATOM 5434 O O . GLY A 1 656 ? 3.651 25.763 -1.752 1.00 72.50 656 GLY A O 1
ATOM 5435 N N . MET A 1 657 ? 2.854 26.870 0.031 1.00 78.50 657 MET A N 1
ATOM 5436 C CA . MET A 1 657 ? 1.919 25.830 0.468 1.00 78.50 657 MET A CA 1
ATOM 5437 C C . MET A 1 657 ? 0.786 25.579 -0.538 1.00 78.50 657 MET A C 1
ATOM 5439 O O . MET A 1 657 ? 0.412 24.427 -0.780 1.00 78.50 657 MET A O 1
ATOM 5443 N N . GLU A 1 658 ? 0.270 26.643 -1.152 1.00 75.31 658 GLU A N 1
ATOM 5444 C CA . GLU A 1 658 ? -0.796 26.568 -2.155 1.00 75.31 658 GLU A CA 1
ATOM 5445 C C . GLU A 1 658 ? -0.337 25.825 -3.408 1.00 75.31 658 GLU A C 1
ATOM 5447 O O . GLU A 1 658 ? -1.032 24.930 -3.894 1.00 75.31 658 GLU A O 1
ATOM 5452 N N . ALA A 1 659 ? 0.887 26.097 -3.870 1.00 75.56 659 ALA A N 1
ATOM 5453 C CA . ALA A 1 659 ? 1.485 25.379 -4.987 1.00 75.56 659 ALA A CA 1
ATOM 5454 C C . ALA A 1 659 ? 1.573 23.875 -4.695 1.00 75.56 659 ALA A C 1
ATOM 5456 O O . ALA A 1 659 ? 1.189 23.059 -5.533 1.00 75.56 659 ALA A O 1
ATOM 5457 N N . ALA A 1 660 ? 2.005 23.485 -3.490 1.00 81.81 660 ALA A N 1
ATOM 5458 C CA . ALA A 1 660 ? 2.038 22.079 -3.087 1.00 81.81 660 ALA A CA 1
ATOM 5459 C C . ALA A 1 660 ? 0.629 21.460 -3.028 1.00 81.81 660 ALA A C 1
ATOM 5461 O O . ALA A 1 660 ? 0.436 20.328 -3.478 1.00 81.81 660 ALA A O 1
ATOM 5462 N N . GLN A 1 661 ? -0.372 22.187 -2.520 1.00 85.38 661 GLN A N 1
ATOM 5463 C CA . GLN A 1 661 ? -1.762 21.726 -2.490 1.00 85.38 661 GLN A CA 1
ATOM 5464 C C . GLN A 1 661 ? -2.314 21.484 -3.901 1.00 85.38 661 GLN A C 1
ATOM 5466 O O . GLN A 1 661 ? -2.864 20.406 -4.153 1.00 85.38 661 GLN A O 1
ATOM 5471 N N . LEU A 1 662 ? -2.156 22.458 -4.803 1.00 86.31 662 LEU A N 1
ATOM 5472 C CA . LEU A 1 662 ? -2.611 22.383 -6.192 1.00 86.31 662 LEU A CA 1
ATOM 5473 C C . LEU A 1 662 ? -1.891 21.263 -6.946 1.00 86.31 662 LEU A C 1
ATOM 5475 O O . LEU A 1 662 ? -2.527 20.467 -7.635 1.00 86.31 662 LEU A O 1
ATOM 5479 N N . TYR A 1 663 ? -0.580 21.122 -6.738 1.00 90.31 663 TYR A N 1
ATOM 5480 C CA . TYR A 1 663 ? 0.212 20.061 -7.356 1.00 90.31 663 TYR A CA 1
ATOM 5481 C C . TYR A 1 663 ? -0.287 18.664 -6.982 1.00 90.31 663 TYR A C 1
ATOM 5483 O O . TYR A 1 663 ? -0.380 17.767 -7.823 1.00 90.31 663 TYR A O 1
ATOM 5491 N N . ALA A 1 664 ? -0.632 18.476 -5.706 1.00 90.19 664 ALA A N 1
ATOM 5492 C CA . ALA A 1 664 ? -1.147 17.217 -5.186 1.00 90.19 664 ALA A CA 1
ATOM 5493 C C . ALA A 1 664 ? -2.646 17.005 -5.453 1.00 90.19 664 ALA A C 1
ATOM 5495 O O . ALA A 1 664 ? -3.137 15.896 -5.193 1.00 90.19 664 ALA A O 1
ATOM 5496 N N . ASP A 1 665 ? -3.348 18.048 -5.902 1.00 91.81 665 ASP A N 1
ATOM 5497 C CA . ASP A 1 665 ? -4.800 18.111 -6.049 1.00 91.81 665 ASP A CA 1
ATOM 5498 C C . ASP A 1 665 ? -5.538 17.736 -4.745 1.00 91.81 665 ASP A C 1
ATOM 5500 O O . ASP A 1 665 ? -6.428 16.880 -4.685 1.00 91.81 665 ASP A O 1
ATOM 5504 N N . HIS A 1 666 ? -5.103 18.341 -3.635 1.00 86.62 666 HIS A N 1
ATOM 5505 C CA . HIS A 1 666 ? -5.773 18.205 -2.344 1.00 86.62 666 HIS A CA 1
ATOM 5506 C C . HIS A 1 666 ? -6.906 19.228 -2.196 1.00 86.62 666 HIS A C 1
ATOM 5508 O O . HIS A 1 666 ? -6.718 20.421 -2.412 1.00 86.62 666 HIS A O 1
ATOM 5514 N N . LYS A 1 667 ? -8.074 18.764 -1.732 1.00 82.88 667 LYS A N 1
ATOM 5515 C CA . LYS A 1 667 ? -9.240 19.628 -1.469 1.00 82.88 667 LYS A CA 1
ATOM 5516 C C . LYS A 1 667 ? -9.021 20.637 -0.336 1.00 82.88 667 LYS A C 1
ATOM 5518 O O . LYS A 1 667 ? -9.668 21.669 -0.319 1.00 82.88 667 LYS A O 1
ATOM 5523 N N . SER A 1 668 ? -8.162 20.308 0.627 1.00 77.19 668 SER A N 1
ATOM 5524 C CA . SER A 1 668 ? -7.924 21.109 1.828 1.00 77.19 668 SER A CA 1
ATOM 5525 C C . SER A 1 668 ? -6.425 21.290 2.042 1.00 77.19 668 SER A C 1
ATOM 5527 O O . SER A 1 668 ? -5.667 20.312 1.996 1.00 77.19 668 SER A O 1
ATOM 5529 N N . SER A 1 669 ? -6.019 22.527 2.327 1.00 71.94 669 SER A N 1
ATOM 5530 C CA . SER A 1 669 ? -4.656 22.898 2.722 1.00 71.94 669 SER A CA 1
ATOM 5531 C C . SER A 1 669 ? -4.203 22.130 3.969 1.00 71.94 669 SER A C 1
ATOM 5533 O O . SER A 1 669 ? -3.076 21.634 4.010 1.00 71.94 669 SER A O 1
ATOM 5535 N N . THR A 1 670 ? -5.113 21.895 4.922 1.00 70.00 670 THR A N 1
ATOM 5536 C CA . THR A 1 670 ? -4.885 21.095 6.136 1.00 70.00 670 THR A CA 1
ATOM 5537 C C . THR A 1 670 ? -4.391 19.688 5.816 1.00 70.00 670 THR A C 1
ATOM 5539 O O . THR A 1 670 ? -3.455 19.206 6.448 1.00 70.00 670 THR A O 1
ATOM 5542 N N . THR A 1 671 ? -4.964 19.032 4.798 1.00 77.94 671 THR A N 1
ATOM 5543 C CA . THR A 1 671 ? -4.520 17.688 4.386 1.00 77.94 671 THR A CA 1
ATOM 5544 C C . THR A 1 671 ? -3.074 17.710 3.906 1.00 77.94 671 THR A C 1
ATOM 5546 O O . THR A 1 671 ? -2.294 16.828 4.261 1.00 77.94 671 THR A O 1
ATOM 5549 N N . THR A 1 672 ? -2.712 18.697 3.085 1.00 78.31 672 THR A N 1
ATOM 5550 C CA . THR A 1 672 ? -1.346 18.843 2.573 1.00 78.31 672 THR A CA 1
ATOM 5551 C C . THR A 1 672 ? -0.371 19.131 3.715 1.00 78.31 672 THR A C 1
ATOM 5553 O O . THR A 1 672 ? 0.666 18.478 3.799 1.00 78.31 672 THR A O 1
ATOM 5556 N N . PHE A 1 673 ? -0.735 20.039 4.621 1.00 71.94 673 PHE A N 1
ATOM 5557 C CA . PHE A 1 673 ? 0.095 20.468 5.745 1.00 71.94 673 PHE A CA 1
ATOM 5558 C C . PHE A 1 673 ? 0.337 19.334 6.745 1.00 71.94 673 PHE A C 1
ATOM 5560 O O . PHE A 1 673 ? 1.475 18.943 6.976 1.00 71.94 673 PHE A O 1
ATOM 5567 N N . GLN A 1 674 ? -0.733 18.752 7.293 1.00 72.12 674 GLN A N 1
ATOM 5568 C CA . GLN A 1 674 ? -0.635 17.782 8.389 1.00 72.12 674 GLN A CA 1
ATOM 5569 C C . GLN A 1 674 ? -0.037 16.446 7.952 1.00 72.12 674 GLN A C 1
ATOM 5571 O O . GLN A 1 674 ? 0.545 15.731 8.763 1.00 72.12 674 GLN A O 1
ATOM 5576 N N . HIS A 1 675 ? -0.234 16.059 6.691 1.00 77.50 675 HIS A N 1
ATOM 5577 C CA . HIS A 1 675 ? 0.053 14.693 6.264 1.00 77.50 675 HIS A CA 1
ATOM 5578 C C . HIS A 1 675 ? 1.127 14.570 5.200 1.00 77.50 675 HIS A C 1
ATOM 5580 O O . HIS A 1 675 ? 1.498 13.436 4.922 1.00 77.50 675 HIS A O 1
ATOM 5586 N N . TYR A 1 676 ? 1.599 15.651 4.576 1.00 79.69 676 TYR A N 1
ATOM 5587 C CA . TYR A 1 676 ? 2.547 15.531 3.464 1.00 79.69 676 TYR A CA 1
ATOM 5588 C C . TYR A 1 676 ? 3.720 16.490 3.529 1.00 79.69 676 TYR A C 1
ATOM 5590 O O . TYR A 1 676 ? 4.832 16.051 3.259 1.00 79.69 676 TYR A O 1
ATOM 5598 N N . ALA A 1 677 ? 3.462 17.756 3.842 1.00 79.31 677 ALA A N 1
ATOM 5599 C CA . ALA A 1 677 ? 4.462 18.807 3.784 1.00 79.31 677 ALA A CA 1
ATOM 5600 C C . ALA A 1 677 ? 4.330 19.772 4.977 1.00 79.31 677 ALA A C 1
ATOM 5602 O O . ALA A 1 677 ? 3.915 20.923 4.791 1.00 79.31 677 ALA A O 1
ATOM 5603 N N . PRO A 1 678 ? 4.584 19.315 6.217 1.00 71.00 678 PRO A N 1
ATOM 5604 C CA . PRO A 1 678 ? 4.582 20.184 7.381 1.00 71.00 678 PRO A CA 1
ATOM 5605 C C . PRO A 1 678 ? 5.826 21.092 7.360 1.00 71.00 678 PRO A C 1
ATOM 5607 O O . PRO A 1 678 ? 6.826 20.781 6.705 1.00 71.00 678 PRO A O 1
ATOM 5610 N N . PRO A 1 679 ? 5.789 22.232 8.062 1.00 62.91 679 PRO A N 1
ATOM 5611 C CA . PRO A 1 679 ? 6.979 23.041 8.270 1.00 62.91 679 PRO A CA 1
ATOM 5612 C C . PRO A 1 679 ? 8.0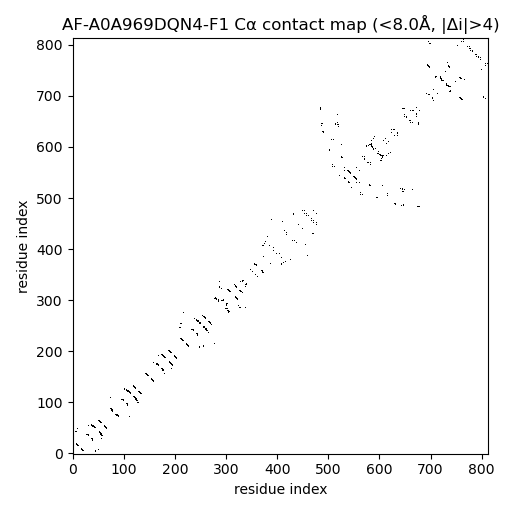03 22.262 9.092 1.00 62.91 679 PRO A C 1
ATOM 5614 O O . PRO A 1 679 ? 7.617 21.453 9.940 1.00 62.91 679 PRO A O 1
ATOM 5617 N N . THR A 1 680 ? 9.290 22.543 8.903 1.00 59.38 680 THR A N 1
ATOM 5618 C CA . THR A 1 680 ? 10.282 22.123 9.901 1.00 59.38 680 THR A CA 1
ATOM 5619 C C . THR A 1 680 ? 10.167 22.993 11.155 1.00 59.38 680 THR A C 1
ATOM 5621 O O . THR A 1 680 ? 9.592 24.084 11.113 1.00 59.38 680 THR A O 1
ATOM 5624 N N . ARG A 1 681 ? 10.702 22.521 12.287 1.00 53.56 681 ARG A N 1
ATOM 5625 C CA . ARG A 1 681 ? 10.706 23.298 13.538 1.00 53.56 681 ARG A CA 1
ATOM 5626 C C . ARG A 1 681 ? 11.501 24.590 13.394 1.00 53.56 681 ARG A C 1
ATOM 5628 O O . ARG A 1 681 ? 11.127 25.594 13.972 1.00 53.56 681 ARG A O 1
ATOM 5635 N N . GLU A 1 682 ? 12.542 24.572 12.579 1.00 52.22 682 GLU A N 1
ATOM 5636 C CA . GLU A 1 682 ? 13.429 25.700 12.302 1.00 52.22 682 GLU A CA 1
ATOM 5637 C C . GLU A 1 682 ? 12.733 26.734 11.410 1.00 52.22 682 GLU A C 1
ATOM 5639 O O . GLU A 1 682 ? 12.854 27.927 11.652 1.00 52.22 682 GLU A O 1
ATOM 5644 N N . GLN A 1 683 ? 11.936 26.283 10.431 1.00 56.47 683 GLN A N 1
ATOM 5645 C CA . GLN A 1 683 ? 11.069 27.154 9.626 1.00 56.47 683 GLN A CA 1
ATOM 5646 C C . GLN A 1 683 ? 9.915 27.744 10.439 1.00 56.47 683 GLN A C 1
ATOM 5648 O O . GLN A 1 683 ? 9.416 28.814 10.113 1.00 56.47 683 GLN A O 1
ATOM 5653 N N . ILE A 1 684 ? 9.450 27.023 11.461 1.00 50.78 684 ILE A N 1
ATOM 5654 C CA . ILE A 1 684 ? 8.503 27.555 12.439 1.00 50.78 684 ILE A CA 1
ATOM 5655 C C . ILE A 1 684 ? 9.228 28.605 13.281 1.00 50.78 684 ILE A C 1
ATOM 5657 O O . ILE A 1 684 ? 8.807 29.744 13.252 1.00 50.78 684 ILE A O 1
ATOM 5661 N N . ALA A 1 685 ? 10.380 28.287 13.875 1.00 42.62 685 ALA A N 1
ATOM 5662 C CA . ALA A 1 685 ? 11.179 29.190 14.707 1.00 42.62 685 ALA A CA 1
ATOM 5663 C C . ALA A 1 685 ? 11.614 30.491 13.999 1.00 42.62 685 ALA A C 1
ATOM 5665 O O . ALA A 1 685 ? 11.584 31.558 14.606 1.00 42.62 685 ALA A O 1
ATOM 5666 N N . SER A 1 686 ? 11.981 30.427 12.712 1.00 46.03 686 SER A N 1
ATOM 5667 C CA . SER A 1 686 ? 12.395 31.599 11.923 1.00 46.03 686 SER A CA 1
ATOM 5668 C C . SER A 1 686 ? 11.253 32.570 11.624 1.00 46.03 686 SER A C 1
ATOM 5670 O O . SER A 1 686 ? 11.503 33.731 11.317 1.00 46.03 686 SER A O 1
ATOM 5672 N N . VAL A 1 687 ? 10.011 32.082 11.670 1.00 47.56 687 VAL A N 1
ATOM 5673 C CA . VAL A 1 687 ? 8.794 32.889 11.520 1.00 47.56 687 VAL A CA 1
ATOM 5674 C C . VAL A 1 687 ? 8.124 33.109 12.882 1.00 47.56 687 VAL A C 1
ATOM 5676 O O . VAL A 1 687 ? 7.362 34.039 13.030 1.00 47.56 687 VAL A O 1
ATOM 5679 N N . ASP A 1 688 ? 8.433 32.324 13.911 1.00 42.06 688 ASP A N 1
ATOM 5680 C CA . ASP A 1 688 ? 7.805 32.405 15.233 1.00 42.06 688 ASP A CA 1
ATOM 5681 C C . ASP A 1 688 ? 8.378 33.523 16.108 1.00 42.06 688 ASP A C 1
ATOM 5683 O O . ASP A 1 688 ? 7.649 34.022 16.953 1.00 42.06 688 ASP A O 1
ATOM 5687 N N . LEU A 1 689 ? 9.632 33.960 15.942 1.00 43.25 689 LEU A N 1
ATOM 5688 C CA . LEU A 1 689 ? 10.193 35.002 16.824 1.00 43.25 689 LEU A CA 1
ATOM 5689 C C . LEU A 1 689 ? 9.420 36.342 16.776 1.00 43.25 689 LEU A C 1
ATOM 5691 O O . LEU A 1 689 ? 9.181 36.902 17.840 1.00 43.25 689 LEU A O 1
ATOM 5695 N N . PRO A 1 690 ? 8.952 36.838 15.612 1.00 50.47 690 PRO A N 1
ATOM 5696 C CA . PRO A 1 690 ? 8.052 37.998 15.558 1.00 50.47 690 PRO A CA 1
ATOM 5697 C C . PRO A 1 690 ? 6.568 37.657 15.802 1.00 50.47 690 PRO A C 1
ATOM 5699 O O . PRO A 1 690 ? 5.779 38.536 16.129 1.00 50.47 690 PRO A O 1
ATOM 5702 N N . PHE A 1 691 ? 6.156 36.395 15.615 1.00 51.94 691 PHE A N 1
ATOM 5703 C CA . PHE A 1 691 ? 4.742 35.981 15.626 1.00 51.94 691 PHE A CA 1
ATOM 5704 C C . PHE A 1 691 ? 4.291 35.279 16.914 1.00 51.94 691 PHE A C 1
ATOM 5706 O O . PHE A 1 691 ? 3.089 35.087 17.097 1.00 51.94 691 PHE A O 1
ATOM 5713 N N . GLN A 1 692 ? 5.203 34.986 17.849 1.00 49.56 692 GLN A N 1
ATOM 5714 C CA . GLN A 1 692 ? 4.882 34.639 19.241 1.00 49.56 692 GLN A CA 1
ATOM 5715 C C . GLN A 1 692 ? 4.154 35.766 19.990 1.00 49.56 692 GLN A C 1
ATOM 5717 O O . GLN A 1 692 ? 3.697 35.575 21.114 1.00 49.56 692 GLN A O 1
ATOM 5722 N N . GLU A 1 693 ? 3.976 36.927 19.367 1.00 51.53 693 GLU A N 1
ATOM 5723 C CA . GLU A 1 693 ? 3.079 37.950 19.874 1.00 51.53 693 GLU A CA 1
ATOM 5724 C C . GLU A 1 693 ? 1.605 37.655 19.531 1.00 51.53 693 GLU A C 1
ATOM 5726 O O . GLU A 1 693 ? 0.748 37.851 20.376 1.00 51.53 693 GLU A O 1
ATOM 5731 N N . LEU A 1 694 ? 1.272 37.064 18.377 1.00 56.94 694 LEU A N 1
ATOM 5732 C CA . LEU A 1 694 ? -0.087 36.991 17.797 1.00 56.94 694 LEU A CA 1
ATOM 5733 C C . LEU A 1 694 ? -0.790 35.633 18.014 1.00 56.94 694 LEU A C 1
ATOM 5735 O O . LEU A 1 694 ? -1.055 34.883 17.071 1.00 56.94 694 LEU A O 1
ATOM 5739 N N . LEU A 1 695 ? -1.072 35.269 19.266 1.00 57.94 695 LEU A N 1
ATOM 5740 C CA . LEU A 1 695 ? -1.144 33.841 19.601 1.00 57.94 695 LEU A CA 1
ATOM 5741 C C . LEU A 1 695 ? -2.506 33.145 19.621 1.00 57.94 695 LEU A C 1
ATOM 5743 O O . LEU A 1 695 ? -2.524 31.915 19.678 1.00 57.94 695 LEU A O 1
ATOM 5747 N N . MET A 1 696 ? -3.653 33.826 19.568 1.00 59.62 696 MET A N 1
ATOM 5748 C CA . MET A 1 696 ? -4.931 33.116 19.770 1.00 59.62 696 MET A CA 1
ATOM 5749 C C . MET A 1 696 ? -6.079 33.627 18.904 1.00 59.62 696 MET A C 1
ATOM 5751 O O . MET A 1 696 ? -6.074 34.752 18.420 1.00 59.62 696 MET A O 1
ATOM 5755 N N . ASN A 1 697 ? -7.094 32.787 18.698 1.00 63.19 697 ASN A N 1
ATOM 5756 C CA . ASN A 1 697 ? -8.441 33.276 18.400 1.00 63.19 697 ASN A CA 1
ATOM 5757 C C . ASN A 1 697 ? -9.231 33.470 19.709 1.00 63.19 697 ASN A C 1
ATOM 5759 O O . ASN A 1 697 ? -8.826 32.941 20.745 1.00 63.19 697 ASN A O 1
ATOM 5763 N N . PRO A 1 698 ? -10.403 34.130 19.697 1.00 52.06 698 PRO A N 1
ATOM 5764 C CA . PRO A 1 698 ? -11.160 34.369 20.934 1.00 52.06 698 PRO A CA 1
ATOM 5765 C C . PRO A 1 698 ? -11.812 33.121 21.530 1.00 52.06 698 PRO A C 1
ATOM 5767 O O . PRO A 1 698 ? -12.505 33.202 22.535 1.00 52.06 698 PRO A O 1
ATOM 5770 N N . SER A 1 699 ? -11.631 31.958 20.898 1.00 58.28 699 SER A N 1
ATOM 5771 C CA . SER A 1 699 ? -12.022 30.649 21.430 1.00 58.28 699 SER A CA 1
ATOM 5772 C C . SER A 1 699 ? -10.856 29.934 22.115 1.00 58.28 699 SER A C 1
ATOM 5774 O O . SER A 1 699 ? -10.902 28.711 22.258 1.00 58.28 699 SER A O 1
ATOM 5776 N N . ASN A 1 700 ? -9.810 30.675 22.490 1.00 57.12 700 ASN A N 1
ATOM 5777 C CA . ASN A 1 700 ? -8.652 30.171 23.218 1.00 57.12 700 ASN A CA 1
ATOM 5778 C C . ASN A 1 700 ? -7.889 29.058 22.486 1.00 57.12 700 ASN A C 1
ATOM 5780 O O . ASN A 1 700 ? -7.325 28.150 23.094 1.00 57.12 700 ASN A O 1
ATOM 5784 N N . LYS A 1 701 ? -7.927 29.070 21.148 1.00 57.56 701 LYS A N 1
ATOM 5785 C CA . LYS A 1 701 ? -7.164 28.121 20.338 1.00 57.56 701 LYS A CA 1
ATOM 5786 C C . LYS A 1 701 ? -5.949 28.821 19.775 1.00 57.56 701 LYS A C 1
ATOM 5788 O O . LYS A 1 701 ? -6.092 29.775 19.008 1.00 57.56 701 LYS A O 1
ATOM 5793 N N . PHE A 1 702 ? -4.786 28.271 20.107 1.00 57.97 702 PHE A N 1
ATOM 5794 C CA . PHE A 1 702 ? -3.543 28.599 19.438 1.00 57.97 702 PHE A CA 1
ATOM 5795 C C . PHE A 1 702 ? -3.723 28.377 17.941 1.00 57.97 702 PHE A C 1
ATOM 5797 O O . PHE A 1 702 ? -4.057 27.272 17.488 1.00 57.97 702 PHE A O 1
ATOM 5804 N N . LEU A 1 703 ? -3.567 29.450 17.180 1.00 55.38 703 LEU A N 1
ATOM 5805 C CA . LEU A 1 703 ? -3.611 29.376 15.737 1.00 55.38 703 LEU A CA 1
ATOM 5806 C C . LEU A 1 703 ? -2.175 29.208 15.250 1.00 55.38 703 LEU A C 1
ATOM 5808 O O . LEU A 1 703 ? -1.351 30.076 15.519 1.00 55.38 703 LEU A O 1
ATOM 5812 N N . PRO A 1 704 ? -1.841 28.118 14.536 1.00 53.72 704 PRO A N 1
ATOM 5813 C CA . PRO A 1 704 ? -0.558 28.069 13.850 1.00 53.72 704 PRO A CA 1
ATOM 5814 C C . PRO A 1 704 ? -0.484 29.286 12.921 1.00 53.72 704 PRO A C 1
ATOM 5816 O O . PRO A 1 704 ? -1.471 29.574 12.238 1.00 53.72 704 PRO A O 1
ATOM 5819 N N . TRP A 1 705 ? 0.639 30.004 12.888 1.00 49.94 705 TRP A N 1
ATOM 5820 C CA . TRP A 1 705 ? 0.765 31.258 12.132 1.00 49.94 705 TRP A CA 1
ATOM 5821 C C . TRP A 1 705 ? 0.386 31.102 10.647 1.00 49.94 705 TRP A C 1
ATOM 5823 O O . TRP A 1 705 ? -0.134 32.029 10.045 1.00 49.94 705 TRP A O 1
ATOM 5833 N N . GLN A 1 706 ? 0.497 29.899 10.066 1.00 47.31 706 GLN A N 1
ATOM 5834 C CA . GLN A 1 706 ? 0.051 29.602 8.692 1.00 47.31 706 GLN A CA 1
ATOM 5835 C C . GLN A 1 706 ? -1.481 29.516 8.508 1.00 47.31 706 GLN A C 1
ATOM 5837 O O . GLN A 1 706 ? -1.953 29.259 7.402 1.00 47.31 706 GLN A O 1
ATOM 5842 N N . SER A 1 707 ? -2.265 29.648 9.583 1.00 55.78 707 SER A N 1
ATOM 5843 C CA . SER A 1 707 ? -3.727 29.826 9.547 1.00 55.78 707 SER A CA 1
ATOM 5844 C C . SER A 1 707 ? -4.146 31.296 9.623 1.00 55.78 707 SER A C 1
ATOM 5846 O O . SER A 1 707 ? -5.335 31.601 9.509 1.00 55.78 707 SER A O 1
ATOM 5848 N N . LEU A 1 708 ? -3.179 32.200 9.803 1.00 65.50 708 LEU A N 1
ATOM 5849 C CA . LEU A 1 708 ? -3.383 33.630 9.657 1.00 65.50 708 LEU A CA 1
ATOM 5850 C C . LEU A 1 708 ? -3.366 33.993 8.161 1.00 65.50 708 LEU A C 1
ATOM 5852 O O . LEU A 1 708 ? -2.617 33.379 7.396 1.00 65.50 708 LEU A O 1
ATOM 5856 N N . PRO A 1 709 ? -4.190 34.956 7.716 1.00 67.94 709 PRO A N 1
ATOM 5857 C CA . PRO A 1 709 ? -4.167 35.415 6.332 1.00 67.94 709 PRO A CA 1
ATOM 5858 C C . PRO A 1 709 ? -2.799 35.962 5.937 1.00 67.94 709 PRO A C 1
ATOM 5860 O O . PRO A 1 709 ? -2.150 36.650 6.721 1.00 67.94 709 PRO A O 1
ATOM 5863 N N . GLU A 1 710 ? -2.392 35.723 4.693 1.00 64.69 710 GLU A N 1
ATOM 5864 C CA . GLU A 1 710 ? -1.119 36.217 4.157 1.00 64.69 710 GLU A CA 1
ATOM 5865 C C . GLU A 1 710 ? -1.010 37.749 4.215 1.00 64.69 710 GLU A C 1
ATOM 5867 O O . GLU A 1 710 ? 0.070 38.282 4.455 1.00 64.69 710 GLU A O 1
ATOM 5872 N N . SER A 1 711 ? -2.127 38.473 4.096 1.00 72.44 711 SER A N 1
ATOM 5873 C CA . SER A 1 711 ? -2.166 39.930 4.278 1.00 72.44 711 SER A CA 1
ATOM 5874 C C . SER A 1 711 ? -1.744 40.352 5.695 1.00 72.44 711 SER A C 1
ATOM 5876 O O . SER A 1 711 ? -0.947 41.273 5.846 1.00 72.44 711 SER A O 1
ATOM 5878 N N . LEU A 1 712 ? -2.192 39.620 6.724 1.00 71.44 712 LEU A N 1
ATOM 5879 C CA . LEU A 1 712 ? -1.818 39.854 8.122 1.00 71.44 712 LEU A CA 1
ATOM 5880 C C . LEU A 1 712 ? -0.357 39.474 8.365 1.00 71.44 712 LEU A C 1
ATOM 5882 O O . LEU A 1 712 ? 0.345 40.170 9.085 1.00 71.44 712 LEU A O 1
ATOM 5886 N N . LEU A 1 713 ? 0.110 38.387 7.745 1.00 64.75 713 LEU A N 1
ATOM 5887 C CA . LEU A 1 713 ? 1.501 37.941 7.853 1.00 64.75 713 LEU A CA 1
ATOM 5888 C C . LEU A 1 713 ? 2.483 38.891 7.149 1.00 64.75 713 LEU A C 1
ATOM 5890 O O . LEU A 1 713 ? 3.604 39.074 7.610 1.00 64.75 713 LEU A O 1
ATOM 5894 N N . SER A 1 714 ? 2.076 39.479 6.026 1.00 67.25 714 SER A N 1
ATOM 5895 C CA . SER A 1 714 ? 2.909 40.378 5.220 1.00 67.25 714 SER A CA 1
ATOM 5896 C C . SER A 1 714 ? 2.903 41.824 5.721 1.00 67.25 714 SER A C 1
ATOM 5898 O O . SER A 1 714 ? 3.903 42.519 5.555 1.00 67.25 714 SER A O 1
ATOM 5900 N N . ASN A 1 715 ? 1.808 42.280 6.340 1.00 74.06 715 ASN A N 1
ATOM 5901 C CA . ASN A 1 715 ? 1.687 43.625 6.900 1.00 74.06 715 ASN A CA 1
ATOM 5902 C C . ASN A 1 715 ? 0.824 43.635 8.182 1.00 74.06 715 ASN A C 1
ATOM 5904 O O . ASN A 1 715 ? -0.342 44.039 8.134 1.00 74.06 715 ASN A O 1
ATOM 5908 N N . PRO A 1 716 ? 1.381 43.218 9.336 1.00 72.12 716 PRO A N 1
ATOM 5909 C CA . PRO A 1 716 ? 0.649 43.184 10.604 1.00 72.12 716 PRO A CA 1
ATOM 5910 C C . PRO A 1 716 ? 0.062 44.541 11.012 1.00 72.12 716 PRO A C 1
ATOM 5912 O O . PRO A 1 716 ? -1.070 44.600 11.485 1.00 72.12 716 PRO A O 1
ATOM 5915 N N . THR A 1 717 ? 0.785 45.634 10.753 1.00 74.81 717 THR A N 1
ATOM 5916 C CA . THR A 1 717 ? 0.376 47.005 11.095 1.00 74.81 717 THR A CA 1
ATOM 5917 C C . THR A 1 717 ? -0.908 47.429 10.381 1.00 74.81 717 THR A C 1
ATOM 5919 O O . THR A 1 717 ? -1.761 48.075 10.976 1.00 74.81 717 THR A O 1
ATOM 5922 N N . ALA A 1 718 ? -1.115 47.020 9.123 1.00 76.62 718 ALA A N 1
ATOM 5923 C CA . ALA A 1 718 ? -2.363 47.322 8.410 1.00 76.62 718 ALA A CA 1
ATOM 5924 C C . ALA A 1 718 ? -3.594 46.621 9.010 1.00 76.62 718 ALA A C 1
ATOM 5926 O O . ALA A 1 718 ? -4.725 47.018 8.742 1.00 76.62 718 ALA A O 1
ATOM 5927 N N . HIS A 1 719 ? -3.377 45.571 9.798 1.00 79.88 719 HIS A N 1
ATOM 5928 C CA . HIS A 1 719 ? -4.413 44.787 10.462 1.00 79.88 719 HIS A CA 1
ATOM 5929 C C . HIS A 1 719 ? -4.590 45.151 11.945 1.00 79.88 719 HIS A C 1
ATOM 5931 O O . HIS A 1 719 ? -5.385 44.510 12.643 1.00 79.88 719 HIS A O 1
ATOM 5937 N N . GLU A 1 720 ? -3.840 46.133 12.437 1.00 82.56 720 GLU A N 1
ATOM 5938 C CA . GLU A 1 720 ? -3.879 46.599 13.815 1.00 82.56 720 GLU A CA 1
ATOM 5939 C C . GLU A 1 720 ? -5.188 47.349 14.101 1.00 82.56 720 GLU A C 1
ATOM 5941 O O . GLU A 1 720 ? -5.665 48.146 13.294 1.00 82.56 720 GLU A O 1
ATOM 5946 N N . LEU A 1 721 ? -5.809 47.045 15.241 1.00 77.75 721 LEU A N 1
ATOM 5947 C CA . LEU A 1 721 ? -7.114 47.586 15.632 1.00 77.75 721 LEU A CA 1
ATOM 5948 C C . LEU A 1 721 ? -7.020 48.806 16.557 1.00 77.75 721 LEU A C 1
ATOM 5950 O O . LEU A 1 721 ? -8.063 49.323 16.955 1.00 77.75 721 LEU A O 1
ATOM 5954 N N . ASP A 1 722 ? -5.804 49.285 16.840 1.00 71.69 722 ASP A N 1
ATOM 5955 C CA . ASP A 1 722 ? -5.472 50.357 17.794 1.00 71.69 722 ASP A CA 1
ATOM 5956 C C . ASP A 1 722 ? -5.885 51.761 17.301 1.00 71.69 722 ASP A C 1
ATOM 5958 O O . ASP A 1 722 ? -5.186 52.755 17.487 1.00 71.69 722 ASP A O 1
ATOM 5962 N N . LEU A 1 723 ? -7.035 51.852 16.640 1.00 61.47 723 LEU A N 1
ATOM 5963 C CA . LEU A 1 723 ? -7.631 53.083 16.156 1.00 61.47 723 LEU A CA 1
ATOM 5964 C C . LEU A 1 723 ? -8.698 53.545 17.152 1.00 61.47 723 LEU A C 1
ATOM 5966 O O . LEU A 1 723 ? -9.591 52.782 17.532 1.00 61.47 723 LEU A O 1
ATOM 5970 N N . GLU A 1 724 ? -8.634 54.813 17.554 1.00 56.97 724 GLU A N 1
ATOM 5971 C CA . GLU A 1 724 ? -9.735 55.474 18.253 1.00 56.97 724 GLU A CA 1
ATOM 5972 C C . GLU A 1 724 ? -10.942 55.572 17.314 1.00 56.97 724 GLU A C 1
ATOM 5974 O O . GLU A 1 724 ? -10.935 56.312 16.330 1.00 56.97 724 GLU A O 1
ATOM 5979 N N . ILE A 1 725 ? -12.005 54.823 17.610 1.00 52.97 725 ILE A N 1
ATOM 5980 C CA . ILE A 1 725 ? -13.272 54.935 16.885 1.00 52.97 725 ILE A CA 1
ATOM 5981 C C . ILE A 1 725 ? -14.185 55.818 17.721 1.00 52.97 725 ILE A C 1
ATOM 5983 O O . ILE A 1 725 ? -14.988 55.291 18.473 1.00 52.97 725 ILE A O 1
ATOM 5987 N N . SER A 1 726 ? -14.091 57.143 17.623 1.00 43.09 726 SER A N 1
ATOM 5988 C CA . SER A 1 726 ? -15.003 58.034 18.362 1.00 43.09 726 SER A CA 1
ATOM 5989 C C . SER A 1 726 ? -16.479 57.702 18.050 1.00 43.09 726 SER A C 1
ATOM 5991 O O . SER A 1 726 ? -16.812 57.527 16.872 1.00 43.09 726 SER A O 1
ATOM 5993 N N . PRO A 1 727 ? -17.384 57.568 19.046 1.00 47.88 727 PRO A N 1
ATOM 5994 C CA . PRO A 1 727 ? -17.243 57.852 20.486 1.00 47.88 727 PRO A CA 1
ATOM 5995 C C . PRO A 1 727 ? -16.908 56.617 21.365 1.00 47.88 727 PRO A C 1
ATOM 5997 O O . PRO A 1 727 ? -17.336 56.529 22.512 1.00 47.88 727 PRO A O 1
ATOM 6000 N N . ARG A 1 728 ? -16.218 55.609 20.827 1.00 54.22 728 ARG A N 1
ATOM 6001 C CA . ARG A 1 728 ? -16.007 54.269 21.409 1.00 54.22 728 ARG A CA 1
ATOM 6002 C C . ARG A 1 728 ? -14.565 54.063 21.893 1.00 54.22 728 ARG A C 1
ATOM 6004 O O . ARG A 1 728 ? -13.625 54.630 21.342 1.00 54.22 728 ARG A O 1
ATOM 6011 N N . ASN A 1 729 ? -14.413 53.194 22.896 1.00 60.31 729 ASN A N 1
ATOM 6012 C CA . ASN A 1 729 ? -13.123 52.782 23.458 1.00 60.31 729 ASN A CA 1
ATOM 6013 C C . ASN A 1 729 ? -12.215 52.134 22.396 1.00 60.31 729 ASN A C 1
ATOM 6015 O O . ASN A 1 729 ? -12.687 51.409 21.516 1.00 60.31 729 ASN A O 1
ATOM 6019 N N . VAL A 1 730 ? -10.905 52.364 22.523 1.00 68.94 730 VAL A N 1
ATOM 6020 C CA . VAL A 1 730 ? -9.868 51.741 21.686 1.00 68.94 730 VAL A CA 1
ATOM 6021 C C . VAL A 1 730 ? -9.921 50.217 21.833 1.00 68.94 730 VAL A C 1
ATOM 6023 O O . VAL A 1 730 ? -10.007 49.683 22.942 1.00 68.94 730 VAL A O 1
ATOM 6026 N N . VAL A 1 731 ? -9.864 49.500 20.709 1.00 77.44 731 VAL A N 1
ATOM 6027 C CA . VAL A 1 731 ? -9.752 48.036 20.698 1.00 77.44 731 VAL A CA 1
ATOM 6028 C C . VAL A 1 731 ? -8.304 47.670 20.435 1.00 77.44 731 VAL A C 1
ATOM 6030 O O . VAL A 1 731 ? -7.815 47.837 19.329 1.00 77.44 731 VAL A O 1
ATOM 6033 N N . TYR A 1 732 ? -7.622 47.118 21.429 1.00 81.88 732 TYR A N 1
ATOM 6034 C CA . TYR A 1 732 ? -6.239 46.697 21.245 1.00 81.88 732 TYR A CA 1
ATOM 6035 C C . TYR A 1 732 ? -6.182 45.352 20.514 1.00 81.88 732 TYR A C 1
ATOM 6037 O O . TYR A 1 732 ? -6.993 44.466 20.779 1.00 81.88 732 TYR A O 1
ATOM 6045 N N . GLY A 1 733 ? -5.224 45.173 19.604 1.00 81.00 733 GLY A N 1
ATOM 6046 C CA . GLY A 1 733 ? -4.944 43.873 18.975 1.00 81.00 733 GLY A CA 1
ATOM 6047 C C . GLY A 1 733 ? -4.971 43.907 17.454 1.00 81.00 733 GLY A C 1
ATOM 6048 O O . GLY A 1 733 ? -4.680 44.936 16.855 1.00 81.00 733 GLY A O 1
ATOM 6049 N N . HIS A 1 734 ? -5.278 42.768 16.828 1.00 82.94 734 HIS A N 1
ATOM 6050 C CA . HIS A 1 734 ? -5.276 42.644 15.368 1.00 82.94 734 HIS A CA 1
ATOM 6051 C C . HIS A 1 734 ? -6.538 41.960 14.837 1.00 82.94 734 HIS A C 1
ATOM 6053 O O . HIS A 1 734 ? -7.167 41.139 15.514 1.00 82.94 734 HIS A O 1
ATOM 6059 N N . CYS A 1 735 ? -6.887 42.261 13.587 1.00 83.19 735 CYS A N 1
ATOM 6060 C CA . CYS A 1 735 ? -7.979 41.626 12.860 1.00 83.19 735 CYS A CA 1
ATOM 6061 C C . CYS A 1 735 ? -7.448 40.703 11.763 1.00 83.19 735 CYS A C 1
ATOM 6063 O O . CYS A 1 735 ? -6.679 41.118 10.910 1.00 83.19 735 CYS A O 1
ATOM 6065 N N . ALA A 1 736 ? -7.920 39.460 11.706 1.00 78.88 736 ALA A N 1
ATOM 6066 C CA . ALA A 1 736 ? -7.644 38.536 10.606 1.00 78.88 736 ALA A CA 1
ATOM 6067 C C . ALA A 1 736 ? -8.543 38.764 9.370 1.00 78.88 736 ALA A C 1
ATOM 6069 O O . ALA A 1 736 ? -8.600 37.911 8.492 1.00 78.88 736 ALA A O 1
ATOM 6070 N N . LEU A 1 737 ? -9.295 39.863 9.298 1.00 82.38 737 LEU A N 1
ATOM 6071 C CA . LEU A 1 737 ? -9.964 40.272 8.061 1.00 82.38 737 LEU A CA 1
ATOM 6072 C C . LEU A 1 737 ? -8.990 41.132 7.248 1.00 82.38 737 LEU A C 1
ATOM 6074 O O . LEU A 1 737 ? -8.289 41.950 7.835 1.00 82.38 737 LEU A O 1
ATOM 6078 N N . ASP A 1 738 ? -8.938 40.949 5.927 1.00 78.75 738 ASP A N 1
ATOM 6079 C CA . ASP A 1 738 ? -8.180 41.847 5.044 1.00 78.75 738 ASP A CA 1
ATOM 6080 C C . ASP A 1 738 ? -8.733 43.284 5.192 1.00 78.75 738 ASP A C 1
ATOM 6082 O O . ASP A 1 738 ? -9.945 43.459 5.042 1.00 78.75 738 ASP A O 1
ATOM 6086 N N . PRO A 1 739 ? -7.897 44.305 5.473 1.00 76.12 739 PRO A N 1
ATOM 6087 C CA . PRO A 1 739 ? -8.319 45.697 5.638 1.00 76.12 739 PRO A CA 1
ATOM 6088 C C . PRO A 1 739 ? -9.067 46.264 4.428 1.00 76.12 739 PRO A C 1
ATOM 6090 O O . PRO A 1 739 ? -9.808 47.234 4.556 1.00 76.12 739 PRO A O 1
ATOM 6093 N N . LYS A 1 740 ? -8.902 45.659 3.245 1.00 77.25 740 LYS A N 1
ATOM 6094 C CA . LYS A 1 740 ? -9.632 46.026 2.023 1.00 77.25 740 LYS A CA 1
ATOM 6095 C C . LYS A 1 740 ? -11.079 45.522 2.008 1.00 77.25 740 LYS A C 1
ATOM 6097 O O . LYS A 1 740 ? -11.847 45.924 1.136 1.00 77.25 740 LYS A O 1
ATOM 6102 N N . ILE A 1 741 ? -11.456 44.633 2.929 1.00 76.88 741 ILE A N 1
ATOM 6103 C CA . ILE A 1 741 ? -12.801 44.063 3.033 1.00 76.88 741 ILE A CA 1
ATOM 6104 C C . ILE A 1 741 ? -13.588 44.822 4.115 1.00 76.88 741 ILE A C 1
ATOM 6106 O O . ILE A 1 741 ? -13.145 44.880 5.263 1.00 76.88 741 ILE A O 1
ATOM 6110 N N . PRO A 1 742 ? -14.787 45.350 3.803 1.00 77.19 742 PRO A N 1
ATOM 6111 C CA . PRO A 1 742 ? -15.643 45.987 4.800 1.00 77.19 742 PRO A CA 1
ATOM 6112 C C . PRO A 1 742 ? -15.969 45.036 5.961 1.00 77.19 742 PRO A C 1
ATOM 6114 O O . PRO A 1 742 ? -16.430 43.912 5.746 1.00 77.19 742 PRO A O 1
ATOM 6117 N N . CYS A 1 743 ? -15.754 45.481 7.202 1.00 75.06 743 CYS A N 1
ATOM 6118 C CA . CYS A 1 743 ? -16.025 44.666 8.384 1.00 75.06 743 CYS A CA 1
ATOM 6119 C C . CYS A 1 743 ? -17.541 44.476 8.585 1.00 75.06 743 CYS A C 1
ATOM 6121 O O . CYS A 1 743 ? -18.246 45.464 8.792 1.00 75.06 743 CYS A O 1
ATOM 6123 N N . PRO A 1 744 ? -18.062 43.232 8.617 1.00 68.56 744 PRO A N 1
ATOM 6124 C CA . PRO A 1 744 ? -19.490 42.986 8.830 1.00 68.56 744 PRO A CA 1
ATOM 6125 C C . PRO A 1 744 ? -19.921 43.184 10.291 1.00 68.56 744 PRO A C 1
ATOM 6127 O O . PRO A 1 744 ? -21.111 43.268 10.579 1.00 68.56 744 PRO A O 1
ATOM 6130 N N . VAL A 1 745 ? -18.964 43.221 11.225 1.00 65.81 745 VAL A N 1
ATOM 6131 C CA . VAL A 1 745 ? -19.236 43.302 12.666 1.00 65.81 745 VAL A CA 1
ATOM 6132 C C . VAL A 1 745 ? -19.327 44.753 13.147 1.00 65.81 745 VAL A C 1
ATOM 6134 O O . VAL A 1 745 ? -20.116 44.988 14.052 1.00 65.81 745 VAL A O 1
ATOM 6137 N N . ASN A 1 746 ? -18.559 45.679 12.541 1.00 60.31 746 ASN A N 1
ATOM 6138 C CA . ASN A 1 746 ? -18.444 47.150 12.722 1.00 60.31 746 ASN A CA 1
ATOM 6139 C C . ASN A 1 746 ? -19.023 47.814 14.007 1.00 60.31 746 ASN A C 1
ATOM 6141 O O . ASN A 1 746 ? -19.528 48.940 13.984 1.00 60.31 746 ASN A O 1
ATOM 6145 N N . LEU A 1 747 ? -18.985 47.126 15.148 1.00 59.41 747 LEU A N 1
ATOM 6146 C CA . LEU A 1 747 ? -19.619 47.529 16.401 1.00 59.41 747 LEU A CA 1
ATOM 6147 C C . LEU A 1 747 ? -18.734 47.092 17.570 1.00 59.41 747 LEU A C 1
ATOM 6149 O O . LEU A 1 747 ? -18.506 45.900 17.783 1.00 59.41 747 LEU A O 1
ATOM 6153 N N .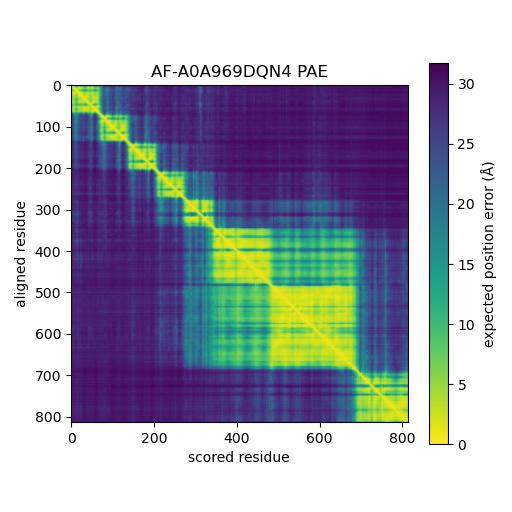 PHE A 1 748 ? -18.262 48.063 18.349 1.00 56.34 748 PHE A N 1
ATOM 6154 C CA . PHE A 1 748 ? -17.774 47.808 19.705 1.00 56.34 748 PHE A CA 1
ATOM 6155 C C . PHE A 1 748 ? -18.950 47.315 20.571 1.00 56.34 748 PHE A C 1
ATOM 6157 O O . PHE A 1 748 ? -20.071 47.768 20.328 1.00 56.34 748 PHE A O 1
ATOM 6164 N N . PRO A 1 749 ? -18.756 46.392 21.534 1.00 60.28 749 PRO A N 1
ATOM 6165 C CA . PRO A 1 749 ? -17.529 45.665 21.898 1.00 60.28 749 PRO A CA 1
ATOM 6166 C C . PRO A 1 749 ? -17.358 44.302 21.199 1.00 60.28 749 PRO A C 1
ATOM 6168 O O . PRO A 1 749 ? -16.572 43.453 21.626 1.00 60.28 749 PRO A O 1
ATOM 6171 N N . LYS A 1 750 ? -18.075 44.058 20.094 1.00 72.62 750 LYS A N 1
ATOM 6172 C CA . LYS A 1 750 ? -18.144 42.730 19.458 1.00 72.62 750 LYS A CA 1
ATOM 6173 C C . LYS A 1 750 ? -16.794 42.230 18.934 1.00 72.62 750 LYS A C 1
ATOM 6175 O O . LYS A 1 750 ? -16.657 41.032 18.692 1.00 72.62 750 LYS A O 1
ATOM 6180 N N . CYS A 1 751 ? -15.798 43.108 18.782 1.00 79.81 751 CYS A N 1
ATOM 6181 C CA . CYS A 1 751 ? -14.449 42.746 18.350 1.00 79.81 751 CYS A CA 1
ATOM 6182 C C . CYS A 1 751 ? -13.777 41.736 19.289 1.00 79.81 751 CYS A C 1
ATOM 6184 O O . CYS A 1 751 ? -13.324 40.708 18.799 1.00 79.81 751 CYS A O 1
ATOM 6186 N N . TYR A 1 752 ? -13.785 41.935 20.613 1.00 83.31 752 TYR A N 1
ATOM 6187 C CA . TYR A 1 752 ? -13.119 41.003 21.541 1.00 83.31 752 TYR A CA 1
ATOM 6188 C C . TYR A 1 752 ? -13.737 39.593 21.542 1.00 83.31 752 TYR A C 1
ATOM 6190 O O . TYR A 1 752 ? -13.071 38.628 21.915 1.00 83.31 752 TYR A O 1
ATOM 6198 N N . GLY A 1 753 ? -14.987 39.455 21.084 1.00 79.19 753 GLY A N 1
ATOM 6199 C CA . GLY A 1 753 ? -15.669 38.173 20.870 1.00 79.19 753 GLY A CA 1
ATOM 6200 C C . GLY A 1 753 ? -15.690 37.690 19.412 1.00 79.19 753 GLY A C 1
ATOM 6201 O O . GLY A 1 753 ? -16.235 36.623 19.129 1.00 79.19 753 GLY A O 1
ATOM 6202 N N . CYS A 1 754 ? -15.132 38.454 18.469 1.00 82.25 754 CYS A N 1
ATOM 6203 C CA . CYS A 1 754 ? -15.217 38.186 17.034 1.00 82.25 754 CYS A CA 1
ATOM 6204 C C . CYS A 1 754 ? -14.255 37.076 16.606 1.00 82.25 754 CYS A C 1
ATOM 6206 O O . CYS A 1 754 ? -13.061 37.157 16.854 1.00 82.25 754 CYS A O 1
ATOM 6208 N N . SER A 1 755 ? -14.714 36.091 15.831 1.00 79.00 755 SER A N 1
ATOM 6209 C CA . SER A 1 755 ? -13.848 35.001 15.339 1.00 79.00 755 SER A CA 1
ATOM 6210 C C . SER A 1 755 ? -12.590 35.450 14.567 1.00 79.00 755 SER A C 1
ATOM 6212 O O . SER A 1 755 ? -11.623 34.686 14.482 1.00 79.00 755 SER A O 1
ATOM 6214 N N . SER A 1 756 ? -12.567 36.682 14.047 1.00 81.88 756 SER A N 1
ATOM 6215 C CA . SER A 1 756 ? -11.421 37.287 13.356 1.00 81.88 756 SER A CA 1
ATOM 6216 C C . SER A 1 756 ? -10.442 38.020 14.280 1.00 81.88 756 SER A C 1
ATOM 6218 O O . SER A 1 756 ? -9.347 38.339 13.833 1.00 81.88 756 SER A O 1
ATOM 6220 N N . PHE A 1 757 ? -10.778 38.274 15.545 1.00 84.69 757 PHE A N 1
ATOM 6221 C CA . PHE A 1 757 ? -9.903 38.991 16.476 1.00 84.69 757 PHE A CA 1
ATOM 6222 C C . PHE A 1 757 ? -8.697 38.145 16.904 1.00 84.69 757 PHE A C 1
ATOM 6224 O O . PHE A 1 757 ? -8.815 36.931 17.089 1.00 84.69 757 PHE A O 1
ATOM 6231 N N . ARG A 1 758 ? -7.526 38.770 17.023 1.00 82.88 758 ARG A N 1
ATOM 6232 C CA . ARG A 1 758 ? -6.261 38.128 17.399 1.00 82.88 758 ARG A CA 1
ATOM 6233 C C . ARG A 1 758 ? -5.600 38.934 18.527 1.00 82.88 758 ARG A C 1
ATOM 6235 O O . ARG A 1 758 ? -4.978 39.960 18.233 1.00 82.88 758 ARG A O 1
ATOM 6242 N N . PRO A 1 759 ? -5.754 38.526 19.805 1.00 80.62 759 PRO A N 1
ATOM 6243 C CA . PRO A 1 759 ? -5.042 39.162 20.906 1.00 80.62 759 PRO A CA 1
ATOM 6244 C C . PRO A 1 759 ? -3.531 38.934 20.793 1.00 80.62 759 PRO A C 1
ATOM 6246 O O . PRO A 1 759 ? -3.088 37.903 20.279 1.00 80.62 759 PRO A O 1
ATOM 6249 N N . SER A 1 760 ? -2.769 39.906 21.302 1.00 78.19 760 SER A N 1
ATOM 6250 C CA . SER A 1 760 ? -1.304 39.916 21.267 1.00 78.19 760 SER A CA 1
ATOM 6251 C C . SER A 1 760 ? -0.673 39.894 22.660 1.00 78.19 760 SER A C 1
ATOM 6253 O O . SER A 1 760 ? -1.043 40.726 23.486 1.00 78.19 760 SER A O 1
ATOM 6255 N N . SER A 1 761 ? 0.301 39.024 22.938 1.00 75.31 761 SER A N 1
ATOM 6256 C CA . SER A 1 761 ? 0.979 38.989 24.249 1.00 75.31 761 SER A CA 1
ATOM 6257 C C . SER A 1 761 ? 1.705 40.306 24.564 1.00 75.31 761 SER A C 1
ATOM 6259 O O . SER A 1 761 ? 1.665 40.760 25.707 1.00 75.31 761 SER A O 1
ATOM 6261 N N . SER A 1 762 ? 2.233 41.002 23.550 1.00 73.94 762 SER A N 1
ATOM 6262 C CA . SER A 1 762 ? 2.844 42.336 23.693 1.00 73.94 762 SER A CA 1
ATOM 6263 C C . SER A 1 762 ? 1.873 43.421 24.176 1.00 73.94 762 SER A C 1
ATOM 6265 O O . SER A 1 762 ? 2.292 44.407 24.779 1.00 73.94 762 SER A O 1
ATOM 6267 N N . LYS A 1 763 ? 0.561 43.224 23.986 1.00 80.25 763 LYS A N 1
ATOM 6268 C CA . LYS A 1 763 ? -0.498 44.151 24.422 1.00 80.25 763 LYS A CA 1
ATOM 6269 C C . LYS A 1 763 ? -1.177 43.717 25.724 1.00 80.25 763 LYS A C 1
ATOM 6271 O O . LYS A 1 763 ? -2.164 44.333 26.124 1.00 80.25 763 LYS A O 1
ATOM 6276 N N . LEU A 1 764 ? -0.656 42.697 26.417 1.00 84.50 764 LEU A N 1
ATOM 6277 C CA . LEU A 1 764 ? -1.240 42.192 27.664 1.00 84.50 764 LEU A CA 1
ATOM 6278 C C . LEU A 1 764 ? -1.492 43.290 28.718 1.00 84.50 764 LEU A C 1
ATOM 6280 O O . LEU A 1 764 ? -2.614 43.342 29.225 1.00 84.50 764 LEU A O 1
ATOM 6284 N N . PRO A 1 765 ? -0.558 44.224 29.003 1.00 82.56 765 PRO A N 1
ATOM 6285 C CA . PRO A 1 765 ? -0.820 45.305 29.958 1.00 82.56 765 PRO A CA 1
ATOM 6286 C C . PRO A 1 765 ? -2.017 46.193 29.575 1.00 82.56 765 PRO A C 1
ATOM 6288 O O . PRO A 1 765 ? -2.719 46.703 30.448 1.00 82.56 765 PRO A O 1
ATOM 6291 N N . LEU A 1 766 ? -2.267 46.366 28.272 1.00 84.38 766 LEU A N 1
ATOM 6292 C CA . LEU A 1 766 ? -3.385 47.155 27.752 1.00 84.38 766 LEU A CA 1
ATOM 6293 C C . LEU A 1 766 ? -4.709 46.399 27.900 1.00 84.38 766 LEU A C 1
ATOM 6295 O O . LEU A 1 766 ? -5.699 46.989 28.328 1.00 84.38 766 LEU A O 1
ATOM 6299 N N . TYR A 1 767 ? -4.722 45.087 27.634 1.00 87.50 767 TYR A N 1
ATOM 6300 C CA . TYR A 1 767 ? -5.902 44.254 27.885 1.00 87.50 767 TYR A CA 1
ATOM 6301 C C . TYR A 1 767 ? -6.273 44.213 29.360 1.00 87.50 767 TYR A C 1
ATOM 6303 O O . TYR A 1 767 ? -7.453 44.299 29.679 1.00 87.50 767 TYR A O 1
ATOM 6311 N N . GLU A 1 768 ? -5.294 44.130 30.262 1.00 87.31 768 GLU A N 1
ATOM 6312 C CA . GLU A 1 768 ? -5.572 44.165 31.699 1.00 87.31 768 GLU A CA 1
ATOM 6313 C C . GLU A 1 768 ? -6.199 45.483 32.123 1.00 87.31 768 GLU A C 1
ATOM 6315 O O . GLU A 1 768 ? -7.204 45.494 32.833 1.00 87.31 768 GLU A O 1
ATOM 6320 N N . ARG A 1 769 ? -5.652 46.599 31.637 1.00 85.38 769 ARG A N 1
ATOM 6321 C CA . ARG A 1 769 ? -6.228 47.918 31.890 1.00 85.38 769 ARG A CA 1
ATOM 6322 C C . ARG A 1 769 ? -7.663 48.005 31.370 1.00 85.38 769 ARG A C 1
ATOM 6324 O O . ARG A 1 769 ? -8.534 48.450 32.112 1.00 85.38 769 ARG A O 1
ATOM 6331 N N . GLN A 1 770 ? -7.916 47.548 30.141 1.00 86.44 770 GLN A N 1
ATOM 6332 C CA . GLN A 1 770 ? -9.259 47.545 29.555 1.00 86.44 770 GLN A CA 1
ATOM 6333 C C . GLN A 1 770 ? -10.217 46.668 30.365 1.00 86.44 770 GLN A C 1
ATOM 6335 O O . GLN A 1 770 ? -11.316 47.098 30.689 1.00 86.44 770 GLN A O 1
ATOM 6340 N N . TYR A 1 771 ? -9.798 45.460 30.739 1.00 90.38 771 TYR A N 1
ATOM 6341 C CA . TYR A 1 771 ? -10.613 44.515 31.496 1.00 90.38 771 TYR A CA 1
ATOM 6342 C C . TYR A 1 771 ? -10.996 45.060 32.880 1.00 90.38 771 TYR A C 1
ATOM 6344 O O . TYR A 1 771 ? -12.149 44.941 33.291 1.00 90.38 771 TYR A O 1
ATOM 6352 N N . GLN A 1 772 ? -10.063 45.711 33.587 1.00 89.19 772 GLN A N 1
ATOM 6353 C CA . GLN A 1 772 ? -10.371 46.390 34.852 1.00 89.19 772 GLN A CA 1
ATOM 6354 C C . GLN A 1 772 ? -11.275 47.611 34.645 1.00 89.19 772 GLN A C 1
ATOM 6356 O O . GLN A 1 772 ? -12.207 47.814 35.420 1.00 89.19 772 GLN A O 1
ATOM 6361 N N . GLY A 1 773 ? -11.045 48.384 33.580 1.00 86.62 773 GLY A N 1
ATOM 6362 C CA . GLY A 1 773 ? -11.894 49.516 33.209 1.00 86.62 773 GLY A CA 1
ATOM 6363 C C . GLY A 1 773 ? -13.338 49.101 32.920 1.00 86.62 773 GLY A C 1
ATOM 6364 O O . GLY A 1 773 ? -14.263 49.724 33.431 1.00 86.62 773 GLY A O 1
ATOM 6365 N N . GLU A 1 774 ? -13.558 48.009 32.181 1.00 88.12 774 GLU A N 1
ATOM 6366 C CA . GLU A 1 774 ? -14.909 47.492 31.918 1.00 88.12 774 GLU A CA 1
ATOM 6367 C C . GLU A 1 774 ? -15.563 46.923 33.187 1.00 88.12 774 GLU A C 1
ATOM 6369 O O . GLU A 1 774 ? -16.768 47.077 33.363 1.00 88.12 774 GLU A O 1
ATOM 6374 N N . LYS A 1 775 ? -14.797 46.334 34.121 1.00 91.38 775 LYS A N 1
ATOM 6375 C CA . LYS A 1 775 ? -15.328 45.936 35.440 1.00 91.38 775 LYS A CA 1
ATOM 6376 C C . LYS A 1 775 ? -15.806 47.132 36.254 1.00 91.38 775 LYS A C 1
ATOM 6378 O O . LYS A 1 775 ? -16.885 47.075 36.833 1.00 91.38 775 LYS A O 1
ATOM 6383 N N . GLN A 1 776 ? -15.027 48.211 36.280 1.00 89.12 776 GLN A N 1
ATOM 6384 C CA . GLN A 1 776 ? -15.429 49.456 36.939 1.00 89.12 776 GLN A CA 1
ATOM 6385 C C . GLN A 1 776 ? -16.654 50.069 36.253 1.00 89.12 776 GLN A C 1
ATOM 6387 O O . GLN A 1 776 ? -17.612 50.430 36.928 1.00 89.12 776 GLN A O 1
ATOM 6392 N N . ARG A 1 777 ? -16.668 50.107 34.914 1.00 85.44 777 ARG A N 1
ATOM 6393 C CA . ARG A 1 777 ? -17.808 50.591 34.123 1.00 85.44 777 ARG A CA 1
ATOM 6394 C C . ARG A 1 777 ? -19.073 49.777 34.380 1.00 85.44 777 ARG A C 1
ATOM 6396 O O . ARG A 1 777 ? -20.141 50.371 34.460 1.00 85.44 777 ARG A O 1
ATOM 6403 N N . LEU A 1 778 ? -18.964 48.455 34.524 1.00 89.75 778 LEU A N 1
ATOM 6404 C CA . LEU A 1 778 ? -20.092 47.587 34.862 1.00 89.75 778 LEU A CA 1
ATOM 6405 C C . LEU A 1 778 ? -20.695 47.978 36.217 1.00 89.75 778 LEU A C 1
ATOM 6407 O O . LEU A 1 778 ? -21.899 48.200 36.288 1.00 89.75 778 LEU A O 1
ATOM 6411 N N . VAL A 1 779 ? -19.859 48.143 37.248 1.00 91.56 779 VAL A N 1
ATOM 6412 C CA . VAL A 1 779 ? -20.302 48.568 38.588 1.00 91.56 779 VAL A CA 1
ATOM 6413 C C . VAL A 1 779 ? -20.959 49.950 38.534 1.00 91.56 779 VAL A C 1
ATOM 6415 O O . VAL A 1 779 ? -22.090 50.110 38.981 1.00 91.56 779 VAL A O 1
ATOM 6418 N N . SER A 1 780 ? -20.317 50.937 37.904 1.00 86.31 780 SER A N 1
ATOM 6419 C CA . SER A 1 780 ? -20.886 52.287 37.788 1.00 86.31 780 SER A CA 1
ATOM 6420 C C . SER A 1 780 ? -22.177 52.324 36.959 1.00 86.31 780 SER A C 1
ATOM 6422 O O . SER A 1 780 ? -23.067 53.127 37.239 1.00 86.31 780 SER A O 1
ATOM 6424 N N . ALA A 1 781 ? -22.312 51.472 35.938 1.00 87.94 781 ALA A N 1
ATOM 6425 C CA . ALA A 1 781 ? -23.537 51.356 35.147 1.00 87.94 781 ALA A CA 1
ATOM 6426 C C . ALA A 1 781 ? -24.679 50.704 35.943 1.00 87.94 781 ALA A C 1
ATOM 6428 O O . ALA A 1 781 ? -25.828 51.117 35.795 1.00 87.94 781 ALA A O 1
ATOM 6429 N N . GLU A 1 782 ? -24.371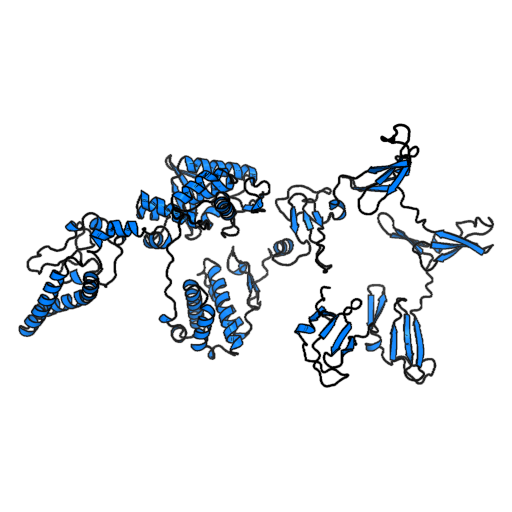 49.732 36.806 1.00 89.12 782 GLU A N 1
ATOM 6430 C CA . GLU A 1 782 ? -25.334 49.132 37.737 1.00 89.12 782 GLU A CA 1
ATOM 6431 C C . GLU A 1 782 ? -25.814 50.143 38.786 1.00 89.12 782 GLU A C 1
ATOM 6433 O O . GLU A 1 782 ? -27.014 50.234 39.037 1.00 89.12 782 GLU A O 1
ATOM 6438 N N . GLU A 1 783 ? -24.909 50.957 39.332 1.00 90.56 783 GLU A N 1
ATOM 6439 C CA . GLU A 1 783 ? -25.234 52.008 40.307 1.00 90.56 783 GLU A CA 1
ATOM 6440 C C . GLU A 1 783 ? -26.055 53.158 39.700 1.00 90.56 783 GLU A C 1
ATOM 6442 O O . GLU A 1 783 ? -26.909 53.735 40.371 1.00 90.56 783 GLU A O 1
ATOM 6447 N N . SER A 1 784 ? -25.820 53.489 38.426 1.00 86.56 784 SER A N 1
ATOM 6448 C CA . SER A 1 784 ? -26.498 54.587 37.717 1.00 86.56 784 SER A CA 1
ATOM 6449 C C . SER A 1 784 ? -27.740 54.164 36.920 1.00 86.56 784 SER A C 1
ATOM 6451 O O . SER A 1 784 ? -28.394 55.016 36.319 1.00 86.56 784 SER A O 1
ATOM 6453 N N . GLY A 1 785 ? -28.080 52.870 36.895 1.00 85.88 785 GLY A N 1
ATOM 6454 C CA . GLY A 1 785 ? -29.214 52.339 36.125 1.00 85.88 785 GLY A CA 1
ATOM 6455 C C . GLY A 1 785 ? -29.033 52.408 34.600 1.00 85.88 785 GLY A C 1
ATOM 6456 O O . G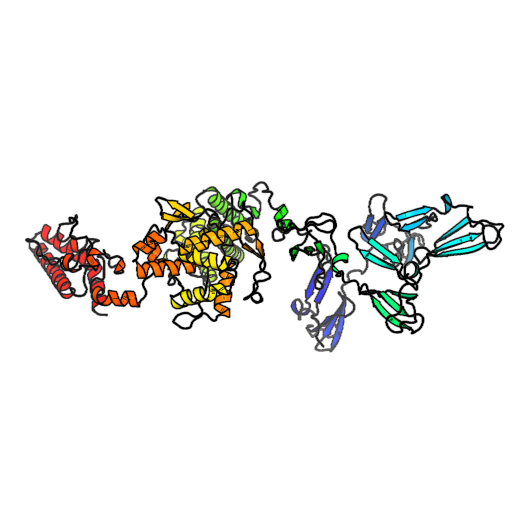LY A 1 785 ? -30.010 52.392 33.850 1.00 85.88 785 GLY A O 1
ATOM 6457 N N . ALA A 1 786 ? -27.793 52.505 34.115 1.00 85.06 786 ALA A N 1
ATOM 6458 C CA . ALA A 1 786 ? -27.473 52.619 32.695 1.00 85.06 786 ALA A CA 1
ATOM 6459 C C . ALA A 1 786 ? -27.425 51.234 32.017 1.00 85.06 786 ALA A C 1
ATOM 6461 O O . ALA A 1 786 ? -26.351 50.719 31.698 1.00 85.06 786 ALA A O 1
ATOM 6462 N N . GLU A 1 787 ? -28.594 50.632 31.771 1.00 84.31 787 GLU A N 1
ATOM 6463 C CA . GLU A 1 787 ? -28.714 49.240 31.290 1.00 84.31 787 GLU A CA 1
ATOM 6464 C C . GLU A 1 787 ? -27.917 48.947 30.004 1.00 84.31 787 GLU A C 1
ATOM 6466 O O . GLU A 1 787 ? -27.247 47.921 29.925 1.00 84.31 787 GLU A O 1
ATOM 6471 N N . LEU A 1 788 ? -27.882 49.863 29.028 1.00 78.44 788 LEU A N 1
ATOM 6472 C CA . LEU A 1 788 ? -27.088 49.659 27.805 1.00 78.44 788 LEU A CA 1
ATOM 6473 C C . LEU A 1 788 ? -25.580 49.585 28.100 1.00 78.44 788 LEU A C 1
ATOM 6475 O O . LEU A 1 788 ? -24.880 48.719 27.580 1.00 78.44 788 LEU A O 1
ATOM 6479 N N . ALA A 1 789 ? -25.072 50.473 28.959 1.00 79.00 789 ALA A N 1
ATOM 6480 C CA . ALA A 1 789 ? -23.658 50.486 29.328 1.00 79.00 789 ALA A CA 1
ATOM 6481 C C . ALA A 1 789 ? -23.277 49.237 30.137 1.00 79.00 789 ALA A C 1
ATOM 6483 O O . ALA A 1 789 ? -22.180 48.705 29.968 1.00 79.00 789 ALA A O 1
ATOM 6484 N N . LYS A 1 790 ? -24.202 48.748 30.968 1.00 83.38 790 LYS A N 1
ATOM 6485 C CA . LYS A 1 790 ? -24.073 47.499 31.721 1.00 83.38 790 LYS A CA 1
ATOM 6486 C C . LYS A 1 790 ? -24.021 46.284 30.794 1.00 83.38 790 LYS A C 1
ATOM 6488 O O . LYS A 1 790 ? -23.121 45.457 30.936 1.00 83.38 790 LYS A O 1
ATOM 6493 N N . GLU A 1 791 ? -24.931 46.178 29.825 1.00 83.75 791 GLU A N 1
ATOM 6494 C CA . GLU A 1 791 ? -24.930 45.087 28.841 1.00 83.75 791 GLU A CA 1
ATOM 6495 C C . GLU A 1 791 ? -23.644 45.069 28.002 1.00 83.75 791 GLU A C 1
ATOM 6497 O O . GLU A 1 791 ? -23.042 44.009 27.813 1.00 83.75 791 GLU A O 1
ATOM 6502 N N . GLU A 1 792 ? -23.174 46.234 27.547 1.00 82.25 792 GLU A N 1
ATOM 6503 C CA . GLU A 1 792 ? -21.927 46.356 26.786 1.00 82.25 792 GLU A CA 1
ATOM 6504 C C . GLU A 1 792 ? -20.690 45.974 27.610 1.00 82.25 792 GLU A C 1
ATOM 6506 O O . GLU A 1 792 ? -19.850 45.195 27.143 1.00 82.25 792 GLU A O 1
ATOM 6511 N N . ALA A 1 793 ? -20.574 46.492 28.837 1.00 84.69 793 ALA A N 1
ATOM 6512 C CA . ALA A 1 793 ? -19.456 46.181 29.725 1.00 84.69 793 ALA A CA 1
ATOM 6513 C C . ALA A 1 793 ? -19.424 44.680 30.050 1.00 84.69 793 ALA A C 1
ATOM 6515 O O . ALA A 1 793 ? -18.386 44.026 29.910 1.00 84.69 793 ALA A O 1
ATOM 6516 N N . LYS A 1 794 ? -20.586 44.094 30.370 1.00 88.69 794 LYS A N 1
ATOM 6517 C CA . LYS A 1 794 ? -20.729 42.659 30.637 1.00 88.69 794 LYS A CA 1
ATOM 6518 C C . LYS A 1 794 ? -20.336 41.801 29.433 1.00 88.69 794 LYS A C 1
ATOM 6520 O O . LYS A 1 794 ? -19.536 40.880 29.581 1.00 88.69 794 LYS A O 1
ATOM 6525 N N . ALA A 1 795 ? -20.835 42.118 28.237 1.00 85.88 795 ALA A N 1
ATOM 6526 C CA . ALA A 1 795 ? -20.503 41.376 27.019 1.00 85.88 795 ALA A CA 1
ATOM 6527 C C . ALA A 1 795 ? -19.000 41.432 26.690 1.00 85.88 795 ALA A C 1
ATOM 6529 O O . ALA A 1 795 ? -18.430 40.455 26.195 1.00 85.88 795 ALA A O 1
ATOM 6530 N N . THR A 1 796 ? -18.348 42.561 26.982 1.00 85.94 796 THR A N 1
ATOM 6531 C CA . THR A 1 796 ? -16.899 42.726 26.807 1.00 85.94 796 THR A CA 1
ATOM 6532 C C . THR A 1 796 ? -16.119 41.836 27.767 1.00 85.94 796 THR A C 1
ATOM 6534 O O . THR A 1 796 ? -15.245 41.087 27.330 1.00 85.94 796 THR A O 1
ATOM 6537 N N . ILE A 1 797 ? -16.472 41.868 29.056 1.00 90.44 797 ILE A N 1
ATOM 6538 C CA . ILE A 1 797 ? -15.855 41.039 30.100 1.00 90.44 797 ILE A CA 1
ATOM 6539 C C . ILE A 1 797 ? -15.996 39.554 29.747 1.00 90.44 797 ILE A C 1
ATOM 6541 O O . ILE A 1 797 ? -14.991 38.849 29.685 1.00 90.44 797 ILE A O 1
ATOM 6545 N N . GLU A 1 798 ? -17.204 39.098 29.404 1.00 90.31 798 GLU A N 1
ATOM 6546 C CA . GLU A 1 798 ? -17.467 37.702 29.023 1.00 90.31 798 GLU A CA 1
ATOM 6547 C C . GLU A 1 798 ? -16.696 37.266 27.767 1.00 90.31 798 GLU A C 1
ATOM 6549 O O . GLU A 1 798 ? -16.335 36.094 27.616 1.00 90.31 798 GLU A O 1
ATOM 6554 N N . ALA A 1 799 ? -16.452 38.184 26.828 1.00 87.50 799 ALA A N 1
ATOM 6555 C CA . ALA A 1 799 ? -15.633 37.905 25.657 1.00 87.50 799 ALA A CA 1
ATOM 6556 C C . ALA A 1 799 ? -14.148 37.771 26.023 1.00 87.50 799 ALA A C 1
ATOM 6558 O O . ALA A 1 799 ? -13.497 36.839 25.550 1.00 87.50 799 ALA A O 1
ATOM 6559 N N . MET A 1 800 ? -13.630 38.666 26.869 1.00 89.38 800 MET A N 1
ATOM 6560 C CA . MET A 1 800 ? -12.239 38.653 27.330 1.00 89.38 800 MET A CA 1
ATOM 6561 C C . MET A 1 800 ? -11.940 37.455 28.238 1.00 89.38 800 MET A C 1
ATOM 6563 O O . MET A 1 800 ? -10.884 36.841 28.093 1.00 89.38 800 MET A O 1
ATOM 6567 N N . ASP A 1 801 ? -12.882 37.039 29.089 1.00 89.69 801 ASP A N 1
ATOM 6568 C CA . ASP A 1 801 ? -12.748 35.870 29.974 1.00 89.69 801 ASP A CA 1
ATOM 6569 C C . ASP A 1 801 ? -12.459 34.567 29.212 1.00 89.69 801 ASP A C 1
ATOM 6571 O O . ASP A 1 801 ? -11.852 33.643 29.757 1.00 89.69 801 ASP A O 1
ATOM 6575 N N . LYS A 1 802 ? -12.843 34.487 27.931 1.00 85.56 802 LYS A N 1
ATOM 6576 C CA . LYS A 1 802 ? -12.592 33.307 27.092 1.00 85.56 802 LYS A CA 1
ATOM 6577 C C . LYS A 1 802 ? -11.130 33.135 26.701 1.00 85.56 802 LYS A C 1
ATOM 6579 O O . LYS A 1 802 ? -10.750 32.010 26.396 1.00 85.56 802 LYS A O 1
ATOM 6584 N N . TRP A 1 803 ? -10.341 34.208 26.648 1.00 84.31 803 TRP A N 1
ATOM 6585 C CA . TRP A 1 803 ? -8.981 34.165 26.097 1.00 84.31 803 TRP A CA 1
ATOM 6586 C C . TRP A 1 803 ? -7.916 34.841 26.969 1.00 84.31 803 TRP A C 1
ATOM 6588 O O . TRP A 1 803 ? -6.755 34.449 26.923 1.00 84.31 803 TRP A O 1
ATOM 6598 N N . LEU A 1 804 ? -8.267 35.825 27.798 1.00 88.19 804 LEU A N 1
ATOM 6599 C CA . LEU A 1 804 ? -7.305 36.561 28.622 1.00 88.19 804 LEU A CA 1
ATOM 6600 C C . LEU A 1 804 ? -6.536 35.669 29.626 1.00 88.19 804 LEU A C 1
ATOM 6602 O O . LEU A 1 804 ? -5.324 35.855 29.743 1.00 88.19 804 LEU A O 1
ATOM 6606 N N . PRO A 1 805 ? -7.149 34.672 30.308 1.00 87.62 805 PRO A N 1
ATOM 6607 C CA . PRO A 1 805 ? -6.422 33.798 31.237 1.00 87.62 805 PRO A CA 1
ATOM 6608 C C . PRO A 1 805 ? -5.280 33.004 30.589 1.00 87.62 805 PRO A C 1
ATOM 6610 O O . PRO A 1 805 ? -4.205 32.877 31.170 1.00 87.62 805 PRO A O 1
ATOM 6613 N N . GLU A 1 806 ? -5.488 32.505 29.374 1.00 77.44 806 GLU A N 1
ATOM 6614 C CA . GLU A 1 806 ? -4.460 31.766 28.633 1.00 77.44 806 GLU A CA 1
ATOM 6615 C C . GLU A 1 806 ? -3.368 32.704 28.128 1.00 77.44 806 GLU A C 1
ATOM 6617 O O . GLU A 1 806 ? -2.187 32.379 28.206 1.00 77.44 806 GLU A O 1
ATOM 6622 N N . LEU A 1 807 ? -3.745 33.907 27.679 1.00 80.19 807 LEU A N 1
ATOM 6623 C CA . LEU A 1 807 ? -2.783 34.918 27.247 1.00 80.19 807 LEU A CA 1
ATOM 6624 C C . LEU A 1 807 ? -1.826 35.292 28.390 1.00 80.19 807 LEU A C 1
ATOM 6626 O O . LEU A 1 807 ? -0.629 35.445 28.155 1.00 80.19 807 LEU A O 1
ATOM 6630 N N . ARG A 1 808 ? -2.335 35.371 29.630 1.00 84.44 808 ARG A N 1
ATOM 6631 C CA . ARG A 1 808 ? -1.515 35.542 30.843 1.00 84.44 808 ARG A CA 1
ATOM 6632 C C . ARG A 1 808 ? -0.572 34.366 31.073 1.00 84.44 808 ARG A C 1
ATOM 6634 O O . ARG A 1 808 ? 0.590 34.590 31.391 1.00 84.44 808 ARG A O 1
ATOM 6641 N N . SER A 1 809 ? -1.065 33.131 30.935 1.00 75.19 809 SER A N 1
ATOM 6642 C CA . SER A 1 809 ? -0.231 31.932 31.092 1.00 75.19 809 SER A CA 1
ATOM 6643 C C . SER A 1 809 ? 0.938 31.950 30.113 1.00 75.19 809 SER A C 1
ATOM 6645 O O . SER A 1 809 ? 2.057 31.653 30.502 1.00 75.19 809 SER A O 1
ATOM 6647 N N . ILE A 1 810 ? 0.681 32.338 28.865 1.00 68.00 810 ILE A N 1
ATOM 6648 C CA . ILE A 1 810 ? 1.694 32.358 27.811 1.00 68.00 810 ILE A CA 1
ATOM 6649 C C . ILE A 1 810 ? 2.714 33.482 28.021 1.00 68.00 810 ILE A C 1
ATOM 6651 O O . ILE A 1 810 ? 3.909 33.268 27.841 1.00 68.00 810 ILE A O 1
ATOM 6655 N N . ALA A 1 811 ? 2.265 34.680 28.404 1.00 70.94 811 ALA A N 1
ATOM 6656 C CA . ALA A 1 811 ? 3.166 35.809 28.632 1.00 70.94 811 ALA A CA 1
ATOM 6657 C C . ALA A 1 811 ? 4.134 35.581 29.808 1.00 70.94 811 ALA A C 1
ATOM 6659 O O . ALA A 1 811 ? 5.206 36.178 29.837 1.00 70.94 811 ALA A O 1
ATOM 6660 N N . ASN A 1 812 ? 3.762 34.719 30.759 1.00 70.81 812 ASN A N 1
ATOM 6661 C CA . ASN A 1 812 ? 4.545 34.438 31.961 1.00 70.81 812 ASN A CA 1
ATOM 6662 C C . ASN A 1 812 ? 5.445 33.189 31.857 1.00 70.81 812 ASN A C 1
ATOM 6664 O O . ASN A 1 812 ? 6.180 32.925 32.809 1.00 70.81 812 ASN A O 1
ATOM 6668 N N . GLY A 1 813 ? 5.431 32.478 30.719 1.00 53.78 813 GLY A N 1
ATOM 6669 C CA . GLY A 1 813 ? 6.262 31.293 30.458 1.00 53.78 813 GLY A CA 1
ATOM 6670 C C . GLY A 1 813 ? 5.591 29.976 30.814 1.00 53.78 813 GLY A C 1
ATOM 6671 O O . GLY A 1 813 ? 5.589 29.625 32.014 1.00 53.78 813 GLY A O 1
#

Solvent-accessible surface area (backbone atoms only — not comparable to full-atom values): 47563 Å² total; per-residue (Å²): 133,89,78,73,77,34,58,37,59,42,83,55,101,86,51,73,50,75,45,47,50,68,78,78,45,59,49,71,46,65,30,90,85,75,72,76,42,57,32,72,45,65,41,62,44,98,87,42,66,54,38,38,38,36,36,31,87,82,77,66,51,73,47,76,50,62,69,88,67,68,94,65,72,54,60,50,75,43,85,51,99,88,53,74,48,75,44,48,46,68,80,78,47,59,50,71,43,67,26,91,87,70,74,77,28,31,32,62,45,72,45,77,53,90,91,40,95,62,41,38,37,30,26,21,74,67,81,60,54,73,49,73,53,55,67,85,72,78,67,82,65,68,48,57,47,77,45,83,50,99,87,53,72,48,74,45,45,48,69,79,79,44,57,64,69,43,67,23,86,88,71,74,76,28,30,41,62,47,68,44,76,54,91,88,55,92,62,38,42,36,37,22,22,76,68,76,62,55,70,51,72,54,58,70,79,84,61,78,78,68,38,55,48,78,43,85,49,90,91,44,78,46,74,46,45,46,63,78,79,42,48,57,68,45,67,24,88,87,70,73,77,22,32,32,62,45,64,45,74,48,92,91,71,72,30,39,39,38,22,22,70,69,77,64,53,75,48,73,51,70,67,87,74,63,78,61,63,85,38,49,40,92,90,46,61,46,81,52,88,82,45,76,55,64,19,91,83,73,38,39,24,38,31,21,56,49,86,64,94,86,57,95,67,94,81,71,72,35,31,32,25,68,80,77,63,48,73,42,38,86,83,38,72,47,70,90,34,67,47,12,43,67,67,58,72,66,83,70,83,89,57,85,89,53,52,61,44,61,34,64,82,72,34,94,79,52,98,58,61,64,51,75,49,74,83,34,76,44,64,70,58,40,51,50,52,48,53,50,49,51,50,56,55,70,62,68,80,61,96,52,70,61,58,62,53,53,42,50,52,44,50,38,56,50,36,52,48,39,54,75,70,64,52,86,54,79,84,68,65,51,46,66,60,48,52,55,49,48,68,70,45,62,87,51,55,44,62,56,46,32,51,43,51,52,45,51,32,55,50,34,42,72,74,70,42,71,27,70,76,50,52,48,77,86,73,48,51,78,64,81,77,70,79,56,67,54,62,49,71,60,32,50,50,53,52,61,73,50,37,85,55,44,62,63,70,43,40,42,50,52,54,52,33,30,70,59,33,43,52,48,64,30,53,32,63,22,42,47,83,21,72,45,79,57,96,96,40,46,25,44,42,39,55,36,74,92,80,71,43,80,45,77,43,82,41,51,74,67,58,46,52,45,50,52,55,35,44,54,51,37,38,76,72,54,36,84,85,50,68,44,46,45,56,23,66,44,70,87,54,84,83,36,67,66,78,42,86,71,54,38,83,41,91,44,53,35,48,62,54,44,93,68,13,56,50,34,50,51,53,46,48,47,36,64,74,70,63,47,36,36,93,84,70,45,74,74,86,74,52,58,55,34,34,22,18,28,36,32,35,53,38,25,77,74,63,35,65,65,51,25,22,62,66,65,67,50,96,43,64,65,57,37,35,69,58,35,37,61,80,52,72,64,65,43,52,76,57,32,76,81,42,69,32,58,44,31,32,39,80,56,41,74,52,60,72,88,76,52,46,66,64,44,74,75,38,52,75,73,23,47,38,74,50,79,47,84,101,47,82,65,44,79,38,32,39,63,54,59,75,91,51,85,68,90,72,87,43,89,59,51,51,59,58,26,84,46,28,28,51,33,49,86,47,44,73,57,52,52,52,51,54,53,49,33,52,52,46,26,53,54,18,63,78,69,69,37,60,70,54,25,53,47,24,48,54,38,50,62,22,40,68,49,28,52,66,58,47,52,51,61,70,72,106

Secondary structure (DSSP, 8-state):
------EEEEE-SSSEEEEEHHHHSTTTSBPTTTSSPBP-EEEE-TT-TTEEEEE-TTT--EEEEE----SS-SEEEEE-SSSEEEEEHHHHSTT-SBPTTTSSSBEEEEEE-SS-TTEEEEEETTT--EEEEE--------SEEEEE-SSSEEEEEHHHHSTTTSB-TTTSSSBEEEEEEPTTSTTEEEEEETTT--EEEEE----S--SEEEEEETTEEEEEEHHHHSTTTSB-TTTSS-BEEEEEEETTTTEEEEEETTT--EEEEE--S-GGGTTB-TT---S-TT--PBPTTSSBS-EEEE--TT---TT--EEEETTT--EE-TT--STTSHHHHHHTTS-PPP-TTSSEEEGGGT-SS-SS-EEE-TT---HHHHHHHHHHHHHHHHT---SSTHHHHHHHHHHHHHHHHHHHTT--SGGG--HHHHHHHHHHHTTS-HHHHHHHHHHHHHHHHHTT--GGGTS-GGGS---PPPPPP---HHHHHHHHHHGGGS-HHHHHHHHHHHHHT--HHHHHT-BTT-EEEETTEEEEEEEETTTTEEEEEE--HHHHHHHHHHHHHHHHHH-TT--BS--EEE---GGGTTT-TT-EEESSPPPSSTTT-HHHHHHHHHHHHTT---TTSPPP---STHHHHHHHHHHHHHH-HHHHHHHHT-S-HHHHHHHT-PPPHHHHHHHHHHHTTS-B-TTSPBPPGGGS-HHHHH-GGGGB-----TTS----SEESS-TTSPPS--STTTTTT-TTEE--GGGHHHHHHHHHHHHHHHHHHHHHT-HHHHHHHHHHHHHHTTTHHHHHHHHT-